Protein 8X6M (pdb70)

Secondary structure (DSSP, 8-state):
--EEEE--SEEEEETTGGGGHHHHHGGG-SEEEEEE-HHHHHHHHHHHHHHHHHTT-EEEEEE--SS-BHHHHHHHHHHHHHHT-SEEEEEESHHHHHHHHHHHHHHT--EEEEESS--SSGGGSSEEEEE-TTS-EEEEEE-SS--SEEEEEHHHHHHS-HHHHHHHHHHHHHHHHHHHHHHHHT---TTSSBPPHHHHHHHHHHHHHHHHHHHHHHHHHHTT---HHHHHHHHIIIIIHHHHHHHH---HHHHHHHHHHTSGGGTTS-HHHHHHHHHHHHHHHTT--HHHHHHHHHHHHHHT---SSGGGT--SSHHHHHHHHHHHHTSTT-GGGGSTT---HHHHHHHHHHHHHHHHHHHHHT-/--EEEE--SEEEEETTGGGGHHHHHGGG-SEEEEEE-HHHHHHHHHHHHHHHHHHT-EEEEEE--SS-BHHHHHHHHHHHHHHT-SEEEEEESHHHHHHHHHHHHHTT--EEEEES----S-TTSSEEEEE-TTS-EEEEEE-SS--SEEEEEHHHHHHS-HHHHHHHHHHHHHHHHHHHHHHHHTPPPTTSSBPPHHHHHHHHHHHHHHHHHHHHHHHHHHHT---HHHHHHHHIIIIIHHHHHHHH---HHHHHHHHHTTSGGGTTS-HHHHHHHHHHHHHHHTT--HHHHHHHHHHHHHHT---SSGGGT--SSHHHHHHHHHHHHTSTT-GGGGSTT---HHHHHHHHHHHHHHHHHHHHHH-

GO terms:
  GO:0008888 glycerol dehydrogenase (NAD+) activity (F, EXP)
  GO:0019147 (R)-aminopropanol dehydrogenase activity (F, EXP)
  GO:0005829 cytosol (C, IDA)
  GO:0008270 zinc ion binding (F, IDA)
  GO:0008888 glycerol dehydrogenase (NAD+) activity (F, IDA)
  GO:0042802 identical protein binding (F, IDA)
  GO:0032991 protein-containing complex (C, IDA)
  GO:0051289 protein homotetramerization (P, IDA)
  GO:0019147 (R)-aminopropanol dehydrogenase activity (F, IDA)
  GO:0019588 anaerobic glycerol catabolic process (P, IMP)
  GO:0051596 methylglyoxal catabolic process (P, IMP)

Structure (mmCIF, N/CA/C/O backbone):
data_8X6M
#
_entry.id   8X6M
#
_cell.length_a   131.893
_cell.length_b   131.893
_cell.length_c   265.259
_cell.angle_alpha   90.00
_cell.angle_beta   90.00
_cell.angle_gamma   90.00
#
_symmetry.space_group_name_H-M   'I 4 2 2'
#
loop_
_entity.id
_entity.type
_entity.pdbx_description
1 polymer 'Glycerol dehydrogenase'
2 non-polymer 'ZINC ION'
3 non-polymer NICOTINAMIDE-ADENINE-DINUCLEOTIDE
4 non-polymer GLYCEROL
5 water water
#
loop_
_atom_site.group_PDB
_atom_site.id
_atom_site.type_symbol
_atom_site.label_atom_id
_atom_site.label_alt_id
_atom_site.label_comp_id
_atom_site.label_asym_id
_atom_site.label_entity_id
_atom_site.label_seq_id
_atom_site.pdbx_PDB_ins_code
_atom_site.Cartn_x
_atom_site.Cartn_y
_atom_site.Cartn_z
_atom_site.occupancy
_atom_site.B_iso_or_equiv
_atom_site.auth_seq_id
_atom_site.auth_comp_id
_atom_site.auth_asym_id
_atom_site.auth_atom_id
_atom_site.pdbx_PDB_model_num
ATOM 1 N N . MET A 1 1 ? -27.556 -65.361 -28.176 1.00 59.12 1 MET A N 1
ATOM 2 C CA . MET A 1 1 ? -26.626 -64.202 -28.208 1.00 54.26 1 MET A CA 1
ATOM 3 C C . MET A 1 1 ? -27.400 -62.887 -28.225 1.00 42.65 1 MET A C 1
ATOM 4 O O . MET A 1 1 ? -28.616 -62.938 -28.095 1.00 45.31 1 MET A O 1
ATOM 9 N N . ASP A 1 2 ? -26.705 -61.777 -28.433 1.00 37.20 2 ASP A N 1
ATOM 10 C CA . ASP A 1 2 ? -27.336 -60.441 -28.315 1.00 32.33 2 ASP A CA 1
ATOM 11 C C . ASP A 1 2 ? -28.382 -60.167 -29.399 1.00 29.43 2 ASP A C 1
ATOM 12 O O . ASP A 1 2 ? -28.229 -60.667 -30.502 1.00 26.95 2 ASP A O 1
ATOM 17 N N . ARG A 1 3 ? -29.398 -59.389 -29.046 1.00 27.29 3 ARG A N 1
ATOM 18 C CA . ARG A 1 3 ? -30.457 -58.994 -30.003 1.00 27.74 3 ARG A CA 1
ATOM 19 C C . ARG A 1 3 ? -30.136 -57.562 -30.434 1.00 24.98 3 ARG A C 1
ATOM 20 O O . ARG A 1 3 ? -29.910 -56.721 -29.556 1.00 29.84 3 ARG A O 1
ATOM 28 N N . ILE A 1 4 ? -30.097 -57.321 -31.734 1.00 25.63 4 ILE A N 1
ATOM 29 C CA . ILE A 1 4 ? -29.617 -56.003 -32.227 1.00 25.01 4 ILE A CA 1
ATOM 30 C C . ILE A 1 4 ? -30.509 -55.440 -33.327 1.00 24.39 4 ILE A C 1
ATOM 31 O O . ILE A 1 4 ? -30.879 -56.187 -34.223 1.00 26.62 4 ILE A O 1
ATOM 36 N N . ILE A 1 5 ? -30.842 -54.167 -33.211 1.00 24.97 5 ILE A N 1
ATOM 37 C CA . ILE A 1 5 ? -31.533 -53.452 -34.264 1.00 25.93 5 ILE A CA 1
ATOM 38 C C . ILE A 1 5 ? -30.746 -52.180 -34.564 1.00 25.37 5 ILE A C 1
ATOM 39 O O . ILE A 1 5 ? -30.241 -51.536 -33.656 1.00 25.43 5 ILE A O 1
ATOM 44 N N . GLN A 1 6 ? -30.669 -51.856 -35.870 1.00 27.75 6 GLN A N 1
ATOM 45 C CA . GLN A 1 6 ? -29.948 -50.713 -36.431 1.00 28.33 6 GLN A CA 1
ATOM 46 C C . GLN A 1 6 ? -30.917 -49.886 -37.252 1.00 26.18 6 GLN A C 1
ATOM 47 O O . GLN A 1 6 ? -31.857 -50.412 -37.830 1.00 29.28 6 GLN A O 1
ATOM 53 N N . SER A 1 7 ? -30.664 -48.590 -37.309 1.00 30.43 7 SER A N 1
ATOM 54 C CA . SER A 1 7 ? -31.503 -47.676 -38.062 1.00 29.79 7 SER A CA 1
ATOM 55 C C . SER A 1 7 ? -30.639 -46.511 -38.511 1.00 27.03 7 SER A C 1
ATOM 56 O O . SER A 1 7 ? -29.728 -46.102 -37.784 1.00 26.23 7 SER A O 1
ATOM 59 N N . PRO A 1 8 ? -31.005 -45.837 -39.618 1.00 27.86 8 PRO A N 1
ATOM 60 C CA . PRO A 1 8 ? -30.535 -44.471 -39.824 1.00 27.93 8 PRO A CA 1
ATOM 61 C C . PRO A 1 8 ? -31.054 -43.598 -38.686 1.00 30.88 8 PRO A C 1
ATOM 62 O O . PRO A 1 8 ? -32.164 -43.788 -38.147 1.00 30.74 8 PRO A O 1
ATOM 66 N N . GLY A 1 9 ? -30.253 -42.595 -38.360 1.00 26.24 9 GLY A N 1
ATOM 67 C CA . GLY A 1 9 ? -30.548 -41.776 -37.207 1.00 26.97 9 GLY A CA 1
ATOM 68 C C . GLY A 1 9 ? -31.858 -41.038 -37.389 1.00 26.93 9 GLY A C 1
ATOM 69 O O . GLY A 1 9 ? -32.617 -40.852 -36.441 1.00 26.61 9 GLY A O 1
ATOM 70 N N . LYS A 1 10 ? -32.153 -40.678 -38.627 1.00 23.46 10 LYS A N 1
ATOM 71 C CA . LYS A 1 10 ? -33.403 -39.989 -38.900 1.00 26.61 10 LYS A CA 1
ATOM 72 C C . LYS A 1 10 ? -33.856 -40.257 -40.330 1.00 28.54 10 LYS A C 1
ATOM 73 O O . LYS A 1 10 ? -33.041 -40.264 -41.268 1.00 31.17 10 LYS A O 1
ATOM 79 N N . TYR A 1 11 ? -35.160 -40.488 -40.483 1.00 26.06 11 TYR A N 1
ATOM 80 C CA . TYR A 1 11 ? -35.760 -40.780 -41.768 1.00 25.59 11 TYR A CA 1
ATOM 81 C C . TYR A 1 11 ? -36.892 -39.785 -41.943 1.00 27.50 11 TYR A C 1
ATOM 82 O O . TYR A 1 11 ? -37.711 -39.645 -41.041 1.00 27.74 11 TYR A O 1
ATOM 91 N N . ILE A 1 12 ? -36.912 -39.107 -43.095 1.00 24.45 12 ILE A N 1
ATOM 92 C CA . ILE A 1 12 ? -37.843 -38.026 -43.386 1.00 28.45 12 ILE A CA 1
ATOM 93 C C . ILE A 1 12 ? -38.456 -38.283 -44.759 1.00 27.90 12 ILE A C 1
ATOM 94 O O . ILE A 1 12 ? -37.726 -38.523 -45.725 1.00 26.15 12 ILE A O 1
ATOM 99 N N . GLN A 1 13 ? -39.790 -38.218 -44.880 1.00 27.75 13 GLN A N 1
ATOM 100 C CA . GLN A 1 13 ? -40.397 -38.290 -46.195 1.00 27.86 13 GLN A CA 1
ATOM 101 C C . GLN A 1 13 ? -41.499 -37.248 -46.300 1.00 28.94 13 GLN A C 1
ATOM 102 O O . GLN A 1 13 ? -42.233 -37.034 -45.352 1.00 29.01 13 GLN A O 1
ATOM 108 N N . GLY A 1 14 ? -41.601 -36.598 -47.476 1.00 27.65 14 GLY A N 1
ATOM 109 C CA . GLY A 1 14 ? -42.640 -35.607 -47.718 1.00 27.45 14 GLY A CA 1
ATOM 110 C C . GLY A 1 14 ? -42.580 -35.063 -49.144 1.00 27.29 14 GLY A C 1
ATOM 111 O O . GLY A 1 14 ? -41.554 -35.155 -49.826 1.00 28.75 14 GLY A O 1
ATOM 112 N N . ALA A 1 15 ? -43.704 -34.509 -49.593 1.00 28.42 15 ALA A N 1
ATOM 113 C CA . ALA A 1 15 ? -43.802 -33.989 -50.944 1.00 31.18 15 ALA A CA 1
ATOM 114 C C . ALA A 1 15 ? -42.975 -32.706 -50.995 1.00 30.62 15 ALA A C 1
ATOM 115 O O . ALA A 1 15 ? -43.135 -31.867 -50.126 1.00 26.11 15 ALA A O 1
ATOM 117 N N . ASP A 1 16 ? -42.067 -32.570 -51.978 1.00 36.15 16 ASP A N 1
ATOM 118 C CA . ASP A 1 16 ? -41.279 -31.346 -52.155 1.00 34.56 16 ASP A CA 1
ATOM 119 C C . ASP A 1 16 ? -40.308 -31.116 -51.009 1.00 36.33 16 ASP A C 1
ATOM 120 O O . ASP A 1 16 ? -39.931 -29.974 -50.762 1.00 35.36 16 ASP A O 1
ATOM 125 N N . VAL A 1 17 ? -39.858 -32.195 -50.346 1.00 31.01 17 VAL A N 1
ATOM 126 C CA . VAL A 1 17 ? -38.928 -32.053 -49.248 1.00 30.13 17 VAL A CA 1
ATOM 127 C C . VAL A 1 17 ? -37.558 -31.627 -49.797 1.00 32.50 17 VAL A C 1
ATOM 128 O O . VAL A 1 17 ? -36.683 -31.221 -49.027 1.00 32.85 17 VAL A O 1
ATOM 132 N N . ILE A 1 18 ? -37.330 -31.769 -51.116 1.00 31.49 18 ILE A N 1
ATOM 133 C CA . ILE A 1 18 ? -36.073 -31.311 -51.703 1.00 34.23 18 ILE A CA 1
ATOM 134 C C . ILE A 1 18 ? -35.854 -29.823 -51.405 1.00 30.96 18 ILE A C 1
ATOM 135 O O . ILE A 1 18 ? -34.729 -29.395 -51.213 1.00 31.50 18 ILE A O 1
ATOM 140 N N . ASN A 1 19 ? -36.928 -29.047 -51.260 1.00 32.01 19 ASN A N 1
ATOM 141 C CA . ASN A 1 19 ? -36.800 -27.637 -50.903 1.00 36.13 19 ASN A CA 1
ATOM 142 C C . ASN A 1 19 ? -36.314 -27.435 -49.468 1.00 40.64 19 ASN A C 1
ATOM 143 O O . ASN A 1 19 ? -35.875 -26.336 -49.147 1.00 39.28 19 ASN A O 1
ATOM 148 N N . ARG A 1 20 ? -36.448 -28.451 -48.585 1.00 39.11 20 ARG A N 1
ATOM 149 C CA . ARG A 1 20 ? -36.104 -28.301 -47.167 1.00 37.91 20 ARG A CA 1
ATOM 150 C C . ARG A 1 20 ? -34.817 -29.052 -46.849 1.00 33.63 20 ARG A C 1
ATOM 151 O O . ARG A 1 20 ? -34.397 -29.121 -45.689 1.00 36.20 20 ARG A O 1
ATOM 159 N N . LEU A 1 21 ? -34.196 -29.627 -47.879 1.00 34.53 21 LEU A N 1
ATOM 160 C CA . LEU A 1 21 ? -32.974 -30.393 -47.696 1.00 36.88 21 LEU A CA 1
ATOM 161 C C . LEU A 1 21 ? -31.979 -29.629 -46.845 1.00 38.64 21 LEU A C 1
ATOM 162 O O . LEU A 1 21 ? -31.466 -30.161 -45.857 1.00 41.11 21 LEU A O 1
ATOM 167 N N . GLY A 1 22 ? -31.633 -28.417 -47.293 1.00 39.97 22 GLY A N 1
ATOM 168 C CA . GLY A 1 22 ? -30.617 -27.639 -46.596 1.00 38.44 22 GLY A CA 1
ATOM 169 C C . GLY A 1 22 ? -30.908 -27.503 -45.101 1.00 34.52 22 GLY A C 1
ATOM 170 O O . GLY A 1 22 ? -30.006 -27.649 -44.292 1.00 37.99 22 GLY A O 1
ATOM 171 N N . GLU A 1 23 ? -32.157 -27.175 -44.751 1.00 34.78 23 GLU A N 1
ATOM 172 C CA . GLU A 1 23 ? -32.544 -26.958 -43.364 1.00 40.63 23 GLU A CA 1
ATOM 173 C C . GLU A 1 23 ? -32.403 -28.265 -42.586 1.00 39.97 23 GLU A C 1
ATOM 174 O O . GLU A 1 23 ? -31.935 -28.223 -41.461 1.00 34.57 23 GLU A O 1
ATOM 180 N N . TYR A 1 24 ? -32.726 -29.427 -43.192 1.00 34.75 24 TYR A N 1
ATOM 181 C CA . TYR A 1 24 ? -32.609 -30.693 -42.461 1.00 32.90 24 TYR A CA 1
ATOM 182 C C . TYR A 1 24 ? -31.134 -31.064 -42.259 1.00 33.98 24 TYR A C 1
ATOM 183 O O . TYR A 1 24 ? -30.766 -31.717 -41.268 1.00 29.90 24 TYR A O 1
ATOM 192 N N . LEU A 1 25 ? -30.267 -30.642 -43.196 1.00 32.36 25 LEU A N 1
ATOM 193 C CA . LEU A 1 25 ? -28.914 -31.160 -43.232 1.00 30.61 25 LEU A CA 1
ATOM 194 C C . LEU A 1 25 ? -27.989 -30.314 -42.365 1.00 34.31 25 LEU A C 1
ATOM 195 O O . LEU A 1 25 ? -26.928 -30.797 -41.966 1.00 32.75 25 LEU A O 1
ATOM 200 N N . LYS A 1 26 ? -28.403 -29.061 -42.124 1.00 38.16 26 LYS A N 1
ATOM 201 C CA . LYS A 1 26 ? -27.568 -28.055 -41.491 1.00 42.38 26 LYS A CA 1
ATOM 202 C C . LYS A 1 26 ? -26.959 -28.572 -40.186 1.00 42.56 26 LYS A C 1
ATOM 203 O O . LYS A 1 26 ? -25.762 -28.382 -40.005 1.00 41.76 26 LYS A O 1
ATOM 209 N N . PRO A 1 27 ? -27.689 -29.261 -39.256 1.00 40.68 27 PRO A N 1
ATOM 210 C CA . PRO A 1 27 ? -27.075 -29.763 -38.023 1.00 38.85 27 PRO A CA 1
ATOM 211 C C . PRO A 1 27 ? -25.900 -30.701 -38.226 1.00 41.20 27 PRO A C 1
ATOM 212 O O . PRO A 1 27 ? -25.152 -30.919 -37.282 1.00 40.49 27 PRO A O 1
ATOM 216 N N . LEU A 1 28 ? -25.713 -31.244 -39.436 1.00 36.79 28 LEU A N 1
ATOM 217 C CA . LEU A 1 28 ? -24.655 -32.225 -39.603 1.00 36.50 28 LEU A CA 1
ATOM 218 C C . LEU A 1 28 ? -23.327 -31.593 -40.011 1.00 39.02 28 LEU A C 1
ATOM 219 O O . LEU A 1 28 ? -22.292 -32.185 -39.723 1.00 40.48 28 LEU A O 1
ATOM 224 N N . ALA A 1 29 ? -23.361 -30.491 -40.777 1.00 42.03 29 ALA A N 1
ATOM 225 C CA . ALA A 1 29 ? -22.166 -29.906 -41.379 1.00 40.63 29 ALA A CA 1
ATOM 226 C C . ALA A 1 29 ? -22.513 -28.664 -42.194 1.00 42.49 29 ALA A C 1
ATOM 227 O O . ALA A 1 29 ? -23.664 -28.428 -42.579 1.00 44.89 29 ALA A O 1
ATOM 229 N N . GLU A 1 30 ? -21.477 -27.853 -42.414 1.00 46.96 30 GLU A N 1
ATOM 230 C CA . GLU A 1 30 ? -21.598 -26.585 -43.116 1.00 45.77 30 GLU A CA 1
ATOM 231 C C . GLU A 1 30 ? -21.235 -26.756 -44.589 1.00 37.74 30 GLU A C 1
ATOM 232 O O . GLU A 1 30 ? -21.804 -26.073 -45.436 1.00 36.73 30 GLU A O 1
ATOM 238 N N . ARG A 1 31 ? -20.218 -27.569 -44.854 1.00 39.00 31 ARG A N 1
ATOM 239 C CA . ARG A 1 31 ? -19.719 -27.754 -46.239 1.00 41.56 31 ARG A CA 1
ATOM 240 C C . ARG A 1 31 ? -20.123 -29.139 -46.737 1.00 41.86 31 ARG A C 1
ATOM 241 O O . ARG A 1 31 ? -19.885 -30.107 -46.010 1.00 38.09 31 ARG A O 1
ATOM 249 N N . TRP A 1 32 ? -20.605 -29.226 -47.972 1.00 39.42 32 TRP A N 1
ATOM 250 C CA . TRP A 1 32 ? -21.176 -30.456 -48.497 1.00 40.22 32 TRP A CA 1
ATOM 251 C C . TRP A 1 32 ? -20.665 -30.740 -49.906 1.00 38.34 32 TRP A C 1
ATOM 252 O O . TRP A 1 32 ? -20.663 -29.861 -50.757 1.00 37.08 32 TRP A O 1
ATOM 263 N N . LEU A 1 33 ? -20.321 -32.002 -50.167 1.00 35.28 33 LEU A N 1
ATOM 264 C CA . LEU A 1 33 ? -20.292 -32.544 -51.511 1.00 35.08 33 LEU A CA 1
ATOM 265 C C . LEU A 1 33 ? -21.550 -33.385 -51.794 1.00 35.00 33 LEU A C 1
ATOM 266 O O . LEU A 1 33 ? -21.826 -34.353 -51.077 1.00 32.97 33 LEU A O 1
ATOM 271 N N . VAL A 1 34 ? -22.271 -33.031 -52.864 1.00 33.03 34 VAL A N 1
ATOM 272 C CA . VAL A 1 34 ? -23.395 -33.794 -53.391 1.00 31.63 34 VAL A CA 1
ATOM 273 C C . VAL A 1 34 ? -22.916 -34.715 -54.499 1.00 35.07 34 VAL A C 1
ATOM 274 O O . VAL A 1 34 ? -22.414 -34.236 -55.509 1.00 40.16 34 VAL A O 1
ATOM 278 N N . VAL A 1 35 ? -23.129 -36.022 -54.333 1.00 31.56 35 VAL A N 1
ATOM 279 C CA . VAL A 1 35 ? -22.968 -36.975 -55.406 1.00 29.30 35 VAL A CA 1
ATOM 280 C C . VAL A 1 35 ? -24.351 -37.242 -55.983 1.00 34.85 35 VAL A C 1
ATOM 281 O O . VAL A 1 35 ? -25.236 -37.770 -55.301 1.00 33.81 35 VAL A O 1
ATOM 285 N N . GLY A 1 36 ? -24.539 -36.874 -57.250 1.00 33.08 36 GLY A N 1
ATOM 286 C CA . GLY A 1 36 ? -25.859 -36.863 -57.862 1.00 32.25 36 GLY A CA 1
ATOM 287 C C . GLY A 1 36 ? -25.960 -37.701 -59.133 1.00 35.07 36 GLY A C 1
ATOM 288 O O . GLY A 1 36 ? -25.163 -37.560 -60.065 1.00 34.12 36 GLY A O 1
ATOM 289 N N . ASP A 1 37 ? -27.027 -38.505 -59.201 1.00 32.08 37 ASP A N 1
ATOM 290 C CA . ASP A 1 37 ? -27.401 -39.175 -60.429 1.00 34.60 37 ASP A CA 1
ATOM 291 C C . ASP A 1 37 ? -27.545 -38.101 -61.518 1.00 29.42 37 ASP A C 1
ATOM 292 O O . ASP A 1 37 ? -28.203 -37.074 -61.301 1.00 26.02 37 ASP A O 1
ATOM 297 N N . LYS A 1 38 ? -26.997 -38.382 -62.708 1.00 33.28 38 LYS A N 1
ATOM 298 C CA . LYS A 1 38 ? -26.952 -37.394 -63.788 1.00 33.68 38 LYS A CA 1
ATOM 299 C C . LYS A 1 38 ? -28.362 -37.031 -64.251 1.00 30.81 38 LYS A C 1
ATOM 300 O O . LYS A 1 38 ? -28.645 -35.852 -64.488 1.00 29.83 38 LYS A O 1
ATOM 306 N N . PHE A 1 39 ? -29.238 -38.050 -64.407 1.00 27.02 39 PHE A N 1
ATOM 307 C CA . PHE A 1 39 ? -30.619 -37.807 -64.821 1.00 28.03 39 PHE A CA 1
ATOM 308 C C . PHE A 1 39 ? -31.297 -36.820 -63.886 1.00 28.50 39 PHE A C 1
ATOM 309 O O . PHE A 1 39 ? -31.956 -35.872 -64.325 1.00 26.99 39 PHE A O 1
ATOM 317 N N . VAL A 1 40 ? -31.147 -37.076 -62.591 1.00 31.5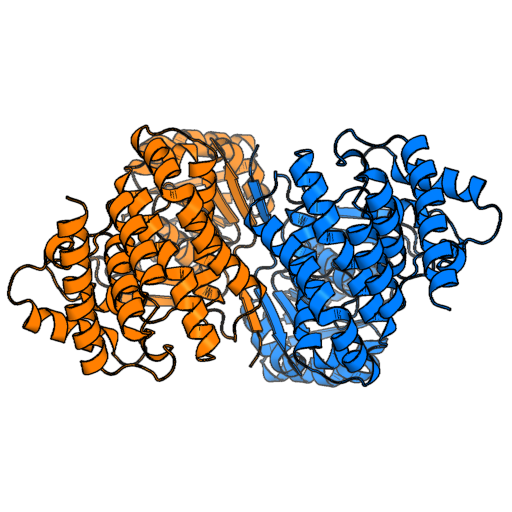3 40 VAL A N 1
ATOM 318 C CA . VAL A 1 40 ? -31.752 -36.241 -61.567 1.00 31.79 40 VAL A CA 1
ATOM 319 C C . VAL A 1 40 ? -31.190 -34.814 -61.606 1.00 29.69 40 VAL A C 1
ATOM 320 O O . VAL A 1 40 ? -31.935 -33.846 -61.448 1.00 29.39 40 VAL A O 1
ATOM 324 N N . LEU A 1 41 ? -29.857 -34.672 -61.695 1.00 32.57 41 LEU A N 1
ATOM 325 C CA . LEU A 1 41 ? -29.231 -33.352 -61.727 1.00 32.51 41 LEU A CA 1
ATOM 326 C C . LEU A 1 41 ? -29.768 -32.550 -62.924 1.00 29.34 41 LEU A C 1
ATOM 327 O O . LEU A 1 41 ? -29.968 -31.340 -62.850 1.00 27.99 41 LEU A O 1
ATOM 332 N N . GLY A 1 42 ? -30.075 -33.277 -63.995 1.00 29.78 42 GLY A N 1
ATOM 333 C CA . GLY A 1 42 ? -30.662 -32.724 -65.204 1.00 34.34 42 GLY A CA 1
ATOM 334 C C . GLY A 1 42 ? -31.950 -31.946 -64.973 1.00 34.35 42 GLY A C 1
ATOM 335 O O . GLY A 1 42 ? -32.184 -30.966 -65.669 1.00 29.69 42 GLY A O 1
ATOM 336 N N . PHE A 1 43 ? -32.803 -32.388 -64.031 1.00 33.18 43 PHE A N 1
ATOM 337 C CA . PHE A 1 43 ? -34.016 -31.635 -63.747 1.00 31.88 43 PHE A CA 1
ATOM 338 C C . PHE A 1 43 ? -33.927 -30.923 -62.400 1.00 31.13 43 PHE A C 1
ATOM 339 O O . PHE A 1 43 ? -34.699 -29.999 -62.188 1.00 35.82 43 PHE A O 1
ATOM 347 N N . ALA A 1 44 ? -33.007 -31.279 -61.491 1.00 29.62 44 ALA A N 1
ATOM 348 C CA . ALA A 1 44 ? -33.137 -30.797 -60.114 1.00 33.97 44 ALA A CA 1
ATOM 349 C C . ALA A 1 44 ? -31.906 -30.030 -59.608 1.00 32.21 44 ALA A C 1
ATOM 350 O O . ALA A 1 44 ? -31.878 -29.596 -58.460 1.00 35.37 44 ALA A O 1
ATOM 352 N N . GLN A 1 45 ? -30.864 -29.876 -60.417 1.00 33.39 45 GLN A N 1
ATOM 353 C CA . GLN A 1 45 ? -29.619 -29.358 -59.873 1.00 32.57 45 GLN A CA 1
ATOM 354 C C . GLN A 1 45 ? -29.796 -27.953 -59.296 1.00 31.52 45 GLN A C 1
ATOM 355 O O . GLN A 1 45 ? -29.247 -27.654 -58.242 1.00 32.48 45 GLN A O 1
ATOM 361 N N . SER A 1 46 ? -30.558 -27.085 -59.955 1.00 32.05 46 SER A N 1
ATOM 362 C CA . SER A 1 46 ? -30.747 -25.738 -59.422 1.00 37.96 46 SER A CA 1
ATOM 363 C C . SER A 1 46 ? -31.515 -25.772 -58.114 1.00 38.24 46 SER A C 1
ATOM 364 O O . SER A 1 46 ? -31.264 -24.950 -57.231 1.00 37.45 46 SER A O 1
ATOM 367 N N . THR A 1 47 ? -32.545 -26.628 -58.073 1.00 37.03 47 THR A N 1
ATOM 368 C CA . THR A 1 47 ? -33.353 -26.775 -56.863 1.00 34.78 47 THR A CA 1
ATOM 369 C C . THR A 1 47 ? -32.479 -27.205 -55.685 1.00 31.74 47 THR A C 1
ATOM 370 O O . THR A 1 47 ? -32.618 -26.675 -54.587 1.00 36.45 47 THR A O 1
ATOM 374 N N . VAL A 1 48 ? -31.581 -28.162 -55.919 1.00 32.37 48 VAL A N 1
ATOM 375 C CA . VAL A 1 48 ? -30.671 -28.623 -54.876 1.00 34.75 48 VAL A CA 1
ATOM 376 C C . VAL A 1 48 ? -29.805 -27.448 -54.409 1.00 37.55 48 VAL A C 1
ATOM 377 O O . VAL A 1 48 ? -29.655 -27.200 -53.213 1.00 34.25 48 VAL A O 1
ATOM 381 N N . GLU A 1 49 ? -29.209 -26.725 -55.366 1.00 37.88 49 GLU A N 1
ATOM 382 C CA . GLU A 1 49 ? -28.282 -25.647 -55.032 1.00 39.05 49 GLU A CA 1
ATOM 383 C C . GLU A 1 49 ? -28.979 -24.584 -54.196 1.00 32.88 49 GLU A C 1
ATOM 384 O O . GLU A 1 49 ? -28.442 -24.140 -53.192 1.00 35.87 49 GLU A O 1
ATOM 390 N N . LYS A 1 50 ? -30.191 -24.210 -54.616 1.00 35.09 50 LYS A N 1
ATOM 391 C CA . LYS A 1 50 ? -31.006 -23.241 -53.903 1.00 37.23 50 LYS A CA 1
ATOM 392 C C . LYS A 1 50 ? -31.323 -23.707 -52.482 1.00 43.02 50 LYS A C 1
ATOM 393 O O . LYS A 1 50 ? -31.422 -22.887 -51.574 1.00 39.74 50 LYS A O 1
ATOM 399 N N . SER A 1 51 ? -31.538 -25.017 -52.292 1.00 39.12 51 SER A N 1
ATOM 400 C CA . SER A 1 51 ? -31.932 -25.514 -50.982 1.00 39.16 51 SER A CA 1
ATOM 401 C C . SER A 1 51 ? -30.776 -25.322 -50.017 1.00 36.44 51 SER A C 1
ATOM 402 O O . SER A 1 51 ? -30.973 -24.826 -48.916 1.00 42.10 51 SER A O 1
ATOM 405 N N . PHE A 1 52 ? -29.579 -25.717 -50.440 1.00 39.37 52 PHE A N 1
ATOM 406 C CA . PHE A 1 52 ? -28.409 -25.522 -49.611 1.00 42.28 52 PHE A CA 1
ATOM 407 C C . PHE A 1 52 ? -28.132 -24.034 -49.398 1.00 47.40 52 PHE A C 1
ATOM 408 O O . PHE A 1 52 ? -27.802 -23.624 -48.291 1.00 41.50 52 PHE A O 1
ATOM 416 N N . LYS A 1 53 ? -28.237 -23.235 -50.466 1.00 48.10 53 LYS A N 1
ATOM 417 C CA . LYS A 1 53 ? -27.825 -21.848 -50.378 1.00 55.50 53 LYS A CA 1
ATOM 418 C C . LYS A 1 53 ? -28.750 -21.140 -49.403 1.00 49.91 53 LYS A C 1
ATOM 419 O O . LYS A 1 53 ? -28.289 -20.439 -48.515 1.00 49.18 53 LYS A O 1
ATOM 425 N N . ASP A 1 54 ? -30.051 -21.402 -49.515 1.00 50.96 54 ASP A N 1
ATOM 426 C CA . ASP A 1 54 ? -31.022 -20.798 -48.618 1.00 49.46 54 ASP A CA 1
ATOM 427 C C . ASP A 1 54 ? -30.771 -21.165 -47.151 1.00 54.37 54 ASP A C 1
ATOM 428 O O . ASP A 1 54 ? -31.221 -20.448 -46.260 1.00 64.33 54 ASP A O 1
ATOM 433 N N . ALA A 1 55 ? -30.129 -22.301 -46.866 1.00 50.23 55 ALA A N 1
ATOM 434 C CA . ALA A 1 55 ? -29.877 -22.685 -45.482 1.00 48.20 55 ALA A CA 1
ATOM 435 C C . ALA A 1 55 ? -28.523 -22.163 -45.003 1.00 48.94 55 ALA A C 1
ATOM 436 O O . ALA A 1 55 ? -28.115 -22.443 -43.876 1.00 50.33 55 ALA A O 1
ATOM 438 N N . GLY A 1 56 ? -27.777 -21.471 -45.875 1.00 47.07 56 GLY A N 1
ATOM 439 C CA . GLY A 1 56 ? -26.494 -20.923 -45.467 1.00 44.58 56 GLY A CA 1
ATOM 440 C C . GLY A 1 56 ? -25.366 -21.933 -45.569 1.00 43.86 56 GLY A C 1
ATOM 441 O O . GLY A 1 56 ? -24.298 -21.735 -44.998 1.00 44.12 56 GLY A O 1
ATOM 442 N N . LEU A 1 57 ? -25.567 -22.997 -46.352 1.00 46.51 57 LEU A N 1
ATOM 443 C CA . LEU A 1 57 ? -24.551 -24.036 -46.442 1.00 41.85 57 LEU A CA 1
ATOM 444 C C . LEU A 1 57 ? -23.697 -23.817 -47.685 1.00 40.15 57 LEU A C 1
ATOM 445 O O . LEU A 1 57 ? -24.149 -23.221 -48.642 1.00 42.19 57 LEU A O 1
ATOM 450 N N . VAL A 1 58 ? -22.501 -24.392 -47.704 1.00 40.54 58 VAL A N 1
ATOM 451 C CA . VAL A 1 58 ? -21.669 -24.425 -48.890 1.00 44.15 58 VAL A CA 1
ATOM 452 C C . VAL A 1 58 ? -21.787 -25.796 -49.545 1.00 43.79 58 VAL A C 1
ATOM 453 O O . VAL A 1 58 ? -21.738 -26.819 -48.874 1.00 48.62 58 VAL A O 1
ATOM 457 N N . VAL A 1 59 ? -21.962 -25.826 -50.859 1.00 39.87 59 VAL A N 1
ATOM 458 C CA . VAL A 1 59 ? -22.187 -27.092 -51.519 1.00 40.44 59 VAL A CA 1
ATOM 459 C C . VAL A 1 59 ? -21.434 -27.093 -52.832 1.00 40.22 59 VAL A C 1
ATOM 460 O O . VAL A 1 59 ? -21.469 -26.114 -53.556 1.00 47.02 59 VAL A O 1
ATOM 464 N N . GLU A 1 60 ? -20.851 -28.239 -53.158 1.00 40.53 60 GLU A N 1
ATOM 465 C CA . GLU A 1 60 ? -20.372 -28.507 -54.489 1.00 40.86 60 GLU A CA 1
ATOM 466 C C . GLU A 1 60 ? -21.026 -29.794 -54.973 1.00 42.51 60 GLU A C 1
ATOM 467 O O . GLU A 1 60 ? -21.182 -30.739 -54.196 1.00 39.09 60 GLU A O 1
ATOM 473 N N . ILE A 1 61 ? -21.362 -29.822 -56.263 1.00 37.65 61 ILE A N 1
ATOM 474 C CA . ILE A 1 61 ? -22.101 -30.908 -56.883 1.00 42.59 61 ILE A CA 1
ATOM 475 C C . ILE A 1 61 ? -21.211 -31.690 -57.841 1.00 41.79 61 ILE A C 1
ATOM 476 O O . ILE A 1 61 ? -20.721 -31.141 -58.817 1.00 44.53 61 ILE A O 1
ATOM 481 N N . ALA A 1 62 ? -21.063 -32.989 -57.594 1.00 34.90 62 ALA A N 1
ATOM 482 C CA . ALA A 1 62 ? -20.344 -33.898 -58.467 1.00 35.04 62 ALA A CA 1
ATOM 483 C C . ALA A 1 62 ? -21.312 -34.889 -59.115 1.00 40.16 62 ALA A C 1
ATOM 484 O O . ALA A 1 62 ? -21.930 -35.714 -58.447 1.00 37.83 62 ALA A O 1
ATOM 486 N N . PRO A 1 63 ? -21.495 -34.827 -60.442 1.00 38.41 63 PRO A N 1
ATOM 487 C CA . PRO A 1 63 ? -22.252 -35.832 -61.167 1.00 38.54 63 PRO A CA 1
ATOM 488 C C . PRO A 1 63 ? -21.666 -37.220 -61.005 1.00 40.29 63 PRO A C 1
ATOM 489 O O . PRO A 1 63 ? -20.461 -37.403 -61.038 1.00 42.82 63 PRO A O 1
ATOM 493 N N . PHE A 1 64 ? -22.555 -38.193 -60.862 1.00 40.24 64 PHE A N 1
ATOM 494 C CA . PHE A 1 64 ? -22.172 -39.554 -60.576 1.00 37.73 64 PHE A CA 1
ATOM 495 C C . PHE A 1 64 ? -22.000 -40.303 -61.889 1.00 35.66 64 PHE A C 1
ATOM 496 O O . PHE A 1 64 ? -22.837 -40.203 -62.779 1.00 34.14 64 PHE A O 1
ATOM 504 N N . GLY A 1 65 ? -20.895 -41.049 -61.984 1.00 36.68 65 GLY A N 1
ATOM 505 C CA . GLY A 1 65 ? -20.546 -41.795 -63.182 1.00 35.80 65 GLY A CA 1
ATOM 506 C C . GLY A 1 65 ? -21.470 -42.978 -63.470 1.00 38.33 65 GLY A C 1
ATOM 507 O O . GLY A 1 65 ? -21.418 -43.501 -64.575 1.00 38.20 65 GLY A O 1
ATOM 508 N N . GLY A 1 66 ? -22.250 -43.469 -62.481 1.00 34.44 66 GLY A N 1
ATOM 509 C CA . GLY A 1 66 ? -23.268 -44.470 -62.792 1.00 36.77 66 GLY A CA 1
ATOM 510 C C . GLY A 1 66 ? -23.062 -45.852 -62.145 1.00 37.65 66 GLY A C 1
ATOM 511 O O . GLY A 1 66 ? -24.014 -46.618 -61.969 1.00 35.53 66 GLY A O 1
ATOM 512 N N . GLU A 1 67 ? -21.824 -46.180 -61.780 1.00 37.48 67 GLU A N 1
ATOM 513 C CA . GLU A 1 67 ? -21.545 -47.440 -61.111 1.00 38.63 67 GLU A CA 1
ATOM 514 C C . GLU A 1 67 ? -20.896 -47.156 -59.762 1.00 35.98 67 GLU A C 1
ATOM 515 O O . GLU A 1 67 ? -20.122 -46.205 -59.617 1.00 35.09 67 GLU A O 1
ATOM 521 N N . CYS A 1 68 ? -21.270 -47.955 -58.747 1.00 38.51 68 CYS A N 1
ATOM 522 C CA . CYS A 1 68 ? -20.616 -47.899 -57.443 1.00 37.47 68 CYS A CA 1
ATOM 523 C C . CYS A 1 68 ? -19.355 -48.757 -57.509 1.00 39.68 68 CYS A C 1
ATOM 524 O O . CYS A 1 68 ? -19.386 -49.944 -57.179 1.00 40.15 68 CYS A O 1
ATOM 527 N N . SER A 1 69 ? -18.255 -48.161 -57.988 1.00 39.84 69 SER A N 1
ATOM 528 C CA . SER A 1 69 ? -17.008 -48.889 -58.158 1.00 40.41 69 SER A CA 1
ATOM 529 C C . SER A 1 69 ? -15.950 -48.251 -57.280 1.00 34.81 69 SER A C 1
ATOM 530 O O . SER A 1 69 ? -16.059 -47.078 -56.914 1.00 35.57 69 SER A O 1
ATOM 533 N N . GLN A 1 70 ? -14.875 -48.995 -57.044 1.00 35.04 70 GLN A N 1
ATOM 534 C CA . GLN A 1 70 ? -13.760 -48.439 -56.290 1.00 40.07 70 GLN A CA 1
ATOM 535 C C . GLN A 1 70 ? -13.194 -47.219 -57.022 1.00 39.14 70 GLN A C 1
ATOM 536 O O . GLN A 1 70 ? -12.885 -46.201 -56.391 1.00 40.18 70 GLN A O 1
ATOM 542 N N . ASN A 1 71 ? -13.114 -47.275 -58.359 1.00 39.65 71 ASN A N 1
ATOM 543 C CA . ASN A 1 71 ? -12.559 -46.149 -59.115 1.00 42.47 71 ASN A CA 1
ATOM 544 C C . ASN A 1 71 ? -13.416 -44.901 -58.953 1.00 37.31 71 ASN A C 1
ATOM 545 O O . ASN A 1 71 ? -12.892 -43.794 -58.784 1.00 42.71 71 ASN A O 1
ATOM 550 N N . GLU A 1 72 ? -14.742 -45.073 -59.033 1.00 37.17 72 GLU A N 1
ATOM 551 C CA . GLU A 1 72 ? -15.638 -43.929 -58.950 1.00 38.06 72 GLU A CA 1
ATOM 552 C C . GLU A 1 72 ? -15.499 -43.305 -57.568 1.00 37.10 72 GLU A C 1
ATOM 553 O O . GLU A 1 72 ? -15.459 -42.069 -57.426 1.00 33.51 72 GLU A O 1
ATOM 559 N N . ILE A 1 73 ? -15.438 -44.179 -56.545 1.00 38.92 73 ILE A N 1
ATOM 560 C CA . ILE A 1 73 ? -15.315 -43.711 -55.170 1.00 40.88 73 ILE A CA 1
ATOM 561 C C . ILE A 1 73 ? -14.001 -42.945 -54.992 1.00 39.62 73 ILE A C 1
ATOM 562 O O . ILE A 1 73 ? -13.949 -41.856 -54.373 1.00 35.45 73 ILE A O 1
ATOM 567 N N . ASP A 1 74 ? -12.933 -43.512 -55.565 1.00 39.95 74 ASP A N 1
ATOM 568 C CA . ASP A 1 74 ? -11.619 -42.868 -55.485 1.00 46.79 74 ASP A CA 1
ATOM 569 C C . ASP A 1 74 ? -11.630 -41.512 -56.194 1.00 41.21 74 ASP A C 1
ATOM 570 O O . ASP A 1 74 ? -11.167 -40.510 -55.642 1.00 44.79 74 ASP A O 1
ATOM 575 N N . ARG A 1 75 ? -12.210 -41.460 -57.401 1.00 41.36 75 ARG A N 1
ATOM 576 C CA . ARG A 1 75 ? -12.371 -40.191 -58.103 1.00 41.05 75 ARG A CA 1
ATOM 577 C C . ARG A 1 75 ? -13.045 -39.171 -57.178 1.00 45.88 75 ARG A C 1
ATOM 578 O O . ARG A 1 75 ? -12.593 -38.027 -57.043 1.00 39.12 75 ARG A O 1
ATOM 586 N N . LEU A 1 76 ? -14.145 -39.601 -56.523 1.00 43.33 76 LEU A N 1
ATOM 587 C CA . LEU A 1 76 ? -14.934 -38.684 -55.719 1.00 37.94 76 LEU A CA 1
ATOM 588 C C . LEU A 1 76 ? -14.189 -38.306 -54.441 1.00 32.86 76 LEU A C 1
ATOM 589 O O . LEU A 1 76 ? -14.369 -37.202 -53.947 1.00 33.32 76 LEU A O 1
ATOM 594 N N . ARG A 1 77 ? -13.340 -39.188 -53.902 1.00 39.68 77 ARG A N 1
ATOM 595 C CA . ARG A 1 77 ? -12.511 -38.821 -52.751 1.00 43.60 77 ARG A CA 1
ATOM 596 C C . ARG A 1 77 ? -11.626 -37.616 -53.085 1.00 46.23 77 ARG A C 1
ATOM 597 O O . ARG A 1 77 ? -11.534 -36.655 -52.309 1.00 40.91 77 ARG A O 1
ATOM 605 N N . GLY A 1 78 ? -10.994 -37.681 -54.263 1.00 48.35 78 GLY A N 1
ATOM 606 C CA . GLY A 1 78 ? -10.179 -36.576 -54.761 1.00 46.01 78 GLY A CA 1
ATOM 607 C C . GLY A 1 78 ? -10.963 -35.270 -54.794 1.00 40.97 78 GLY A C 1
ATOM 608 O O . GLY A 1 78 ? -10.562 -34.280 -54.207 1.00 39.66 78 GLY A O 1
ATOM 609 N N . ILE A 1 79 ? -12.144 -35.283 -55.403 1.00 40.38 79 ILE A N 1
ATOM 610 C CA . ILE A 1 79 ? -12.961 -34.085 -55.397 1.00 41.25 79 ILE A CA 1
ATOM 611 C C . ILE A 1 79 ? -13.300 -33.639 -53.966 1.00 45.90 79 ILE A C 1
ATOM 612 O O . ILE A 1 79 ? -13.371 -32.443 -53.682 1.00 44.89 79 ILE A O 1
ATOM 617 N N . ALA A 1 80 ? -13.541 -34.584 -53.051 1.00 45.30 80 ALA A N 1
ATOM 618 C CA . ALA A 1 80 ? -14.001 -34.229 -51.710 1.00 49.22 80 ALA A CA 1
ATOM 619 C C . ALA A 1 80 ? -12.894 -33.551 -50.897 1.00 45.18 80 ALA A C 1
ATOM 620 O O . ALA A 1 80 ? -13.155 -32.624 -50.136 1.00 44.55 80 ALA A O 1
ATOM 622 N N . GLU A 1 81 ? -11.676 -34.087 -50.980 1.00 50.26 81 GLU A N 1
ATOM 623 C CA . GLU A 1 81 ? -10.529 -33.537 -50.262 1.00 55.77 81 GLU A CA 1
ATOM 624 C C . GLU A 1 81 ? -10.269 -32.087 -50.687 1.00 51.19 81 GLU A C 1
ATOM 625 O O . GLU A 1 81 ? -10.129 -31.207 -49.840 1.00 51.81 81 GLU A O 1
ATOM 631 N N . THR A 1 82 ? -10.254 -31.829 -51.998 1.00 49.10 82 THR A N 1
ATOM 632 C CA . THR A 1 82 ? -10.163 -30.470 -52.517 1.00 51.39 82 THR A CA 1
ATOM 633 C C . THR A 1 82 ? -11.284 -29.591 -51.967 1.00 54.46 82 THR A C 1
ATOM 634 O O . THR A 1 82 ? -11.032 -28.457 -51.581 1.00 59.70 82 THR A O 1
ATOM 638 N N . ALA A 1 83 ? -12.526 -30.092 -51.957 1.00 57.14 83 ALA A N 1
ATOM 639 C CA . ALA A 1 83 ? -13.651 -29.287 -51.502 1.00 52.33 83 ALA A CA 1
ATOM 640 C C . ALA A 1 83 ? -13.578 -29.071 -49.994 1.00 49.00 83 ALA A C 1
ATOM 641 O O . ALA A 1 83 ? -14.237 -28.185 -49.447 1.00 50.35 83 ALA A O 1
ATOM 643 N N . GLN A 1 84 ? -12.821 -29.923 -49.301 1.00 50.43 84 GLN A N 1
ATOM 644 C CA . GLN A 1 84 ? -12.795 -29.893 -47.845 1.00 59.91 84 GLN A CA 1
ATOM 645 C C . GLN A 1 84 ? -14.217 -29.792 -47.279 1.00 52.93 84 GLN A C 1
ATOM 646 O O . GLN A 1 84 ? -14.569 -28.868 -46.534 1.00 47.12 84 GLN A O 1
ATOM 652 N N . CYS A 1 85 ? -15.045 -30.779 -47.638 1.00 50.24 85 CYS A N 1
ATOM 653 C CA . CYS A 1 85 ? -16.445 -30.784 -47.219 1.00 53.77 85 CYS A CA 1
ATOM 654 C C . CYS A 1 85 ? -16.545 -31.516 -45.872 1.00 43.38 85 CYS A C 1
ATOM 655 O O . CYS A 1 85 ? -15.691 -32.326 -45.513 1.00 42.67 85 CYS A O 1
ATOM 658 N N . GLY A 1 86 ? -17.541 -31.167 -45.071 1.00 43.72 86 GLY A N 1
ATOM 659 C CA . GLY A 1 86 ? -17.752 -31.818 -43.783 1.00 51.24 86 GLY A CA 1
ATOM 660 C C . GLY A 1 86 ? -18.749 -32.987 -43.835 1.00 48.74 86 GLY A C 1
ATOM 661 O O . GLY A 1 86 ? -18.940 -33.655 -42.817 1.00 43.88 86 GLY A O 1
ATOM 662 N N . ALA A 1 87 ? -19.357 -33.236 -45.013 1.00 43.71 87 ALA A N 1
ATOM 663 C CA . ALA A 1 87 ? -20.391 -34.255 -45.164 1.00 39.97 87 ALA A CA 1
ATOM 664 C C . ALA A 1 87 ? -20.677 -34.516 -46.641 1.00 40.79 87 ALA A C 1
ATOM 665 O O . ALA A 1 87 ? -20.491 -33.618 -47.463 1.00 37.53 87 ALA A O 1
ATOM 667 N N . ILE A 1 88 ? -21.165 -35.739 -46.937 1.00 33.25 88 ILE A N 1
ATOM 668 C CA . ILE A 1 88 ? -21.615 -36.153 -48.253 1.00 28.87 88 ILE A CA 1
ATOM 669 C C . ILE A 1 88 ? -23.148 -36.275 -48.299 1.00 35.61 88 ILE A C 1
ATOM 670 O O . ILE A 1 88 ? -23.759 -36.837 -47.386 1.00 33.17 88 ILE A O 1
ATOM 675 N N . LEU A 1 89 ? -23.784 -35.752 -49.359 1.00 34.69 89 LEU A N 1
ATOM 676 C CA . LEU A 1 89 ? -25.173 -36.078 -49.697 1.00 30.56 89 LEU A CA 1
ATOM 677 C C . LEU A 1 89 ? -25.185 -36.912 -50.981 1.00 31.35 89 LEU A C 1
ATOM 678 O O . LEU A 1 89 ? -24.611 -36.505 -52.002 1.00 31.03 89 LEU A O 1
ATOM 683 N N . GLY A 1 90 ? -25.801 -38.098 -50.914 1.00 30.77 90 GLY A N 1
ATOM 684 C CA . GLY A 1 90 ? -26.155 -38.877 -52.095 1.00 27.41 90 GLY A CA 1
ATOM 685 C C . GLY A 1 90 ? -27.571 -38.542 -52.519 1.00 29.02 90 GLY A C 1
ATOM 686 O O . GLY A 1 90 ? -28.472 -38.532 -51.680 1.00 28.16 90 GLY A O 1
ATOM 687 N N . ILE A 1 91 ? -27.765 -38.256 -53.809 1.00 26.60 91 ILE A N 1
ATOM 688 C CA . ILE A 1 91 ? -29.096 -38.031 -54.336 1.00 26.59 91 ILE A CA 1
ATOM 689 C C . ILE A 1 91 ? -29.250 -38.752 -55.666 1.00 30.01 91 ILE A C 1
ATOM 690 O O . ILE A 1 91 ? -28.617 -38.385 -56.650 1.00 31.51 91 ILE A O 1
ATOM 695 N N . GLY A 1 92 ? -30.094 -39.788 -55.682 1.00 26.76 92 GLY A N 1
ATOM 696 C CA . GLY A 1 92 ? -30.307 -40.639 -56.833 1.00 27.28 92 GLY A CA 1
ATOM 697 C C . GLY A 1 92 ? -30.949 -41.972 -56.451 1.00 31.17 92 GLY A C 1
ATOM 698 O O . GLY A 1 92 ? -31.646 -42.097 -55.432 1.00 27.66 92 GLY A O 1
ATOM 699 N N . GLY A 1 93 ? -30.705 -42.969 -57.302 1.00 28.32 93 GLY A N 1
ATOM 700 C CA . GLY A 1 93 ? -31.076 -44.353 -57.045 1.00 28.11 93 GLY A CA 1
ATOM 701 C C . GLY A 1 93 ? -30.023 -45.078 -56.214 1.00 28.47 93 GLY A C 1
ATOM 702 O O . GLY A 1 93 ? -29.072 -44.472 -55.725 1.00 28.82 93 GLY A O 1
ATOM 703 N N . GLY A 1 94 ? -30.178 -46.400 -56.097 1.00 30.33 94 GLY A N 1
ATOM 704 C CA . GLY A 1 94 ? -29.384 -47.171 -55.158 1.00 32.87 94 GLY A CA 1
ATOM 705 C C . GLY A 1 94 ? -27.883 -47.062 -55.443 1.00 33.26 94 GLY A C 1
ATOM 706 O O . GLY A 1 94 ? -27.074 -47.067 -54.509 1.00 29.16 94 GLY A O 1
ATOM 707 N N . LYS A 1 95 ? -27.495 -47.014 -56.733 1.00 30.77 95 LYS A N 1
ATOM 708 C CA . LYS A 1 95 ? -26.071 -46.991 -57.040 1.00 29.61 95 LYS A CA 1
ATOM 709 C C . LYS A 1 95 ? -25.454 -45.684 -56.574 1.00 27.39 95 LYS A C 1
ATOM 710 O O . LYS A 1 95 ? -24.354 -45.693 -56.061 1.00 27.49 95 LYS A O 1
ATOM 716 N N . THR A 1 96 ? -26.163 -44.568 -56.745 1.00 27.95 96 THR A N 1
ATOM 717 C CA . THR A 1 96 ? -25.674 -43.290 -56.271 1.00 28.27 96 THR A CA 1
ATOM 718 C C . THR A 1 96 ? -25.541 -43.338 -54.746 1.00 30.41 96 THR A C 1
ATOM 719 O O . THR A 1 96 ? -24.549 -42.902 -54.162 1.00 28.32 96 THR A O 1
ATOM 723 N N . LEU A 1 97 ? -26.589 -43.848 -54.080 1.00 30.19 97 LEU A N 1
ATOM 724 C CA . LEU A 1 97 ? -26.646 -43.858 -52.620 1.00 26.60 97 LEU A CA 1
ATOM 725 C C . LEU A 1 97 ? -25.538 -44.726 -52.033 1.00 26.21 97 LEU A C 1
ATOM 726 O O . LEU A 1 97 ? -24.873 -44.290 -51.098 1.00 27.11 97 LEU A O 1
ATOM 731 N N . ASP A 1 98 ? -25.311 -45.930 -52.568 1.00 28.37 98 ASP A N 1
ATOM 732 C CA . ASP A 1 98 ? -24.230 -46.750 -52.034 1.00 34.33 98 ASP A CA 1
ATOM 733 C C . ASP A 1 98 ? -22.866 -46.082 -52.220 1.00 33.23 98 ASP A C 1
ATOM 734 O O . ASP A 1 98 ? -21.982 -46.223 -51.380 1.00 31.42 98 ASP A O 1
ATOM 739 N N . THR A 1 99 ? -22.686 -45.370 -53.333 1.00 33.57 99 THR A N 1
ATOM 740 C CA . THR A 1 99 ? -21.442 -44.655 -53.572 1.00 32.84 99 THR A CA 1
ATOM 741 C C . THR A 1 99 ? -21.231 -43.568 -52.514 1.00 30.58 99 THR A C 1
ATOM 742 O O . THR A 1 99 ? -20.125 -43.367 -52.031 1.00 33.74 99 THR A O 1
ATOM 746 N N . ALA A 1 100 ? -22.278 -42.802 -52.203 1.00 29.63 100 ALA A N 1
ATOM 747 C CA . ALA A 1 100 ? -22.158 -41.732 -51.223 1.00 31.01 100 ALA A CA 1
ATOM 748 C C . ALA A 1 100 ? -21.804 -42.272 -49.834 1.00 35.15 100 ALA A C 1
ATOM 749 O O . ALA A 1 100 ? -20.989 -41.700 -49.098 1.00 31.06 100 ALA A O 1
ATOM 751 N N . LYS A 1 101 ? -22.421 -43.388 -49.459 1.00 34.01 101 LYS A N 1
ATOM 752 C CA . LYS A 1 101 ? -22.127 -43.964 -48.154 1.00 33.78 101 LYS A CA 1
ATOM 753 C C . LYS A 1 101 ? -20.657 -44.367 -48.062 1.00 28.95 101 LYS A C 1
ATOM 754 O O . LYS A 1 101 ? -20.050 -44.192 -47.017 1.00 32.52 101 LYS A O 1
ATOM 760 N N . ALA A 1 102 ? -20.164 -45.038 -49.098 1.00 28.79 102 ALA A N 1
ATOM 761 C CA . ALA A 1 102 ? -18.792 -45.527 -49.127 1.00 31.01 102 ALA A CA 1
ATOM 762 C C . ALA A 1 102 ? -17.813 -44.360 -49.073 1.00 34.90 102 ALA A C 1
ATOM 763 O O . ALA A 1 102 ? -16.881 -44.389 -48.285 1.00 38.08 102 ALA A O 1
ATOM 765 N N . LEU A 1 103 ? -18.052 -43.351 -49.921 1.00 35.52 103 LEU A N 1
ATOM 766 C CA . LEU A 1 103 ? -17.266 -42.135 -49.926 1.00 38.65 103 LEU A CA 1
ATOM 767 C C . LEU A 1 103 ? -17.199 -41.522 -48.531 1.00 39.82 103 LEU A C 1
ATOM 768 O O . LEU A 1 103 ? -16.139 -41.083 -48.092 1.00 38.87 103 LEU A O 1
ATOM 773 N N . ALA A 1 104 ? -18.358 -41.381 -47.885 1.00 36.46 104 ALA A N 1
ATOM 774 C CA . ALA A 1 104 ? -18.433 -40.706 -46.601 1.00 34.20 104 ALA A CA 1
ATOM 775 C C . ALA A 1 104 ? -17.644 -41.477 -45.560 1.00 34.37 104 ALA A C 1
ATOM 776 O O . ALA A 1 104 ? -16.974 -40.884 -44.733 1.00 36.09 104 ALA A O 1
ATOM 778 N N . HIS A 1 105 ? -17.755 -42.799 -45.594 1.00 34.96 105 HIS A N 1
ATOM 779 C CA . HIS A 1 105 ? -16.977 -43.655 -44.728 1.00 35.44 105 HIS A CA 1
ATOM 780 C C . HIS A 1 105 ? -15.473 -43.474 -44.959 1.00 38.61 105 HIS A C 1
ATOM 781 O O . HIS A 1 105 ? -14.736 -43.398 -43.996 1.00 36.87 105 HIS A O 1
ATOM 788 N N . PHE A 1 106 ? -15.005 -43.441 -46.215 1.00 44.10 106 PHE A N 1
ATOM 789 C CA . PHE A 1 106 ? -13.574 -43.291 -46.474 1.00 42.73 106 PHE A CA 1
ATOM 790 C C . PHE A 1 106 ? -13.085 -41.904 -46.069 1.00 38.53 106 PHE A C 1
ATOM 791 O O . PHE A 1 106 ? -11.971 -41.797 -45.625 1.00 46.52 106 PHE A O 1
ATOM 799 N N . MET A 1 107 ? -13.923 -40.880 -46.151 1.00 39.83 107 MET A N 1
ATOM 800 C CA . MET A 1 107 ? -13.545 -39.512 -45.719 1.00 38.17 107 MET A CA 1
ATOM 801 C C . MET A 1 107 ? -13.750 -39.356 -44.214 1.00 40.87 107 MET A C 1
ATOM 802 O O . MET A 1 107 ? -13.330 -38.325 -43.682 1.00 44.40 107 MET A O 1
ATOM 807 N N . GLY A 1 108 ? -14.366 -40.333 -43.553 1.00 43.06 108 GLY A N 1
ATOM 808 C CA . GLY A 1 108 ? -14.749 -40.207 -42.156 1.00 35.96 108 GLY A CA 1
ATOM 809 C C . GLY A 1 108 ? -15.685 -39.039 -41.860 1.00 36.25 108 GLY A C 1
ATOM 810 O O . GLY A 1 108 ? -15.495 -38.342 -40.899 1.00 37.96 108 GLY A O 1
ATOM 811 N N . VAL A 1 109 ? -16.734 -38.829 -42.652 1.00 38.55 109 VAL A N 1
ATOM 812 C CA . VAL A 1 109 ? -17.648 -37.729 -42.406 1.00 34.67 109 VAL A CA 1
ATOM 813 C C . VAL A 1 109 ? -19.082 -38.265 -42.419 1.00 34.73 109 VAL A C 1
ATOM 814 O O . VAL A 1 109 ? -19.319 -39.376 -42.908 1.00 31.91 109 VAL A O 1
ATOM 818 N N . PRO A 1 110 ? -20.067 -37.495 -41.893 1.00 35.53 110 PRO A N 1
ATOM 819 C CA . PRO A 1 110 ? -21.485 -37.870 -41.964 1.00 35.89 110 PRO A CA 1
ATOM 820 C C . PRO A 1 110 ? -21.968 -38.001 -43.408 1.00 38.32 110 PRO A C 1
ATOM 821 O O . PRO A 1 110 ? -21.375 -37.415 -44.322 1.00 36.71 110 PRO A O 1
ATOM 825 N N . VAL A 1 111 ? -23.016 -38.822 -43.591 1.00 31.52 111 VAL A N 1
ATOM 826 C CA . VAL A 1 111 ? -23.657 -39.018 -44.868 1.00 27.08 111 VAL A CA 1
ATOM 827 C C . VAL A 1 111 ? -25.157 -38.800 -44.719 1.00 28.31 111 VAL A C 1
ATOM 828 O O . VAL A 1 111 ? -25.768 -39.265 -43.760 1.00 29.08 111 VAL A O 1
ATOM 832 N N . ALA A 1 112 ? -25.732 -38.036 -45.651 1.00 27.25 112 ALA A N 1
ATOM 833 C CA . ALA A 1 112 ? -27.165 -37.977 -45.872 1.00 23.96 112 ALA A CA 1
ATOM 834 C C . ALA A 1 112 ? -27.491 -38.629 -47.210 1.00 29.33 112 ALA A C 1
ATOM 835 O O . ALA A 1 112 ? -26.668 -38.580 -48.124 1.00 29.04 112 ALA A O 1
ATOM 837 N N . ILE A 1 113 ? -28.706 -39.194 -47.322 1.00 27.76 113 ILE A N 1
ATOM 838 C CA . ILE A 1 113 ? -29.133 -40.059 -48.400 1.00 25.90 113 ILE A CA 1
ATOM 839 C C . ILE A 1 113 ? -30.510 -39.579 -48.830 1.00 30.18 113 ILE A C 1
ATOM 840 O O . ILE A 1 113 ? -31.396 -39.456 -47.992 1.00 26.46 113 ILE A O 1
ATOM 845 N N . ALA A 1 114 ? -30.644 -39.223 -50.121 1.00 28.31 114 ALA A N 1
ATOM 846 C CA . ALA A 1 114 ? -31.877 -38.702 -50.689 1.00 27.89 114 ALA A CA 1
ATOM 847 C C . ALA A 1 114 ? -32.261 -39.548 -51.898 1.00 31.37 114 ALA A C 1
ATOM 848 O O . ALA A 1 114 ? -31.838 -39.275 -53.038 1.00 30.70 114 ALA A O 1
ATOM 850 N N . PRO A 1 115 ? -33.035 -40.639 -51.672 1.00 28.82 115 PRO A N 1
ATOM 851 C CA . PRO A 1 115 ? -33.545 -41.462 -52.759 1.00 25.72 115 PRO A CA 1
ATOM 852 C C . PRO A 1 115 ? -34.504 -40.664 -53.624 1.00 25.47 115 PRO A C 1
ATOM 853 O O . PRO A 1 115 ? -35.346 -39.954 -53.099 1.00 25.04 115 PRO A O 1
ATOM 857 N N . THR A 1 116 ? -34.330 -40.769 -54.946 1.00 27.24 116 THR A N 1
ATOM 858 C CA . THR A 1 116 ? -35.191 -40.108 -55.916 1.00 26.91 116 THR A CA 1
ATOM 859 C C . THR A 1 116 ? -36.074 -41.160 -56.571 1.00 25.64 116 THR A C 1
ATOM 860 O O . THR A 1 116 ? -36.828 -40.855 -57.461 1.00 24.20 116 THR A O 1
ATOM 864 N N . ILE A 1 117 ? -35.873 -42.415 -56.184 1.00 23.58 117 ILE A N 1
ATOM 865 C CA . ILE A 1 117 ? -36.764 -43.515 -56.520 1.00 27.31 117 ILE A CA 1
ATOM 866 C C . ILE A 1 117 ? -36.849 -44.402 -55.275 1.00 27.51 117 ILE A C 1
ATOM 867 O O . ILE A 1 117 ? -35.907 -44.429 -54.474 1.00 30.00 117 ILE A O 1
ATOM 872 N N . ALA A 1 118 ? -37.921 -45.210 -55.189 1.00 26.74 118 ALA A N 1
ATOM 873 C CA . ALA A 1 118 ? -38.046 -46.209 -54.125 1.00 25.60 118 ALA A CA 1
ATOM 874 C C . ALA A 1 118 ? -37.928 -47.612 -54.705 1.00 28.92 118 ALA A C 1
ATOM 875 O O . ALA A 1 118 ? -38.895 -48.355 -54.687 1.00 26.91 118 ALA A O 1
ATOM 877 N N . SER A 1 119 ? -36.720 -47.973 -55.164 1.00 25.38 119 SER A N 1
ATOM 878 C CA . SER A 1 119 ? -36.523 -49.071 -56.073 1.00 25.68 119 SER A CA 1
ATOM 879 C C . SER A 1 119 ? -35.895 -50.262 -55.376 1.00 25.84 119 SER A C 1
ATOM 880 O O . SER A 1 119 ? -35.901 -51.340 -55.926 1.00 28.79 119 SER A O 1
ATOM 883 N N . THR A 1 120 ? -35.244 -50.042 -54.225 1.00 28.91 120 THR A N 1
ATOM 884 C CA . THR A 1 120 ? -34.546 -51.089 -53.511 1.00 30.98 120 THR A CA 1
ATOM 885 C C . THR A 1 120 ? -34.551 -50.699 -52.033 1.00 30.01 120 THR A C 1
ATOM 886 O O . THR A 1 120 ? -34.876 -49.556 -51.703 1.00 30.16 120 THR A O 1
ATOM 890 N N . ASP A 1 121 ? -34.082 -51.602 -51.172 1.00 28.37 121 ASP A N 1
ATOM 891 C CA . ASP A 1 121 ? -33.969 -51.284 -49.751 1.00 34.97 121 ASP A CA 1
ATOM 892 C C . ASP A 1 121 ? -32.537 -50.889 -49.340 1.00 37.12 121 ASP A C 1
ATOM 893 O O . ASP A 1 121 ? -32.260 -50.809 -48.146 1.00 40.08 121 ASP A O 1
ATOM 898 N N . ALA A 1 122 ? -31.731 -50.388 -50.289 1.00 37.24 122 ALA A N 1
ATOM 899 C CA . ALA A 1 122 ? -30.363 -49.896 -50.075 1.00 37.33 122 ALA A CA 1
ATOM 900 C C . ALA A 1 122 ? -30.260 -48.683 -49.185 1.00 32.09 122 ALA A C 1
ATOM 901 O O . ALA A 1 122 ? -29.333 -48.546 -48.402 1.00 39.62 122 ALA A O 1
ATOM 903 N N . PRO A 1 123 ? -31.113 -47.684 -49.382 1.00 32.39 123 PRO A N 1
ATOM 904 C CA . PRO A 1 123 ? -30.885 -46.397 -48.752 1.00 35.79 123 PRO A CA 1
ATOM 905 C C . PRO A 1 123 ? -30.512 -46.433 -47.260 1.00 39.12 123 PRO A C 1
ATOM 906 O O . PRO A 1 123 ? -29.608 -45.699 -46.839 1.00 36.53 123 PRO A O 1
ATOM 910 N N . CYS A 1 124 ? -31.199 -47.272 -46.465 1.00 32.16 124 CYS A N 1
ATOM 911 C CA . CYS A 1 124 ? -31.161 -47.125 -45.019 1.00 29.96 124 CYS A CA 1
ATOM 912 C C . CYS A 1 124 ? -30.045 -47.968 -44.392 1.00 28.34 124 CYS A C 1
ATOM 913 O O . CYS A 1 124 ? -29.737 -47.776 -43.215 1.00 31.19 124 CYS A O 1
ATOM 916 N N . SER A 1 125 ? -29.475 -48.910 -45.152 1.00 30.13 125 SER A N 1
ATOM 917 C CA . SER A 1 125 ? -28.607 -49.937 -44.585 1.00 31.22 125 SER A CA 1
ATOM 918 C C . SER A 1 125 ? -27.193 -49.416 -44.314 1.00 35.08 125 SER A C 1
ATOM 919 O O . SER A 1 125 ? -26.739 -48.456 -44.937 1.00 30.73 125 SER A O 1
ATOM 922 N N . ALA A 1 126 ? -26.461 -50.176 -43.486 1.00 30.74 126 ALA A N 1
ATOM 923 C CA . ALA A 1 126 ? -25.075 -49.896 -43.135 1.00 36.77 126 ALA A CA 1
ATOM 924 C C . ALA A 1 126 ? -24.140 -50.702 -44.027 1.00 34.77 126 ALA A C 1
ATOM 925 O O . ALA A 1 126 ? -23.194 -51.315 -43.542 1.00 33.72 126 ALA A O 1
ATOM 927 N N . LEU A 1 127 ? -24.433 -50.705 -45.322 1.00 36.28 127 LEU A N 1
ATOM 928 C CA . LEU A 1 127 ? -23.748 -51.539 -46.287 1.00 37.62 127 LEU A CA 1
ATOM 929 C C . LEU A 1 127 ? -23.684 -50.779 -47.624 1.00 35.84 127 LEU A C 1
ATOM 930 O O . LEU A 1 127 ? -24.634 -50.084 -47.981 1.00 30.53 127 LEU A O 1
ATOM 935 N N . SER A 1 128 ? -22.546 -50.864 -48.332 1.00 37.48 128 SER A N 1
ATOM 936 C CA . SER A 1 128 ? -22.447 -50.462 -49.739 1.00 39.17 128 SER A CA 1
ATOM 937 C C . SER A 1 128 ? -21.994 -51.666 -50.535 1.00 35.23 128 SER A C 1
ATOM 938 O O . SER A 1 128 ? -21.032 -52.307 -50.137 1.00 41.07 128 SER A O 1
ATOM 941 N N . VAL A 1 129 ? -22.677 -51.943 -51.639 1.00 34.10 129 VAL A N 1
ATOM 942 C CA . VAL A 1 129 ? -22.261 -52.988 -52.551 1.00 36.90 129 VAL A CA 1
ATOM 943 C C . VAL A 1 129 ? -21.368 -52.376 -53.650 1.00 41.86 129 VAL A C 1
ATOM 944 O O . VAL A 1 129 ? -21.842 -51.570 -54.456 1.00 35.54 129 VAL A O 1
ATOM 948 N N . ILE A 1 130 ? -20.098 -52.817 -53.694 1.00 43.01 130 ILE A N 1
ATOM 949 C CA . ILE A 1 130 ? -19.099 -52.367 -54.655 1.00 40.98 130 ILE A CA 1
ATOM 950 C C . ILE A 1 130 ? -19.092 -53.284 -55.873 1.00 43.20 130 ILE A C 1
ATOM 951 O O . ILE A 1 130 ? -19.076 -54.504 -55.735 1.00 41.05 130 ILE A O 1
ATOM 956 N N . TYR A 1 131 ? -19.075 -52.676 -57.073 1.00 37.67 131 TYR A N 1
ATOM 957 C CA . TYR A 1 131 ? -18.936 -53.395 -58.326 1.00 40.56 131 TYR A CA 1
ATOM 958 C C . TYR A 1 131 ? -17.652 -52.977 -59.078 1.00 37.66 131 TYR A C 1
ATOM 959 O O . TYR A 1 131 ? -17.053 -51.930 -58.812 1.00 34.10 131 TYR A O 1
ATOM 968 N N . THR A 1 132 ? -17.279 -53.817 -60.046 1.00 37.44 132 THR A N 1
ATOM 969 C CA . THR A 1 132 ? -16.307 -53.480 -61.088 1.00 44.73 132 THR A CA 1
ATOM 970 C C . THR A 1 132 ? -16.944 -52.447 -62.007 1.00 43.14 132 THR A C 1
ATOM 971 O O . THR A 1 132 ? -18.176 -52.384 -62.097 1.00 39.68 132 THR A O 1
ATOM 975 N N . ASP A 1 133 ? -16.116 -51.689 -62.727 1.00 43.51 133 ASP A N 1
ATOM 976 C CA . ASP A 1 133 ? -16.659 -50.758 -63.703 1.00 44.59 133 ASP A CA 1
ATOM 977 C C . ASP A 1 133 ? -17.429 -51.496 -64.791 1.00 37.51 133 ASP A C 1
ATOM 978 O O . ASP A 1 133 ? -18.271 -50.890 -65.435 1.00 43.76 133 ASP A O 1
ATOM 983 N N . GLU A 1 134 ? -17.192 -52.799 -64.970 1.00 39.27 134 GLU A N 1
ATOM 984 C CA . GLU A 1 134 ? -17.925 -53.571 -65.966 1.00 43.82 134 GLU A CA 1
ATOM 985 C C . GLU A 1 134 ? -19.292 -53.978 -65.423 1.00 48.54 134 GLU A C 1
ATOM 986 O O . GLU A 1 134 ? -20.092 -54.566 -66.141 1.00 55.36 134 GLU A O 1
ATOM 992 N N . GLY A 1 135 ? -19.541 -53.715 -64.137 1.00 52.98 135 GLY A N 1
ATOM 993 C CA . GLY A 1 135 ? -20.866 -53.905 -63.560 1.00 54.44 135 GLY A CA 1
ATOM 994 C C . GLY A 1 135 ? -21.015 -55.248 -62.848 1.00 50.81 135 GLY A C 1
ATOM 995 O O . GLY A 1 135 ? -22.137 -55.694 -62.651 1.00 54.33 135 GLY A O 1
ATOM 996 N N . GLU A 1 136 ? -19.879 -55.884 -62.507 1.00 51.85 136 GLU A N 1
ATOM 997 C CA . GLU A 1 136 ? -19.848 -57.166 -61.819 1.00 52.78 136 GLU A CA 1
ATOM 998 C C . GLU A 1 136 ? -19.600 -56.967 -60.323 1.00 46.64 136 GLU A C 1
ATOM 999 O O . GLU A 1 136 ? -18.931 -56.026 -59.895 1.00 41.72 136 GLU A O 1
ATOM 1005 N N . PHE A 1 137 ? -20.127 -57.903 -59.528 1.00 47.70 137 PHE A N 1
ATOM 1006 C CA . PHE A 1 137 ? -19.994 -57.845 -58.086 1.00 46.63 137 PHE A CA 1
ATOM 1007 C C . PHE A 1 137 ? -18.512 -57.862 -57.745 1.00 44.22 137 PHE A C 1
ATOM 1008 O O . PHE A 1 137 ? -17.775 -58.687 -58.269 1.00 48.96 137 PHE A O 1
ATOM 1016 N N . ASP A 1 138 ? -18.083 -56.911 -56.912 1.00 41.68 138 ASP A N 1
ATOM 1017 C CA . ASP A 1 138 ? -16.715 -56.880 -56.432 1.00 44.04 138 ASP A CA 1
ATOM 1018 C C . ASP A 1 138 ? -16.736 -57.319 -54.965 1.00 51.94 138 ASP A C 1
ATOM 1019 O O . ASP A 1 138 ? -16.341 -58.438 -54.652 1.00 52.44 138 ASP A O 1
ATOM 1024 N N . ARG A 1 139 ? -17.202 -56.445 -54.067 1.00 51.23 139 ARG A N 1
ATOM 1025 C CA . ARG A 1 139 ? -17.203 -56.774 -52.652 1.00 48.77 139 ARG A CA 1
ATOM 1026 C C . ARG A 1 139 ? -18.297 -56.005 -51.908 1.00 55.55 139 ARG A C 1
ATOM 1027 O O . ARG A 1 139 ? -18.793 -54.967 -52.372 1.00 43.66 139 ARG A O 1
ATOM 1035 N N . TYR A 1 140 ? -18.679 -56.570 -50.750 1.00 51.84 140 TYR A N 1
ATOM 1036 C CA . TYR A 1 140 ? -19.483 -55.886 -49.750 1.00 46.45 140 TYR A CA 1
ATOM 1037 C C . TYR A 1 140 ? -18.570 -54.992 -48.921 1.00 45.30 140 TYR A C 1
ATOM 1038 O O . TYR A 1 140 ? -17.524 -55.442 -48.492 1.00 44.02 140 TYR A O 1
ATOM 1047 N N . LEU A 1 141 ? -18.969 -53.728 -48.728 1.00 39.75 141 LEU A N 1
ATOM 1048 C CA . LEU A 1 141 ? -18.337 -52.836 -47.763 1.00 41.65 141 LEU A CA 1
ATOM 1049 C C . LEU A 1 141 ? -19.280 -52.664 -46.564 1.00 42.42 141 LEU A C 1
ATOM 1050 O O . LEU A 1 141 ? -20.331 -52.032 -46.685 1.00 37.33 141 LEU A O 1
ATOM 1055 N N . LEU A 1 142 ? -18.878 -53.209 -45.408 1.00 43.96 142 LEU A N 1
ATOM 1056 C CA . LEU A 1 142 ? -19.626 -53.125 -44.164 1.00 41.67 142 LEU A CA 1
ATOM 1057 C C . LEU A 1 142 ? -19.297 -51.810 -43.481 1.00 40.87 142 LEU A C 1
ATOM 1058 O O . LEU A 1 142 ? -18.149 -51.541 -43.172 1.00 47.12 142 LEU A O 1
ATOM 1063 N N . LEU A 1 143 ? -20.314 -50.978 -43.281 1.00 35.68 143 LEU A N 1
ATOM 1064 C CA . LEU A 1 143 ? -20.147 -49.672 -42.672 1.00 34.45 143 LEU A CA 1
ATOM 1065 C C . LEU A 1 143 ? -20.409 -49.767 -41.179 1.00 37.16 143 LEU A C 1
ATOM 1066 O O . LEU A 1 143 ? -21.249 -50.540 -40.759 1.00 34.02 143 LEU A O 1
ATOM 1071 N N . PRO A 1 144 ? -19.734 -48.968 -40.335 1.00 40.97 144 PRO A N 1
ATOM 1072 C CA . PRO A 1 144 ? -19.931 -49.052 -38.885 1.00 40.63 144 PRO A CA 1
ATOM 1073 C C . PRO A 1 144 ? -21.207 -48.379 -38.388 1.00 39.61 144 PRO A C 1
ATOM 1074 O O . PRO A 1 144 ? -21.541 -48.452 -37.214 1.00 35.65 144 PRO A O 1
ATOM 1078 N N . ASN A 1 145 ? -21.864 -47.615 -39.253 1.00 37.23 145 ASN A N 1
ATOM 1079 C CA . ASN A 1 145 ? -23.176 -47.101 -38.913 1.00 37.02 145 ASN A CA 1
ATOM 1080 C C . ASN A 1 145 ? -24.018 -46.904 -40.174 1.00 39.36 145 ASN A C 1
ATOM 1081 O O . ASN A 1 145 ? -23.509 -46.889 -41.306 1.00 33.25 145 ASN A O 1
ATOM 1086 N N . ASN A 1 146 ? -25.328 -46.748 -39.928 1.00 33.61 146 ASN A N 1
ATOM 1087 C CA . ASN A 1 146 ? -26.303 -46.488 -40.961 1.00 28.88 146 ASN A CA 1
ATOM 1088 C C . ASN A 1 146 ? -26.219 -45.021 -41.312 1.00 29.86 146 ASN A C 1
ATOM 1089 O O . ASN A 1 146 ? -25.714 -44.224 -40.531 1.00 29.52 146 ASN A O 1
ATOM 1094 N N . PRO A 1 147 ? -26.766 -44.589 -42.456 1.00 27.73 147 PRO A N 1
ATOM 1095 C CA . PRO A 1 147 ? -26.760 -43.168 -42.755 1.00 26.94 147 PRO A CA 1
ATOM 1096 C C . PRO A 1 147 ? -27.294 -42.326 -41.609 1.00 29.23 147 PRO A C 1
ATOM 1097 O O . PRO A 1 147 ? -28.317 -42.627 -40.973 1.00 30.01 147 PRO A O 1
ATOM 1101 N N . ASN A 1 148 ? -26.696 -41.149 -41.463 1.00 27.13 148 ASN A N 1
ATOM 1102 C CA . ASN A 1 148 ? -27.144 -40.210 -40.452 1.00 26.77 148 ASN A CA 1
ATOM 1103 C C . ASN A 1 148 ? -28.566 -39.744 -40.742 1.00 29.30 148 ASN A C 1
ATOM 1104 O O . ASN A 1 148 ? -29.368 -39.478 -39.845 1.00 31.45 148 ASN A O 1
ATOM 1109 N N . MET A 1 149 ? -28.865 -39.568 -42.011 1.00 27.80 149 MET A N 1
ATOM 1110 C CA . MET A 1 149 ? -30.145 -39.002 -42.377 1.00 28.35 149 MET A CA 1
ATOM 1111 C C . MET A 1 149 ? -30.570 -39.542 -43.740 1.00 29.38 149 MET A C 1
ATOM 1112 O O . MET A 1 149 ? -29.747 -39.651 -44.659 1.00 29.75 149 MET A O 1
ATOM 1117 N N . VAL A 1 150 ? -31.870 -39.850 -43.865 1.00 24.95 150 VAL A N 1
ATOM 1118 C CA . VAL A 1 150 ? -32.447 -40.331 -45.112 1.00 27.16 150 VAL A CA 1
ATOM 1119 C C . VAL A 1 150 ? -33.633 -39.429 -45.392 1.00 30.42 150 VAL A C 1
ATOM 1120 O O . VAL A 1 150 ? -34.435 -39.195 -44.503 1.00 29.24 150 VAL A O 1
ATOM 1124 N N . ILE A 1 151 ? -33.681 -38.838 -46.600 1.00 26.75 151 ILE A N 1
ATOM 1125 C CA . ILE A 1 151 ? -34.665 -37.812 -46.889 1.00 25.91 151 ILE A CA 1
ATOM 1126 C C . ILE A 1 151 ? -35.295 -38.175 -48.229 1.00 27.96 151 ILE A C 1
ATOM 1127 O O . ILE A 1 151 ? -34.603 -38.130 -49.258 1.00 26.84 151 ILE A O 1
ATOM 1132 N N . VAL A 1 152 ? -36.614 -38.459 -48.218 1.00 27.29 152 VAL A N 1
ATOM 1133 C CA . VAL A 1 152 ? -37.313 -38.978 -49.384 1.00 25.54 152 VAL A CA 1
ATOM 1134 C C . VAL A 1 152 ? -38.361 -37.988 -49.834 1.00 25.09 152 VAL A C 1
ATOM 1135 O O . VAL A 1 152 ? -39.386 -37.812 -49.163 1.00 23.99 152 VAL A O 1
ATOM 1139 N N . ASP A 1 153 ? -38.117 -37.418 -51.039 1.00 26.33 153 ASP A N 1
ATOM 1140 C CA . ASP A 1 153 ? -39.091 -36.538 -51.665 1.00 26.50 153 ASP A CA 1
ATOM 1141 C C . ASP A 1 153 ? -40.104 -37.386 -52.413 1.00 24.92 153 ASP A C 1
ATOM 1142 O O . ASP A 1 153 ? -39.759 -37.953 -53.454 1.00 25.18 153 ASP A O 1
ATOM 1147 N N . THR A 1 154 ? -41.351 -37.436 -51.919 1.00 24.39 154 THR A N 1
ATOM 1148 C CA . THR A 1 154 ? -42.331 -38.369 -52.461 1.00 26.04 154 THR A CA 1
ATOM 1149 C C . THR A 1 154 ? -42.786 -37.909 -53.844 1.00 27.00 154 THR A C 1
ATOM 1150 O O . THR A 1 154 ? -43.210 -38.714 -54.665 1.00 26.98 154 THR A O 1
ATOM 1154 N N . LYS A 1 155 ? -42.724 -36.607 -54.103 1.00 29.64 155 LYS A N 1
ATOM 1155 C CA . LYS A 1 155 ? -43.106 -36.070 -55.436 1.00 27.57 155 LYS A CA 1
ATOM 1156 C C . LYS A 1 155 ? -42.048 -36.444 -56.482 1.00 25.08 155 LYS A C 1
ATOM 1157 O O . LYS A 1 155 ? -42.437 -36.796 -57.590 1.00 25.17 155 LYS A O 1
ATOM 1163 N N . ILE A 1 156 ? -40.763 -36.386 -56.131 1.00 25.34 156 ILE A N 1
ATOM 1164 C CA . ILE A 1 156 ? -39.745 -36.837 -57.069 1.00 25.88 156 ILE A CA 1
ATOM 1165 C C . ILE A 1 156 ? -39.923 -38.322 -57.345 1.00 27.59 156 ILE A C 1
ATOM 1166 O O . ILE A 1 156 ? -39.822 -38.779 -58.498 1.00 26.21 156 ILE A O 1
ATOM 1171 N N . VAL A 1 157 ? -40.177 -39.113 -56.292 1.00 25.49 157 VAL A N 1
ATOM 1172 C CA . VAL A 1 157 ? -40.401 -40.531 -56.536 1.00 25.56 157 VAL A CA 1
ATOM 1173 C C . VAL A 1 157 ? -41.606 -40.694 -57.469 1.00 22.50 157 VAL A C 1
ATOM 1174 O O . VAL A 1 157 ? -41.599 -41.489 -58.412 1.00 24.78 157 VAL A O 1
ATOM 1178 N N . ALA A 1 158 ? -42.675 -39.928 -57.240 1.00 22.77 158 ALA A N 1
ATOM 1179 C CA . ALA A 1 158 ? -43.866 -40.124 -58.055 1.00 26.25 158 ALA A CA 1
ATOM 1180 C C . ALA A 1 158 ? -43.626 -39.791 -59.544 1.00 31.64 158 ALA A C 1
ATOM 1181 O O . ALA A 1 158 ? -44.275 -40.371 -60.424 1.00 27.32 158 ALA A O 1
ATOM 1183 N N . GLY A 1 159 ? -42.670 -38.891 -59.839 1.00 32.10 159 GLY A N 1
ATOM 1184 C CA . GLY A 1 159 ? -42.370 -38.488 -61.210 1.00 30.40 159 GLY A CA 1
ATOM 1185 C C . GLY A 1 159 ? -41.498 -39.496 -61.968 1.00 30.65 159 GLY A C 1
ATOM 1186 O O . GLY A 1 159 ? -41.419 -39.468 -63.187 1.00 33.82 159 GLY A O 1
ATOM 1187 N N . ALA A 1 160 ? -40.849 -40.412 -61.250 1.00 29.34 160 ALA A N 1
ATOM 1188 C CA . ALA A 1 160 ? -40.022 -41.427 -61.879 1.00 27.38 160 ALA A CA 1
ATOM 1189 C C . ALA A 1 160 ? -40.868 -42.484 -62.589 1.00 27.47 160 ALA A C 1
ATOM 1190 O O . ALA A 1 160 ? -42.085 -42.521 -62.461 1.00 32.59 160 ALA A O 1
ATOM 1192 N N . PRO A 1 161 ? -40.279 -43.262 -63.515 1.00 30.09 161 PRO A N 1
ATOM 1193 C CA . PRO A 1 161 ? -40.988 -44.365 -64.172 1.00 32.09 161 PRO A CA 1
ATOM 1194 C C . PRO A 1 161 ? -41.588 -45.370 -63.185 1.00 30.21 161 PRO A C 1
ATOM 1195 O O . PRO A 1 161 ? -40.914 -45.818 -62.275 1.00 29.30 161 PRO A O 1
ATOM 1199 N N . ALA A 1 162 ? -42.841 -45.750 -63.413 1.00 26.45 162 ALA A N 1
ATOM 1200 C CA . ALA A 1 162 ? -43.585 -46.578 -62.486 1.00 28.76 162 ALA A CA 1
ATOM 1201 C C . ALA A 1 162 ? -42.946 -47.956 -62.336 1.00 29.48 162 ALA A C 1
ATOM 1202 O O . ALA A 1 162 ? -43.092 -48.579 -61.297 1.00 27.04 162 ALA A O 1
ATOM 1204 N N . ARG A 1 163 ? -42.194 -48.411 -63.342 1.00 27.75 163 ARG A N 1
ATOM 1205 C CA . ARG A 1 163 ? -41.527 -49.694 -63.279 1.00 28.14 163 ARG A CA 1
ATOM 1206 C C . ARG A 1 163 ? -40.549 -49.742 -62.109 1.00 29.03 163 ARG A C 1
ATOM 1207 O O . ARG A 1 163 ? -40.289 -50.821 -61.563 1.00 26.70 163 ARG A O 1
ATOM 1215 N N . LEU A 1 164 ? -39.968 -48.591 -61.759 1.00 24.69 164 LEU A N 1
ATOM 1216 C CA . LEU A 1 164 ? -38.985 -48.560 -60.683 1.00 24.75 164 LEU A CA 1
ATOM 1217 C C . LEU A 1 164 ? -39.658 -48.619 -59.298 1.00 27.34 164 LEU A C 1
ATOM 1218 O O . LEU A 1 164 ? -39.021 -49.047 -58.334 1.00 27.81 164 LEU A O 1
ATOM 1223 N N . LEU A 1 165 ? -40.934 -48.223 -59.204 1.00 25.68 165 LEU A N 1
ATOM 1224 C CA . LEU A 1 165 ? -41.680 -48.408 -57.972 1.00 25.97 165 LEU A CA 1
ATOM 1225 C C . LEU A 1 165 ? -42.041 -49.883 -57.794 1.00 28.18 165 LEU A C 1
ATOM 1226 O O . LEU A 1 165 ? -41.844 -50.440 -56.706 1.00 27.15 165 LEU A O 1
ATOM 1231 N N . ALA A 1 166 ? -42.545 -50.511 -58.865 1.00 26.06 166 ALA A N 1
ATOM 1232 C CA . ALA A 1 166 ? -42.773 -51.951 -58.884 1.00 26.84 166 ALA A CA 1
ATOM 1233 C C . ALA A 1 166 ? -41.535 -52.720 -58.445 1.00 27.97 166 ALA A C 1
ATOM 1234 O O . ALA A 1 166 ? -41.623 -53.641 -57.637 1.00 27.49 166 ALA A O 1
ATOM 1236 N N . ALA A 1 167 ? -40.367 -52.331 -58.956 1.00 28.07 167 ALA A N 1
ATOM 1237 C CA . ALA A 1 167 ? -39.135 -53.026 -58.635 1.00 25.39 167 ALA A CA 1
ATOM 1238 C C . ALA A 1 167 ? -38.907 -52.998 -57.127 1.00 26.44 167 ALA A C 1
ATOM 1239 O O . ALA A 1 167 ? -38.401 -53.962 -56.568 1.00 25.49 167 ALA A O 1
ATOM 1241 N N . GLY A 1 168 ? -39.173 -51.844 -56.507 1.00 24.69 168 GLY A N 1
ATOM 1242 C CA . GLY A 1 168 ? -39.003 -51.675 -55.071 1.00 23.40 168 GLY A CA 1
ATOM 1243 C C . GLY A 1 168 ? -40.005 -52.527 -54.265 1.00 25.63 168 GLY A C 1
ATOM 1244 O O . GLY A 1 168 ? -39.670 -52.991 -53.173 1.00 25.11 168 GLY A O 1
ATOM 1245 N N . ILE A 1 169 ? -41.242 -52.652 -54.786 1.00 23.48 169 ILE A N 1
ATOM 1246 C CA . ILE A 1 169 ? -42.252 -53.540 -54.237 1.00 24.50 169 ILE A CA 1
ATOM 1247 C C . ILE A 1 169 ? -41.729 -54.965 -54.250 1.00 24.40 169 ILE A C 1
ATOM 1248 O O . ILE A 1 169 ? -41.825 -55.662 -53.248 1.00 25.15 169 ILE A O 1
ATOM 1253 N N . GLY A 1 170 ? -41.082 -55.361 -55.342 1.00 24.26 170 GLY A N 1
ATOM 1254 C CA . GLY A 1 170 ? -40.536 -56.701 -55.456 1.00 22.35 170 GLY A CA 1
ATOM 1255 C C . GLY A 1 170 ? -39.390 -56.940 -54.484 1.00 25.61 170 GLY A C 1
ATOM 1256 O O . GLY A 1 170 ? -39.277 -58.004 -53.868 1.00 31.49 170 GLY A O 1
ATOM 1257 N N . ASP A 1 171 ? -38.562 -55.920 -54.276 1.00 27.64 171 ASP A N 1
ATOM 1258 C CA . ASP A 1 171 ? -37.509 -55.997 -53.276 1.00 28.10 171 ASP A CA 1
ATOM 1259 C C . ASP A 1 171 ? -38.087 -56.120 -51.853 1.00 30.14 171 ASP A C 1
ATOM 1260 O O . ASP A 1 171 ? -37.626 -56.909 -51.030 1.00 31.06 171 ASP A O 1
ATOM 1265 N N . ALA A 1 172 ? -39.079 -55.285 -51.548 1.00 25.84 172 ALA A N 1
ATOM 1266 C CA . ALA A 1 172 ? -39.616 -55.163 -50.200 1.00 28.91 172 ALA A CA 1
ATOM 1267 C C . ALA A 1 172 ? -40.583 -56.315 -49.865 1.00 28.33 172 ALA A C 1
ATOM 1268 O O . ALA A 1 172 ? -40.782 -56.642 -48.705 1.00 27.44 172 ALA A O 1
ATOM 1270 N N . LEU A 1 173 ? -41.145 -56.981 -50.861 1.00 29.88 173 LEU A N 1
ATOM 1271 C CA . LEU A 1 173 ? -42.129 -58.021 -50.611 1.00 30.87 173 LEU A CA 1
ATOM 1272 C C . LEU A 1 173 ? -41.456 -59.248 -50.010 1.00 29.02 173 LEU A C 1
ATOM 1273 O O . LEU A 1 173 ? -42.088 -59.999 -49.290 1.00 26.89 173 LEU A O 1
ATOM 1278 N N . ALA A 1 174 ? -40.162 -59.411 -50.260 1.00 26.79 174 ALA A N 1
ATOM 1279 C CA . ALA A 1 174 ? -39.382 -60.495 -49.672 1.00 26.89 174 ALA A CA 1
ATOM 1280 C C . ALA A 1 174 ? -39.149 -60.359 -48.154 1.00 25.60 174 ALA A C 1
ATOM 1281 O O . ALA A 1 174 ? -38.853 -61.342 -47.472 1.00 25.45 174 ALA A O 1
ATOM 1283 N N . THR A 1 175 ? -39.174 -59.120 -47.653 1.00 22.98 175 THR A N 1
ATOM 1284 C CA . THR A 1 175 ? -38.664 -58.760 -46.338 1.00 26.73 175 THR A CA 1
ATOM 1285 C C . THR A 1 175 ? -39.258 -59.628 -45.229 1.00 26.39 175 THR A C 1
ATOM 1286 O O . THR A 1 175 ? -38.529 -60.211 -44.438 1.00 23.17 175 THR A O 1
ATOM 1290 N N . TRP A 1 176 ? -40.582 -59.685 -45.147 1.00 23.62 176 TRP A N 1
ATOM 1291 C CA . TRP A 1 176 ? -41.232 -60.471 -44.096 1.00 23.75 176 TRP A CA 1
ATOM 1292 C C . TRP A 1 176 ? -40.868 -61.947 -44.190 1.00 23.34 176 TRP A C 1
ATOM 1293 O O . TRP A 1 176 ? -40.531 -62.575 -43.187 1.00 26.17 176 TRP A O 1
ATOM 1304 N N . PHE A 1 177 ? -40.892 -62.503 -45.408 1.00 23.73 177 PHE A N 1
ATOM 130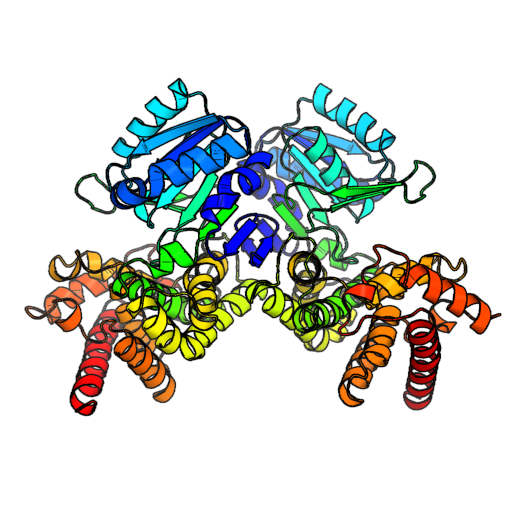5 C CA . PHE A 1 177 ? -40.604 -63.922 -45.581 1.00 23.01 177 PHE A CA 1
ATOM 1306 C C . PHE A 1 177 ? -39.200 -64.285 -45.147 1.00 25.63 177 PHE A C 1
ATOM 1307 O O . PHE A 1 177 ? -38.994 -65.338 -44.520 1.00 24.32 177 PHE A O 1
ATOM 1315 N N . GLU A 1 178 ? -38.240 -63.416 -45.458 1.00 25.64 178 GLU A N 1
ATOM 1316 C CA . GLU A 1 178 ? -36.855 -63.691 -45.108 1.00 24.65 178 GLU A CA 1
ATOM 1317 C C . GLU A 1 178 ? -36.611 -63.494 -43.619 1.00 24.92 178 GLU A C 1
ATOM 1318 O O . GLU A 1 178 ? -35.890 -64.292 -43.011 1.00 24.18 178 GLU A O 1
ATOM 1324 N N . ALA A 1 179 ? -37.149 -62.409 -43.040 1.00 24.51 179 ALA A N 1
ATOM 1325 C CA . ALA A 1 179 ? -36.956 -62.183 -41.613 1.00 23.43 179 ALA A CA 1
ATOM 1326 C C . ALA A 1 179 ? -37.652 -63.274 -40.778 1.00 25.52 179 ALA A C 1
ATOM 1327 O O . ALA A 1 179 ? -37.100 -63.753 -39.779 1.00 26.48 179 ALA A O 1
ATOM 1329 N N . ARG A 1 180 ? -38.816 -63.754 -41.229 1.00 25.66 180 ARG A N 1
ATOM 1330 C CA . ARG A 1 180 ? -39.505 -64.827 -40.525 1.00 27.05 180 ARG A CA 1
ATOM 1331 C C . ARG A 1 180 ? -38.706 -66.122 -40.604 1.00 25.98 180 ARG A C 1
ATOM 1332 O O . ARG A 1 180 ? -38.575 -66.839 -39.612 1.00 26.94 180 ARG A O 1
ATOM 1340 N N . ALA A 1 181 ? -38.127 -66.426 -41.767 1.00 25.44 181 ALA A N 1
ATOM 1341 C CA . ALA A 1 181 ? -37.323 -67.625 -41.874 1.00 25.48 181 ALA A CA 1
ATOM 1342 C C . ALA A 1 181 ? -36.164 -67.554 -40.889 1.00 24.66 181 ALA A C 1
ATOM 1343 O O . ALA A 1 181 ? -35.850 -68.527 -40.212 1.00 24.88 181 ALA A O 1
ATOM 1345 N N . CYS A 1 182 ? -35.559 -66.379 -40.777 1.00 24.75 182 CYS A N 1
ATOM 1346 C CA . CYS A 1 182 ? -34.412 -66.229 -39.903 1.00 26.75 182 CYS A CA 1
ATOM 1347 C C . CYS A 1 182 ? -34.846 -66.323 -38.438 1.00 33.45 182 CYS A C 1
ATOM 1348 O O . CYS A 1 182 ? -34.114 -66.788 -37.580 1.00 31.54 182 CYS A O 1
ATOM 1351 N N . SER A 1 183 ? -36.031 -65.813 -38.136 1.00 33.04 183 SER A N 1
ATOM 1352 C CA . SER A 1 183 ? -36.563 -65.934 -36.803 1.00 33.49 183 SER A CA 1
ATOM 1353 C C . SER A 1 183 ? -36.720 -67.421 -36.506 1.00 30.60 183 SER A C 1
ATOM 1354 O O . SER A 1 183 ? -36.258 -67.888 -35.493 1.00 31.86 183 SER A O 1
ATOM 1357 N N . ARG A 1 184 ? -37.320 -68.158 -37.431 1.00 31.56 184 ARG A N 1
ATOM 1358 C CA . ARG A 1 184 ? -37.604 -69.563 -37.226 1.00 31.26 184 ARG A CA 1
ATOM 1359 C C . ARG A 1 184 ? -36.327 -70.360 -37.064 1.00 33.39 184 ARG A C 1
ATOM 1360 O O . ARG A 1 184 ? -36.331 -71.289 -36.282 1.00 31.89 184 ARG A O 1
ATOM 1368 N N . SER A 1 185 ? -35.271 -70.002 -37.801 1.00 30.46 185 SER A N 1
ATOM 1369 C CA . SER A 1 185 ? -34.060 -70.798 -37.802 1.00 32.25 185 SER A CA 1
ATOM 1370 C C . SER A 1 185 ? -33.103 -70.318 -36.722 1.00 36.10 185 SER A C 1
ATOM 1371 O O . SER A 1 185 ? -32.119 -70.986 -36.452 1.00 33.64 185 SER A O 1
ATOM 1374 N N . GLY A 1 186 ? -33.311 -69.120 -36.179 1.00 33.96 186 GLY A N 1
ATOM 1375 C CA . GLY A 1 186 ? -32.364 -68.591 -35.215 1.00 32.42 186 GLY A CA 1
ATOM 1376 C C . GLY A 1 186 ? -31.115 -68.001 -35.863 1.00 34.61 186 GLY A C 1
ATOM 1377 O O . GLY A 1 186 ? -30.099 -67.882 -35.201 1.00 32.63 186 GLY A O 1
ATOM 1378 N N . ALA A 1 187 ? -31.203 -67.546 -37.114 1.00 32.54 187 ALA A N 1
ATOM 1379 C CA . ALA A 1 187 ? -30.036 -67.078 -37.851 1.00 33.81 187 ALA A CA 1
ATOM 1380 C C . ALA A 1 187 ? -29.600 -65.697 -37.363 1.00 32.45 187 ALA A C 1
ATOM 1381 O O . ALA A 1 187 ? -30.434 -64.909 -36.951 1.00 34.65 187 ALA A O 1
ATOM 1383 N N . THR A 1 188 ? -28.286 -65.431 -37.428 1.00 28.01 188 THR A N 1
ATOM 1384 C CA . THR A 1 188 ? -27.736 -64.104 -37.212 1.00 33.33 188 THR A CA 1
ATOM 1385 C C . THR A 1 188 ? -28.129 -63.153 -38.335 1.00 30.85 188 THR A C 1
ATOM 1386 O O . THR A 1 188 ? -28.187 -63.558 -39.481 1.00 34.30 188 THR A O 1
ATOM 1390 N N . THR A 1 189 ? -28.361 -61.883 -37.996 1.00 28.79 189 THR A N 1
ATOM 1391 C CA . THR A 1 189 ? -28.721 -60.894 -38.990 1.00 30.95 189 THR A CA 1
ATOM 1392 C C . THR A 1 189 ? -27.467 -60.127 -39.419 1.00 32.93 189 THR A C 1
ATOM 1393 O O . THR A 1 189 ? -26.419 -60.206 -38.776 1.00 32.64 189 THR A O 1
ATOM 1397 N N . MET A 1 190 ? -27.618 -59.260 -40.421 1.00 32.53 190 MET A N 1
ATOM 1398 C CA . MET A 1 190 ? -26.489 -58.445 -40.848 1.00 38.08 190 MET A CA 1
ATOM 1399 C C . MET A 1 190 ? -26.106 -57.460 -39.754 1.00 35.60 190 MET A C 1
ATOM 1400 O O . MET A 1 190 ? -24.983 -56.999 -39.725 1.00 36.15 190 MET A O 1
ATOM 1405 N N . ALA A 1 191 ? -27.038 -57.152 -38.854 1.00 33.08 191 ALA A N 1
ATOM 1406 C CA . ALA A 1 191 ? -26.733 -56.292 -37.727 1.00 32.97 191 ALA A CA 1
ATOM 1407 C C . ALA A 1 191 ? -25.821 -56.992 -36.710 1.00 29.72 191 ALA A C 1
ATOM 1408 O O . ALA A 1 191 ? -25.313 -56.345 -35.801 1.00 32.07 191 ALA A O 1
ATOM 1410 N N . GLY A 1 192 ? -25.641 -58.310 -36.833 1.00 31.16 192 GLY A N 1
ATOM 1411 C CA . GLY A 1 192 ? -24.642 -59.044 -36.054 1.00 31.89 192 GLY A CA 1
ATOM 1412 C C . GLY A 1 192 ? -25.252 -59.800 -34.873 1.00 36.83 192 GLY A C 1
ATOM 1413 O O . GLY A 1 192 ? -24.526 -60.346 -34.061 1.00 31.14 192 GLY A O 1
ATOM 1414 N N . GLY A 1 193 ? -26.587 -59.833 -34.765 1.00 32.41 193 GLY A N 1
ATOM 1415 C CA . GLY A 1 193 ? -27.224 -60.456 -33.623 1.00 34.11 193 GLY A CA 1
ATOM 1416 C C . GLY A 1 193 ? -28.459 -61.243 -34.035 1.00 32.62 193 GLY A C 1
ATOM 1417 O O . GLY A 1 193 ? -28.661 -61.525 -35.214 1.00 30.30 193 GLY A O 1
ATOM 1418 N N . LYS A 1 194 ? -29.258 -61.637 -33.037 1.00 28.95 194 LYS A N 1
ATOM 1419 C CA . LYS A 1 194 ? -30.545 -62.273 -33.304 1.00 30.97 194 LYS A CA 1
ATOM 1420 C C . LYS A 1 194 ? -31.578 -61.163 -33.513 1.00 29.17 194 LYS A C 1
ATOM 1421 O O . LYS A 1 194 ? -31.326 -60.029 -33.146 1.00 27.07 194 LYS A O 1
ATOM 1427 N N A CYS A 1 195 ? -32.761 -61.547 -34.002 0.56 31.57 195 CYS A N 1
ATOM 1428 N N B CYS A 1 195 ? -32.731 -61.487 -34.093 0.44 31.28 195 CYS A N 1
ATOM 1429 C CA A CYS A 1 195 ? -33.860 -60.637 -34.290 0.56 36.49 195 CYS A CA 1
ATOM 1430 C CA B CYS A 1 195 ? -33.731 -60.493 -34.453 0.44 35.12 195 CYS A CA 1
ATOM 1431 C C A CYS A 1 195 ? -34.370 -59.968 -33.013 0.56 34.10 195 CYS A C 1
ATOM 1432 C C B CYS A 1 195 ? -34.481 -59.992 -33.217 0.44 34.81 195 CYS A C 1
ATOM 1433 O O A CYS A 1 195 ? -34.500 -60.584 -31.951 0.56 31.66 195 CYS A O 1
ATOM 1434 O O B CYS A 1 195 ? -34.907 -60.789 -32.392 0.44 42.84 195 CYS A O 1
ATOM 1439 N N . THR A 1 196 ? -34.632 -58.670 -33.098 1.00 31.35 196 THR A N 1
ATOM 1440 C CA . THR A 1 196 ? -35.499 -58.044 -32.129 1.00 28.76 196 THR A CA 1
ATOM 1441 C C . THR A 1 196 ? -36.954 -58.245 -32.566 1.00 28.24 196 THR A C 1
ATOM 1442 O O . THR A 1 196 ? -37.281 -58.526 -33.733 1.00 27.94 196 THR A O 1
ATOM 1446 N N . GLN A 1 197 ? -37.853 -58.019 -31.610 1.00 28.82 197 GLN A N 1
ATOM 1447 C CA . GLN A 1 197 ? -39.275 -57.968 -31.925 1.00 32.22 197 GLN A CA 1
ATOM 1448 C C . GLN A 1 197 ? -39.551 -56.749 -32.811 1.00 25.90 197 GLN A C 1
ATOM 1449 O O . GLN A 1 197 ? -40.448 -56.783 -33.635 1.00 25.76 197 GLN A O 1
ATOM 1455 N N . ALA A 1 198 ? -38.882 -55.628 -32.536 1.00 23.58 198 ALA A N 1
ATOM 1456 C CA . ALA A 1 198 ? -39.126 -54.422 -33.304 1.00 24.29 198 ALA A CA 1
ATOM 1457 C C . ALA A 1 198 ? -38.958 -54.713 -34.802 1.00 23.80 198 ALA A C 1
ATOM 1458 O O . ALA A 1 198 ? -39.755 -54.291 -35.630 1.00 26.41 198 ALA A O 1
ATOM 1460 N N . ALA A 1 199 ? -37.891 -55.414 -35.151 1.00 24.35 199 ALA A N 1
ATOM 1461 C CA . ALA A 1 199 ? -37.521 -55.636 -36.538 1.00 30.11 199 ALA A CA 1
ATOM 1462 C C . ALA A 1 199 ? -38.533 -56.541 -37.246 1.00 27.23 199 ALA A C 1
ATOM 1463 O O . ALA A 1 199 ? -38.876 -56.274 -38.382 1.00 22.38 199 ALA A O 1
ATOM 1465 N N . LEU A 1 200 ? -38.994 -57.600 -36.575 1.00 24.97 200 LEU A N 1
ATOM 1466 C CA . LEU A 1 200 ? -39.996 -58.490 -37.129 1.00 24.65 200 LEU A CA 1
ATOM 1467 C C . LEU A 1 200 ? -41.308 -57.778 -37.318 1.00 21.05 200 LEU A C 1
ATOM 1468 O O . LEU A 1 200 ? -42.010 -58.050 -38.275 1.00 25.53 200 LEU A O 1
ATOM 1473 N N . ALA A 1 201 ? -41.629 -56.846 -36.426 1.00 22.75 201 ALA A N 1
ATOM 1474 C CA . ALA A 1 201 ? -42.887 -56.133 -36.538 1.00 23.25 201 ALA A CA 1
ATOM 1475 C C . ALA A 1 201 ? -42.831 -55.223 -37.759 1.00 23.75 201 ALA A C 1
ATOM 1476 O O . ALA A 1 201 ? -43.834 -55.035 -38.428 1.00 22.45 201 ALA A O 1
ATOM 1478 N N . LEU A 1 202 ? -41.694 -54.548 -37.964 1.00 24.69 202 LEU A N 1
ATOM 1479 C CA . LEU A 1 202 ? -41.558 -53.659 -39.122 1.00 25.25 202 LEU A CA 1
ATOM 1480 C C . LEU A 1 202 ? -41.552 -54.466 -40.425 1.00 24.23 202 LEU A C 1
ATOM 1481 O O . LEU A 1 202 ? -42.111 -54.025 -41.422 1.00 24.71 202 LEU A O 1
ATOM 1486 N N . ALA A 1 203 ? -40.941 -55.656 -40.391 1.00 23.83 203 ALA A N 1
ATOM 1487 C CA . ALA A 1 203 ? -40.931 -56.544 -41.531 1.00 25.87 203 ALA A CA 1
ATOM 1488 C C . ALA A 1 203 ? -42.336 -57.009 -41.894 1.00 27.70 203 ALA A C 1
ATOM 1489 O O . ALA A 1 203 ? -42.697 -57.040 -43.090 1.00 25.33 203 ALA A O 1
ATOM 1491 N N . GLU A 1 204 ? -43.141 -57.345 -40.880 1.00 23.67 204 GLU A N 1
ATOM 1492 C CA . GLU A 1 204 ? -44.501 -57.789 -41.136 1.00 22.70 204 GLU A CA 1
ATOM 1493 C C . GLU A 1 204 ? -45.360 -56.622 -41.625 1.00 22.78 204 GLU A C 1
ATOM 1494 O O . GLU A 1 204 ? -46.222 -56.793 -42.477 1.00 23.63 204 GLU A O 1
ATOM 1500 N N . LEU A 1 205 ? -45.157 -55.431 -41.060 1.00 21.92 205 LEU A N 1
ATOM 1501 C CA . LEU A 1 205 ? -45.868 -54.241 -41.496 1.00 22.86 205 LEU A CA 1
ATOM 1502 C C . LEU A 1 205 ? -45.579 -53.948 -42.966 1.00 20.61 205 LEU A C 1
ATOM 1503 O O . LEU A 1 205 ? -46.476 -53.595 -43.744 1.00 22.04 205 LEU A O 1
ATOM 1508 N N . CYS A 1 206 ? -44.311 -54.102 -43.343 1.00 22.08 206 CYS A N 1
ATOM 1509 C CA . CYS A 1 206 ? -43.912 -53.977 -44.738 1.00 22.03 206 CYS A CA 1
ATOM 1510 C C . CYS A 1 206 ? -44.768 -54.871 -45.642 1.00 22.67 206 CYS A C 1
ATOM 1511 O O . CYS A 1 206 ? -45.359 -54.405 -46.611 1.00 21.19 206 CYS A O 1
ATOM 1514 N N . TYR A 1 207 ? -44.855 -56.167 -45.328 1.00 22.66 207 TYR A N 1
ATOM 1515 C CA . TYR A 1 207 ? -45.627 -57.078 -46.148 1.00 22.89 207 TYR A CA 1
ATOM 1516 C C . TYR A 1 207 ? -47.098 -56.657 -46.239 1.00 25.51 207 TYR A C 1
ATOM 1517 O O . TYR A 1 207 ? -47.660 -56.565 -47.339 1.00 22.45 207 TYR A O 1
ATOM 1526 N N . ASN A 1 208 ? -47.733 -56.418 -45.081 1.00 23.91 208 ASN A N 1
ATOM 1527 C CA . ASN A 1 208 ? -49.139 -56.046 -45.053 1.00 26.76 208 ASN A CA 1
ATOM 1528 C C . ASN A 1 208 ? -49.400 -54.719 -45.772 1.00 27.32 208 ASN A C 1
ATOM 1529 O O . ASN A 1 208 ? -50.459 -54.559 -46.352 1.00 25.13 208 ASN A O 1
ATOM 1534 N N . THR A 1 209 ? -48.503 -53.745 -45.631 1.00 23.38 209 THR A N 1
ATOM 1535 C CA . THR A 1 209 ? -48.613 -52.497 -46.378 1.00 25.19 209 THR A CA 1
ATOM 1536 C C . THR A 1 209 ? -48.636 -52.727 -47.894 1.00 23.92 209 THR A C 1
ATOM 1537 O O . THR A 1 209 ? -49.493 -52.182 -48.591 1.00 24.70 209 THR A O 1
ATOM 1541 N N . LEU A 1 210 ? -47.712 -53.533 -48.414 1.00 24.98 210 LEU A N 1
ATOM 1542 C CA . LEU A 1 210 ? -47.689 -53.828 -49.840 1.00 25.82 210 LEU A CA 1
ATOM 1543 C C . LEU A 1 210 ? -48.972 -54.535 -50.288 1.00 26.48 210 LEU A C 1
ATOM 1544 O O . LEU A 1 210 ? -49.505 -54.249 -51.377 1.00 24.53 210 LEU A O 1
ATOM 1549 N N . LEU A 1 211 ? -49.473 -55.475 -49.481 1.00 27.90 211 LEU A N 1
ATOM 1550 C CA . LEU A 1 211 ? -50.685 -56.189 -49.859 1.00 28.38 211 LEU A CA 1
ATOM 1551 C C . LEU A 1 211 ? -51.820 -55.199 -49.964 1.00 24.92 211 LEU A C 1
ATOM 1552 O O . LEU A 1 211 ? -52.605 -55.323 -50.862 1.00 30.02 211 LEU A O 1
ATOM 1557 N N . GLU A 1 212 ? -51.941 -54.303 -49.002 1.00 26.11 212 GLU A N 1
ATOM 1558 C CA . GLU A 1 212 ? -53.109 -53.429 -48.925 1.00 30.34 212 GLU A CA 1
ATOM 1559 C C . GLU A 1 212 ? -52.964 -52.244 -49.890 1.00 30.51 212 GLU A C 1
ATOM 1560 O O . GLU A 1 212 ? -53.967 -51.708 -50.365 1.00 27.46 212 GLU A O 1
ATOM 1566 N N . GLU A 1 213 ? -51.719 -51.788 -50.117 1.00 28.14 213 GLU A N 1
ATOM 1567 C CA . GLU A 1 213 ? -51.494 -50.487 -50.755 1.00 25.58 213 GLU A CA 1
ATOM 1568 C C . GLU A 1 213 ? -50.769 -50.570 -52.110 1.00 27.76 213 GLU A C 1
ATOM 1569 O O . GLU A 1 213 ? -50.744 -49.573 -52.835 1.00 27.45 213 GLU A O 1
ATOM 1575 N N . GLY A 1 214 ? -50.123 -51.705 -52.434 1.00 27.77 214 GLY A N 1
ATOM 1576 C CA . GLY A 1 214 ? -49.279 -51.837 -53.621 1.00 27.67 214 GLY A CA 1
ATOM 1577 C C . GLY A 1 214 ? -49.972 -51.438 -54.925 1.00 28.97 214 GLY A C 1
ATOM 1578 O O . GLY A 1 214 ? -49.458 -50.594 -55.655 1.00 30.61 214 GLY A O 1
ATOM 1579 N N . GLU A 1 215 ? -51.144 -52.022 -55.216 1.00 27.99 215 GLU A N 1
ATOM 1580 C CA . GLU A 1 215 ? -51.879 -51.707 -56.433 1.00 32.37 215 GLU A CA 1
ATOM 1581 C C . GLU A 1 215 ? -52.342 -50.246 -56.455 1.00 30.17 215 GLU A C 1
ATOM 1582 O O . GLU A 1 215 ? -52.246 -49.573 -57.482 1.00 32.09 215 GLU A O 1
ATOM 1588 N N . LYS A 1 216 ? -52.881 -49.744 -55.351 1.00 26.82 216 LYS A N 1
ATOM 1589 C CA . LYS A 1 216 ? -53.264 -48.342 -55.304 1.00 27.27 216 LYS A CA 1
ATOM 1590 C C . LYS A 1 216 ? -52.070 -47.429 -55.602 1.00 27.36 216 LYS A C 1
ATOM 1591 O O . LYS A 1 216 ? -52.233 -46.438 -56.325 1.00 27.21 216 LYS A O 1
ATOM 1597 N N . ALA A 1 217 ? -50.915 -47.730 -54.981 1.00 23.73 217 ALA A N 1
ATOM 1598 C CA . ALA A 1 217 ? -49.698 -46.963 -55.143 1.00 25.88 217 ALA A CA 1
ATOM 1599 C C . ALA A 1 217 ? -49.247 -46.931 -56.614 1.00 27.90 217 ALA A C 1
ATOM 1600 O O . ALA A 1 217 ? -48.771 -45.904 -57.083 1.00 26.17 217 ALA A O 1
ATOM 1602 N N . MET A 1 218 ? -49.344 -48.059 -57.323 1.00 25.14 218 MET A N 1
ATOM 1603 C CA . MET A 1 218 ? -48.999 -48.108 -58.745 1.00 26.86 218 MET A CA 1
ATOM 1604 C C . MET A 1 218 ? -49.886 -47.200 -59.595 1.00 28.80 218 MET A C 1
ATOM 1605 O O . MET A 1 218 ? -49.374 -46.642 -60.553 1.00 28.87 218 MET A O 1
ATOM 1610 N N . LEU A 1 219 ? -51.197 -47.058 -59.295 1.00 27.61 219 LEU A N 1
ATOM 1611 C CA . LEU A 1 219 ? -52.022 -46.107 -60.012 1.00 25.78 219 LEU A CA 1
ATOM 1612 C C . LEU A 1 219 ? -51.419 -44.719 -59.870 1.00 31.82 219 LEU A C 1
ATOM 1613 O O . LEU A 1 219 ? -51.407 -43.953 -60.834 1.00 28.59 219 LEU A O 1
ATOM 1618 N N . ALA A 1 220 ? -50.970 -44.365 -58.655 1.00 29.25 220 ALA A N 1
ATOM 1619 C CA . ALA A 1 220 ? -50.455 -43.026 -58.434 1.00 29.01 220 ALA A CA 1
ATOM 1620 C C . ALA A 1 220 ? -49.124 -42.851 -59.167 1.00 31.11 220 ALA A C 1
ATOM 1621 O O . ALA A 1 220 ? -48.897 -41.798 -59.757 1.00 27.09 220 ALA A O 1
ATOM 1623 N N . ALA A 1 221 ? -48.225 -43.840 -59.084 1.00 27.16 221 ALA A N 1
ATOM 1624 C CA . ALA A 1 221 ? -46.939 -43.749 -59.760 1.00 29.36 221 ALA A CA 1
ATOM 1625 C C . ALA A 1 221 ? -47.150 -43.633 -61.283 1.00 30.70 221 ALA A C 1
ATOM 1626 O O . ALA A 1 221 ? -46.476 -42.858 -61.954 1.00 31.23 221 ALA A O 1
ATOM 1628 N N . GLU A 1 222 ? -48.139 -44.354 -61.826 1.00 30.95 222 GLU A N 1
ATOM 1629 C CA . GLU A 1 222 ? -48.421 -44.293 -63.257 1.00 32.00 222 GLU A CA 1
ATOM 1630 C C . GLU A 1 222 ? -48.906 -42.910 -63.687 1.00 34.63 222 GLU A C 1
ATOM 1631 O O . GLU A 1 222 ? -48.610 -42.516 -64.800 1.00 33.74 222 GLU A O 1
ATOM 1637 N N . GLN A 1 223 ? -49.659 -42.201 -62.840 1.00 30.39 223 GLN A N 1
ATOM 1638 C CA . GLN A 1 223 ? -50.137 -40.854 -63.122 1.00 29.68 223 GLN A CA 1
ATOM 1639 C C . GLN A 1 223 ? -49.126 -39.819 -62.655 1.00 28.10 223 GLN A C 1
ATOM 1640 O O . GLN A 1 223 ? -49.363 -38.640 -62.813 1.00 28.97 223 GLN A O 1
ATOM 1646 N N . HIS A 1 224 ? -48.028 -40.249 -62.018 1.00 30.20 224 HIS A N 1
ATOM 1647 C CA . HIS A 1 224 ? -46.998 -39.346 -61.506 1.00 29.55 224 HIS A CA 1
ATOM 1648 C C . HIS A 1 224 ? -47.561 -38.362 -60.479 1.00 29.90 224 HIS A C 1
ATOM 1649 O O . HIS A 1 224 ? -47.251 -37.172 -60.540 1.00 27.41 224 HIS A O 1
ATOM 1656 N N . VAL A 1 225 ? -48.318 -38.865 -59.484 1.00 27.06 225 VAL A N 1
ATOM 1657 C CA . VAL A 1 225 ? -48.910 -38.007 -58.461 1.00 26.63 225 VAL A CA 1
ATOM 1658 C C . VAL A 1 225 ? -48.775 -38.675 -57.089 1.00 25.46 225 VAL A C 1
ATOM 1659 O O . VAL A 1 225 ? -48.547 -39.878 -56.991 1.00 23.60 225 VAL A O 1
ATOM 1663 N N . VAL A 1 226 ? -48.943 -37.876 -56.034 1.00 26.41 226 VAL A N 1
ATOM 1664 C CA . VAL A 1 226 ? -48.751 -38.371 -54.688 1.00 30.18 226 VAL A CA 1
ATOM 1665 C C . VAL A 1 226 ? -50.102 -38.545 -53.998 1.00 29.20 226 VAL A C 1
ATOM 1666 O O . VAL A 1 226 ? -50.881 -37.597 -53.866 1.00 25.18 226 VAL A O 1
ATOM 1670 N N . THR A 1 227 ? -50.318 -39.785 -53.528 1.00 27.38 227 THR A N 1
ATOM 1671 C CA . THR A 1 227 ? -51.460 -40.135 -52.702 1.00 27.12 227 THR A CA 1
ATOM 1672 C C . THR A 1 227 ? -50.969 -40.791 -51.412 1.00 26.13 227 THR A C 1
ATOM 1673 O O . THR A 1 227 ? -49.826 -41.262 -51.313 1.00 26.24 227 THR A O 1
ATOM 1677 N N . PRO A 1 228 ? -51.838 -40.915 -50.386 1.00 26.77 228 PRO A N 1
ATOM 1678 C CA . PRO A 1 228 ? -51.461 -41.654 -49.178 1.00 27.65 228 PRO A CA 1
ATOM 1679 C C . PRO A 1 228 ? -51.020 -43.092 -49.422 1.00 23.72 228 PRO A C 1
ATOM 1680 O O . PRO A 1 228 ? -50.093 -43.556 -48.762 1.00 25.61 228 PRO A O 1
ATOM 1684 N N . ALA A 1 229 ? -51.638 -43.821 -50.357 1.00 22.34 229 ALA A N 1
ATOM 1685 C CA . ALA A 1 229 ? -51.148 -45.165 -50.621 1.00 24.04 229 ALA A CA 1
ATOM 1686 C C . ALA A 1 229 ? -49.702 -45.122 -51.109 1.00 25.27 229 ALA A C 1
ATOM 1687 O O . ALA A 1 229 ? -48.927 -46.010 -50.794 1.00 23.02 229 ALA A O 1
ATOM 1689 N N . LEU A 1 230 ? -49.360 -44.120 -51.936 1.00 26.54 230 LEU A N 1
ATOM 1690 C CA . LEU A 1 230 ? -48.004 -44.045 -52.460 1.00 27.29 230 LEU A CA 1
ATOM 1691 C C . LEU A 1 230 ? -47.012 -43.734 -51.329 1.00 23.74 230 LEU A C 1
ATOM 1692 O O . LEU A 1 230 ? -45.935 -44.315 -51.294 1.00 23.65 230 LEU A O 1
ATOM 1697 N N . GLU A 1 231 ? -47.379 -42.819 -50.418 1.00 27.60 231 GLU A N 1
ATOM 1698 C CA . GLU A 1 231 ? -46.531 -42.448 -49.301 1.00 29.56 231 GLU A CA 1
ATOM 1699 C C . GL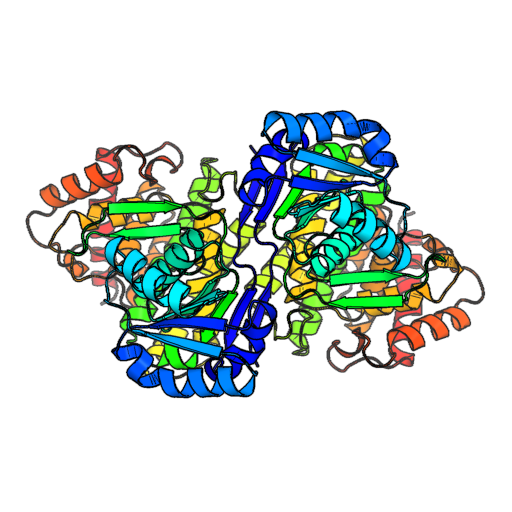U A 1 231 ? -46.245 -43.682 -48.435 1.00 29.00 231 GLU A C 1
ATOM 1700 O O . GLU A 1 231 ? -45.118 -43.917 -47.973 1.00 22.83 231 GLU A O 1
ATOM 1706 N N . ARG A 1 232 ? -47.282 -44.494 -48.232 1.00 25.49 232 ARG A N 1
ATOM 1707 C CA . ARG A 1 232 ? -47.128 -45.698 -47.415 1.00 27.83 232 ARG A CA 1
ATOM 1708 C C . ARG A 1 232 ? -46.230 -46.716 -48.089 1.00 23.51 232 ARG A C 1
ATOM 1709 O O . ARG A 1 232 ? -45.428 -47.344 -47.406 1.00 24.51 232 ARG A O 1
ATOM 1717 N N . VAL A 1 233 ? -46.378 -46.886 -49.405 1.00 23.01 233 VAL A N 1
ATOM 1718 C CA . VAL A 1 233 ? -45.550 -47.867 -50.102 1.00 22.87 233 VAL A CA 1
ATOM 1719 C C . VAL A 1 233 ? -44.094 -47.391 -50.179 1.00 22.58 233 VAL A C 1
ATOM 1720 O O . VAL A 1 233 ? -43.157 -48.196 -50.121 1.00 22.39 233 VAL A O 1
ATOM 1724 N N . ILE A 1 234 ? -43.885 -46.081 -50.331 1.00 23.55 234 ILE A N 1
ATOM 1725 C CA . ILE A 1 234 ? -42.525 -45.562 -50.302 1.00 25.74 234 ILE A CA 1
ATOM 1726 C C . ILE A 1 234 ? -41.857 -45.877 -48.958 1.00 23.58 234 ILE A C 1
ATOM 1727 O O . ILE A 1 234 ? -40.704 -46.290 -48.910 1.00 23.53 234 ILE A O 1
ATOM 1732 N N . GLU A 1 235 ? -42.551 -45.614 -47.839 1.00 25.39 235 GLU A N 1
ATOM 1733 C CA . GLU A 1 235 ? -42.034 -45.928 -46.508 1.00 26.29 235 GLU A CA 1
ATOM 1734 C C . GLU A 1 235 ? -41.723 -47.429 -46.411 1.00 25.41 235 GLU A C 1
ATOM 1735 O O . GLU A 1 235 ? -40.672 -47.820 -45.913 1.00 24.26 235 GLU A O 1
ATOM 1741 N N . ALA A 1 236 ? -42.625 -48.281 -46.911 1.00 21.85 236 ALA A N 1
ATOM 1742 C CA . ALA A 1 236 ? -42.374 -49.705 -46.884 1.00 23.04 236 ALA A CA 1
ATOM 1743 C C . ALA A 1 236 ? -41.127 -50.102 -47.680 1.00 23.48 236 ALA A C 1
ATOM 1744 O O . ALA A 1 236 ? -40.352 -50.970 -47.258 1.00 22.58 236 ALA A O 1
ATOM 1746 N N . ASN A 1 237 ? -41.003 -49.555 -48.891 1.00 23.80 237 ASN A N 1
ATOM 1747 C CA . ASN A 1 237 ? -39.910 -49.887 -49.789 1.00 22.53 237 ASN A CA 1
ATOM 1748 C C . ASN A 1 237 ? -38.574 -49.380 -49.254 1.00 22.62 237 ASN A C 1
ATOM 1749 O O . ASN A 1 237 ? -37.530 -49.798 -49.732 1.00 25.06 237 ASN A O 1
ATOM 1754 N N . THR A 1 238 ? -38.619 -48.418 -48.336 1.00 23.58 238 THR A N 1
ATOM 1755 C CA . THR A 1 238 ? -37.422 -47.711 -47.935 1.00 25.70 238 THR A CA 1
ATOM 1756 C C . THR A 1 238 ? -37.090 -48.003 -46.467 1.00 26.53 238 THR A C 1
ATOM 1757 O O . THR A 1 238 ? -36.154 -48.753 -46.186 1.00 27.18 238 THR A O 1
ATOM 1761 N N . TYR A 1 239 ? -37.861 -47.452 -45.515 1.00 25.12 239 TYR A N 1
ATOM 1762 C CA . TYR A 1 239 ? -37.549 -47.652 -44.098 1.00 27.64 239 TYR A CA 1
ATOM 1763 C C . TYR A 1 239 ? -37.891 -49.079 -43.627 1.00 26.74 239 TYR A C 1
ATOM 1764 O O . TYR A 1 239 ? -37.046 -49.775 -43.035 1.00 24.29 239 TYR A O 1
ATOM 1773 N N . LEU A 1 240 ? -39.117 -49.551 -43.885 1.00 25.30 240 LEU A N 1
ATOM 1774 C CA . LEU A 1 240 ? -39.561 -50.820 -43.299 1.00 25.82 240 LEU A CA 1
ATOM 1775 C C . LEU A 1 240 ? -38.701 -51.967 -43.803 1.00 27.56 240 LEU A C 1
ATOM 1776 O O . LEU A 1 240 ? -38.201 -52.803 -43.048 1.00 27.54 240 LEU A O 1
ATOM 1781 N N . SER A 1 241 ? -38.503 -51.964 -45.108 1.00 26.38 241 SER A N 1
ATOM 1782 C CA . SER A 1 241 ? -37.762 -52.996 -45.790 1.00 27.46 241 SER A CA 1
ATOM 1783 C C . SER A 1 241 ? -36.287 -52.903 -45.425 1.00 24.38 241 SER A C 1
ATOM 1784 O O . SER A 1 241 ? -35.611 -53.912 -45.324 1.00 24.79 241 SER A O 1
ATOM 1787 N N . GLY A 1 242 ? -35.768 -51.687 -45.275 1.00 27.37 242 GLY A N 1
ATOM 1788 C CA . GLY A 1 242 ? -34.365 -51.507 -44.904 1.00 27.83 242 GLY A CA 1
ATOM 1789 C C . GLY A 1 242 ? -34.019 -52.094 -43.531 1.00 27.09 242 GLY A C 1
ATOM 1790 O O . GLY A 1 242 ? -33.120 -52.934 -43.408 1.00 25.75 242 GLY A O 1
ATOM 1791 N N . VAL A 1 243 ? -34.784 -51.680 -42.514 1.00 27.03 243 VAL A N 1
ATOM 1792 C CA . VAL A 1 243 ? -34.607 -52.193 -41.165 1.00 26.28 243 VAL A CA 1
ATOM 1793 C C . VAL A 1 243 ? -34.930 -53.687 -41.133 1.00 26.67 243 VAL A C 1
ATOM 1794 O O . VAL A 1 243 ? -34.222 -54.464 -40.516 1.00 27.14 243 VAL A O 1
ATOM 1798 N N . GLY A 1 244 ? -35.993 -54.081 -41.837 1.00 28.59 244 GLY A N 1
ATOM 1799 C CA . GLY A 1 244 ? -36.469 -55.448 -41.867 1.00 29.32 244 GLY A CA 1
ATOM 1800 C C . GLY A 1 244 ? -35.445 -56.437 -42.391 1.00 30.38 244 GLY A C 1
ATOM 1801 O O . GLY A 1 244 ? -35.269 -57.514 -41.826 1.00 32.41 244 GLY A O 1
ATOM 1802 N N . PHE A 1 245 ? -34.763 -56.091 -43.485 1.00 29.82 245 PHE A N 1
ATOM 1803 C CA . PHE A 1 245 ? -33.810 -57.029 -44.044 1.00 30.48 245 PHE A CA 1
ATOM 1804 C C . PHE A 1 245 ? -32.525 -57.035 -43.202 1.00 29.30 245 PHE A C 1
ATOM 1805 O O . PHE A 1 245 ? -32.015 -58.081 -42.844 1.00 27.59 245 PHE A O 1
ATOM 1813 N N . GLU A 1 246 ? -32.023 -55.867 -42.826 1.00 26.81 246 GLU A N 1
ATOM 1814 C CA . GLU A 1 246 ? -30.728 -55.797 -42.166 1.00 26.87 246 GLU A CA 1
ATOM 1815 C C . GLU A 1 246 ? -30.801 -56.323 -40.731 1.00 26.39 246 GLU A C 1
ATOM 1816 O O . GLU A 1 246 ? -29.879 -56.983 -40.257 1.00 25.91 246 GLU A O 1
ATOM 1822 N N . SER A 1 247 ? -31.870 -55.961 -40.014 1.00 25.93 247 SER A N 1
ATOM 1823 C CA . SER A 1 247 ? -31.995 -56.306 -38.601 1.00 25.86 247 SER A CA 1
ATOM 1824 C C . SER A 1 247 ? -32.987 -57.451 -38.373 1.00 25.26 247 SER A C 1
ATOM 1825 O O . SER A 1 247 ? -33.159 -57.891 -37.250 1.00 25.94 247 SER A O 1
ATOM 1828 N N . GLY A 1 248 ? -33.650 -57.932 -39.424 1.00 25.81 248 GLY A N 1
ATOM 1829 C CA . GLY A 1 248 ? -34.537 -59.080 -39.317 1.00 25.88 248 GLY A CA 1
ATOM 1830 C C . GLY A 1 248 ? -33.946 -60.314 -39.989 1.00 26.33 248 GLY A C 1
ATOM 1831 O O . GLY A 1 248 ? -33.992 -61.396 -39.454 1.00 30.41 248 GLY A O 1
ATOM 1832 N N . GLY A 1 249 ? -33.390 -60.155 -41.189 1.00 30.05 249 GLY A N 1
ATOM 1833 C CA . GLY A 1 249 ? -32.608 -61.230 -41.777 1.00 29.32 249 GLY A CA 1
ATOM 1834 C C . GLY A 1 249 ? -32.872 -61.453 -43.257 1.00 29.32 249 GLY A C 1
ATOM 1835 O O . GLY A 1 249 ? -33.961 -61.175 -43.747 1.00 31.44 249 GLY A O 1
ATOM 1836 N N . LEU A 1 250 ? -31.878 -62.075 -43.913 1.00 28.01 250 LEU A N 1
ATOM 1837 C CA . LEU A 1 250 ? -31.971 -62.513 -45.296 1.00 28.23 250 LEU A CA 1
ATOM 1838 C C . LEU A 1 250 ? -31.970 -64.031 -45.332 1.00 26.94 250 LEU A C 1
ATOM 1839 O O . LEU A 1 250 ? -31.404 -64.664 -44.448 1.00 29.87 250 LEU A O 1
ATOM 1844 N N . ALA A 1 251 ? -32.589 -64.603 -46.376 1.00 28.96 251 ALA A N 1
ATOM 1845 C CA . ALA A 1 251 ? -32.670 -66.052 -46.519 1.00 29.14 251 ALA A CA 1
ATOM 1846 C C . ALA A 1 251 ? -32.656 -66.445 -47.997 1.00 26.30 251 ALA A C 1
ATOM 1847 O O . ALA A 1 251 ? -31.794 -66.012 -48.746 1.00 29.85 251 ALA A O 1
ATOM 1849 N N . ALA A 1 252 ? -33.634 -67.215 -48.449 1.00 25.14 252 ALA A N 1
ATOM 1850 C CA . ALA A 1 252 ? -33.576 -67.795 -49.779 1.00 27.59 252 ALA A CA 1
ATOM 1851 C C . ALA A 1 252 ? -33.850 -66.776 -50.874 1.00 28.87 252 ALA A C 1
ATOM 1852 O O . ALA A 1 252 ? -33.262 -66.901 -51.943 1.00 28.22 252 ALA A O 1
ATOM 1854 N N . ALA A 1 253 ? -34.798 -65.847 -50.688 1.00 29.23 253 ALA A N 1
ATOM 1855 C CA . ALA A 1 253 ? -35.149 -64.925 -51.765 1.00 27.43 253 ALA A CA 1
ATOM 1856 C C . ALA A 1 253 ? -33.911 -64.162 -52.282 1.00 29.53 253 ALA A C 1
ATOM 1857 O O . ALA A 1 253 ? -33.725 -64.061 -53.501 1.00 27.67 253 ALA A O 1
ATOM 1859 N N . HIS A 1 254 ? -33.069 -63.645 -51.376 1.00 29.83 254 HIS A N 1
ATOM 1860 C CA . HIS A 1 254 ? -31.862 -62.910 -51.756 1.00 34.45 254 HIS A CA 1
ATOM 1861 C C . HIS A 1 254 ? -30.793 -63.827 -52.345 1.00 32.02 254 HIS A C 1
ATOM 1862 O O . HIS A 1 254 ? -30.097 -63.443 -53.280 1.00 30.62 254 HIS A O 1
ATOM 1869 N N . ALA A 1 255 ? -30.710 -65.055 -51.848 1.00 31.21 255 ALA A N 1
ATOM 1870 C CA . ALA A 1 255 ? -29.731 -65.998 -52.362 1.00 31.59 255 ALA A CA 1
ATOM 1871 C C . ALA A 1 255 ? -30.069 -66.323 -53.803 1.00 34.19 255 ALA A C 1
ATOM 1872 O O . ALA A 1 255 ? -29.168 -66.425 -54.645 1.00 32.81 255 ALA A O 1
ATOM 1874 N N . VAL A 1 256 ? -31.373 -66.506 -54.065 1.00 30.06 256 VAL A N 1
ATOM 1875 C CA . VAL A 1 256 ? -31.845 -66.802 -55.398 1.00 28.29 256 VAL A CA 1
ATOM 1876 C C . VAL A 1 256 ? -31.647 -65.596 -56.322 1.00 30.40 256 VAL A C 1
ATOM 1877 O O . VAL A 1 256 ? -31.263 -65.755 -57.490 1.00 29.27 256 VAL A O 1
ATOM 1881 N N . HIS A 1 257 ? -31.900 -64.386 -55.829 1.00 29.98 257 HIS A N 1
ATOM 1882 C CA . HIS A 1 257 ? -31.539 -63.190 -56.589 1.00 30.75 257 HIS A CA 1
ATOM 1883 C C . HIS A 1 257 ? -30.070 -63.264 -57.034 1.00 32.19 257 HIS A C 1
ATOM 1884 O O . HIS A 1 257 ? -29.732 -62.970 -58.180 1.00 34.54 257 HIS A O 1
ATOM 1891 N N . ASN A 1 258 ? -29.165 -63.582 -56.108 1.00 31.18 258 ASN A N 1
ATOM 1892 C CA . ASN A 1 258 ? -27.751 -63.583 -56.426 1.00 33.63 258 ASN A CA 1
ATOM 1893 C C . ASN A 1 258 ? -27.449 -64.662 -57.468 1.00 38.57 258 ASN A C 1
ATOM 1894 O O . ASN A 1 258 ? -26.741 -64.409 -58.421 1.00 37.81 258 ASN A O 1
ATOM 1899 N N . GLY A 1 259 ? -28.048 -65.842 -57.319 1.00 36.54 259 GLY A N 1
ATOM 1900 C CA . GLY A 1 259 ? -27.954 -66.890 -58.304 1.00 36.27 259 GLY A CA 1
ATOM 1901 C C . GLY A 1 259 ? -28.341 -66.397 -59.681 1.00 40.47 259 GLY A C 1
ATOM 1902 O O . GLY A 1 259 ? -27.631 -66.645 -60.662 1.00 41.16 259 GLY A O 1
ATOM 1903 N N . LEU A 1 260 ? -29.449 -65.660 -59.749 1.00 37.03 260 LEU A N 1
ATOM 1904 C CA . LEU A 1 260 ? -29.982 -65.275 -61.040 1.00 37.54 260 LEU A CA 1
ATOM 1905 C C . LEU A 1 260 ? -29.057 -64.292 -61.759 1.00 42.89 260 LEU A C 1
ATOM 1906 O O . LEU A 1 260 ? -29.161 -64.154 -62.969 1.00 41.77 260 LEU A O 1
ATOM 1911 N N . THR A 1 261 ? -28.199 -63.571 -61.025 1.00 46.65 261 THR A N 1
ATOM 1912 C CA . THR A 1 261 ? -27.322 -62.603 -61.661 1.00 55.11 261 THR A CA 1
ATOM 1913 C C . THR A 1 261 ? -26.174 -63.337 -62.360 1.00 52.70 261 THR A C 1
ATOM 1914 O O . THR A 1 261 ? -25.575 -62.759 -63.242 1.00 62.36 261 THR A O 1
ATOM 1918 N N . ALA A 1 262 ? -25.905 -64.608 -62.018 1.00 51.39 262 ALA A N 1
ATOM 1919 C CA . ALA A 1 262 ? -24.919 -65.409 -62.729 1.00 52.62 262 ALA A CA 1
ATOM 1920 C C . ALA A 1 262 ? -25.406 -65.845 -64.112 1.00 54.30 262 ALA A C 1
ATOM 1921 O O . ALA A 1 262 ? -24.688 -66.548 -64.811 1.00 61.22 262 ALA A O 1
ATOM 1923 N N . ILE A 1 263 ? -26.638 -65.472 -64.479 1.00 61.43 263 ILE A N 1
ATOM 1924 C CA . ILE A 1 263 ? -27.246 -65.811 -65.759 1.00 59.02 263 ILE A CA 1
ATOM 1925 C C . ILE A 1 263 ? -27.273 -64.511 -66.559 1.00 60.36 263 ILE A C 1
ATOM 1926 O O . ILE A 1 263 ? -27.769 -63.496 -66.063 1.00 61.43 263 ILE A O 1
ATOM 1931 N N . PRO A 1 264 ? -26.688 -64.483 -67.778 1.00 46.77 264 PRO A N 1
ATOM 1932 C CA . PRO A 1 264 ? -26.634 -63.259 -68.571 1.00 44.17 264 PRO A CA 1
ATOM 1933 C C . PRO A 1 264 ? -28.015 -62.746 -68.966 1.00 40.87 264 PRO A C 1
ATOM 1934 O O . PRO A 1 264 ? -28.227 -61.537 -68.955 1.00 41.90 264 PRO A O 1
ATOM 1938 N N . ASP A 1 265 ? -28.942 -63.665 -69.269 1.00 43.20 265 ASP A N 1
ATOM 1939 C CA . ASP A 1 265 ? -30.309 -63.358 -69.682 1.00 48.17 265 ASP A CA 1
ATOM 1940 C C . ASP A 1 265 ? -30.993 -62.303 -68.798 1.00 50.48 265 ASP A C 1
ATOM 1941 O O . ASP A 1 265 ? -31.751 -61.487 -69.312 1.00 50.29 265 ASP A O 1
ATOM 1946 N N . ALA A 1 266 ? -30.802 -62.359 -67.467 1.00 45.90 266 ALA A N 1
ATOM 1947 C CA . ALA A 1 266 ? -31.570 -61.524 -66.543 1.00 53.02 266 ALA A CA 1
ATOM 1948 C C . ALA A 1 266 ? -30.765 -60.325 -66.042 1.00 51.66 266 ALA A C 1
ATOM 1949 O O . ALA A 1 266 ? -31.300 -59.497 -65.330 1.00 48.74 266 ALA A O 1
ATOM 1951 N N . HIS A 1 267 ? -29.492 -60.215 -66.417 1.00 56.71 267 HIS A N 1
ATOM 1952 C CA . HIS A 1 267 ? -28.569 -59.271 -65.805 1.00 68.43 267 HIS A CA 1
ATOM 1953 C C . HIS A 1 267 ? -29.066 -57.809 -65.852 1.00 67.43 267 HIS A C 1
ATOM 1954 O O . HIS A 1 267 ? -28.796 -57.060 -64.899 1.00 70.86 267 HIS A O 1
ATOM 1961 N N . HIS A 1 268 ? -29.793 -57.388 -66.914 1.00 48.05 268 HIS A N 1
ATOM 1962 C CA . HIS A 1 268 ? -30.283 -56.015 -67.001 1.00 58.79 268 HIS A CA 1
ATOM 1963 C C . HIS A 1 268 ? -31.691 -55.802 -66.392 1.00 62.59 268 HIS A C 1
ATOM 1964 O O . HIS A 1 268 ? -32.128 -54.654 -66.315 1.00 60.86 268 HIS A O 1
ATOM 1971 N N . TYR A 1 269 ? -32.380 -56.852 -65.889 1.00 46.63 269 TYR A N 1
ATOM 1972 C CA . TYR A 1 269 ? -33.553 -56.680 -65.031 1.00 38.84 269 TYR A CA 1
ATOM 1973 C C . TYR A 1 269 ? -33.150 -56.049 -63.700 1.00 33.35 269 TYR A C 1
ATOM 1974 O O . TYR A 1 269 ? -32.014 -56.170 -63.258 1.00 35.60 269 TYR A O 1
ATOM 1983 N N . TYR A 1 270 ? -34.084 -55.321 -63.080 1.00 33.78 270 TYR A N 1
ATOM 1984 C CA . TYR A 1 270 ? -33.821 -54.650 -61.821 1.00 31.15 270 TYR A CA 1
ATOM 1985 C C . TYR A 1 270 ? -33.700 -55.665 -60.691 1.00 30.50 270 TYR A C 1
ATOM 1986 O O . TYR A 1 270 ? -34.197 -56.784 -60.786 1.00 30.12 270 TYR A O 1
ATOM 1995 N N . HIS A 1 271 ? -32.957 -55.243 -59.667 1.00 31.91 271 HIS A N 1
ATOM 1996 C CA . HIS A 1 271 ? -32.683 -55.986 -58.449 1.00 30.70 271 HIS A CA 1
ATOM 1997 C C . HIS A 1 271 ? -33.989 -56.580 -57.906 1.00 29.29 271 HIS A C 1
ATOM 1998 O O . HIS A 1 271 ? -34.120 -57.803 -57.750 1.00 29.90 271 HIS A O 1
ATOM 2005 N N . GLY A 1 272 ? -35.008 -55.730 -57.785 1.00 26.96 272 GLY A N 1
ATOM 2006 C CA . GLY A 1 272 ? -36.271 -56.159 -57.192 1.00 30.61 272 GLY A CA 1
ATOM 2007 C C . GLY A 1 272 ? -37.071 -57.126 -58.049 1.00 29.79 272 GLY A C 1
ATOM 2008 O O . GLY A 1 272 ? -37.912 -57.874 -57.552 1.00 27.62 272 GLY A O 1
ATOM 2009 N N . GLU A 1 273 ? -36.883 -57.036 -59.362 1.00 28.46 273 GLU A N 1
ATOM 2010 C CA . GLU A 1 273 ? -37.554 -57.927 -60.289 1.00 27.52 273 GLU A CA 1
ATOM 2011 C C . GLU A 1 273 ? -37.022 -59.347 -60.118 1.00 25.57 273 GLU A C 1
ATOM 2012 O O . GLU A 1 273 ? -37.775 -60.311 -60.208 1.00 30.17 273 GLU A O 1
ATOM 2018 N N . LYS A 1 274 ? -35.732 -59.467 -59.851 1.00 27.17 274 LYS A N 1
ATOM 2019 C CA . LYS A 1 274 ? -35.131 -60.797 -59.598 1.00 31.93 274 LYS A CA 1
ATOM 2020 C C . LYS A 1 274 ? -35.518 -61.251 -58.186 1.00 30.07 274 LYS A C 1
ATOM 2021 O O . LYS A 1 274 ? -35.868 -62.416 -58.027 1.00 29.38 274 LYS A O 1
ATOM 2027 N N . VAL A 1 275 ? -35.450 -60.347 -57.215 1.00 27.50 275 VAL A N 1
ATOM 2028 C CA . VAL A 1 275 ? -35.917 -60.702 -55.869 1.00 30.25 275 VAL A CA 1
ATOM 2029 C C . VAL A 1 275 ? -37.346 -61.258 -55.890 1.00 28.77 275 VAL A C 1
ATOM 2030 O O . VAL A 1 275 ? -37.647 -62.217 -55.163 1.00 29.62 275 VAL A O 1
ATOM 2034 N N . ALA A 1 276 ? -38.212 -60.703 -56.750 1.00 28.50 276 ALA A N 1
ATOM 2035 C CA . ALA A 1 276 ? -39.606 -61.130 -56.806 1.00 28.23 276 ALA A CA 1
ATOM 2036 C C . ALA A 1 276 ? -39.734 -62.617 -57.131 1.00 29.64 276 ALA A C 1
ATOM 2037 O O . ALA A 1 276 ? -40.508 -63.358 -56.497 1.00 28.18 276 ALA A O 1
ATOM 2039 N N . PHE A 1 277 ? -38.941 -63.089 -58.091 1.00 25.39 277 PHE A N 1
ATOM 2040 C CA . PHE A 1 277 ? -38.989 -64.501 -58.419 1.00 27.75 277 PHE A CA 1
ATOM 2041 C C . PHE A 1 277 ? -38.360 -65.307 -57.273 1.00 26.40 277 PHE A C 1
ATOM 2042 O O . PHE A 1 277 ? -38.712 -66.464 -57.039 1.00 25.90 277 PHE A O 1
ATOM 2050 N N . GLY A 1 278 ? -37.323 -64.736 -56.645 1.00 24.70 278 GLY A N 1
ATOM 2051 C CA . GLY A 1 278 ? -36.690 -65.371 -55.506 1.00 23.93 278 GLY A CA 1
ATOM 2052 C C . GLY A 1 278 ? -37.684 -65.619 -54.358 1.00 26.61 278 GLY A C 1
ATOM 2053 O O . GLY A 1 278 ? -37.613 -66.659 -53.714 1.00 26.49 278 GLY A O 1
ATOM 2054 N N . THR A 1 279 ? -38.584 -64.659 -54.102 1.00 25.45 279 THR A N 1
ATOM 2055 C CA . THR A 1 279 ? -39.631 -64.830 -53.106 1.00 25.78 279 THR A CA 1
ATOM 2056 C C . THR A 1 279 ? -40.524 -66.018 -53.444 1.00 26.49 279 THR A C 1
ATOM 2057 O O . THR A 1 279 ? -40.818 -66.804 -52.556 1.00 26.62 279 THR A O 1
ATOM 2061 N N . LEU A 1 280 ? -41.005 -66.148 -54.693 1.00 25.93 280 LEU A N 1
ATOM 2062 C CA . LEU A 1 280 ? -41.826 -67.304 -55.065 1.00 27.54 280 LEU A CA 1
ATOM 2063 C C . LEU A 1 280 ? -41.065 -68.608 -54.875 1.00 26.29 280 LEU A C 1
ATOM 2064 O O . LEU A 1 280 ? -41.642 -69.607 -54.453 1.00 24.50 280 LEU A O 1
ATOM 2069 N N . THR A 1 281 ? -39.767 -68.599 -55.213 1.00 27.84 281 THR A N 1
ATOM 2070 C CA . THR A 1 281 ? -38.929 -69.768 -55.019 1.00 27.52 281 THR A CA 1
ATOM 2071 C C . THR A 1 281 ? -38.856 -70.141 -53.537 1.00 26.10 281 THR A C 1
ATOM 2072 O O . THR A 1 281 ? -38.960 -71.327 -53.161 1.00 24.09 281 THR A O 1
ATOM 2076 N N . GLN A 1 282 ? -38.649 -69.119 -52.696 1.00 24.94 282 GLN A N 1
ATOM 2077 C CA . GLN A 1 282 ? -38.630 -69.317 -51.261 1.00 23.65 282 GLN A CA 1
ATOM 2078 C C . GLN A 1 282 ? -39.946 -69.943 -50.789 1.00 24.48 282 GLN A C 1
ATOM 2079 O O . GLN A 1 282 ? -39.878 -70.853 -49.964 1.00 25.76 282 GLN A O 1
ATOM 2085 N N . LEU A 1 283 ? -41.115 -69.500 -51.290 1.00 23.29 283 LEU A N 1
ATOM 2086 C CA . LEU A 1 283 ? -42.375 -70.041 -50.790 1.00 25.10 283 LEU A CA 1
ATOM 2087 C C . LEU A 1 283 ? -42.523 -71.534 -51.117 1.00 28.85 283 LEU A C 1
ATOM 2088 O O . LEU A 1 283 ? -43.165 -72.255 -50.355 1.00 25.05 283 LEU A O 1
ATOM 2093 N N . VAL A 1 284 ? -41.898 -72.022 -52.213 1.00 26.58 284 VAL A N 1
ATOM 2094 C CA . VAL A 1 284 ? -41.815 -73.454 -52.454 1.00 25.15 284 VAL A CA 1
ATOM 2095 C C . VAL A 1 284 ? -40.968 -74.139 -51.393 1.00 27.38 284 VAL A C 1
ATOM 2096 O O . VAL A 1 284 ? -41.412 -75.121 -50.785 1.00 28.08 284 VAL A O 1
ATOM 2100 N N . LEU A 1 285 ? -39.772 -73.603 -51.107 1.00 30.19 285 LEU A N 1
ATOM 2101 C CA . LEU A 1 285 ? -38.885 -74.182 -50.099 1.00 29.64 285 LEU A CA 1
ATOM 2102 C C . LEU A 1 285 ? -39.498 -74.295 -48.711 1.00 32.40 285 LEU A C 1
ATOM 2103 O O . LEU A 1 285 ? -39.260 -75.267 -47.984 1.00 35.35 285 LEU A O 1
ATOM 2108 N N . GLU A 1 286 ? -40.186 -73.247 -48.281 1.00 26.61 286 GLU A N 1
ATOM 2109 C CA . GLU A 1 286 ? -40.758 -73.258 -46.936 1.00 30.22 286 GLU A CA 1
ATOM 2110 C C . GLU A 1 286 ? -42.197 -73.777 -46.974 1.00 31.05 286 GLU A C 1
ATOM 2111 O O . GLU A 1 286 ? -42.909 -73.662 -45.979 1.00 33.95 286 GLU A O 1
ATOM 2117 N N . ASN A 1 287 ? -42.614 -74.343 -48.122 1.00 29.97 287 ASN A N 1
ATOM 2118 C CA . ASN A 1 287 ? -43.899 -74.978 -48.279 1.00 30.42 287 ASN A CA 1
ATOM 2119 C C . ASN A 1 287 ? -45.053 -74.082 -47.834 1.00 33.78 287 ASN A C 1
ATOM 2120 O O . ASN A 1 287 ? -45.946 -74.516 -47.119 1.00 30.40 287 ASN A O 1
ATOM 2125 N N . ALA A 1 288 ? -45.056 -72.834 -48.283 1.00 31.57 288 ALA A N 1
ATOM 2126 C CA . ALA A 1 288 ? -46.106 -71.927 -47.913 1.00 30.42 288 ALA A CA 1
ATOM 2127 C C . ALA A 1 288 ? -47.452 -72.479 -48.374 1.00 32.87 288 ALA A C 1
ATOM 2128 O O . ALA A 1 288 ? -47.550 -73.153 -49.395 1.00 28.98 288 ALA A O 1
ATOM 2130 N N . PRO A 1 289 ? -48.538 -72.147 -47.648 1.00 33.48 289 PRO A N 1
ATOM 2131 C CA . PRO A 1 289 ? -49.871 -72.563 -48.048 1.00 35.72 289 PRO A CA 1
ATOM 2132 C C . PRO A 1 289 ? -50.299 -71.978 -49.380 1.00 37.09 289 PRO A C 1
ATOM 2133 O O . PRO A 1 289 ? -49.881 -70.881 -49.781 1.00 36.95 289 PRO A O 1
ATOM 2137 N N . VAL A 1 290 ? -51.197 -72.704 -50.033 1.00 36.65 290 VAL A N 1
ATOM 2138 C CA . VAL A 1 290 ? -51.661 -72.346 -51.360 1.00 44.38 290 VAL A CA 1
ATOM 2139 C C . VAL A 1 290 ? -52.117 -70.885 -51.424 1.00 40.80 290 VAL A C 1
ATOM 2140 O O . VAL A 1 290 ? -51.846 -70.206 -52.417 1.00 40.23 290 VAL A O 1
ATOM 2144 N N . GLU A 1 291 ? -52.848 -70.428 -50.402 1.00 40.82 291 GLU A N 1
ATOM 2145 C CA . GLU A 1 291 ? -53.442 -69.104 -50.435 1.00 45.92 291 GLU A CA 1
ATOM 2146 C C . GLU A 1 291 ? -52.343 -68.045 -50.272 1.00 35.61 291 GLU A C 1
ATOM 2147 O O . GLU A 1 291 ? -52.487 -66.964 -50.812 1.00 37.51 291 GLU A O 1
ATOM 2153 N N . GLU A 1 292 ? -51.281 -68.312 -49.499 1.00 32.04 292 GLU A N 1
ATOM 2154 C CA . GLU A 1 292 ? -50.169 -67.380 -49.380 1.00 34.25 292 GLU A CA 1
ATOM 2155 C C . GLU A 1 292 ? -49.462 -67.256 -50.734 1.00 36.76 292 GLU A C 1
ATOM 2156 O O . GLU A 1 292 ? -49.267 -66.140 -51.212 1.00 34.52 292 GLU A O 1
ATOM 2162 N N . ILE A 1 293 ? -49.150 -68.390 -51.385 1.00 37.93 293 ILE A N 1
ATOM 2163 C CA . ILE A 1 293 ? -48.514 -68.399 -52.703 1.00 37.49 293 ILE A CA 1
ATOM 2164 C C . ILE A 1 293 ? -49.328 -67.538 -53.660 1.00 33.39 293 ILE A C 1
ATOM 2165 O O . ILE A 1 293 ? -48.784 -66.704 -54.363 1.00 35.26 293 ILE A O 1
ATOM 2170 N N . GLU A 1 294 ? -50.634 -67.760 -53.688 1.00 33.21 294 GLU A N 1
ATOM 2171 C CA . GLU A 1 294 ? -51.528 -67.104 -54.622 1.00 34.45 294 GLU A CA 1
ATOM 2172 C C . GLU A 1 294 ? -51.581 -65.593 -54.327 1.00 33.19 294 GLU A C 1
ATOM 2173 O O . GLU A 1 294 ? -51.645 -64.765 -55.232 1.00 33.09 294 GLU A O 1
ATOM 2179 N N . THR A 1 295 ? -51.574 -65.214 -53.049 1.00 31.31 295 THR A N 1
ATOM 2180 C CA . THR A 1 295 ? -51.640 -63.806 -52.686 1.00 30.72 295 THR A CA 1
ATOM 2181 C C . THR A 1 295 ? -50.402 -63.068 -53.191 1.00 32.70 295 THR A C 1
ATOM 2182 O O . THR A 1 295 ? -50.511 -61.984 -53.770 1.00 27.81 295 THR A O 1
ATOM 2186 N N . VAL A 1 296 ? -49.240 -63.682 -52.973 1.00 28.68 296 VAL A N 1
ATOM 2187 C CA . VAL A 1 296 ? -47.978 -63.127 -53.435 1.00 30.58 296 VAL A CA 1
ATOM 2188 C C . VAL A 1 296 ? -47.897 -63.115 -54.963 1.00 29.82 296 VAL A C 1
ATOM 2189 O O . VAL A 1 296 ? -47.549 -62.112 -55.564 1.00 26.71 296 VAL A O 1
ATOM 2193 N N . ALA A 1 297 ? -48.208 -64.236 -55.614 1.00 29.16 297 ALA A N 1
ATOM 2194 C CA . ALA A 1 297 ? -48.216 -64.261 -57.065 1.00 30.41 297 ALA A CA 1
ATOM 2195 C C . ALA A 1 297 ? -49.167 -63.197 -57.629 1.00 30.26 297 ALA A C 1
ATOM 2196 O O . ALA A 1 297 ? -48.829 -62.537 -58.605 1.00 30.56 297 ALA A O 1
ATOM 2198 N N . ALA A 1 298 ? -50.347 -63.019 -57.032 1.00 28.47 298 ALA A N 1
ATOM 2199 C CA . ALA A 1 298 ? -51.317 -62.064 -57.553 1.00 32.52 298 ALA A CA 1
ATOM 2200 C C . ALA A 1 298 ? -50.825 -60.624 -57.398 1.00 31.20 298 ALA A C 1
ATOM 2201 O O . ALA A 1 298 ? -51.071 -59.813 -58.289 1.00 30.88 298 ALA A O 1
ATOM 2203 N N . LEU A 1 299 ? -50.188 -60.293 -56.265 1.00 27.38 299 LEU A N 1
ATOM 2204 C CA . LEU A 1 299 ? -49.710 -58.936 -56.070 1.00 27.69 299 LEU A CA 1
ATOM 2205 C C . LEU A 1 299 ? -48.558 -58.655 -57.041 1.00 29.53 299 LEU A C 1
ATOM 2206 O O . LEU A 1 299 ? -48.563 -57.611 -57.695 1.00 28.64 299 LEU A O 1
ATOM 2211 N N . SER A 1 300 ? -47.626 -59.608 -57.150 1.00 27.41 300 SER A N 1
ATOM 2212 C CA . SER A 1 300 ? -46.483 -59.474 -58.026 1.00 28.71 300 SER A CA 1
ATOM 2213 C C . SER A 1 300 ? -46.970 -59.277 -59.455 1.00 29.27 300 SER A C 1
ATOM 2214 O O . SER A 1 300 ? -46.556 -58.351 -60.140 1.00 30.02 300 SER A O 1
ATOM 2217 N N . HIS A 1 301 ? -47.909 -60.118 -59.889 1.00 30.88 301 HIS A N 1
ATOM 2218 C CA . HIS A 1 301 ? -48.464 -59.972 -61.227 1.00 31.55 301 HIS A CA 1
ATOM 2219 C C . HIS A 1 301 ? -49.142 -58.612 -61.445 1.00 31.96 301 HIS A C 1
ATOM 2220 O O . HIS A 1 301 ? -48.964 -58.009 -62.506 1.00 32.53 301 HIS A O 1
ATOM 2227 N N . ALA A 1 302 ? -49.947 -58.170 -60.478 1.00 29.78 302 ALA A N 1
ATOM 2228 C CA . ALA A 1 302 ? -50.714 -56.939 -60.577 1.00 32.26 302 ALA A CA 1
ATOM 2229 C C . ALA A 1 302 ? -49.804 -55.707 -60.709 1.00 32.52 302 ALA A C 1
ATOM 2230 O O . ALA A 1 302 ? -50.239 -54.743 -61.285 1.00 35.49 302 ALA A O 1
ATOM 2232 N N . VAL A 1 303 ? -48.592 -55.686 -60.138 1.00 31.66 303 VAL A N 1
ATOM 2233 C CA . VAL A 1 303 ? -47.735 -54.519 -60.231 1.00 27.55 303 VAL A CA 1
ATOM 2234 C C . VAL A 1 303 ? -46.714 -54.704 -61.358 1.00 29.93 303 VAL A C 1
ATOM 2235 O O . VAL A 1 303 ? -45.882 -53.834 -61.573 1.00 32.45 303 VAL A O 1
ATOM 2239 N N . GLY A 1 304 ? -46.770 -55.837 -62.082 1.00 32.08 304 GLY A N 1
ATOM 2240 C CA . GLY A 1 304 ? -45.929 -56.055 -63.252 1.00 34.53 304 GLY A CA 1
ATOM 2241 C C . GLY A 1 304 ? -44.600 -56.752 -62.934 1.00 32.42 304 GLY A C 1
ATOM 2242 O O . GLY A 1 304 ? -43.708 -56.755 -63.756 1.00 32.22 304 GLY A O 1
ATOM 2243 N N . LEU A 1 305 ? -44.449 -57.387 -61.769 1.00 29.32 305 LEU A N 1
ATOM 2244 C CA . LEU A 1 305 ? -43.211 -58.104 -61.490 1.00 27.92 305 LEU A CA 1
ATOM 2245 C C . LEU A 1 305 ? -43.258 -59.485 -62.153 1.00 29.66 305 LEU A C 1
ATOM 2246 O O . LEU A 1 305 ? -44.320 -60.052 -62.382 1.00 32.66 305 LEU A O 1
ATOM 2251 N N . PRO A 1 306 ? -42.101 -60.082 -62.473 1.00 29.43 306 PRO A N 1
ATOM 2252 C CA . PRO A 1 306 ? -42.047 -61.456 -62.969 1.00 31.38 306 PRO A CA 1
ATOM 2253 C C . PRO A 1 306 ? -42.433 -62.517 -61.945 1.00 31.97 306 PRO A C 1
ATOM 2254 O O . PRO A 1 306 ? -42.008 -62.443 -60.794 1.00 31.69 306 PRO A O 1
ATOM 2258 N N . ILE A 1 307 ? -43.241 -63.486 -62.392 1.00 29.36 307 ILE A N 1
ATOM 2259 C CA . ILE A 1 307 ? -43.573 -64.671 -61.622 1.00 31.08 307 ILE A CA 1
ATOM 2260 C C . ILE A 1 307 ? -43.195 -65.940 -62.385 1.00 30.36 307 ILE A C 1
ATOM 2261 O O . ILE A 1 307 ? -43.490 -67.053 -61.930 1.00 27.96 307 ILE A O 1
ATOM 2266 N N . THR A 1 308 ? -42.497 -65.779 -63.524 1.00 30.42 308 THR A N 1
ATOM 2267 C CA . THR A 1 308 ? -41.973 -66.880 -64.320 1.00 29.07 308 THR A CA 1
ATOM 2268 C C . THR A 1 308 ? -40.565 -66.551 -64.803 1.00 31.30 308 THR A C 1
ATOM 2269 O O . THR A 1 308 ? -40.142 -65.388 -64.837 1.00 29.54 308 THR A O 1
ATOM 2273 N N . LEU A 1 309 ? -39.832 -67.617 -65.119 1.00 29.51 309 LEU A N 1
ATOM 2274 C CA . LEU A 1 309 ? -38.470 -67.482 -65.626 1.00 33.49 309 LEU A CA 1
ATOM 2275 C C . LEU A 1 309 ? -38.439 -66.778 -66.999 1.00 34.75 309 LEU A C 1
ATOM 2276 O O . LEU A 1 309 ? -37.496 -66.017 -67.259 1.00 34.62 309 LEU A O 1
ATOM 2281 N N . ALA A 1 310 ? -39.502 -66.971 -67.807 1.00 33.42 310 ALA A N 1
ATOM 2282 C CA . ALA A 1 310 ? -39.594 -66.359 -69.131 1.00 37.63 310 ALA A CA 1
ATOM 2283 C C . ALA A 1 310 ? -39.733 -64.844 -68.986 1.00 39.18 310 ALA A C 1
ATOM 2284 O O . ALA A 1 310 ? -39.190 -64.115 -69.797 1.00 36.88 310 ALA A O 1
ATOM 2286 N N . GLN A 1 311 ? -40.308 -64.375 -67.882 1.00 33.42 311 GLN A N 1
ATOM 2287 C CA . GLN A 1 311 ? -40.463 -62.917 -67.640 1.00 31.22 311 GLN A CA 1
ATOM 2288 C C . GLN A 1 311 ? -39.114 -62.305 -67.246 1.00 29.83 311 GLN A C 1
ATOM 2289 O O . GLN A 1 311 ? -39.050 -61.084 -67.138 1.00 34.61 311 GLN A O 1
ATOM 2295 N N . LEU A 1 312 ? -38.089 -63.126 -67.043 1.00 31.78 312 LEU A N 1
ATOM 2296 C CA . LEU A 1 312 ? -36.717 -62.616 -66.787 1.00 34.16 312 LEU A CA 1
ATOM 2297 C C . LEU A 1 312 ? -35.844 -62.992 -67.993 1.00 32.44 312 LEU A C 1
ATOM 2298 O O . LEU A 1 312 ? -34.621 -63.014 -67.853 1.00 32.59 312 LEU A O 1
ATOM 2303 N N . ASP A 1 313 ? -36.479 -63.291 -69.123 1.00 38.72 313 ASP A N 1
ATOM 2304 C CA . ASP A 1 313 ? -35.782 -63.673 -70.384 1.00 44.47 313 ASP A CA 1
ATOM 2305 C C . ASP A 1 313 ? -34.994 -64.972 -70.211 1.00 43.93 313 ASP A C 1
ATOM 2306 O O . ASP A 1 313 ? -34.014 -65.134 -70.927 1.00 38.85 313 ASP A O 1
ATOM 2311 N N . ILE A 1 314 ? -35.399 -65.834 -69.282 1.00 37.77 314 ILE A N 1
ATOM 2312 C CA . ILE A 1 314 ? -34.763 -67.175 -69.178 1.00 37.33 314 ILE A CA 1
ATOM 2313 C C . ILE A 1 314 ? -35.736 -68.102 -69.893 1.00 37.19 314 ILE A C 1
ATOM 2314 O O . ILE A 1 314 ? -36.692 -68.546 -69.260 1.00 38.25 314 ILE A O 1
ATOM 2319 N N . LYS A 1 315 ? -35.494 -68.338 -71.178 1.00 37.25 315 LYS A N 1
ATOM 2320 C CA . LYS A 1 315 ? -36.402 -69.090 -72.038 1.00 41.08 315 LYS A CA 1
ATOM 2321 C C . LYS A 1 315 ? -35.756 -70.322 -72.676 1.00 41.35 315 LYS A C 1
ATOM 2322 O O . LYS A 1 315 ? -36.494 -71.185 -73.137 1.00 39.38 315 LYS A O 1
ATOM 2328 N N . GLU A 1 316 ? -34.415 -70.393 -72.738 1.00 40.72 316 GLU A N 1
ATOM 2329 C CA . GLU A 1 316 ? -33.718 -71.501 -73.379 1.00 46.20 316 GLU A CA 1
ATOM 2330 C C . GLU A 1 316 ? -32.727 -72.079 -72.385 1.00 41.00 316 GLU A C 1
ATOM 2331 O O . GLU A 1 316 ? -32.163 -71.325 -71.596 1.00 46.12 316 GLU A O 1
ATOM 2337 N N . ASP A 1 317 ? -32.482 -73.390 -72.496 1.00 39.12 317 ASP A N 1
ATOM 2338 C CA . ASP A 1 317 ? -31.530 -74.113 -71.666 1.00 45.55 317 ASP A CA 1
ATOM 2339 C C . ASP A 1 317 ? -31.836 -73.869 -70.189 1.00 39.07 317 ASP A C 1
ATOM 2340 O O . ASP A 1 317 ? -30.924 -73.598 -69.413 1.00 37.85 317 ASP A O 1
ATOM 2345 N N . VAL A 1 318 ? -33.120 -74.006 -69.841 1.00 39.63 318 VAL A N 1
ATOM 2346 C CA . VAL A 1 318 ? -33.600 -73.646 -68.516 1.00 40.63 318 VAL A CA 1
ATOM 2347 C C . VAL A 1 318 ? -33.020 -74.581 -67.458 1.00 35.68 318 VAL A C 1
ATOM 2348 O O . VAL A 1 318 ? -32.410 -74.098 -66.508 1.00 38.59 318 VAL A O 1
ATOM 2352 N N . PRO A 1 319 ? -33.119 -75.922 -67.602 1.00 38.39 319 PRO A N 1
ATOM 2353 C CA . PRO A 1 319 ? -32.506 -76.834 -66.643 1.00 39.72 319 PRO A CA 1
ATOM 2354 C C . PRO A 1 319 ? -31.062 -76.468 -66.345 1.00 45.05 319 PRO A C 1
ATOM 2355 O O . PRO A 1 319 ? -30.721 -76.253 -65.179 1.00 40.87 319 PRO A O 1
ATOM 2359 N N . ALA A 1 320 ? -30.232 -76.311 -67.388 1.00 39.88 320 ALA A N 1
ATOM 2360 C CA . ALA A 1 320 ? -28.820 -75.997 -67.168 1.00 39.93 320 ALA A CA 1
ATOM 2361 C C . ALA A 1 320 ? -28.666 -74.665 -66.432 1.00 31.99 320 ALA A C 1
ATOM 2362 O O . ALA A 1 320 ? -27.799 -74.519 -65.576 1.00 37.87 320 ALA A O 1
ATOM 2364 N N . LYS A 1 321 ? -29.447 -73.651 -66.809 1.00 35.08 321 LYS A N 1
ATOM 2365 C CA . LYS A 1 321 ? -29.273 -72.354 -66.164 1.00 38.49 321 LYS A CA 1
ATOM 2366 C C . LYS A 1 321 ? -29.718 -72.431 -64.689 1.00 36.12 321 LYS A C 1
ATOM 2367 O O . LYS A 1 321 ? -29.108 -71.812 -63.803 1.00 34.20 321 LYS A O 1
ATOM 2373 N N . MET A 1 322 ? -30.772 -73.210 -64.420 1.00 32.27 322 MET A N 1
ATOM 2374 C CA . MET A 1 322 ? -31.245 -73.311 -63.041 1.00 34.48 322 MET A CA 1
ATOM 2375 C C . MET A 1 322 ? -30.254 -74.103 -62.189 1.00 33.05 322 MET A C 1
ATOM 2376 O O . MET A 1 322 ? -30.123 -73.827 -60.998 1.00 33.45 322 MET A O 1
ATOM 2381 N N . ARG A 1 323 ? -29.461 -75.011 -62.786 1.00 38.10 323 ARG A N 1
ATOM 2382 C CA . ARG A 1 323 ? -28.376 -75.617 -62.021 1.00 36.47 323 ARG A CA 1
ATOM 2383 C C . ARG A 1 323 ? -27.374 -74.571 -61.589 1.00 33.84 323 ARG A C 1
ATOM 2384 O O . ARG A 1 323 ? -26.850 -74.603 -60.483 1.00 37.82 323 ARG A O 1
ATOM 2392 N N . ILE A 1 324 ? -27.030 -73.699 -62.524 1.00 39.23 324 ILE A N 1
ATOM 2393 C CA . ILE A 1 324 ? -26.101 -72.628 -62.228 1.00 37.38 324 ILE A CA 1
ATOM 2394 C C . ILE A 1 324 ? -26.668 -71.744 -61.105 1.00 36.78 324 ILE A C 1
ATOM 2395 O O . ILE A 1 324 ? -25.938 -71.409 -60.184 1.00 37.04 324 ILE A O 1
ATOM 2400 N N . VAL A 1 325 ? -27.939 -71.332 -61.213 1.00 34.87 325 VAL A N 1
ATOM 2401 C CA . VAL A 1 325 ? -28.581 -70.458 -60.233 1.00 33.84 325 VAL A CA 1
ATOM 2402 C C . VAL A 1 325 ? -28.570 -71.121 -58.855 1.00 30.78 325 VAL A C 1
ATOM 2403 O O . VAL A 1 325 ? -28.212 -70.501 -57.864 1.00 32.07 325 VAL A O 1
ATOM 2407 N N . ALA A 1 326 ? -28.889 -72.413 -58.827 1.00 31.28 326 ALA A N 1
ATOM 2408 C CA . ALA A 1 326 ? -29.001 -73.174 -57.598 1.00 34.28 326 ALA A CA 1
ATOM 2409 C C . ALA A 1 326 ? -27.651 -73.331 -56.896 1.00 39.31 326 ALA A C 1
ATOM 2410 O O . ALA A 1 326 ? -27.553 -73.183 -55.665 1.00 33.84 326 ALA A O 1
ATOM 2412 N N . GLU A 1 327 ? -26.596 -73.631 -57.674 1.00 35.35 327 GLU A N 1
ATOM 2413 C CA . GLU A 1 327 ? -25.263 -73.749 -57.102 1.00 34.46 327 GLU A CA 1
ATOM 2414 C C . GLU A 1 327 ? -24.820 -72.408 -56.548 1.00 30.16 327 GLU A C 1
ATOM 2415 O O . GLU A 1 327 ? -24.283 -72.342 -55.455 1.00 36.82 327 GLU A O 1
ATOM 2421 N N . ALA A 1 328 ? -25.002 -71.326 -57.306 1.00 30.25 328 ALA A N 1
ATOM 2422 C CA . ALA A 1 328 ? -24.571 -70.016 -56.811 1.00 31.07 328 ALA A CA 1
ATOM 2423 C C . ALA A 1 328 ? -25.339 -69.660 -55.542 1.00 31.34 328 ALA A C 1
ATOM 2424 O O . ALA A 1 328 ? -24.761 -69.189 -54.557 1.00 32.78 328 ALA A O 1
ATOM 2426 N N . ALA A 1 329 ? -26.657 -69.939 -55.552 1.00 34.11 329 ALA A N 1
ATOM 2427 C CA . ALA A 1 329 ? -27.504 -69.638 -54.405 1.00 33.62 329 ALA A CA 1
ATOM 2428 C C . ALA A 1 329 ? -27.001 -70.355 -53.152 1.00 35.59 329 ALA A C 1
ATOM 2429 O O . ALA A 1 329 ? -27.153 -6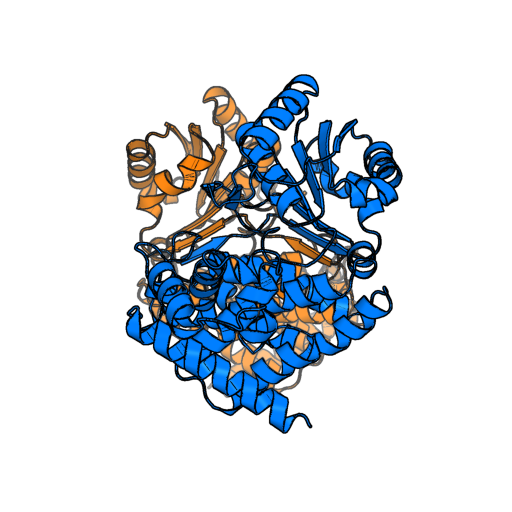9.801 -52.072 1.00 33.60 329 ALA A O 1
ATOM 2431 N N . CYS A 1 330 ? -26.420 -71.563 -53.272 1.00 34.76 330 CYS A N 1
ATOM 2432 C CA . CYS A 1 330 ? -26.019 -72.316 -52.085 1.00 36.55 330 CYS A CA 1
ATOM 2433 C C . CYS A 1 330 ? -24.525 -72.213 -51.793 1.00 35.81 330 CYS A C 1
ATOM 2434 O O . CYS A 1 330 ? -24.029 -72.900 -50.904 1.00 33.12 330 CYS A O 1
ATOM 2437 N N . ALA A 1 331 ? -23.830 -71.307 -52.473 1.00 36.74 331 ALA A N 1
ATOM 2438 C CA . ALA A 1 331 ? -22.404 -71.135 -52.232 1.00 42.14 331 ALA A CA 1
ATOM 2439 C C . ALA A 1 331 ? -22.178 -70.795 -50.768 1.00 48.44 331 ALA A C 1
ATOM 2440 O O . ALA A 1 331 ? -23.088 -70.324 -50.080 1.00 48.05 331 ALA A O 1
ATOM 2442 N N . GLU A 1 332 ? -20.957 -71.073 -50.317 1.00 43.64 332 GLU A N 1
ATOM 2443 C CA . GLU A 1 332 ? -20.561 -70.890 -48.934 1.00 52.16 332 GLU A CA 1
ATOM 2444 C C . GLU A 1 332 ? -20.839 -69.445 -48.554 1.00 45.52 332 GLU A C 1
ATOM 2445 O O . GLU A 1 332 ? -20.554 -68.552 -49.340 1.00 43.45 332 GLU A O 1
ATOM 2451 N N . GLY A 1 333 ? -21.447 -69.229 -47.387 1.00 46.67 333 GLY A N 1
ATOM 2452 C CA . GLY A 1 333 ? -21.727 -67.877 -46.931 1.00 49.82 333 GLY A CA 1
ATOM 2453 C C . GLY A 1 333 ? -22.932 -67.218 -47.614 1.00 49.99 333 GLY A C 1
ATOM 2454 O O . GLY A 1 333 ? -23.221 -66.056 -47.379 1.00 46.42 333 GLY A O 1
ATOM 2455 N N . GLU A 1 334 ? -23.658 -67.920 -48.478 1.00 44.58 334 GLU A N 1
ATOM 2456 C CA . GLU A 1 334 ? -24.926 -67.361 -48.921 1.00 41.17 334 GLU A CA 1
ATOM 2457 C C . GLU A 1 334 ? -25.964 -67.453 -47.799 1.00 36.92 334 GLU A C 1
ATOM 2458 O O . GLU A 1 334 ? -25.810 -68.180 -46.818 1.00 37.00 334 GLU A O 1
ATOM 2464 N N . THR A 1 335 ? -27.055 -66.725 -47.980 1.00 36.05 335 THR A N 1
ATOM 2465 C CA . THR A 1 335 ? -28.052 -66.596 -46.929 1.00 33.86 335 THR A CA 1
ATOM 2466 C C . THR A 1 335 ? -29.088 -67.710 -47.023 1.00 34.07 335 THR A C 1
ATOM 2467 O O . THR A 1 335 ? -29.945 -67.822 -46.150 1.00 32.36 335 THR A O 1
ATOM 2471 N N . ILE A 1 336 ? -29.037 -68.533 -48.062 1.00 32.80 336 ILE A N 1
ATOM 2472 C CA . ILE A 1 336 ? -29.981 -69.684 -48.189 1.00 33.58 336 ILE A CA 1
ATOM 2473 C C . ILE A 1 336 ? -29.842 -70.603 -46.974 1.00 33.61 336 ILE A C 1
ATOM 2474 O O . ILE A 1 336 ? -30.816 -71.248 -46.607 1.00 32.52 336 ILE A O 1
ATOM 2479 N N . HIS A 1 337 ? -28.670 -70.615 -46.360 1.00 34.56 337 HIS A N 1
ATOM 2480 C CA . HIS A 1 337 ? -28.405 -71.497 -45.239 1.00 38.02 337 HIS A CA 1
ATOM 2481 C C . HIS A 1 337 ? -29.123 -70.977 -43.993 1.00 38.37 337 HIS A C 1
ATOM 2482 O O . HIS A 1 337 ? -29.186 -71.687 -43.017 1.00 35.14 337 HIS A O 1
ATOM 2489 N N . ASN A 1 338 ? -29.694 -69.768 -44.026 1.00 31.21 338 ASN A N 1
ATOM 2490 C CA . ASN A 1 338 ? -30.536 -69.286 -42.937 1.00 30.22 338 ASN A CA 1
ATOM 2491 C C . ASN A 1 338 ? -31.953 -69.892 -42.920 1.00 31.11 338 ASN A C 1
ATOM 2492 O O . ASN A 1 338 ? -32.700 -69.626 -41.971 1.00 32.46 338 ASN A O 1
ATOM 2497 N N . MET A 1 339 ? -32.364 -70.618 -43.973 1.00 31.07 339 MET A N 1
ATOM 2498 C CA . MET A 1 339 ? -33.681 -71.246 -44.013 1.00 30.80 339 MET A CA 1
ATOM 2499 C C . MET A 1 339 ? -33.702 -72.353 -42.957 1.00 33.42 339 MET A C 1
ATOM 2500 O O . MET A 1 339 ? -32.682 -73.020 -42.760 1.00 28.72 339 MET A O 1
ATOM 2505 N N . PRO A 1 340 ? -34.837 -72.560 -42.243 1.00 28.91 340 PRO A N 1
ATOM 2506 C CA . PRO A 1 340 ? -34.994 -73.699 -41.337 1.00 34.29 340 PRO A CA 1
ATOM 2507 C C . PRO A 1 340 ? -34.656 -75.017 -42.033 1.00 32.99 340 PRO A C 1
ATOM 2508 O O . PRO A 1 340 ? -35.233 -75.327 -43.070 1.00 33.74 340 PRO A O 1
ATOM 2512 N N . GLY A 1 341 ? -33.656 -75.716 -41.498 1.00 33.94 341 GLY A N 1
ATOM 2513 C CA . GLY A 1 341 ? -33.168 -76.981 -42.037 1.00 36.24 341 GLY A CA 1
ATOM 2514 C C . GLY A 1 341 ? -32.227 -76.795 -43.233 1.00 36.80 341 GLY A C 1
ATOM 2515 O O . GLY A 1 341 ? -31.811 -77.764 -43.843 1.00 36.56 341 GLY A O 1
ATOM 2516 N N . GLY A 1 342 ? -31.932 -75.550 -43.615 1.00 36.05 342 GLY A N 1
ATOM 2517 C CA . GLY A 1 342 ? -31.014 -75.307 -44.715 1.00 38.07 342 GLY A CA 1
ATOM 2518 C C . GLY A 1 342 ? -31.647 -75.625 -46.062 1.00 31.15 342 GLY A C 1
ATOM 2519 O O . GLY A 1 342 ? -32.834 -75.891 -46.143 1.00 32.44 342 GLY A O 1
ATOM 2520 N N . ALA A 1 343 ? -30.833 -75.582 -47.116 1.00 31.74 343 ALA A N 1
ATOM 2521 C CA . ALA A 1 343 ? -31.250 -75.928 -48.465 1.00 32.62 343 ALA A CA 1
ATOM 2522 C C . ALA A 1 343 ? -30.032 -76.401 -49.263 1.00 34.03 343 ALA A C 1
ATOM 2523 O O . ALA A 1 343 ? -29.050 -75.683 -49.330 1.00 33.85 343 ALA A O 1
ATOM 2525 N N . THR A 1 344 ? -30.132 -77.591 -49.863 1.00 33.62 344 THR A N 1
ATOM 2526 C CA . THR A 1 344 ? -29.114 -78.090 -50.781 1.00 33.98 344 THR A CA 1
ATOM 2527 C C . THR A 1 344 ? -29.356 -77.553 -52.177 1.00 35.39 344 THR A C 1
ATOM 2528 O O . THR A 1 344 ? -30.466 -77.126 -52.507 1.00 30.26 344 THR A O 1
ATOM 2532 N N . PRO A 1 345 ? -28.341 -77.637 -53.060 1.00 36.69 345 PRO A N 1
ATOM 2533 C CA . PRO A 1 345 ? -28.521 -77.207 -54.440 1.00 32.18 345 PRO A CA 1
ATOM 2534 C C . PRO A 1 345 ? -29.686 -77.927 -55.111 1.00 27.99 345 PRO A C 1
ATOM 2535 O O . PRO A 1 345 ? -30.438 -77.315 -55.852 1.00 29.16 345 PRO A O 1
ATOM 2539 N N . ASP A 1 346 ? -29.858 -79.215 -54.857 1.00 28.21 346 ASP A N 1
ATOM 2540 C CA . ASP A 1 346 ? -30.991 -79.938 -55.414 1.00 28.85 346 ASP A CA 1
ATOM 2541 C C . ASP A 1 346 ? -32.340 -79.365 -54.938 1.00 30.42 346 ASP A C 1
ATOM 2542 O O . ASP A 1 346 ? -33.325 -79.374 -55.684 1.00 31.11 346 ASP A O 1
ATOM 2547 N N . GLN A 1 347 ? -32.422 -78.967 -53.663 1.00 29.65 347 GLN A N 1
ATOM 2548 C CA . GLN A 1 347 ? -33.680 -78.458 -53.131 1.00 29.65 347 GLN A CA 1
ATOM 2549 C C . GLN A 1 347 ? -33.989 -77.126 -53.812 1.00 27.49 347 GLN A C 1
ATOM 2550 O O . GLN A 1 347 ? -35.133 -76.872 -54.161 1.00 27.91 347 GLN A O 1
ATOM 2556 N N . VAL A 1 348 ? -32.962 -76.300 -54.070 1.00 26.77 348 VAL A N 1
ATOM 2557 C CA . VAL A 1 348 ? -33.185 -74.984 -54.651 1.00 28.91 348 VAL A CA 1
ATOM 2558 C C . VAL A 1 348 ? -33.556 -75.126 -56.126 1.00 29.60 348 VAL A C 1
ATOM 2559 O O . VAL A 1 348 ? -34.438 -74.442 -56.648 1.00 29.16 348 VAL A O 1
ATOM 2563 N N . TYR A 1 349 ? -32.914 -76.080 -56.797 1.00 30.44 349 TYR A N 1
ATOM 2564 C CA . TYR A 1 349 ? -33.200 -76.354 -58.198 1.00 29.67 349 TYR A CA 1
ATOM 2565 C C . TYR A 1 349 ? -34.673 -76.723 -58.325 1.00 27.52 349 TYR A C 1
ATOM 2566 O O . TYR A 1 349 ? -35.388 -76.233 -59.202 1.00 28.93 349 TYR A O 1
ATOM 2575 N N . ALA A 1 350 ? -35.086 -77.666 -57.482 1.00 27.10 350 ALA A N 1
ATOM 2576 C CA . ALA A 1 350 ? -36.462 -78.130 -57.444 1.00 27.90 350 ALA A CA 1
ATOM 2577 C C . ALA A 1 350 ? -37.400 -76.940 -57.225 1.00 26.23 350 ALA A C 1
ATOM 2578 O O . ALA A 1 350 ? -38.368 -76.785 -57.950 1.00 26.54 350 ALA A O 1
ATOM 2580 N N . ALA A 1 351 ? -37.041 -76.046 -56.297 1.00 27.44 351 ALA A N 1
ATOM 2581 C CA . ALA A 1 351 ? -37.924 -74.949 -55.951 1.00 28.78 351 ALA A CA 1
ATOM 2582 C C . ALA A 1 351 ? -38.040 -73.985 -57.135 1.00 27.99 351 ALA A C 1
ATOM 2583 O O . ALA A 1 351 ? -39.134 -73.487 -57.393 1.00 25.16 351 ALA A O 1
ATOM 2585 N N . LEU A 1 352 ? -36.928 -73.757 -57.861 1.00 27.94 352 LEU A N 1
ATOM 2586 C CA . LEU A 1 352 ? -36.925 -72.872 -59.022 1.00 26.72 352 LEU A CA 1
ATOM 2587 C C . LEU A 1 352 ? -37.903 -73.343 -60.102 1.00 25.71 352 LEU A C 1
ATOM 2588 O O . LEU A 1 352 ? -38.700 -72.554 -60.619 1.00 25.18 352 LEU A O 1
ATOM 2593 N N . LEU A 1 353 ? -37.877 -74.640 -60.425 1.00 27.67 353 LEU A N 1
ATOM 2594 C CA . LEU A 1 353 ? -38.666 -75.173 -61.522 1.00 28.54 353 LEU A CA 1
ATOM 2595 C C . LEU A 1 353 ? -40.128 -75.159 -61.118 1.00 30.07 353 LEU A C 1
ATOM 2596 O O . LEU A 1 353 ? -41.011 -74.907 -61.942 1.00 27.62 353 LEU A O 1
ATOM 2601 N N . VAL A 1 354 ? -40.377 -75.467 -59.837 1.00 28.57 354 VAL A N 1
ATOM 2602 C CA . VAL A 1 354 ? -41.755 -75.562 -59.371 1.00 28.64 354 VAL A CA 1
ATOM 2603 C C . VAL A 1 354 ? -42.351 -74.159 -59.260 1.00 26.31 354 VAL A C 1
ATOM 2604 O O . VAL A 1 354 ? -43.460 -73.954 -59.720 1.00 26.89 354 VAL A O 1
ATOM 2608 N N . ALA A 1 355 ? -41.597 -73.187 -58.719 1.00 25.03 355 ALA A N 1
ATOM 2609 C CA . ALA A 1 355 ? -42.055 -71.799 -58.703 1.00 27.86 355 ALA A CA 1
ATOM 2610 C C . ALA A 1 355 ? -42.374 -71.302 -60.111 1.00 28.23 355 ALA A C 1
ATOM 2611 O O . ALA A 1 355 ? -43.367 -70.633 -60.292 1.00 25.74 355 ALA A O 1
ATOM 2613 N N . ASP A 1 356 ? -41.550 -71.676 -61.100 1.00 28.79 356 ASP A N 1
ATOM 2614 C CA . ASP A 1 356 ? -41.784 -71.285 -62.479 1.00 30.73 356 ASP A CA 1
ATOM 2615 C C . ASP A 1 356 ? -43.109 -71.871 -62.953 1.00 30.71 356 ASP A C 1
ATOM 2616 O O . ASP A 1 356 ? -43.891 -71.191 -63.616 1.00 29.37 356 ASP A O 1
ATOM 2621 N N . GLN A 1 357 ? -43.361 -73.140 -62.610 1.00 35.74 357 GLN A N 1
ATOM 2622 C CA . GLN A 1 357 ? -44.596 -73.796 -63.005 1.00 37.12 357 GLN A CA 1
ATOM 2623 C C . GLN A 1 357 ? -45.788 -73.128 -62.347 1.00 37.18 357 GLN A C 1
ATOM 2624 O O . GLN A 1 357 ? -46.819 -72.941 -62.980 1.00 40.38 357 GLN A O 1
ATOM 2630 N N . TYR A 1 358 ? -45.666 -72.779 -61.069 1.00 36.78 358 TYR A N 1
ATOM 2631 C CA . TYR A 1 358 ? -46.766 -72.099 -60.419 1.00 35.81 358 TYR A CA 1
ATOM 2632 C C . TYR A 1 358 ? -47.020 -70.781 -61.162 1.00 35.68 358 TYR A C 1
ATOM 2633 O O . TYR A 1 358 ? -48.164 -70.378 -61.348 1.00 30.69 358 TYR A O 1
ATOM 2642 N N . GLY A 1 359 ? -45.948 -70.062 -61.523 1.00 32.35 359 GLY A N 1
ATOM 2643 C CA . GLY A 1 359 ? -46.098 -68.792 -62.222 1.00 32.72 359 GLY A CA 1
ATOM 2644 C C . GLY A 1 359 ? -46.823 -68.964 -63.561 1.00 34.82 359 GLY A C 1
ATOM 2645 O O . GLY A 1 359 ? -47.727 -68.188 -63.904 1.00 30.97 359 GLY A O 1
ATOM 2646 N N . GLN A 1 360 ? -46.422 -70.011 -64.291 1.00 35.74 360 GLN A N 1
ATOM 2647 C CA . GLN A 1 360 ? -46.954 -70.273 -65.620 1.00 40.41 360 GLN A CA 1
ATOM 2648 C C . GLN A 1 360 ? -48.425 -70.629 -65.562 1.00 37.54 360 GLN A C 1
ATOM 2649 O O . GLN A 1 360 ? -49.162 -70.166 -66.411 1.00 45.30 360 GLN A O 1
ATOM 2655 N N . ARG A 1 361 ? -48.842 -71.419 -64.572 1.00 39.33 361 ARG A N 1
ATOM 2656 C CA . ARG A 1 361 ? -50.251 -71.742 -64.405 1.00 41.00 361 ARG A CA 1
ATOM 2657 C C . ARG A 1 361 ? -51.009 -70.500 -63.957 1.00 39.68 361 ARG A C 1
ATOM 2658 O O . ARG A 1 361 ? -52.141 -70.300 -64.386 1.00 39.59 361 ARG A O 1
ATOM 2666 N N . PHE A 1 362 ? -50.416 -69.672 -63.080 1.00 41.14 362 PHE A N 1
ATOM 2667 C CA . PHE A 1 362 ? -51.111 -68.465 -62.623 1.00 37.01 362 PHE A CA 1
ATOM 2668 C C . PHE A 1 362 ? -51.461 -67.607 -63.845 1.00 39.07 362 PHE A C 1
ATOM 2669 O O . PHE A 1 362 ? -52.588 -67.161 -63.971 1.00 39.08 362 PHE A O 1
ATOM 2677 N N . LEU A 1 363 ? -50.494 -67.399 -64.749 1.00 37.20 363 LEU A N 1
ATOM 2678 C CA . LEU A 1 363 ? -50.698 -66.582 -65.936 1.00 42.80 363 LEU A CA 1
ATOM 2679 C C . LEU A 1 363 ? -51.762 -67.187 -66.869 1.00 53.60 363 LEU A C 1
ATOM 2680 O O . LEU A 1 363 ? -52.713 -66.485 -67.198 1.00 51.69 363 LEU A O 1
ATOM 2685 N N . GLN A 1 364 ? -51.632 -68.467 -67.285 1.00 57.44 364 GLN A N 1
ATOM 2686 C CA . GLN A 1 364 ? -52.664 -69.145 -68.080 1.00 58.80 364 GLN A CA 1
ATOM 2687 C C . GLN A 1 364 ? -54.067 -68.943 -67.499 1.00 53.06 364 GLN A C 1
ATOM 2688 O O . GLN A 1 364 ? -55.015 -68.637 -68.215 1.00 62.32 364 GLN A O 1
ATOM 2694 N N . GLU A 1 365 ? -54.219 -69.166 -66.200 1.00 49.20 365 GLU A N 1
ATOM 2695 C CA . GLU A 1 365 ? -55.520 -69.062 -65.567 1.00 53.91 365 GLU A CA 1
ATOM 2696 C C . GLU A 1 365 ? -55.998 -67.605 -65.608 1.00 65.64 365 GLU A C 1
ATOM 2697 O O . GLU A 1 365 ? -57.198 -67.356 -65.674 1.00 70.38 365 GLU A O 1
ATOM 2703 N N . TRP A 1 366 ? -55.075 -66.632 -65.636 1.00 66.02 366 TRP A N 1
ATOM 2704 C CA . TRP A 1 366 ? -55.460 -65.227 -65.676 1.00 72.10 366 TRP A CA 1
ATOM 2705 C C . TRP A 1 366 ? -56.084 -64.813 -67.033 1.00 74.57 366 TRP A C 1
ATOM 2706 O O . TRP A 1 366 ? -56.672 -63.740 -67.102 1.00 88.55 366 TRP A O 1
ATOM 2717 N N . GLU A 1 367 ? -56.099 -65.669 -68.083 1.00 81.74 367 GLU A N 1
ATOM 2718 C CA . GLU A 1 367 ? -57.126 -65.570 -69.130 1.00 76.30 367 GLU A CA 1
ATOM 2719 C C . GLU A 1 367 ? -58.160 -66.691 -68.992 1.00 61.45 367 GLU A C 1
ATOM 2720 O O . GLU A 1 367 ? -59.219 -66.352 -68.416 1.00 69.01 367 GLU A O 1
ATOM 2726 N N . MET B 1 1 ? -47.131 -31.597 -43.917 1.00 61.83 1 MET B N 1
ATOM 2727 C CA . MET B 1 1 ? -45.881 -31.622 -43.118 1.00 48.60 1 MET B CA 1
ATOM 2728 C C . MET B 1 1 ? -45.176 -32.935 -43.427 1.00 41.60 1 MET B C 1
ATOM 2729 O O . MET B 1 1 ? -45.819 -33.866 -43.912 1.00 40.91 1 MET B O 1
ATOM 2734 N N . ASP B 1 2 ? -43.855 -32.977 -43.212 1.00 33.63 2 ASP B N 1
ATOM 2735 C CA . ASP B 1 2 ? -43.095 -34.178 -43.468 1.00 29.49 2 ASP B CA 1
ATOM 2736 C C . ASP B 1 2 ? -43.388 -35.217 -42.368 1.00 28.69 2 ASP B C 1
ATOM 2737 O O . ASP B 1 2 ? -43.702 -34.842 -41.261 1.00 29.17 2 ASP B O 1
ATOM 2742 N N . ARG B 1 3 ? -43.201 -36.513 -42.678 1.00 27.61 3 ARG B N 1
ATOM 2743 C CA . ARG B 1 3 ? -43.299 -37.606 -41.716 1.00 27.80 3 ARG B CA 1
ATOM 2744 C C . ARG B 1 3 ? -41.881 -38.008 -41.360 1.00 27.79 3 ARG B C 1
ATOM 2745 O O . ARG B 1 3 ? -41.084 -38.239 -42.263 1.00 28.11 3 ARG B O 1
ATOM 2753 N N . ILE B 1 4 ? -41.582 -38.042 -40.060 1.00 25.50 4 ILE B N 1
ATOM 2754 C CA . ILE B 1 4 ? -40.229 -38.233 -39.557 1.00 26.45 4 ILE B CA 1
ATOM 2755 C C . ILE B 1 4 ? -40.207 -39.302 -38.466 1.00 25.37 4 ILE B C 1
ATOM 2756 O O . ILE B 1 4 ? -41.047 -39.299 -37.575 1.00 24.87 4 ILE B O 1
ATOM 2761 N N . ILE B 1 5 ? -39.222 -40.184 -38.536 1.00 26.08 5 ILE B N 1
ATOM 2762 C CA . ILE B 1 5 ? -38.904 -41.086 -37.452 1.00 25.27 5 ILE B CA 1
ATOM 2763 C C . ILE B 1 5 ? -37.415 -40.968 -37.178 1.00 25.85 5 ILE B C 1
ATOM 2764 O O . ILE B 1 5 ? -36.578 -40.904 -38.094 1.00 26.83 5 ILE B O 1
ATOM 2769 N N . GLN B 1 6 ? -37.106 -40.919 -35.896 1.00 25.54 6 GLN B N 1
ATOM 2770 C CA . GLN B 1 6 ? -35.739 -40.872 -35.397 1.00 29.82 6 GLN B CA 1
ATOM 2771 C C . GLN B 1 6 ? -35.506 -42.077 -34.518 1.00 29.36 6 GLN B C 1
ATOM 2772 O O . GLN B 1 6 ? -36.419 -42.580 -33.849 1.00 32.59 6 GLN B O 1
ATOM 2778 N N . SER B 1 7 ? -34.255 -42.474 -34.450 1.00 29.41 7 SER B N 1
ATOM 2779 C CA . SER B 1 7 ? -33.938 -43.676 -33.718 1.00 29.48 7 SER B CA 1
ATOM 2780 C C . SER B 1 7 ? -32.494 -43.573 -33.263 1.00 32.72 7 SER B C 1
ATOM 2781 O O . SER B 1 7 ? -31.699 -42.950 -33.941 1.00 30.13 7 SER B O 1
ATOM 2784 N N . PRO B 1 8 ? -32.097 -44.226 -32.152 1.00 32.53 8 PRO B N 1
ATOM 2785 C CA . PRO B 1 8 ? -30.681 -44.472 -31.915 1.00 29.95 8 PRO B CA 1
ATOM 2786 C C . PRO B 1 8 ? -30.139 -45.262 -33.091 1.00 29.23 8 PRO B C 1
ATOM 2787 O O . PRO B 1 8 ? -30.887 -45.976 -33.741 1.00 28.61 8 PRO B O 1
ATOM 2791 N N . GLY B 1 9 ? -28.839 -45.132 -33.353 1.00 27.58 9 GLY B N 1
ATOM 2792 C CA . GLY B 1 9 ? -28.278 -45.747 -34.538 1.00 26.49 9 GLY B CA 1
ATOM 2793 C C . GLY B 1 9 ? -28.193 -47.257 -34.426 1.00 27.29 9 GLY B C 1
ATOM 2794 O O . GLY B 1 9 ? -28.260 -47.967 -35.423 1.00 27.78 9 GLY B O 1
ATOM 2795 N N . LYS B 1 10 ? -27.976 -47.723 -33.197 1.00 30.81 10 LYS B N 1
ATOM 2796 C CA . LYS B 1 10 ? -27.834 -49.136 -32.918 1.00 28.23 10 LYS B CA 1
ATOM 2797 C C . LYS B 1 10 ? -28.251 -49.412 -31.475 1.00 27.96 10 LYS B C 1
ATOM 2798 O O . LYS B 1 10 ? -27.746 -48.744 -30.567 1.00 27.98 10 LYS B O 1
ATOM 2804 N N . TYR B 1 11 ? -29.173 -50.377 -31.302 1.00 28.15 11 TYR B N 1
ATOM 2805 C CA . TYR B 1 11 ? -29.668 -50.833 -30.011 1.00 24.37 11 TYR B CA 1
ATOM 2806 C C . TYR B 1 11 ? -29.309 -52.309 -29.871 1.00 24.24 11 TYR B C 1
ATOM 2807 O O . TYR B 1 11 ? -29.636 -53.121 -30.739 1.00 25.60 11 TYR B O 1
ATOM 2816 N N . ILE B 1 12 ? -28.621 -52.627 -28.760 1.00 23.44 12 ILE B N 1
ATOM 2817 C CA . ILE B 1 12 ? -28.095 -53.939 -28.446 1.00 25.76 12 ILE B CA 1
ATOM 2818 C C . ILE B 1 12 ? -28.608 -54.346 -27.050 1.00 26.63 12 ILE B C 1
ATOM 2819 O O . ILE B 1 12 ? -28.534 -53.563 -26.108 1.00 27.87 12 ILE B O 1
ATOM 2824 N N . GLN B 1 13 ? -29.068 -55.596 -26.898 1.00 24.78 13 GLN B N 1
ATOM 2825 C CA . GLN B 1 13 ? -29.594 -56.075 -25.626 1.00 26.27 13 GLN B CA 1
ATOM 2826 C C . GLN B 1 13 ? -29.204 -57.523 -25.506 1.00 25.82 13 GLN B C 1
ATOM 2827 O O . GLN B 1 13 ? -29.388 -58.286 -26.457 1.00 28.29 13 GLN B O 1
ATOM 2833 N N . GLY B 1 14 ? -28.661 -57.886 -24.336 1.00 28.60 14 GLY B N 1
ATOM 2834 C CA . GLY B 1 14 ? -28.316 -59.276 -24.090 1.00 27.61 14 GLY B CA 1
ATOM 2835 C C . GLY B 1 14 ? -27.722 -59.478 -22.700 1.00 26.98 14 GLY B C 1
ATOM 2836 O O . GLY B 1 14 ? -27.245 -58.533 -22.082 1.00 27.40 14 GLY B O 1
ATOM 2837 N N . ALA B 1 15 ? -27.788 -60.722 -22.219 1.00 26.25 15 ALA B N 1
ATOM 2838 C CA . ALA B 1 15 ? -27.243 -61.075 -20.927 1.00 31.01 15 ALA B CA 1
ATOM 2839 C C . ALA B 1 15 ? -25.715 -60.983 -20.999 1.00 29.72 15 ALA B C 1
ATOM 2840 O O . ALA B 1 15 ? -25.118 -61.564 -21.896 1.00 34.05 15 ALA B O 1
ATOM 2842 N N . ASP B 1 16 ? -25.126 -60.226 -20.067 1.00 32.04 16 ASP B N 1
ATOM 2843 C CA . ASP B 1 16 ? -23.682 -60.078 -19.867 1.00 36.39 16 ASP B CA 1
ATOM 2844 C C . ASP B 1 16 ? -23.026 -59.336 -21.027 1.00 38.21 16 ASP B C 1
ATOM 2845 O O . ASP B 1 16 ? -21.813 -59.434 -21.228 1.00 34.47 16 ASP B O 1
ATOM 2850 N N . VAL B 1 17 ? -23.830 -58.568 -21.762 1.00 33.12 17 VAL B N 1
ATOM 2851 C CA . VAL B 1 17 ? -23.293 -57.806 -22.869 1.00 35.25 17 VAL B CA 1
ATOM 2852 C C . VAL B 1 17 ? -22.265 -56.779 -22.375 1.00 34.44 17 VAL B C 1
ATOM 2853 O O . VAL B 1 17 ? -21.485 -56.261 -23.170 1.00 34.66 17 VAL B O 1
ATOM 2857 N N . ILE B 1 18 ? -22.273 -56.423 -21.086 1.00 32.96 18 ILE B N 1
ATOM 2858 C CA . ILE B 1 18 ? -21.245 -55.528 -20.580 1.00 33.75 18 ILE B CA 1
ATOM 2859 C C . ILE B 1 18 ? -19.832 -56.051 -20.899 1.00 34.76 18 ILE B C 1
ATOM 2860 O O . ILE B 1 18 ? -18.906 -55.265 -21.105 1.00 33.12 18 ILE B O 1
ATOM 2865 N N . ASN B 1 19 ? -19.672 -57.368 -21.017 1.00 32.22 19 ASN B N 1
ATOM 2866 C CA . ASN B 1 19 ? -18.393 -57.934 -21.389 1.00 35.60 19 ASN B CA 1
ATOM 2867 C C . ASN B 1 19 ? -18.017 -57.564 -22.819 1.00 41.88 19 ASN B C 1
ATOM 2868 O O . ASN B 1 19 ? -16.857 -57.674 -23.154 1.00 36.87 19 ASN B O 1
ATOM 2873 N N . ARG B 1 20 ? -18.964 -57.125 -23.654 1.00 37.16 20 ARG B N 1
ATOM 2874 C CA . ARG B 1 20 ? -18.687 -56.934 -25.063 1.00 32.81 20 ARG B CA 1
ATOM 2875 C C . ARG B 1 20 ? -18.688 -55.454 -25.406 1.00 32.06 20 ARG B C 1
ATOM 2876 O O . ARG B 1 20 ? -18.659 -55.118 -26.586 1.00 38.55 20 ARG B O 1
ATOM 2884 N N . LEU B 1 21 ? -18.718 -54.570 -24.403 1.00 31.52 21 LEU B N 1
ATOM 2885 C CA . LEU B 1 21 ? -18.822 -53.140 -24.663 1.00 34.48 21 LEU B CA 1
ATOM 2886 C C . LEU B 1 21 ? -17.710 -52.695 -25.611 1.00 39.89 21 LEU B C 1
ATOM 2887 O O . LEU B 1 21 ? -17.950 -51.901 -26.514 1.00 40.18 21 LEU B O 1
ATOM 2892 N N . GLY B 1 22 ? -16.486 -53.196 -25.372 1.00 45.03 22 GLY B N 1
ATOM 2893 C CA . GLY B 1 22 ? -15.334 -52.832 -26.179 1.00 43.66 22 GLY B CA 1
ATOM 2894 C C . GLY B 1 22 ? -15.498 -53.131 -27.668 1.00 40.17 22 GLY B C 1
ATOM 2895 O O . GLY B 1 22 ? -15.378 -52.224 -28.494 1.00 39.72 22 GLY B O 1
ATOM 2896 N N . GLU B 1 23 ? -15.706 -54.410 -28.008 1.00 41.88 23 GLU B N 1
ATOM 2897 C CA . GLU B 1 23 ? -15.886 -54.800 -29.398 1.00 42.80 23 GLU B CA 1
ATOM 2898 C C . GLU B 1 23 ? -17.006 -53.964 -30.033 1.00 43.09 23 GLU B C 1
ATOM 2899 O O . GLU B 1 23 ? -16.929 -53.690 -31.215 1.00 40.18 23 GLU B O 1
ATOM 2905 N N . TYR B 1 24 ? -18.063 -53.551 -29.291 1.00 34.55 24 TYR B N 1
ATOM 2906 C CA . TYR B 1 24 ? -19.200 -52.922 -29.952 1.00 34.50 24 TYR B CA 1
ATOM 2907 C C . TYR B 1 24 ? -18.931 -51.440 -30.141 1.00 31.37 24 TYR B C 1
ATOM 2908 O O . TYR B 1 24 ? -19.524 -50.835 -31.031 1.00 34.07 24 TYR B O 1
ATOM 2917 N N . LEU B 1 25 ? -18.128 -50.855 -29.240 1.00 30.36 25 LEU B N 1
ATOM 2918 C CA . LEU B 1 25 ? -17.941 -49.410 -29.219 1.00 35.94 25 LEU B CA 1
ATOM 2919 C C . LEU B 1 25 ? -16.731 -49.011 -30.082 1.00 41.01 25 LEU B C 1
ATOM 2920 O O . LEU B 1 25 ? -16.683 -47.878 -30.550 1.00 38.27 25 LEU B O 1
ATOM 2925 N N . LYS B 1 26 ? -15.771 -49.936 -30.234 1.00 42.03 26 LYS B N 1
ATOM 2926 C CA . LYS B 1 26 ? -14.539 -49.769 -31.006 1.00 48.96 26 LYS B CA 1
ATOM 2927 C C . LYS B 1 26 ? -14.822 -49.009 -32.293 1.00 49.06 26 LYS B C 1
ATOM 2928 O O . LYS B 1 26 ? -14.293 -47.923 -32.463 1.00 54.05 26 LYS B O 1
ATOM 2934 N N . PRO B 1 27 ? -15.729 -49.452 -33.188 1.00 48.12 27 PRO B N 1
ATOM 2935 C CA . PRO B 1 27 ? -15.971 -48.715 -34.424 1.00 47.72 27 PRO B CA 1
ATOM 2936 C C . PRO B 1 27 ? -16.277 -47.222 -34.338 1.00 44.11 27 PRO B C 1
ATOM 2937 O O . PRO B 1 27 ? -16.205 -46.572 -35.360 1.00 52.72 27 PRO B O 1
ATOM 2941 N N . LEU B 1 28 ? -16.566 -46.666 -33.156 1.00 42.10 28 LEU B N 1
ATOM 2942 C CA . LEU B 1 28 ? -16.972 -45.269 -33.016 1.00 43.95 28 LEU B CA 1
ATOM 2943 C C . LEU B 1 28 ? -15.819 -44.352 -32.569 1.00 47.76 28 LEU B C 1
ATOM 2944 O O . LEU B 1 28 ? -15.883 -43.137 -32.752 1.00 48.46 28 LEU B O 1
ATOM 2949 N N . ALA B 1 29 ? -14.844 -44.895 -31.828 1.00 46.63 29 ALA B N 1
ATOM 2950 C CA . ALA B 1 29 ? -13.764 -44.113 -31.242 1.00 48.62 29 ALA B CA 1
ATOM 2951 C C . ALA B 1 29 ? -12.817 -45.047 -30.479 1.00 54.22 29 ALA B C 1
ATOM 2952 O O . ALA B 1 29 ? -13.198 -46.157 -30.082 1.00 48.04 29 ALA B O 1
ATOM 2954 N N . GLU B 1 30 ? -11.570 -44.573 -30.307 1.00 54.72 30 GLU B N 1
ATOM 2955 C CA . GLU B 1 30 ? -10.509 -45.285 -29.610 1.00 51.08 30 GLU B CA 1
ATOM 2956 C C . GLU B 1 30 ? -10.470 -44.885 -28.135 1.00 46.03 30 GLU B C 1
ATOM 2957 O O . GLU B 1 30 ? -10.141 -45.718 -27.290 1.00 52.93 30 GLU B O 1
ATOM 2963 N N . ARG B 1 31 ? -10.776 -43.615 -27.835 1.00 43.19 31 ARG B N 1
ATOM 2964 C CA . ARG B 1 31 ? -10.560 -43.047 -26.507 1.00 49.16 31 ARG B CA 1
ATOM 2965 C C . ARG B 1 31 ? -11.884 -42.566 -25.907 1.00 46.02 31 ARG B C 1
ATOM 2966 O O . ARG B 1 31 ? -12.522 -41.678 -26.476 1.00 47.93 31 ARG B O 1
ATOM 2974 N N . TRP B 1 32 ? -12.229 -43.089 -24.713 1.00 49.20 32 TRP B N 1
ATOM 2975 C CA . TRP B 1 32 ? -13.548 -42.927 -24.102 1.00 46.92 32 TRP B CA 1
ATOM 2976 C C . TRP B 1 32 ? -13.492 -42.374 -22.681 1.00 43.89 32 TRP B C 1
ATOM 2977 O O . TRP B 1 32 ? -12.790 -42.912 -21.836 1.00 52.33 32 TRP B O 1
ATOM 2988 N N . LEU B 1 33 ? -14.304 -41.351 -22.408 1.00 39.34 33 LEU B N 1
ATOM 2989 C CA . LEU B 1 33 ? -14.712 -41.049 -21.052 1.00 41.27 33 LEU B CA 1
ATOM 2990 C C . LEU B 1 33 ? -15.883 -41.956 -20.667 1.00 46.20 33 LEU B C 1
ATOM 2991 O O . LEU B 1 33 ? -16.903 -41.958 -21.359 1.00 41.37 33 LEU B O 1
ATOM 2996 N N . VAL B 1 34 ? -15.746 -42.673 -19.547 1.00 44.42 34 VAL B N 1
ATOM 2997 C CA . VAL B 1 34 ? -16.828 -43.477 -19.015 1.00 39.97 34 VAL B CA 1
ATOM 2998 C C . VAL B 1 34 ? -17.398 -42.794 -17.792 1.00 41.99 34 VAL B C 1
ATOM 2999 O O . VAL B 1 34 ? -16.702 -42.706 -16.790 1.00 45.80 34 VAL B O 1
ATOM 3003 N N . VAL B 1 35 ? -18.647 -42.319 -17.896 1.00 34.94 35 VAL B N 1
ATOM 3004 C CA . VAL B 1 35 ? -19.316 -41.608 -16.825 1.00 36.75 35 VAL B CA 1
ATOM 3005 C C . VAL B 1 35 ? -20.335 -42.523 -16.126 1.00 45.68 35 VAL B C 1
ATOM 3006 O O . VAL B 1 35 ? -21.364 -42.880 -16.716 1.00 39.40 35 VAL B O 1
ATOM 3010 N N . GLY B 1 36 ? -20.081 -42.823 -14.844 1.00 45.31 36 GLY B N 1
ATOM 3011 C CA . GLY B 1 36 ? -20.959 -43.607 -13.984 1.00 48.62 36 GLY B CA 1
ATOM 3012 C C . GLY B 1 36 ? -20.847 -43.148 -12.530 1.00 54.96 36 GLY B C 1
ATOM 3013 O O . GLY B 1 36 ? -19.805 -42.637 -12.129 1.00 57.81 36 GLY B O 1
ATOM 3014 N N . ASP B 1 37 ? -21.910 -43.307 -11.731 1.00 52.94 37 ASP B N 1
ATOM 3015 C CA . ASP B 1 37 ? -21.799 -42.974 -10.312 1.00 53.86 37 ASP B CA 1
ATOM 3016 C C . ASP B 1 37 ? -21.076 -44.102 -9.565 1.00 54.50 37 ASP B C 1
ATOM 3017 O O . ASP B 1 37 ? -20.727 -45.152 -10.145 1.00 44.44 37 ASP B O 1
ATOM 3022 N N . LYS B 1 38 ? -20.847 -43.816 -8.271 1.00 54.45 38 LYS B N 1
ATOM 3023 C CA . LYS B 1 38 ? -20.111 -44.677 -7.362 1.00 58.39 38 LYS B CA 1
ATOM 3024 C C . LYS B 1 38 ? -20.724 -46.075 -7.358 1.00 47.75 38 LYS B C 1
ATOM 3025 O O . LYS B 1 38 ? -20.019 -47.065 -7.532 1.00 48.93 38 LYS B O 1
ATOM 3031 N N . PHE B 1 39 ? -22.052 -46.149 -7.215 1.00 47.23 39 PHE B N 1
ATOM 3032 C CA . PHE B 1 39 ? -22.717 -47.430 -7.038 1.00 43.19 39 PHE B CA 1
ATOM 3033 C C . PHE B 1 39 ? -22.492 -48.341 -8.247 1.00 46.24 39 PHE B C 1
ATOM 3034 O O . PHE B 1 39 ? -22.185 -49.535 -8.128 1.00 39.65 39 PHE B O 1
ATOM 3042 N N . VAL B 1 40 ? -22.649 -47.756 -9.438 1.00 46.23 40 VAL B N 1
ATOM 3043 C CA . VAL B 1 40 ? -22.583 -48.527 -10.667 1.00 45.39 40 VAL B CA 1
ATOM 3044 C C . VAL B 1 40 ? -21.152 -48.985 -10.947 1.00 40.75 40 VAL B C 1
ATOM 3045 O O . VAL B 1 40 ? -20.916 -50.172 -11.193 1.00 42.11 40 VAL B O 1
ATOM 3049 N N . LEU B 1 41 ? -20.213 -48.033 -10.924 1.00 45.03 41 LEU B N 1
ATOM 3050 C CA . LEU B 1 41 ? -18.785 -48.312 -11.047 1.00 45.51 41 LEU B CA 1
ATOM 3051 C C . LEU B 1 41 ? -18.354 -49.307 -9.975 1.00 42.71 41 LEU B C 1
ATOM 3052 O O . LEU B 1 41 ? -17.475 -50.146 -10.201 1.00 47.29 41 LEU B O 1
ATOM 3057 N N . GLY B 1 42 ? -19.018 -49.214 -8.819 1.00 42.30 42 GLY B N 1
ATOM 3058 C CA . GLY B 1 42 ? -18.958 -50.234 -7.787 1.00 49.79 42 GLY B CA 1
ATOM 3059 C C . GLY B 1 42 ? -18.979 -51.656 -8.343 1.00 54.44 42 GLY B C 1
ATOM 3060 O O . GLY B 1 42 ? -18.057 -52.415 -8.072 1.00 62.07 42 GLY B O 1
ATOM 3061 N N . PHE B 1 43 ? -20.027 -52.025 -9.102 1.00 51.37 43 PHE B N 1
ATOM 3062 C CA . PHE B 1 43 ? -20.129 -53.386 -9.608 1.00 49.89 43 PHE B CA 1
ATOM 3063 C C . PHE B 1 43 ? -19.586 -53.490 -11.030 1.00 45.93 43 PHE B C 1
ATOM 3064 O O . PHE B 1 43 ? -19.250 -54.585 -11.445 1.00 51.16 43 PHE B O 1
ATOM 3072 N N . ALA B 1 44 ? -19.509 -52.388 -11.783 1.00 48.89 44 ALA B N 1
ATOM 3073 C CA . ALA B 1 44 ? -19.283 -52.475 -13.229 1.00 51.34 44 ALA B CA 1
ATOM 3074 C C . ALA B 1 44 ? -17.852 -52.138 -13.681 1.00 47.26 44 ALA B C 1
ATOM 3075 O O . ALA B 1 44 ? -17.429 -52.594 -14.739 1.00 43.31 44 ALA B O 1
ATOM 3077 N N . GLN B 1 45 ? -17.117 -51.333 -12.905 1.00 50.32 45 GLN B N 1
ATOM 3078 C CA . GLN B 1 45 ? -15.893 -50.687 -13.369 1.00 52.16 45 GLN B CA 1
ATOM 3079 C C . GLN B 1 45 ? -14.841 -51.676 -13.878 1.00 44.90 45 GLN B C 1
ATOM 3080 O O . GLN B 1 45 ? -14.274 -51.483 -14.951 1.00 46.02 45 GLN B O 1
ATOM 3086 N N . SER B 1 46 ? -14.600 -52.753 -13.136 1.00 44.54 46 SER B N 1
ATOM 3087 C CA . SER B 1 46 ? -13.515 -53.641 -13.493 1.00 46.75 46 SER B CA 1
ATOM 3088 C C . SER B 1 46 ? -13.878 -54.392 -14.768 1.00 50.38 46 SER B C 1
ATOM 3089 O O . SER B 1 46 ? -13.020 -54.674 -15.608 1.00 45.11 46 SER B O 1
ATOM 3092 N N . THR B 1 47 ? -15.176 -54.653 -14.941 1.00 48.40 47 THR B N 1
ATOM 3093 C CA . THR B 1 47 ? -15.643 -55.379 -16.118 1.00 45.46 47 THR B CA 1
ATOM 3094 C C . THR B 1 47 ? -15.440 -54.524 -17.369 1.00 33.88 47 THR B C 1
ATOM 3095 O O . THR B 1 47 ? -14.979 -55.013 -18.397 1.00 37.59 47 THR B O 1
ATOM 3099 N N . VAL B 1 48 ? -15.805 -53.245 -17.251 1.00 35.06 48 VAL B N 1
ATOM 3100 C CA . VAL B 1 48 ? -15.705 -52.261 -18.322 1.00 38.14 48 VAL B CA 1
ATOM 3101 C C . VAL B 1 48 ? -14.249 -52.097 -18.744 1.00 42.09 48 VAL B C 1
ATOM 3102 O O . VAL B 1 48 ? -13.923 -52.167 -19.934 1.00 40.03 48 VAL B O 1
ATOM 3106 N N . GLU B 1 49 ? -13.374 -51.928 -17.743 1.00 46.98 49 GLU B N 1
ATOM 3107 C CA . GLU B 1 49 ? -11.957 -51.689 -17.995 1.00 49.77 49 GLU B CA 1
ATOM 3108 C C . GLU B 1 49 ? -11.341 -52.872 -18.722 1.00 40.38 49 GLU B C 1
ATOM 3109 O O . GLU B 1 49 ? -10.548 -52.677 -19.630 1.00 57.00 49 GLU B O 1
ATOM 3115 N N . LYS B 1 50 ? -11.703 -54.096 -18.338 1.00 40.23 50 LYS B N 1
ATOM 3116 C CA . LYS B 1 50 ? -11.205 -55.268 -19.043 1.00 43.23 50 LYS B CA 1
ATOM 3117 C C . LYS B 1 50 ? -11.783 -55.392 -20.457 1.00 52.67 50 LYS B C 1
ATOM 3118 O O . LYS B 1 50 ? -11.084 -55.852 -21.365 1.00 49.14 50 LYS B O 1
ATOM 3124 N N . SER B 1 51 ? -13.071 -55.047 -20.659 1.00 50.31 51 SER B N 1
ATOM 3125 C CA . SER B 1 51 ? -13.656 -55.165 -21.993 1.00 46.13 51 SER B CA 1
ATOM 3126 C C . SER B 1 51 ? -13.008 -54.174 -22.964 1.00 41.10 51 SER B C 1
ATOM 3127 O O . SER B 1 51 ? -12.703 -54.524 -24.104 1.00 42.27 51 SER B O 1
ATOM 3130 N N . PHE B 1 52 ? -12.839 -52.927 -22.515 1.00 44.47 52 PHE B N 1
ATOM 3131 C CA . PHE B 1 52 ? -12.183 -51.899 -23.309 1.00 46.45 52 PHE B CA 1
ATOM 3132 C C . PHE B 1 52 ? -10.730 -52.278 -23.586 1.00 55.56 52 PHE B C 1
ATOM 3133 O O . PHE B 1 52 ? -10.277 -52.182 -24.728 1.00 54.01 52 PHE B O 1
ATOM 3141 N N . LYS B 1 53 ? -10.014 -52.699 -22.532 1.00 57.89 53 LYS B N 1
ATOM 3142 C CA . LYS B 1 53 ? -8.598 -53.007 -22.653 1.00 62.06 53 LYS B CA 1
ATOM 3143 C C . LYS B 1 53 ? -8.431 -54.091 -23.712 1.00 61.04 53 LYS B C 1
ATOM 3144 O O . LYS B 1 53 ? -7.659 -53.913 -24.646 1.00 59.77 53 LYS B O 1
ATOM 3150 N N . ASP B 1 54 ? -9.210 -55.172 -23.611 1.00 55.52 54 ASP B N 1
ATOM 3151 C CA . ASP B 1 54 ? -9.103 -56.269 -24.560 1.00 58.45 54 ASP B CA 1
ATOM 3152 C C . ASP B 1 54 ? -9.506 -55.882 -25.980 1.00 61.96 54 ASP B C 1
ATOM 3153 O O . ASP B 1 54 ? -9.122 -56.578 -26.909 1.00 59.43 54 ASP B O 1
ATOM 3158 N N . ALA B 1 55 ? -10.288 -54.816 -26.172 1.00 58.35 55 ALA B N 1
ATOM 3159 C CA . ALA B 1 55 ? -10.641 -54.425 -27.529 1.00 57.61 55 ALA B CA 1
ATOM 3160 C C . ALA B 1 55 ? -9.582 -53.484 -28.093 1.00 57.20 55 ALA B C 1
ATOM 3161 O O . ALA B 1 55 ? -9.649 -53.124 -29.263 1.00 55.96 55 ALA B O 1
ATOM 3163 N N . GLY B 1 56 ? -8.661 -53.051 -27.225 1.00 55.46 56 GLY B N 1
ATOM 3164 C CA . GLY B 1 56 ? -7.577 -52.170 -27.605 1.00 53.39 56 GLY B CA 1
ATOM 3165 C C . GLY B 1 56 ? -7.953 -50.704 -27.453 1.00 56.07 56 GLY B C 1
ATOM 3166 O O . GLY B 1 56 ? -7.410 -49.860 -28.161 1.00 60.61 56 GLY B O 1
ATOM 3167 N N . LEU B 1 57 ? -8.878 -50.394 -26.536 1.00 51.25 57 LEU B N 1
ATOM 3168 C CA . LEU B 1 57 ? -9.364 -49.030 -26.416 1.00 50.16 57 LEU B CA 1
ATOM 3169 C C . LEU B 1 57 ? -8.772 -48.396 -25.171 1.00 49.07 57 LEU B C 1
ATOM 3170 O O . LEU B 1 57 ? -8.353 -49.096 -24.261 1.00 49.69 57 LEU B O 1
ATOM 3175 N N . VAL B 1 58 ? -8.834 -47.069 -25.115 1.00 46.94 58 VAL B N 1
ATOM 3176 C CA . VAL B 1 58 ? -8.396 -46.338 -23.947 1.00 53.01 58 VAL B CA 1
ATOM 3177 C C . VAL B 1 58 ? -9.634 -45.845 -23.232 1.00 56.46 58 VAL B C 1
ATOM 3178 O O . VAL B 1 58 ? -10.540 -45.321 -23.877 1.00 55.78 58 VAL B O 1
ATOM 3182 N N . VAL B 1 59 ? -9.603 -45.913 -21.904 1.00 52.69 59 VAL B N 1
ATOM 3183 C CA . VAL B 1 59 ? -10.710 -45.420 -21.116 1.00 55.01 59 VAL B CA 1
ATOM 3184 C C . VAL B 1 59 ? -10.193 -44.464 -20.045 1.00 53.52 59 VAL B C 1
ATOM 3185 O O . VAL B 1 59 ? -9.145 -44.686 -19.473 1.00 59.43 59 VAL B O 1
ATOM 3189 N N . GLU B 1 60 ? -11.039 -43.481 -19.733 1.00 50.03 60 GLU B N 1
ATOM 3190 C CA . GLU B 1 60 ? -10.820 -42.599 -18.569 1.00 54.05 60 GLU B CA 1
ATOM 3191 C C . GLU B 1 60 ? -12.140 -42.649 -17.792 1.00 54.89 60 GLU B C 1
ATOM 3192 O O . GLU B 1 60 ? -13.153 -42.225 -18.355 1.00 53.30 60 GLU B O 1
ATOM 3198 N N . ILE B 1 61 ? -12.147 -43.225 -16.597 1.00 51.82 61 ILE B N 1
ATOM 3199 C CA . ILE B 1 61 ? -13.312 -43.338 -15.734 1.00 49.80 61 ILE B CA 1
ATOM 3200 C C . ILE B 1 61 ? -13.516 -42.012 -15.020 1.00 54.15 61 ILE B C 1
ATOM 3201 O O . ILE B 1 61 ? -12.601 -41.548 -14.347 1.00 60.27 61 ILE B O 1
ATOM 3206 N N . ALA B 1 62 ? -14.717 -41.434 -15.134 1.00 48.63 62 ALA B N 1
ATOM 3207 C CA . ALA B 1 62 ? -15.046 -40.183 -14.466 1.00 49.47 62 ALA B CA 1
ATOM 3208 C C . ALA B 1 62 ? -16.275 -40.398 -13.599 1.00 54.32 62 ALA B C 1
ATOM 3209 O O . ALA B 1 62 ? -17.400 -40.407 -14.092 1.00 58.14 62 ALA B O 1
ATOM 3211 N N . PRO B 1 63 ? -16.104 -40.638 -12.287 1.00 54.07 63 PRO B N 1
ATOM 3212 C CA . PRO B 1 63 ? -17.249 -40.711 -11.390 1.00 47.40 63 PRO B CA 1
ATOM 3213 C C . PRO B 1 63 ? -18.176 -39.506 -11.500 1.00 49.41 63 PRO B C 1
ATOM 3214 O O . PRO B 1 63 ? -17.725 -38.372 -11.639 1.00 55.25 63 PRO B O 1
ATOM 3218 N N . PHE B 1 64 ? -19.480 -39.790 -11.428 1.00 49.59 64 PHE B N 1
ATOM 3219 C CA . PHE B 1 64 ? -20.527 -38.838 -11.751 1.00 53.98 64 PHE B CA 1
ATOM 3220 C C . PHE B 1 64 ? -21.161 -38.334 -10.459 1.00 58.22 64 PHE B C 1
ATOM 3221 O O . PHE B 1 64 ? -21.399 -39.125 -9.551 1.00 57.32 64 PHE B O 1
ATOM 3229 N N . GLY B 1 65 ? -21.507 -37.039 -10.448 1.00 60.46 65 GLY B N 1
ATOM 3230 C CA . GLY B 1 65 ? -21.962 -36.345 -9.255 1.00 62.32 65 GLY B CA 1
ATOM 3231 C C . GLY B 1 65 ? -23.386 -36.703 -8.851 1.00 65.33 65 GLY B C 1
ATOM 3232 O O . GLY B 1 65 ? -23.790 -36.407 -7.737 1.00 73.52 65 GLY B O 1
ATOM 3233 N N . GLY B 1 66 ? -24.167 -37.293 -9.757 1.00 61.01 66 GLY B N 1
ATOM 3234 C CA . GLY B 1 66 ? -25.516 -37.728 -9.424 1.00 61.18 66 G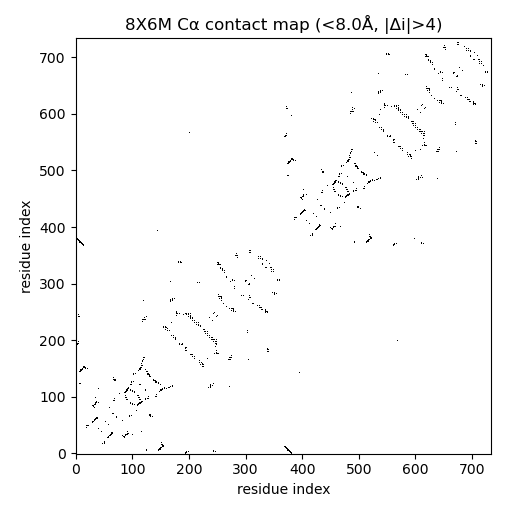LY B CA 1
ATOM 3235 C C . GLY B 1 66 ? -26.601 -36.815 -10.000 1.00 59.83 66 GLY B C 1
ATOM 3236 O O . GLY B 1 66 ? -27.750 -37.235 -10.147 1.00 55.98 66 GLY B O 1
ATOM 3237 N N . GLU B 1 67 ? -26.233 -35.576 -10.348 1.00 59.39 67 GLU B N 1
ATOM 3238 C CA . GLU B 1 67 ? -27.192 -34.629 -10.891 1.00 62.53 67 GLU B CA 1
ATOM 3239 C C . GLU B 1 67 ? -26.785 -34.196 -12.302 1.00 64.22 67 GLU B C 1
ATOM 3240 O O . GLU B 1 67 ? -25.601 -33.952 -12.566 1.00 54.38 67 GLU B O 1
ATOM 3246 N N . CYS B 1 68 ? -27.774 -34.123 -13.209 1.00 60.63 68 CYS B N 1
ATOM 3247 C CA . CYS B 1 68 ? -27.524 -33.687 -14.578 1.00 61.75 68 CYS B CA 1
ATOM 3248 C C . CYS B 1 68 ? -27.726 -32.174 -14.643 1.00 62.96 68 CYS B C 1
ATOM 3249 O O . CYS B 1 68 ? -28.847 -31.701 -14.834 1.00 70.55 68 CYS B O 1
ATOM 3252 N N . SER B 1 69 ? -26.624 -31.434 -14.484 1.00 63.48 69 SER B N 1
ATOM 3253 C CA . SER B 1 69 ? -26.640 -29.984 -14.360 1.00 61.05 69 SER B CA 1
ATOM 3254 C C . SER B 1 69 ? -25.492 -29.416 -15.177 1.00 59.24 69 SER B C 1
ATOM 3255 O O . SER B 1 69 ? -24.503 -30.113 -15.430 1.00 54.91 69 SER B O 1
ATOM 3258 N N . GLN B 1 70 ? -25.575 -28.117 -15.476 1.00 66.91 70 GLN B N 1
ATOM 3259 C CA . GLN B 1 70 ? -24.584 -27.482 -16.332 1.00 69.75 70 GLN B CA 1
ATOM 3260 C C . GLN B 1 70 ? -23.187 -27.585 -15.703 1.00 66.95 70 GLN B C 1
ATOM 3261 O O . GLN B 1 70 ? -22.199 -27.852 -16.400 1.00 60.42 70 GLN B O 1
ATOM 3267 N N . ASN B 1 71 ? -23.113 -27.412 -14.376 1.00 67.40 71 ASN B N 1
ATOM 3268 C CA . ASN B 1 71 ? -21.841 -27.467 -13.670 1.00 70.13 71 ASN B CA 1
ATOM 3269 C C . ASN B 1 71 ? -21.224 -28.850 -13.840 1.00 74.84 71 ASN B C 1
ATOM 3270 O O . ASN B 1 71 ? -20.041 -28.988 -14.181 1.00 71.60 71 ASN B O 1
ATOM 3275 N N . GLU B 1 72 ? -22.061 -29.870 -13.609 1.00 74.69 72 GLU B N 1
ATOM 3276 C CA . GLU B 1 72 ? -21.608 -31.247 -13.666 1.00 68.25 72 GLU B CA 1
ATOM 3277 C C . GLU B 1 72 ? -21.080 -31.542 -15.071 1.00 58.27 72 GLU B C 1
ATOM 3278 O O . GLU B 1 72 ? -20.035 -32.173 -15.218 1.00 60.86 72 GLU B O 1
ATOM 3284 N N . ILE B 1 73 ? -21.760 -31.014 -16.100 1.00 60.17 73 ILE B N 1
ATOM 3285 C CA . ILE B 1 73 ? -21.371 -31.236 -17.490 1.00 63.58 73 ILE B CA 1
ATOM 3286 C C . ILE B 1 73 ? -20.026 -30.550 -17.764 1.00 65.47 73 ILE B C 1
ATOM 3287 O O . ILE B 1 73 ? -19.090 -31.127 -18.344 1.00 54.55 73 ILE B O 1
ATOM 3292 N N . ASP B 1 74 ? -19.919 -29.306 -17.291 1.00 75.46 74 ASP B N 1
ATOM 3293 C CA . ASP B 1 74 ? -18.714 -28.519 -17.500 1.00 72.83 74 ASP B CA 1
ATOM 3294 C C . ASP B 1 74 ? -17.518 -29.240 -16.881 1.00 61.15 74 ASP B C 1
ATOM 3295 O O . ASP B 1 74 ? -16.511 -29.454 -17.561 1.00 58.53 74 ASP B O 1
ATOM 3300 N N . ARG B 1 75 ? -17.678 -29.681 -15.627 1.00 58.48 75 ARG B N 1
ATOM 3301 C CA . ARG B 1 75 ? -16.641 -30.411 -14.907 1.00 58.62 75 ARG B CA 1
ATOM 3302 C C . ARG B 1 75 ? -16.123 -31.591 -15.729 1.00 62.11 75 ARG B C 1
ATOM 3303 O O . ARG B 1 75 ? -14.915 -31.719 -15.990 1.00 59.93 75 ARG B O 1
ATOM 3311 N N . LEU B 1 76 ? -17.076 -32.443 -16.146 1.00 68.23 76 LEU B N 1
ATOM 3312 C CA . LEU B 1 76 ? -16.782 -33.692 -16.833 1.00 63.63 76 LEU B CA 1
ATOM 3313 C C . LEU B 1 76 ? -16.111 -33.400 -18.166 1.00 51.19 76 LEU B C 1
ATOM 3314 O O . LEU B 1 76 ? -15.207 -34.120 -18.584 1.00 56.12 76 LEU B O 1
ATOM 3319 N N . ARG B 1 77 ? -16.592 -32.350 -18.836 1.00 53.47 77 ARG B N 1
ATOM 3320 C CA . ARG B 1 77 ? -15.987 -31.901 -20.085 1.00 62.39 77 ARG B CA 1
ATOM 3321 C C . ARG B 1 77 ? -14.525 -31.504 -19.868 1.00 60.80 77 ARG B C 1
ATOM 3322 O O . ARG B 1 77 ? -13.656 -31.867 -20.673 1.00 58.78 77 ARG B O 1
ATOM 3330 N N . GLY B 1 78 ? -14.299 -30.748 -18.775 1.00 63.66 78 GLY B N 1
ATOM 3331 C CA . GLY B 1 78 ? -12.972 -30.474 -18.246 1.00 62.78 78 GLY B CA 1
ATOM 3332 C C . GLY B 1 78 ? -12.098 -31.710 -18.355 1.00 61.40 78 GLY B C 1
ATOM 3333 O O . GLY B 1 78 ? -11.111 -31.717 -19.089 1.00 61.90 78 GLY B O 1
ATOM 3334 N N . ILE B 1 79 ? -12.578 -32.784 -17.726 1.00 63.62 79 ILE B N 1
ATOM 3335 C CA . ILE B 1 79 ? -11.848 -34.041 -17.626 1.00 66.18 79 ILE B CA 1
ATOM 3336 C C . ILE B 1 79 ? -11.667 -34.685 -19.006 1.00 59.31 79 ILE B C 1
ATOM 3337 O O . ILE B 1 79 ? -10.639 -35.304 -19.272 1.00 62.37 79 ILE B O 1
ATOM 3342 N N . ALA B 1 80 ? -12.655 -34.499 -19.895 1.00 67.70 80 ALA B N 1
ATOM 3343 C CA . ALA B 1 80 ? -12.694 -35.176 -21.184 1.00 73.17 80 ALA B CA 1
ATOM 3344 C C . ALA B 1 80 ? -11.701 -34.561 -22.175 1.00 70.98 80 ALA B C 1
ATOM 3345 O O . ALA B 1 80 ? -11.076 -35.280 -22.959 1.00 65.23 80 ALA B O 1
ATOM 3347 N N . GLU B 1 81 ? -11.593 -33.226 -22.171 1.00 78.22 81 GLU B N 1
ATOM 3348 C CA . GLU B 1 81 ? -10.601 -32.533 -22.984 1.00 75.50 81 GLU B CA 1
ATOM 3349 C C . GLU B 1 81 ? -9.190 -32.893 -22.524 1.00 68.05 81 GLU B C 1
ATOM 3350 O O . GLU B 1 81 ? -8.387 -33.332 -23.340 1.00 67.80 81 GLU B O 1
ATOM 3356 N N . THR B 1 82 ? -8.912 -32.775 -21.219 1.00 73.53 82 THR B N 1
ATOM 3357 C CA . THR B 1 82 ? -7.634 -33.217 -20.667 1.00 78.31 82 THR B CA 1
ATOM 3358 C C . THR B 1 82 ? -7.264 -34.604 -21.189 1.00 74.90 82 THR B C 1
ATOM 3359 O O . THR B 1 82 ? -6.146 -34.814 -21.648 1.00 71.71 82 THR B O 1
ATOM 3363 N N . ALA B 1 83 ? -8.209 -35.551 -21.103 1.00 79.68 83 ALA B N 1
ATOM 3364 C CA . ALA B 1 83 ? -7.957 -36.938 -21.468 1.00 69.42 83 ALA B CA 1
ATOM 3365 C C . ALA B 1 83 ? -7.987 -37.137 -22.987 1.00 66.09 83 ALA B C 1
ATOM 3366 O O . ALA B 1 83 ? -7.496 -38.152 -23.487 1.00 60.74 83 ALA B O 1
ATOM 3368 N N . GLN B 1 84 ? -8.541 -36.159 -23.722 1.00 70.95 84 GLN B N 1
ATOM 3369 C CA . GLN B 1 84 ? -8.606 -36.190 -25.182 1.00 78.50 84 GLN B CA 1
ATOM 3370 C C . GLN B 1 84 ? -9.459 -37.376 -25.628 1.00 73.98 84 GLN B C 1
ATOM 3371 O O . GLN B 1 84 ? -9.040 -38.225 -26.426 1.00 61.92 84 GLN B O 1
ATOM 3377 N N . CYS B 1 85 ? -10.675 -37.407 -25.077 1.00 65.47 85 CYS B N 1
ATOM 3378 C CA . CYS B 1 85 ? -11.615 -38.477 -25.340 1.00 66.92 85 CYS B CA 1
ATOM 3379 C C . CYS B 1 85 ? -12.332 -38.171 -26.647 1.00 52.88 85 CYS B C 1
ATOM 3380 O O . CYS B 1 85 ? -12.710 -37.025 -26.854 1.00 55.18 85 CYS B O 1
ATOM 3383 N N . GLY B 1 86 ? -12.498 -39.194 -27.498 1.00 50.28 86 GLY B N 1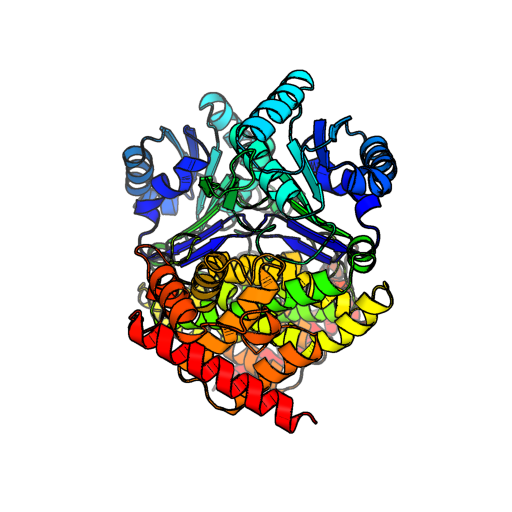
ATOM 3384 C CA . GLY B 1 86 ? -13.271 -39.083 -28.733 1.00 55.18 86 GLY B CA 1
ATOM 3385 C C . GLY B 1 86 ? -14.770 -39.421 -28.627 1.00 48.32 86 GLY B C 1
ATOM 3386 O O . GLY B 1 86 ? -15.502 -39.242 -29.594 1.00 46.53 86 GLY B O 1
ATOM 3387 N N . ALA B 1 87 ? -15.234 -39.906 -27.468 1.00 49.57 87 ALA B N 1
ATOM 3388 C CA . ALA B 1 87 ? -16.589 -40.438 -27.309 1.00 47.47 87 ALA B CA 1
ATOM 3389 C C . ALA B 1 87 ? -16.901 -40.607 -25.824 1.00 43.24 87 ALA B C 1
ATOM 3390 O O . ALA B 1 87 ? -15.995 -40.856 -25.041 1.00 45.94 87 ALA B O 1
ATOM 3392 N N . ILE B 1 88 ? -18.186 -40.461 -25.464 1.00 41.79 88 ILE B N 1
ATOM 3393 C CA . ILE B 1 88 ? -18.667 -40.629 -24.100 1.00 39.97 88 ILE B CA 1
ATOM 3394 C C . ILE B 1 88 ? -19.523 -41.898 -23.976 1.00 40.50 88 ILE B C 1
ATOM 3395 O O . ILE B 1 88 ? -20.432 -42.116 -24.775 1.00 38.72 88 ILE B O 1
ATOM 3400 N N . LEU B 1 89 ? -19.234 -42.715 -22.962 1.00 35.05 89 LEU B N 1
ATOM 3401 C CA . LEU B 1 89 ? -20.126 -43.760 -22.508 1.00 33.49 89 LEU B CA 1
ATOM 3402 C C . LEU B 1 89 ? -20.732 -43.379 -21.154 1.00 39.11 89 LEU B C 1
ATOM 3403 O O . LEU B 1 89 ? -20.017 -43.120 -20.189 1.00 35.56 89 LEU B O 1
ATOM 3408 N N . GLY B 1 90 ? -22.068 -43.299 -21.124 1.00 35.20 90 GLY B N 1
ATOM 3409 C CA . GLY B 1 90 ? -22.856 -43.204 -19.909 1.00 35.94 90 GLY B CA 1
ATOM 3410 C C . GLY B 1 90 ? -23.294 -44.598 -19.477 1.00 37.86 90 GLY B C 1
ATOM 3411 O O . GLY B 1 90 ? -23.709 -45.397 -20.319 1.00 33.50 90 GLY B O 1
ATOM 3412 N N . ILE B 1 91 ? -23.119 -44.921 -18.185 1.00 36.46 91 ILE B N 1
ATOM 3413 C CA . ILE B 1 91 ? -23.508 -46.223 -17.682 1.00 35.24 91 ILE B CA 1
ATOM 3414 C C . ILE B 1 91 ? -24.234 -46.015 -16.364 1.00 36.35 91 ILE B C 1
ATOM 3415 O O . ILE B 1 91 ? -23.702 -45.395 -15.437 1.00 39.15 91 ILE B O 1
ATOM 3420 N N . GLY B 1 92 ? -25.499 -46.455 -16.322 1.00 31.12 92 GLY B N 1
ATOM 3421 C CA . GLY B 1 92 ? -26.304 -46.239 -15.125 1.00 32.48 92 GLY B CA 1
ATOM 3422 C C . GLY B 1 92 ? -27.771 -45.977 -15.424 1.00 32.49 92 GLY B C 1
ATOM 3423 O O . GLY B 1 92 ? -28.331 -46.404 -16.431 1.00 29.13 92 GLY B O 1
ATOM 3424 N N . GLY B 1 93 ? -28.367 -45.245 -14.503 1.00 30.75 93 GLY B N 1
ATOM 3425 C CA . GLY B 1 93 ? -29.728 -44.774 -14.619 1.00 30.98 93 GLY B CA 1
ATOM 3426 C C . GLY B 1 93 ? -29.812 -43.471 -15.388 1.00 37.83 93 GLY B C 1
ATOM 3427 O O . GLY B 1 93 ? -28.812 -42.977 -15.880 1.00 43.16 93 GLY B O 1
ATOM 3428 N N . GLY B 1 94 ? -31.036 -42.937 -15.428 1.00 40.95 94 GLY B N 1
ATOM 3429 C CA . GLY B 1 94 ? -31.451 -41.912 -16.356 1.00 41.27 94 GLY B CA 1
ATOM 3430 C C . GLY B 1 94 ? -30.681 -40.618 -16.164 1.00 40.98 94 GLY B C 1
ATOM 3431 O O . GLY B 1 94 ? -30.412 -39.945 -17.136 1.00 41.83 94 GLY B O 1
ATOM 3432 N N . LYS B 1 95 ? -30.309 -40.258 -14.942 1.00 42.01 95 LYS B N 1
ATOM 3433 C CA . LYS B 1 95 ? -29.598 -38.996 -14.743 1.00 45.23 95 LYS B CA 1
ATOM 3434 C C . LYS B 1 95 ? -28.181 -39.094 -15.306 1.00 43.16 95 LYS B C 1
ATOM 3435 O O . LYS B 1 95 ? -27.690 -38.145 -15.910 1.00 44.62 95 LYS B O 1
ATOM 3441 N N . THR B 1 96 ? -27.529 -40.249 -15.142 1.00 38.23 96 THR B N 1
ATOM 3442 C CA . THR B 1 96 ? -26.219 -40.460 -15.734 1.00 38.47 96 THR B CA 1
ATOM 3443 C C . THR B 1 96 ? -26.275 -40.421 -17.267 1.00 41.60 96 THR B C 1
ATOM 3444 O O . THR B 1 96 ? -25.351 -39.931 -17.929 1.00 37.28 96 THR B O 1
ATOM 3448 N N . LEU B 1 97 ? -27.331 -41.017 -17.847 1.00 40.17 97 LEU B N 1
ATOM 3449 C CA . LEU B 1 97 ? -27.387 -41.172 -19.304 1.00 40.95 97 LEU B CA 1
ATOM 3450 C C . LEU B 1 97 ? -27.658 -39.804 -19.936 1.00 36.81 97 LEU B C 1
ATOM 3451 O O . LEU B 1 97 ? -27.106 -39.466 -20.971 1.00 33.06 97 LEU B O 1
ATOM 3456 N N . ASP B 1 98 ? -28.573 -39.070 -19.311 1.00 35.46 98 ASP B N 1
ATOM 3457 C CA . ASP B 1 98 ? -28.940 -37.717 -19.671 1.00 45.40 98 ASP B CA 1
ATOM 3458 C C . ASP B 1 98 ? -27.680 -36.856 -19.764 1.00 42.83 98 ASP B C 1
ATOM 3459 O O . ASP B 1 98 ? -27.480 -36.129 -20.723 1.00 42.22 98 ASP B O 1
ATOM 3464 N N . THR B 1 99 ? -26.824 -36.995 -18.755 1.00 40.05 99 THR B N 1
ATOM 3465 C CA . THR B 1 99 ? -25.593 -36.242 -18.621 1.00 46.04 99 THR B CA 1
ATOM 3466 C C . THR B 1 99 ? -24.630 -36.606 -19.742 1.00 41.65 99 THR B C 1
ATOM 3467 O O . THR B 1 99 ? -24.041 -35.718 -20.337 1.00 44.20 99 THR B O 1
ATOM 3471 N N . ALA B 1 100 ? -24.444 -37.906 -20.016 1.00 43.90 100 ALA B N 1
ATOM 3472 C CA . ALA B 1 100 ? -23.529 -38.341 -21.061 1.00 39.02 100 ALA B CA 1
ATOM 3473 C C . ALA B 1 100 ? -23.985 -37.827 -22.431 1.00 41.02 100 ALA B C 1
ATOM 3474 O O . ALA B 1 100 ? -23.159 -37.495 -23.296 1.00 38.50 100 ALA B O 1
ATOM 3476 N N . LYS B 1 101 ? -25.300 -37.765 -22.629 1.00 35.51 101 LYS B N 1
ATOM 3477 C CA . LYS B 1 101 ? -25.821 -37.323 -23.915 1.00 38.18 101 LYS B CA 1
ATOM 3478 C C . LYS B 1 101 ? -25.535 -35.838 -24.111 1.00 40.34 101 LYS B C 1
ATOM 3479 O O . LYS B 1 101 ? -25.122 -35.445 -25.199 1.00 36.42 101 LYS B O 1
ATOM 3485 N N . ALA B 1 102 ? -25.803 -35.048 -23.061 1.00 41.18 102 ALA B N 1
ATOM 3486 C CA . ALA B 1 102 ? -25.590 -33.605 -23.080 1.00 47.38 102 ALA B CA 1
ATOM 3487 C C . ALA B 1 102 ? -24.101 -33.281 -23.249 1.00 44.67 102 ALA B C 1
ATOM 3488 O O . ALA B 1 102 ? -23.742 -32.470 -24.092 1.00 46.09 102 ALA B O 1
ATOM 3490 N N . LEU B 1 103 ? -23.250 -33.965 -22.477 1.00 46.84 103 LEU B N 1
ATOM 3491 C CA . LEU B 1 103 ? -21.812 -33.779 -22.532 1.00 48.63 103 LEU B CA 1
ATOM 3492 C C . LEU B 1 103 ? -21.312 -34.019 -23.946 1.00 51.67 103 LEU B C 1
ATOM 3493 O O . LEU B 1 103 ? -20.619 -33.174 -24.516 1.00 49.76 103 LEU B O 1
ATOM 3498 N N . ALA B 1 104 ? -21.677 -35.181 -24.489 1.00 48.29 104 ALA B N 1
ATOM 3499 C CA . ALA B 1 104 ? -21.255 -35.583 -25.819 1.00 46.61 104 ALA B CA 1
ATOM 3500 C C . ALA B 1 104 ? -21.712 -34.563 -26.861 1.00 46.47 104 ALA B C 1
ATOM 3501 O O . ALA B 1 104 ? -20.975 -34.295 -27.805 1.00 45.54 104 ALA B O 1
ATOM 3503 N N . HIS B 1 105 ? -22.921 -34.011 -26.690 1.00 42.73 105 HIS B N 1
ATOM 3504 C CA . HIS B 1 105 ? -23.411 -32.959 -27.562 1.00 51.31 105 HIS B CA 1
ATOM 3505 C C . HIS B 1 105 ? -22.492 -31.727 -27.517 1.00 58.57 105 HIS B C 1
ATOM 3506 O O . HIS B 1 105 ? -22.068 -31.238 -28.566 1.00 48.29 105 HIS B O 1
ATOM 3513 N N . PHE B 1 106 ? -22.205 -31.230 -26.303 1.00 50.21 106 PHE B N 1
ATOM 3514 C CA . PHE B 1 106 ? -21.435 -30.006 -26.134 1.00 53.46 106 PHE B CA 1
ATOM 3515 C C . PHE B 1 106 ? -20.015 -30.166 -26.670 1.00 57.73 106 PHE B C 1
ATOM 3516 O O . PHE B 1 106 ? -19.450 -29.203 -27.170 1.00 61.51 106 PHE B O 1
ATOM 3524 N N . MET B 1 107 ? -19.472 -31.384 -26.607 1.00 58.30 107 MET B N 1
ATOM 3525 C CA . MET B 1 107 ? -18.124 -31.671 -27.056 1.00 50.59 107 MET B CA 1
ATOM 3526 C C . MET B 1 107 ? -18.091 -32.106 -28.513 1.00 53.81 107 MET B C 1
ATOM 3527 O O . MET B 1 107 ? -17.021 -32.425 -29.025 1.00 53.88 107 MET B O 1
ATOM 3532 N N . GLY B 1 108 ? -19.261 -32.204 -29.148 1.00 47.06 108 GLY B N 1
ATOM 3533 C CA . GLY B 1 108 ? -19.341 -32.646 -30.529 1.00 46.48 108 GLY B CA 1
ATOM 3534 C C . GLY B 1 108 ? -18.820 -34.064 -30.786 1.00 52.90 108 GLY B C 1
ATOM 3535 O O . GLY B 1 108 ? -18.300 -34.311 -31.873 1.00 50.24 108 GLY B O 1
ATOM 3536 N N . VAL B 1 109 ? -18.997 -35.003 -29.835 1.00 53.73 109 VAL B N 1
ATOM 3537 C CA . VAL B 1 109 ? -18.528 -36.378 -30.017 1.00 46.57 109 VAL B CA 1
ATOM 3538 C C . VAL B 1 109 ? -19.686 -37.382 -29.925 1.00 43.01 109 VAL B C 1
ATOM 3539 O O . VAL B 1 109 ? -20.753 -37.062 -29.415 1.00 39.47 109 VAL B O 1
ATOM 3543 N N . PRO B 1 110 ? -19.509 -38.619 -30.447 1.00 39.96 110 PRO B N 1
ATOM 3544 C CA . PRO B 1 110 ? -20.502 -39.681 -30.290 1.00 43.89 110 PRO B CA 1
ATOM 3545 C C . PRO B 1 110 ? -20.749 -40.093 -28.834 1.00 39.79 110 PRO B C 1
ATOM 3546 O O . PRO B 1 110 ? -19.878 -39.942 -27.970 1.00 36.79 110 PRO B O 1
ATOM 3550 N N . VAL B 1 111 ? -21.953 -40.633 -28.578 1.00 36.51 111 VAL B N 1
ATOM 3551 C CA . VAL B 1 111 ? -22.325 -41.100 -27.244 1.00 33.23 111 VAL B CA 1
ATOM 3552 C C . VAL B 1 111 ? -22.866 -42.516 -27.350 1.00 33.58 111 VAL B C 1
ATOM 3553 O O . VAL B 1 111 ? -23.581 -42.847 -28.292 1.00 33.21 111 VAL B O 1
ATOM 3557 N N . ALA B 1 112 ? -22.402 -43.364 -26.434 1.00 32.88 112 ALA B N 1
ATOM 3558 C CA . ALA B 1 112 ? -23.005 -44.651 -26.172 1.00 32.03 112 ALA B CA 1
ATOM 3559 C C . ALA B 1 112 ? -23.631 -44.598 -24.779 1.00 36.45 112 ALA B C 1
ATOM 3560 O O . ALA B 1 112 ? -23.072 -43.972 -23.874 1.00 36.05 112 ALA B O 1
ATOM 3562 N N . ILE B 1 113 ? -24.813 -45.216 -24.620 1.00 32.81 113 ILE B N 1
ATOM 3563 C CA . ILE B 1 113 ? -25.450 -45.315 -23.315 1.00 31.87 113 ILE B CA 1
ATOM 3564 C C . ILE B 1 113 ? -25.741 -46.781 -22.958 1.00 31.91 113 ILE B C 1
ATOM 3565 O O . ILE B 1 113 ? -26.171 -47.595 -23.787 1.00 29.77 113 ILE B O 1
ATOM 3570 N N . ALA B 1 114 ? -25.419 -47.138 -21.706 1.00 32.13 114 ALA B N 1
ATOM 3571 C CA . ALA B 1 114 ? -25.601 -48.489 -21.182 1.00 30.84 114 ALA B CA 1
ATOM 3572 C C . ALA B 1 114 ? -26.480 -48.398 -19.930 1.00 31.25 114 ALA B C 1
ATOM 3573 O O . ALA B 1 114 ? -26.002 -48.178 -18.817 1.00 28.84 114 ALA B O 1
ATOM 3575 N N . PRO B 1 115 ? -27.815 -48.414 -20.106 1.00 26.41 115 PRO B N 1
ATOM 3576 C CA . PRO B 1 115 ? -28.741 -48.363 -18.978 1.00 29.19 115 PRO B CA 1
ATOM 3577 C C . PRO B 1 115 ? -28.535 -49.587 -18.105 1.00 26.52 115 PRO B C 1
ATOM 3578 O O . PRO B 1 115 ? -28.447 -50.699 -18.630 1.00 27.28 115 PRO B O 1
ATOM 3582 N N . THR B 1 116 ? -28.504 -49.389 -16.798 1.00 28.11 116 THR B N 1
ATOM 3583 C CA . THR B 1 116 ? -28.464 -50.488 -15.852 1.00 28.33 116 THR B CA 1
ATOM 3584 C C . THR B 1 116 ? -29.843 -50.762 -15.244 1.00 29.56 116 THR B C 1
ATOM 3585 O O . THR B 1 116 ? -29.982 -51.684 -14.444 1.00 26.02 116 THR B O 1
ATOM 3589 N N . ILE B 1 117 ? -30.838 -49.969 -15.638 1.00 28.70 117 ILE B N 1
ATOM 3590 C CA . ILE B 1 117 ? -32.231 -50.184 -15.294 1.00 28.22 117 ILE B CA 1
ATOM 3591 C C . ILE B 1 117 ? -33.054 -49.910 -16.548 1.00 29.47 117 ILE B C 1
ATOM 3592 O O . ILE B 1 117 ? -32.567 -49.315 -17.509 1.00 29.14 117 ILE B O 1
ATOM 3597 N N . ALA B 1 118 ? -34.337 -50.274 -16.489 1.00 28.25 118 ALA B N 1
ATOM 3598 C CA . ALA B 1 118 ? -35.266 -50.068 -17.587 1.00 24.50 118 ALA B CA 1
ATOM 3599 C C . ALA B 1 118 ? -36.550 -49.443 -17.059 1.00 25.85 118 ALA B C 1
ATOM 3600 O O . ALA B 1 118 ? -37.602 -50.052 -17.159 1.00 25.13 118 ALA B O 1
ATOM 3602 N N . SER B 1 119 ? -36.455 -48.215 -16.548 1.00 26.28 119 SER B N 1
ATOM 3603 C CA . SER B 1 119 ? -37.478 -47.603 -15.718 1.00 26.56 119 SER B CA 1
ATOM 3604 C C . SER B 1 119 ? -38.139 -46.411 -16.390 1.00 27.95 119 SER B C 1
ATOM 3605 O O . SER B 1 119 ? -39.165 -45.932 -15.897 1.00 26.53 119 SER B O 1
ATOM 3608 N N . THR B 1 120 ? -37.533 -45.924 -17.487 1.00 26.33 120 THR B N 1
ATOM 3609 C CA . THR B 1 120 ? -38.110 -44.859 -18.285 1.00 29.55 120 THR B CA 1
ATOM 3610 C C . THR B 1 120 ? -37.778 -45.074 -19.757 1.00 29.33 120 THR B C 1
ATOM 3611 O O . THR B 1 120 ? -36.841 -45.788 -20.112 1.00 30.46 120 THR B O 1
ATOM 3615 N N . ASP B 1 121 ? -38.488 -44.337 -20.603 1.00 31.48 121 ASP B N 1
ATOM 3616 C CA . ASP B 1 121 ? -38.295 -44.433 -22.070 1.00 38.42 121 ASP B CA 1
ATOM 3617 C C . ASP B 1 121 ? -37.413 -43.285 -22.572 1.00 39.65 121 ASP B C 1
ATOM 3618 O O . ASP B 1 121 ? -37.240 -43.190 -23.780 1.00 39.81 121 ASP B O 1
ATOM 3623 N N . ALA B 1 122 ? -36.886 -42.461 -21.669 1.00 39.92 122 ALA B N 1
ATOM 3624 C CA . ALA B 1 122 ? -36.047 -41.321 -22.002 1.00 45.18 122 ALA B CA 1
ATOM 3625 C C . ALA B 1 122 ? -34.693 -41.707 -22.618 1.00 42.65 122 ALA B C 1
ATOM 3626 O O . ALA B 1 122 ? -34.245 -41.006 -23.518 1.00 39.80 122 ALA B O 1
ATOM 3628 N N . PRO B 1 123 ? -33.976 -42.756 -22.156 1.00 39.30 123 PRO B N 1
ATOM 3629 C CA . PRO B 1 123 ? -32.627 -43.063 -22.637 1.00 37.83 123 PRO B CA 1
ATOM 3630 C C . PRO B 1 123 ? -32.368 -42.995 -24.150 1.00 41.42 123 PRO B C 1
ATOM 3631 O O . PRO B 1 123 ? -31.419 -42.339 -24.561 1.00 36.82 123 PRO B O 1
ATOM 3635 N N . CYS B 1 124 ? -33.216 -43.629 -24.981 1.00 37.28 124 CYS B N 1
ATOM 3636 C CA . CYS B 1 124 ? -33.001 -43.672 -26.423 1.00 33.55 124 CYS B CA 1
ATOM 3637 C C . CYS B 1 124 ? -33.292 -42.340 -27.123 1.00 31.09 124 CYS B C 1
ATOM 3638 O O . CYS B 1 124 ? -32.948 -42.187 -28.282 1.00 33.88 124 CYS B O 1
ATOM 3641 N N . SER B 1 125 ? -33.909 -41.374 -26.443 1.00 33.03 125 SER B N 1
ATOM 3642 C CA . SER B 1 125 ? -34.425 -40.183 -27.102 1.00 33.83 125 SER B CA 1
ATOM 3643 C C . SER B 1 125 ? -33.336 -39.122 -27.311 1.00 34.31 125 SER B C 1
ATOM 3644 O O . SER B 1 125 ? -32.297 -39.135 -26.651 1.00 35.75 125 SER B O 1
ATOM 3647 N N . ALA B 1 126 ? -33.637 -38.163 -28.186 1.00 34.54 126 ALA B N 1
ATOM 3648 C CA . ALA B 1 126 ? -32.761 -37.049 -28.521 1.00 39.37 126 ALA B CA 1
ATOM 3649 C C . ALA B 1 126 ? -33.072 -35.854 -27.627 1.00 39.09 126 ALA B C 1
ATOM 3650 O O . ALA B 1 126 ? -33.181 -34.718 -28.079 1.00 34.98 126 ALA B O 1
ATOM 3652 N N . LEU B 1 127 ? -33.240 -36.124 -26.345 1.00 43.47 127 LEU B N 1
ATOM 3653 C CA . LEU B 1 127 ? -33.551 -35.037 -25.390 1.00 49.21 127 LEU B CA 1
ATOM 3654 C C . LEU B 1 127 ? -32.753 -35.234 -24.104 1.00 48.61 127 LEU B C 1
ATOM 3655 O O . LEU B 1 127 ? -32.605 -36.384 -23.672 1.00 45.47 127 LEU B O 1
ATOM 3660 N N . SER B 1 128 ? -32.230 -34.151 -23.555 1.00 43.43 128 SER B N 1
ATOM 3661 C CA . SER B 1 128 ? -31.564 -34.223 -22.241 1.00 43.18 128 SER B CA 1
ATOM 3662 C C . SER B 1 128 ? -32.276 -33.213 -21.346 1.00 48.12 128 SER B C 1
ATOM 3663 O O . SER B 1 128 ? -32.552 -32.120 -21.818 1.00 51.76 128 SER B O 1
ATOM 3666 N N . VAL B 1 129 ? -32.638 -33.606 -20.131 1.00 57.32 129 VAL B N 1
ATOM 3667 C CA . VAL B 1 129 ? -33.244 -32.643 -19.169 1.00 56.99 129 VAL B CA 1
ATOM 3668 C C . VAL B 1 129 ? -32.133 -32.095 -18.271 1.00 59.58 129 VAL B C 1
ATOM 3669 O O . VAL B 1 129 ? -31.443 -32.895 -17.625 1.00 54.45 129 VAL B O 1
ATOM 3673 N N . ILE B 1 130 ? -31.969 -30.773 -18.254 1.00 59.81 130 ILE B N 1
ATOM 3674 C CA . ILE B 1 130 ? -30.914 -30.130 -17.419 1.00 63.10 130 ILE B CA 1
ATOM 3675 C C . ILE B 1 130 ? -31.539 -29.698 -16.092 1.00 63.37 130 ILE B C 1
ATOM 3676 O O . ILE B 1 130 ? -32.687 -29.235 -16.102 1.00 59.78 130 ILE B O 1
ATOM 3681 N N . TYR B 1 131 ? -30.799 -29.855 -15.000 1.00 62.40 131 TYR B N 1
ATOM 3682 C CA . TYR B 1 131 ? -31.375 -29.556 -13.669 1.00 74.69 131 TYR B CA 1
ATOM 3683 C C . TYR B 1 131 ? -30.498 -28.593 -12.916 1.00 76.56 131 TYR B C 1
ATOM 3684 O O . TYR B 1 131 ? -29.353 -28.343 -13.326 1.00 68.00 131 TYR B O 1
ATOM 3693 N N . THR B 1 132 ? -31.033 -28.031 -11.835 1.00 83.38 132 THR B N 1
ATOM 3694 C CA . THR B 1 132 ? -30.176 -27.181 -10.977 1.00 90.35 132 THR B CA 1
ATOM 3695 C C . THR B 1 132 ? -29.258 -28.118 -10.200 1.00 92.00 132 THR B C 1
ATOM 3696 O O . THR B 1 132 ? -29.641 -29.280 -10.009 1.00 96.09 132 THR B O 1
ATOM 3700 N N . ASP B 1 133 ? -28.118 -27.628 -9.727 1.00 90.62 133 ASP B N 1
ATOM 3701 C CA . ASP B 1 133 ? -27.269 -28.493 -8.866 1.00 87.18 133 ASP B CA 1
ATOM 3702 C C . ASP B 1 133 ? -28.112 -28.922 -7.662 1.00 88.01 133 ASP B C 1
ATOM 3703 O O . ASP B 1 133 ? -27.759 -29.920 -7.019 1.00 78.15 133 ASP B O 1
ATOM 3708 N N . GLU B 1 134 ? -29.211 -28.215 -7.409 1.00 92.81 134 GLU B N 1
ATOM 3709 C CA . GLU B 1 134 ? -30.077 -28.504 -6.243 1.00 95.61 134 GLU B CA 1
ATOM 3710 C C . GLU B 1 134 ? -31.137 -29.534 -6.631 1.00 88.94 134 GLU B C 1
ATOM 3711 O O . GLU B 1 134 ? -31.802 -30.038 -5.716 1.00 85.69 134 GLU B O 1
ATOM 3717 N N . GLY B 1 135 ? -31.310 -29.807 -7.928 1.00 85.55 135 GLY B N 1
ATOM 3718 C CA . GLY B 1 135 ? -32.241 -30.876 -8.342 1.00 77.45 135 GLY B CA 1
ATOM 3719 C C . GLY B 1 135 ? -33.544 -30.358 -8.911 1.00 79.98 135 GLY B C 1
ATOM 3720 O O . GLY B 1 135 ? -34.482 -31.152 -9.040 1.00 76.27 135 GLY B O 1
ATOM 3721 N N . GLU B 1 136 ? -33.587 -29.076 -9.266 1.00 94.27 136 GLU B N 1
ATOM 3722 C CA . GLU B 1 136 ? -34.819 -28.472 -9.837 1.00 95.26 136 GLU B CA 1
ATOM 3723 C C . GLU B 1 136 ? -34.718 -28.396 -11.363 1.00 83.11 136 GLU B C 1
ATOM 3724 O O . GLU B 1 136 ? -33.612 -28.168 -11.862 1.00 65.61 136 GLU B O 1
ATOM 3730 N N . PHE B 1 137 ? -35.845 -28.568 -12.055 1.00 74.01 137 PHE B N 1
ATOM 3731 C CA . PHE B 1 137 ? -35.872 -28.460 -13.534 1.00 78.72 137 PHE B CA 1
ATOM 3732 C C . PHE B 1 137 ? -35.281 -27.131 -13.977 1.00 75.11 137 PHE B C 1
ATOM 3733 O O . PHE B 1 137 ? -35.755 -26.100 -13.492 1.00 88.26 137 PHE B O 1
ATOM 3741 N N . ASP B 1 138 ? -34.300 -27.160 -14.872 1.00 71.31 138 ASP B N 1
ATOM 3742 C CA . ASP B 1 138 ? -33.756 -25.897 -15.424 1.00 67.68 138 ASP B CA 1
ATOM 3743 C C . ASP B 1 138 ? -34.323 -25.748 -16.836 1.00 72.17 138 ASP B C 1
ATOM 3744 O O . ASP B 1 138 ? -35.118 -24.828 -17.056 1.00 79.20 138 ASP B O 1
ATOM 3749 N N . ARG B 1 139 ? -33.948 -26.650 -17.739 1.00 64.30 139 ARG B N 1
ATOM 3750 C CA . ARG B 1 139 ? -34.402 -26.529 -19.141 1.00 60.25 139 ARG B CA 1
ATOM 3751 C C . ARG B 1 139 ? -34.277 -27.855 -19.881 1.00 57.56 139 ARG B C 1
ATOM 3752 O O . ARG B 1 139 ? -33.502 -28.711 -19.445 1.00 53.37 139 ARG B O 1
ATOM 3760 N N . TYR B 1 140 ? -35.027 -27.994 -20.966 1.00 52.04 140 TYR B N 1
ATOM 3761 C CA . TYR B 1 140 ? -34.846 -29.183 -21.826 1.00 54.68 140 TYR B CA 1
ATOM 3762 C C . TYR B 1 140 ? -33.700 -28.879 -22.789 1.00 53.20 140 TYR B C 1
ATOM 3763 O O . TYR B 1 140 ? -33.638 -27.739 -23.279 1.00 53.18 140 TYR B O 1
ATOM 3772 N N . LEU B 1 141 ? -32.800 -29.828 -23.017 1.00 42.05 141 LEU B N 1
ATOM 3773 C CA . LEU B 1 141 ? -31.723 -29.651 -24.023 1.00 44.48 141 LEU B CA 1
ATOM 3774 C C . LEU B 1 141 ? -32.044 -30.568 -25.205 1.00 56.38 141 LEU B C 1
ATOM 3775 O O . LEU B 1 141 ? -31.861 -31.784 -25.088 1.00 45.58 141 LEU B O 1
ATOM 3780 N N . LEU B 1 142 ? -32.564 -29.984 -26.278 1.00 58.62 142 LEU B N 1
ATOM 3781 C CA . LEU B 1 142 ? -32.905 -30.778 -27.480 1.00 56.26 142 LEU B CA 1
ATOM 3782 C C . LEU B 1 142 ? -31.609 -31.150 -28.191 1.00 50.03 142 LEU B C 1
ATOM 3783 O O . LEU B 1 142 ? -30.770 -30.274 -28.382 1.00 60.47 142 LEU B O 1
ATOM 3788 N N . LEU B 1 143 ? -31.468 -32.412 -28.550 1.00 43.69 143 LEU B N 1
ATOM 3789 C CA . LEU B 1 143 ? -30.247 -32.903 -29.156 1.00 39.93 143 LEU B CA 1
ATOM 3790 C C . LEU B 1 143 ? -30.515 -33.102 -30.639 1.00 40.55 143 LEU B C 1
ATOM 3791 O O . LEU B 1 143 ? -31.648 -33.392 -31.034 1.00 39.83 143 LEU B O 1
ATOM 3796 N N . PRO B 1 144 ? -29.489 -32.892 -31.494 1.00 43.80 144 PRO B N 1
ATOM 3797 C CA . PRO B 1 144 ? -29.669 -33.025 -32.941 1.00 45.54 144 PRO B CA 1
ATOM 3798 C C . PRO B 1 144 ? -29.812 -34.494 -33.347 1.00 45.50 144 PRO B C 1
ATOM 3799 O O . PRO B 1 144 ? -30.233 -34.786 -34.452 1.00 47.28 144 PRO B O 1
ATOM 3803 N N . ASN B 1 145 ? -29.448 -35.427 -32.468 1.00 39.36 145 ASN B N 1
ATOM 3804 C CA . ASN B 1 145 ? -29.611 -36.826 -32.803 1.00 39.83 145 ASN B CA 1
ATOM 3805 C C . ASN B 1 145 ? -29.733 -37.654 -31.524 1.00 40.80 145 ASN B C 1
ATOM 3806 O O . ASN B 1 145 ? -29.362 -37.215 -30.434 1.00 33.91 145 ASN B O 1
ATOM 3811 N N . ASN B 1 146 ? -30.276 -38.858 -31.719 1.00 33.38 146 ASN B N 1
ATOM 3812 C CA . ASN B 1 146 ? -30.403 -39.871 -30.702 1.00 35.30 146 ASN B CA 1
ATOM 3813 C C . ASN B 1 146 ? -29.023 -40.464 -30.460 1.00 33.73 146 ASN B C 1
ATOM 3814 O O . ASN B 1 146 ? -28.142 -40.377 -31.304 1.00 31.85 146 ASN B O 1
ATOM 3819 N N . PRO B 1 147 ? -28.801 -41.112 -29.310 1.00 30.73 147 PRO B N 1
ATOM 3820 C CA . PRO B 1 147 ? -27.531 -41.758 -29.033 1.00 30.35 147 PRO B CA 1
ATOM 3821 C C . PRO B 1 147 ? -27.142 -42.679 -30.169 1.00 29.53 147 PRO B C 1
ATOM 3822 O O . PRO B 1 147 ? -27.968 -43.371 -30.747 1.00 35.60 147 PRO B O 1
ATOM 3826 N N . ASN B 1 148 ? -25.851 -42.678 -30.444 1.00 28.61 148 ASN B N 1
ATOM 3827 C CA . ASN B 1 148 ? -25.260 -43.448 -31.505 1.00 28.08 148 ASN B CA 1
ATOM 3828 C C . ASN B 1 148 ? -25.467 -44.920 -31.178 1.00 25.70 148 ASN B C 1
ATOM 3829 O O . ASN B 1 148 ? -25.667 -45.716 -32.072 1.00 29.07 148 ASN B O 1
ATOM 3834 N N . MET B 1 149 ? -25.316 -45.284 -29.907 1.00 26.58 149 MET B N 1
ATOM 3835 C CA . MET B 1 149 ? -25.380 -46.678 -29.537 1.00 29.95 149 MET B CA 1
ATOM 3836 C C . MET B 1 149 ? -26.005 -46.799 -28.145 1.00 30.37 149 MET B C 1
ATOM 3837 O O . MET B 1 149 ? -25.716 -45.977 -27.273 1.00 28.71 149 MET B O 1
ATOM 3842 N N . VAL B 1 150 ? -26.943 -47.757 -27.993 1.00 29.10 150 VAL B N 1
ATOM 3843 C CA . VAL B 1 150 ? -27.594 -48.088 -26.733 1.00 28.40 150 VAL B CA 1
ATOM 3844 C C . VAL B 1 150 ? -27.358 -49.559 -26.443 1.00 26.68 150 VAL B C 1
ATOM 3845 O O . VAL B 1 150 ? -27.632 -50.383 -27.299 1.00 28.67 150 VAL B O 1
ATOM 3849 N N . ILE B 1 151 ? -26.818 -49.874 -25.260 1.00 23.00 151 ILE B N 1
ATOM 3850 C CA . ILE B 1 151 ? -26.408 -51.222 -24.958 1.00 26.85 151 ILE B CA 1
ATOM 3851 C C . ILE B 1 151 ? -26.980 -51.630 -23.590 1.00 27.17 151 ILE B C 1
ATOM 3852 O O . ILE B 1 151 ? -26.558 -51.095 -22.563 1.00 28.26 151 ILE B O 1
ATOM 3857 N N . VAL B 1 152 ? -27.868 -52.639 -23.580 1.00 28.39 152 VAL B N 1
ATOM 3858 C CA . VAL B 1 152 ? -28.633 -52.999 -22.388 1.00 26.42 152 VAL B CA 1
ATOM 3859 C C . VAL B 1 152 ? -28.256 -54.400 -21.949 1.00 23.52 152 VAL B C 1
ATOM 3860 O O . VAL B 1 152 ? -28.550 -55.369 -22.638 1.00 23.83 152 VAL B O 1
ATOM 3864 N N . ASP B 1 153 ? -27.614 -54.505 -20.776 1.00 24.77 153 ASP B N 1
ATOM 3865 C CA . ASP B 1 153 ? -27.271 -55.810 -20.215 1.00 27.39 153 ASP B CA 1
ATOM 3866 C C . ASP B 1 153 ? -28.466 -56.308 -19.406 1.00 27.74 153 ASP B C 1
ATOM 3867 O O . ASP B 1 153 ? -28.749 -55.766 -18.341 1.00 25.84 153 ASP B O 1
ATOM 3872 N N . THR B 1 154 ? -29.171 -57.314 -19.925 1.00 27.03 154 THR B N 1
ATOM 3873 C CA . THR B 1 154 ? -30.409 -57.751 -19.310 1.00 25.76 154 THR B CA 1
ATOM 3874 C C . THR B 1 154 ? -30.140 -58.391 -17.950 1.00 28.16 154 THR B C 1
ATOM 3875 O O . THR B 1 154 ? -31.013 -58.371 -17.087 1.00 27.46 154 THR B O 1
ATOM 3879 N N . LYS B 1 155 ? -28.929 -58.919 -17.740 1.00 29.56 155 LYS B N 1
ATOM 3880 C CA . LYS B 1 155 ? -28.581 -59.482 -16.450 1.00 30.37 155 LYS B CA 1
ATOM 3881 C C . LYS B 1 155 ? -28.348 -58.391 -15.413 1.00 28.20 155 LYS B C 1
ATOM 3882 O O . LYS B 1 155 ? -28.733 -58.556 -14.258 1.00 27.74 155 LYS B O 1
ATOM 3888 N N . ILE B 1 156 ? -27.807 -57.238 -15.791 1.00 24.39 156 ILE B N 1
ATOM 3889 C CA . ILE B 1 156 ? -27.676 -56.161 -14.840 1.00 26.13 156 ILE B CA 1
ATOM 3890 C C . ILE B 1 156 ? -29.060 -55.618 -14.499 1.00 28.00 156 ILE B C 1
ATOM 3891 O O . ILE B 1 156 ? -29.385 -55.376 -13.345 1.00 25.45 156 ILE B O 1
ATOM 3896 N N . VAL B 1 157 ? -29.909 -55.449 -15.509 1.00 26.42 157 VAL B N 1
ATOM 3897 C CA . VAL B 1 157 ? -31.246 -54.921 -15.272 1.00 25.39 157 VAL B CA 1
ATOM 3898 C C . VAL B 1 157 ? -32.036 -55.857 -14.346 1.00 25.35 157 VAL B C 1
ATOM 3899 O O . VAL B 1 157 ? -32.734 -55.387 -13.453 1.00 23.65 157 VAL B O 1
ATOM 3903 N N . ALA B 1 158 ? -31.881 -57.181 -14.524 1.00 25.96 158 ALA B N 1
ATOM 3904 C CA . ALA B 1 158 ? -32.617 -58.140 -13.720 1.00 25.53 158 ALA B CA 1
ATOM 3905 C C . ALA B 1 158 ? -32.243 -58.053 -12.229 1.00 28.13 158 ALA B C 1
ATOM 3906 O O . ALA B 1 158 ? -33.041 -58.430 -11.377 1.00 28.15 158 ALA B O 1
ATOM 3908 N N . GLY B 1 159 ? -31.027 -57.575 -11.929 1.00 26.72 159 GLY B N 1
ATOM 3909 C CA . GLY B 1 159 ? -30.526 -57.403 -10.579 1.00 26.40 159 GLY B CA 1
ATOM 3910 C C . GLY B 1 159 ? -31.046 -56.133 -9.923 1.00 25.41 159 GLY B C 1
ATOM 3911 O O . GLY B 1 159 ? -30.978 -56.003 -8.711 1.00 27.13 159 GLY B O 1
ATOM 3912 N N . ALA B 1 160 ? -31.619 -55.217 -10.709 1.00 23.10 160 ALA B N 1
ATOM 3913 C CA . ALA B 1 160 ? -32.144 -54.000 -10.138 1.00 26.31 160 ALA B CA 1
ATOM 3914 C C . ALA B 1 160 ? -33.441 -54.295 -9.373 1.00 26.40 160 ALA B C 1
ATOM 3915 O O . ALA B 1 160 ? -34.048 -55.351 -9.531 1.00 25.90 160 ALA B O 1
ATOM 3917 N N . PRO B 1 161 ? -33.863 -53.389 -8.471 1.00 27.63 161 PRO B N 1
ATOM 3918 C CA . PRO B 1 161 ? -35.145 -53.548 -7.792 1.00 28.50 161 PRO B CA 1
ATOM 3919 C C . PRO B 1 161 ? -36.305 -53.779 -8.765 1.00 27.39 161 PRO B C 1
ATOM 3920 O O . PRO B 1 161 ? -36.497 -53.044 -9.742 1.00 27.23 161 PRO B O 1
ATOM 3924 N N . ALA B 1 162 ? -37.148 -54.754 -8.442 1.00 25.10 162 ALA B N 1
ATOM 3925 C CA . ALA B 1 162 ? -38.316 -55.056 -9.273 1.00 26.82 162 ALA B CA 1
ATOM 3926 C C . ALA B 1 162 ? -39.227 -53.837 -9.431 1.00 24.54 162 ALA B C 1
ATOM 3927 O O . ALA B 1 162 ? -39.846 -53.659 -10.483 1.00 23.13 162 ALA B O 1
ATOM 3929 N N . ARG B 1 163 ? -39.317 -52.992 -8.398 1.00 23.19 163 ARG B N 1
ATOM 3930 C CA . ARG B 1 163 ? -40.114 -51.773 -8.499 1.00 25.35 163 ARG B CA 1
ATOM 3931 C C . ARG B 1 163 ? -39.752 -50.928 -9.726 1.00 23.73 163 ARG B C 1
ATOM 3932 O O . ARG B 1 163 ? -40.633 -50.294 -10.307 1.00 23.31 163 ARG B O 1
ATOM 3940 N N . LEU B 1 164 ? -38.467 -50.873 -10.093 1.00 25.05 164 LEU B N 1
ATOM 3941 C CA . LEU B 1 164 ? -38.002 -50.035 -11.194 1.00 24.60 164 LEU B CA 1
ATOM 3942 C C . LEU B 1 164 ? -38.443 -50.628 -12.531 1.00 25.80 164 LEU B C 1
ATOM 3943 O O . LEU B 1 164 ? -38.720 -49.860 -13.462 1.00 25.16 164 LEU B O 1
ATOM 3948 N N . LEU B 1 165 ? -38.590 -51.969 -12.612 1.00 23.07 165 LEU B N 1
ATOM 3949 C CA . LEU B 1 165 ? -39.086 -52.572 -13.845 1.00 24.15 165 LEU B CA 1
ATOM 3950 C C . LEU B 1 165 ? -40.571 -52.264 -14.043 1.00 26.38 165 LEU B C 1
ATOM 3951 O O . LEU B 1 165 ? -41.002 -51.863 -15.135 1.00 26.33 165 LEU B O 1
ATOM 3956 N N . ALA B 1 166 ? -41.339 -52.398 -12.962 1.00 21.97 166 ALA B N 1
ATOM 3957 C CA . ALA B 1 166 ? -42.725 -52.007 -13.010 1.00 22.12 166 ALA B CA 1
ATOM 3958 C C . ALA B 1 166 ? -42.847 -50.534 -13.396 1.00 21.52 166 ALA B C 1
ATOM 3959 O O . ALA B 1 166 ? -43.806 -50.177 -14.078 1.00 20.56 166 ALA B O 1
ATOM 3961 N N . ALA B 1 167 ? -41.973 -49.666 -12.880 1.00 20.23 167 ALA B N 1
ATOM 3962 C CA . ALA B 1 167 ? -42.102 -48.242 -13.168 1.00 21.09 167 ALA B CA 1
ATOM 3963 C C . ALA B 1 167 ? -41.919 -47.997 -14.663 1.00 23.60 167 ALA B C 1
ATOM 3964 O O . ALA B 1 167 ? -42.564 -47.132 -15.270 1.00 22.60 167 ALA B O 1
ATOM 3966 N N . GLY B 1 168 ? -40.991 -48.773 -15.220 1.00 22.32 168 GLY B N 1
ATOM 3967 C CA . GLY B 1 168 ? -40.715 -48.770 -16.648 1.00 22.94 168 GLY B CA 1
ATOM 3968 C C . GLY B 1 168 ? -41.920 -49.206 -17.466 1.00 21.54 168 GLY B C 1
ATOM 3969 O O . GLY B 1 168 ? -42.216 -48.588 -18.512 1.00 19.46 168 GLY B O 1
ATOM 3970 N N . ILE B 1 169 ? -42.606 -50.240 -16.974 1.00 22.83 169 ILE B N 1
ATOM 3971 C CA . ILE B 1 169 ? -43.861 -50.681 -17.582 1.00 24.33 169 ILE B CA 1
ATOM 3972 C C . ILE B 1 169 ? -44.890 -49.564 -17.555 1.00 22.31 169 ILE B C 1
ATOM 3973 O O . ILE B 1 169 ? -45.550 -49.332 -18.561 1.00 24.12 169 ILE B O 1
ATOM 3978 N N . GLY B 1 170 ? -44.975 -48.834 -16.434 1.00 24.72 170 GLY B N 1
ATOM 3979 C CA . GLY B 1 170 ? -45.871 -47.698 -16.308 1.00 23.10 170 GLY B CA 1
ATOM 3980 C C . GLY B 1 170 ? -45.582 -46.597 -17.326 1.00 25.40 170 GLY B C 1
ATOM 3981 O O . GLY B 1 170 ? -46.489 -46.050 -17.968 1.00 25.12 170 GLY B O 1
ATOM 3982 N N . ASP B 1 171 ? -44.303 -46.321 -17.514 1.00 26.47 171 ASP B N 1
ATOM 3983 C CA . ASP B 1 171 ? -43.888 -45.314 -18.514 1.00 28.98 171 ASP B CA 1
ATOM 3984 C C . ASP B 1 171 ? -44.197 -45.812 -19.927 1.00 25.37 171 ASP B C 1
ATOM 3985 O O . ASP B 1 171 ? -44.734 -45.034 -20.704 1.00 26.07 171 ASP B O 1
ATOM 3990 N N . ALA B 1 172 ? -43.880 -47.069 -20.227 1.00 23.13 172 ALA B N 1
ATOM 3991 C CA . ALA B 1 172 ? -44.044 -47.566 -21.586 1.00 23.23 172 ALA B CA 1
ATOM 3992 C C . ALA B 1 172 ? -45.506 -47.831 -21.979 1.00 24.61 172 ALA B C 1
ATOM 3993 O O . ALA B 1 172 ? -45.841 -47.770 -23.168 1.00 26.10 172 ALA B O 1
ATOM 3995 N N . LEU B 1 173 ? -46.386 -48.078 -20.997 1.00 23.44 173 LEU B N 1
ATOM 3996 C CA . LEU B 1 173 ? -47.764 -48.444 -21.278 1.00 23.43 173 LEU B CA 1
ATOM 3997 C C . LEU B 1 173 ? -48.518 -47.253 -21.866 1.00 23.66 173 LEU B C 1
ATOM 3998 O O . LEU B 1 173 ? -49.493 -47.438 -22.563 1.00 25.37 173 LEU B O 1
ATOM 4003 N N . ALA B 1 174 ? -48.141 -46.029 -21.484 1.00 22.34 174 ALA B N 1
ATOM 4004 C CA . ALA B 1 174 ? -48.695 -44.827 -22.077 1.00 24.84 174 ALA B CA 1
ATOM 4005 C C . ALA B 1 174 ? -48.416 -44.695 -23.588 1.00 25.75 174 ALA B C 1
ATOM 4006 O O . ALA B 1 174 ? -49.152 -44.004 -24.272 1.00 25.67 174 ALA B O 1
ATOM 4008 N N . THR B 1 175 ? -47.336 -45.294 -24.095 1.00 24.08 175 THR B N 1
ATOM 4009 C CA . THR B 1 175 ? -46.778 -44.958 -25.401 1.00 26.85 175 THR B CA 1
ATOM 4010 C C . THR B 1 175 ? -47.844 -45.063 -26.496 1.00 26.31 175 THR B C 1
ATOM 4011 O O . THR B 1 175 ? -48.045 -44.160 -27.317 1.00 23.36 175 THR B O 1
ATOM 4015 N N . TRP B 1 176 ? -48.508 -46.207 -26.527 1.00 22.30 176 TRP B N 1
ATOM 4016 C CA . TRP B 1 176 ? -49.471 -46.454 -27.579 1.00 24.29 176 TRP B CA 1
ATOM 4017 C C . TRP B 1 176 ? -50.606 -45.449 -27.514 1.00 24.18 176 TRP B C 1
ATOM 4018 O O . TRP B 1 176 ? -51.020 -44.943 -28.560 1.00 23.69 176 TRP B O 1
ATOM 4029 N N . PHE B 1 177 ? -51.119 -45.174 -26.300 1.00 22.09 177 PHE B N 1
ATOM 4030 C CA . PHE B 1 177 ? -52.283 -44.309 -26.170 1.00 22.60 177 PHE B CA 1
ATOM 4031 C C . PHE B 1 177 ? -51.934 -42.874 -26.570 1.00 22.67 177 PHE B C 1
ATOM 4032 O O . PHE B 1 177 ? -52.771 -42.149 -27.116 1.00 22.22 177 PHE B O 1
ATOM 4040 N N . GLU B 1 178 ? -50.734 -42.431 -26.227 1.00 21.84 178 GLU B N 1
ATOM 4041 C CA . GLU B 1 178 ? -50.342 -41.066 -26.552 1.00 23.01 178 GLU B CA 1
ATOM 4042 C C . GLU B 1 178 ? -50.052 -40.919 -28.055 1.00 23.65 178 GLU B C 1
ATOM 4043 O O . GLU B 1 178 ? -50.414 -39.913 -28.643 1.00 23.41 178 GLU B O 1
ATOM 4049 N N . ALA B 1 179 ? -49.371 -41.891 -28.665 1.00 23.53 179 ALA B N 1
ATOM 4050 C CA . ALA B 1 179 ? -49.128 -41.877 -30.108 1.00 24.04 179 ALA B CA 1
ATOM 4051 C C . ALA B 1 179 ? -50.431 -41.982 -30.909 1.00 26.45 179 ALA B C 1
ATOM 4052 O O . ALA B 1 179 ? -50.608 -41.287 -31.915 1.00 23.16 179 ALA B O 1
ATOM 4054 N N . ARG B 1 180 ? -51.370 -42.802 -30.431 1.00 23.54 180 ARG B N 1
ATOM 4055 C CA . ARG B 1 180 ? -52.632 -42.957 -31.107 1.00 23.08 180 ARG B CA 1
ATOM 4056 C C . ARG B 1 180 ? -53.403 -41.647 -31.047 1.00 21.39 180 ARG B C 1
ATOM 4057 O O . ARG B 1 180 ? -54.010 -41.221 -32.027 1.00 23.27 180 ARG B O 1
ATOM 4065 N N . ALA B 1 181 ? -53.398 -40.992 -29.898 1.00 23.69 181 ALA B N 1
ATOM 4066 C CA . ALA B 1 181 ? -54.096 -39.724 -29.782 1.00 22.51 181 ALA B CA 1
ATOM 4067 C C . ALA B 1 181 ? -53.500 -38.693 -30.743 1.00 25.21 181 ALA B C 1
ATOM 4068 O O . ALA B 1 181 ? -54.226 -37.970 -31.390 1.00 27.83 181 ALA B O 1
ATOM 4070 N N . CYS B 1 182 ? -52.177 -38.590 -30.804 1.00 25.72 182 CYS B N 1
ATOM 4071 C CA . CYS B 1 182 ? -51.524 -37.657 -31.699 1.00 25.79 182 CYS B CA 1
ATOM 4072 C C . CYS B 1 182 ? -51.783 -38.004 -33.170 1.00 30.05 182 CYS B C 1
ATOM 4073 O O . CYS B 1 182 ? -51.914 -37.134 -34.020 1.00 31.91 182 CYS B O 1
ATOM 4076 N N . SER B 1 183 ? -51.893 -39.284 -33.482 1.00 28.92 183 SER B N 1
ATOM 4077 C CA . SER B 1 183 ? -52.245 -39.681 -34.820 1.00 30.93 183 SER B CA 1
ATOM 4078 C C . SER B 1 183 ? -53.671 -39.227 -35.123 1.00 30.30 183 SER B C 1
ATOM 4079 O O . SER B 1 183 ? -53.949 -38.785 -36.230 1.00 30.31 183 SER B O 1
ATOM 4082 N N . ARG B 1 184 ? -54.587 -39.304 -34.161 1.00 30.09 184 ARG B N 1
ATOM 4083 C CA . ARG B 1 184 ? -55.966 -38.899 -34.415 1.00 29.58 184 ARG B CA 1
ATOM 4084 C C . ARG B 1 184 ? -56.068 -37.386 -34.517 1.00 32.27 184 ARG B C 1
ATOM 4085 O O . ARG B 1 184 ? -56.954 -36.926 -35.208 1.00 35.33 184 ARG B O 1
ATOM 4093 N N . SER B 1 185 ? -55.218 -36.630 -33.808 1.00 27.78 185 SER B N 1
ATOM 4094 C CA . SER B 1 185 ? -55.343 -35.186 -33.786 1.00 30.44 185 SER B CA 1
ATOM 4095 C C . SER B 1 185 ? -54.482 -34.530 -34.876 1.00 32.27 185 SER B C 1
ATOM 4096 O O . SER B 1 185 ? -54.631 -33.343 -35.140 1.00 30.41 185 SER B O 1
ATOM 4099 N N . GLY B 1 186 ? -53.587 -35.300 -35.489 1.00 33.26 186 GLY B N 1
ATOM 4100 C CA . GLY B 1 186 ? -52.618 -34.795 -36.446 1.00 34.98 186 GLY B CA 1
ATOM 4101 C C . GLY B 1 186 ? -51.526 -33.953 -35.792 1.00 40.08 186 GLY B C 1
ATOM 4102 O O . GLY B 1 186 ? -50.936 -33.099 -36.446 1.00 40.64 186 GLY B O 1
ATOM 4103 N N . ALA B 1 187 ? -51.237 -34.156 -34.505 1.00 35.09 187 ALA B N 1
ATOM 4104 C CA . ALA B 1 187 ? -50.246 -33.311 -33.851 1.00 31.44 187 ALA B CA 1
ATOM 4105 C C . ALA B 1 187 ? -48.835 -33.653 -34.322 1.00 31.63 187 ALA B C 1
ATOM 4106 O O . ALA B 1 187 ? -48.524 -34.775 -34.726 1.00 34.93 187 ALA B O 1
ATOM 4108 N N . THR B 1 188 ? -47.951 -32.670 -34.177 1.00 31.00 188 THR B N 1
ATOM 4109 C CA . THR B 1 188 ? -46.546 -32.807 -34.503 1.00 32.18 188 THR B CA 1
ATOM 4110 C C . THR B 1 188 ? -45.808 -33.542 -33.392 1.00 30.01 188 THR B C 1
ATOM 4111 O O . THR B 1 188 ? -46.029 -33.310 -32.227 1.00 32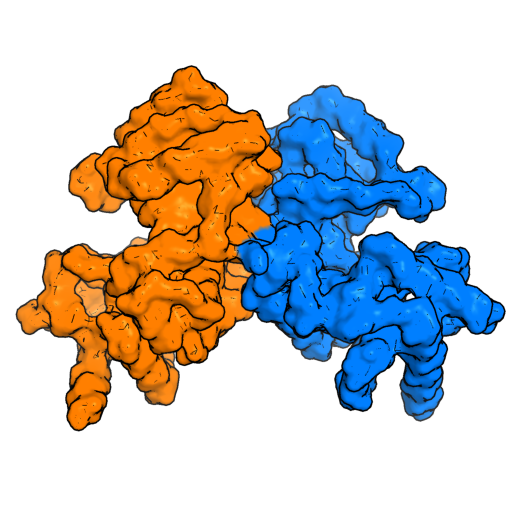.52 188 THR B O 1
ATOM 4115 N N . THR B 1 189 ? -44.850 -34.364 -33.747 1.00 29.39 189 THR B N 1
ATOM 4116 C CA . THR B 1 189 ? -44.132 -35.140 -32.762 1.00 30.65 189 THR B CA 1
ATOM 4117 C C . THR B 1 189 ? -42.850 -34.397 -32.399 1.00 32.59 189 THR B C 1
ATOM 4118 O O . THR B 1 189 ? -42.460 -33.465 -33.091 1.00 32.26 189 THR B O 1
ATOM 4122 N N . MET B 1 190 ? -42.177 -34.855 -31.344 1.00 29.68 190 MET B N 1
ATOM 4123 C CA . MET B 1 190 ? -40.899 -34.296 -30.972 1.00 33.87 190 MET B CA 1
ATOM 4124 C C . MET B 1 190 ? -39.863 -34.486 -32.076 1.00 38.74 190 MET B C 1
ATOM 4125 O O . MET B 1 190 ? -38.883 -33.758 -32.075 1.00 35.85 190 MET B O 1
ATOM 4130 N N . ALA B 1 191 ? -40.011 -35.491 -32.949 1.00 34.85 191 ALA B N 1
ATOM 4131 C CA . ALA B 1 191 ? -39.064 -35.652 -34.036 1.00 33.85 191 ALA B CA 1
ATOM 4132 C C . ALA B 1 191 ? -39.245 -34.546 -35.084 1.00 35.68 191 ALA B C 1
ATOM 4133 O O . ALA B 1 191 ? -38.411 -34.428 -35.978 1.00 33.21 191 ALA B O 1
ATOM 4135 N N . GLY B 1 192 ? -40.328 -33.757 -34.992 1.00 38.64 192 GLY B N 1
ATOM 4136 C CA . GLY B 1 192 ? -40.489 -32.568 -35.823 1.00 41.80 192 GLY B CA 1
ATOM 4137 C C . GLY B 1 192 ? -41.506 -32.690 -36.969 1.00 41.51 192 GLY B C 1
ATOM 4138 O O . GLY B 1 192 ? -41.652 -31.741 -37.730 1.00 33.80 192 GLY B O 1
ATOM 4139 N N . GLY B 1 193 ? -42.202 -33.836 -37.115 1.00 29.31 193 GLY B N 1
ATOM 4140 C CA . GLY B 1 193 ? -43.148 -34.022 -38.192 1.00 29.82 193 GLY B CA 1
ATOM 4141 C C . GLY B 1 193 ? -44.397 -34.765 -37.741 1.00 30.19 193 GLY B C 1
ATOM 4142 O O . GLY B 1 193 ? -44.692 -34.845 -36.549 1.00 29.89 193 GLY B O 1
ATOM 4143 N N . LYS B 1 194 ? -45.133 -35.269 -38.729 1.00 27.24 194 LYS B N 1
ATOM 4144 C CA . LYS B 1 194 ? -46.252 -36.166 -38.508 1.00 29.64 194 LYS B CA 1
ATOM 4145 C C . LYS B 1 194 ? -45.710 -37.595 -38.347 1.00 29.84 194 LYS B C 1
ATOM 4146 O O . LYS B 1 194 ? -44.552 -37.868 -38.664 1.00 27.64 194 LYS B O 1
ATOM 4152 N N . CYS B 1 195 ? -46.573 -38.455 -37.791 1.00 31.47 195 CYS B N 1
ATOM 4153 C CA . CYS B 1 195 ? -46.335 -39.856 -37.447 1.00 38.15 195 CYS B CA 1
ATOM 4154 C C . CYS B 1 195 ? -45.966 -40.651 -38.683 1.00 31.29 195 CYS B C 1
ATOM 4155 O O . CYS B 1 195 ? -46.619 -40.525 -39.711 1.00 38.02 195 CYS B O 1
ATOM 4158 N N . THR B 1 196 ? -44.929 -41.474 -38.606 1.00 29.58 196 THR B N 1
ATOM 4159 C CA . THR B 1 196 ? -44.772 -42.527 -39.592 1.00 27.87 196 THR B CA 1
ATOM 4160 C C . THR B 1 196 ? -45.615 -43.730 -39.187 1.00 29.00 196 THR B C 1
ATOM 4161 O O . THR B 1 196 ? -45.958 -43.914 -38.014 1.00 26.76 196 THR B O 1
ATOM 4165 N N . GLN B 1 197 ? -45.823 -44.616 -40.151 1.00 27.91 197 GLN B N 1
ATOM 4166 C CA . GLN B 1 197 ? -46.430 -45.908 -39.885 1.00 30.40 197 GLN B CA 1
ATOM 4167 C C . GLN B 1 197 ? -45.517 -46.716 -38.976 1.00 28.31 197 GLN B C 1
ATOM 4168 O O . GLN B 1 197 ? -46.006 -47.403 -38.090 1.00 24.74 197 GLN B O 1
ATOM 4174 N N . ALA B 1 198 ? -44.206 -46.649 -39.230 1.00 23.09 198 ALA B N 1
ATOM 4175 C CA . ALA B 1 198 ? -43.243 -47.378 -38.447 1.00 26.11 198 ALA B CA 1
ATOM 4176 C C . ALA B 1 198 ? -43.398 -47.048 -36.962 1.00 24.65 198 ALA B C 1
ATOM 4177 O O . ALA B 1 198 ? -43.412 -47.959 -36.141 1.00 24.58 198 ALA B O 1
ATOM 4179 N N . ALA B 1 199 ? -43.445 -45.751 -36.621 1.00 23.23 199 ALA B N 1
ATOM 4180 C CA . ALA B 1 199 ? -43.505 -45.343 -35.229 1.00 23.96 199 ALA B CA 1
ATOM 4181 C C . ALA B 1 199 ? -44.803 -45.836 -34.581 1.00 25.77 199 ALA B C 1
ATOM 4182 O O . ALA B 1 199 ? -44.769 -46.324 -33.465 1.00 24.21 199 ALA B O 1
ATOM 4184 N N . LEU B 1 200 ? -45.937 -45.748 -35.281 1.00 26.10 200 LEU B N 1
ATOM 4185 C CA . LEU B 1 200 ? -47.200 -46.218 -34.715 1.00 26.88 200 LEU B CA 1
ATOM 4186 C C . LEU B 1 200 ? -47.188 -47.717 -34.479 1.00 28.37 200 LEU B C 1
ATOM 4187 O O . LEU B 1 200 ? -47.863 -48.168 -33.556 1.00 26.57 200 LEU B O 1
ATOM 4192 N N . ALA B 1 201 ? -46.534 -48.471 -35.377 1.00 24.47 201 ALA B N 1
ATOM 4193 C CA . ALA B 1 201 ? -46.463 -49.912 -35.250 1.00 24.26 201 ALA B CA 1
ATOM 4194 C C . ALA B 1 201 ? -45.592 -50.287 -34.059 1.00 26.34 201 ALA B C 1
ATOM 4195 O O . ALA B 1 201 ? -45.877 -51.274 -33.389 1.00 24.73 201 ALA B O 1
ATOM 4197 N N . LEU B 1 202 ? -44.501 -49.546 -33.830 1.00 24.52 202 LEU B N 1
ATOM 4198 C CA . LEU B 1 202 ? -43.673 -49.857 -32.685 1.00 25.56 202 LEU B CA 1
ATOM 4199 C C . LEU B 1 202 ? -44.399 -49.466 -31.393 1.00 23.31 202 LEU B C 1
ATOM 4200 O O . LEU B 1 202 ? -44.252 -50.168 -30.421 1.00 23.10 202 LEU B O 1
ATOM 4205 N N . ALA B 1 203 ? -45.156 -48.362 -31.379 1.00 20.97 203 ALA B N 1
ATOM 4206 C CA . ALA B 1 203 ? -45.906 -47.987 -30.199 1.00 21.27 203 ALA B CA 1
ATOM 4207 C C . ALA B 1 203 ? -46.957 -49.053 -29.867 1.00 22.31 203 ALA B C 1
ATOM 4208 O O . ALA B 1 203 ? -47.167 -49.387 -28.709 1.00 24.19 203 ALA B O 1
ATOM 4210 N N . GLU B 1 204 ? -47.626 -49.602 -30.866 1.00 22.83 204 GLU B N 1
ATOM 4211 C CA . GLU B 1 204 ? -48.661 -50.580 -30.620 1.00 25.45 204 GLU B CA 1
ATOM 4212 C C . GLU B 1 204 ? -48.044 -51.906 -30.188 1.00 24.79 204 GLU B C 1
ATOM 4213 O O . GLU B 1 204 ? -48.617 -52.617 -29.378 1.00 22.92 204 GLU B O 1
ATOM 4219 N N . LEU B 1 205 ? -46.903 -52.264 -30.775 1.00 24.15 205 LEU B N 1
ATOM 4220 C CA . LEU B 1 205 ? -46.148 -53.420 -30.324 1.00 24.72 205 LEU B CA 1
ATOM 4221 C C . LEU B 1 205 ? -45.726 -53.301 -28.861 1.00 23.97 205 LEU B C 1
ATOM 4222 O O . LEU B 1 205 ? -45.700 -54.309 -28.156 1.00 22.88 205 LEU B O 1
ATOM 4227 N N . CYS B 1 206 ? -45.327 -52.102 -28.434 1.00 22.57 206 CYS B N 1
ATOM 4228 C CA . CYS B 1 206 ? -44.989 -51.853 -27.045 1.00 22.17 206 CYS B CA 1
ATOM 4229 C C . CYS B 1 206 ? -46.174 -52.230 -26.143 1.00 22.39 206 CYS B C 1
ATOM 4230 O O . CYS B 1 206 ? -46.050 -53.053 -25.220 1.00 21.12 206 CYS B O 1
ATOM 4233 N N . TYR B 1 207 ? -47.349 -51.707 -26.490 1.00 23.76 207 TYR B N 1
ATOM 4234 C CA . TYR B 1 207 ? -48.555 -51.980 -25.720 1.00 25.14 207 TYR B CA 1
ATOM 4235 C C . TYR B 1 207 ? -48.822 -53.486 -25.677 1.00 24.50 207 TYR B C 1
ATOM 4236 O O . TYR B 1 207 ? -49.057 -54.037 -24.609 1.00 20.26 207 TYR B O 1
ATOM 4245 N N . ASN B 1 208 ? -48.774 -54.160 -26.817 1.00 23.41 208 ASN B N 1
ATOM 4246 C CA . ASN B 1 208 ? -49.166 -55.554 -26.844 1.00 22.75 208 ASN B CA 1
ATOM 4247 C C . ASN B 1 208 ? -48.137 -56.410 -26.113 1.00 24.57 208 ASN B C 1
ATOM 4248 O O . ASN B 1 208 ? -48.525 -57.400 -25.498 1.00 24.38 208 ASN B O 1
ATOM 4253 N N . THR B 1 209 ? -46.842 -56.066 -26.229 1.00 21.66 209 THR B N 1
ATOM 4254 C CA . THR B 1 209 ? -45.795 -56.738 -25.484 1.00 22.58 209 THR B CA 1
ATOM 4255 C C . THR B 1 209 ? -46.049 -56.670 -23.966 1.00 20.34 209 THR B C 1
ATOM 4256 O O . THR B 1 209 ? -45.901 -57.655 -23.249 1.00 21.02 209 THR B O 1
ATOM 4260 N N . LEU B 1 210 ? -46.431 -55.498 -23.468 1.00 20.45 210 LEU B N 1
ATOM 4261 C CA . LEU B 1 210 ? -46.611 -55.332 -22.038 1.00 22.57 210 LEU B CA 1
ATOM 4262 C C . LEU B 1 210 ? -47.822 -56.156 -21.578 1.00 21.42 210 LEU B C 1
ATOM 4263 O O . LEU B 1 210 ? -47.769 -56.793 -20.518 1.00 22.99 210 LEU B O 1
ATOM 4268 N N . LEU B 1 211 ? -48.893 -56.177 -22.390 1.00 21.44 211 LEU B N 1
ATOM 4269 C CA . LEU B 1 211 ? -50.071 -56.955 -22.071 1.00 24.11 211 LEU B CA 1
ATOM 4270 C C . LEU B 1 211 ? -49.698 -58.416 -22.012 1.00 22.37 211 LEU B C 1
ATOM 4271 O O . LEU B 1 211 ? -50.145 -59.089 -21.119 1.00 23.90 211 LEU B O 1
ATOM 4276 N N . GLU B 1 212 ? -48.939 -58.891 -22.995 1.00 20.33 212 GLU B N 1
ATOM 4277 C CA . GLU B 1 212 ? -48.659 -60.309 -23.113 1.00 24.52 212 GLU B CA 1
ATOM 4278 C C . GLU B 1 212 ? -47.589 -60.733 -22.101 1.00 24.35 212 GLU B C 1
ATOM 4279 O O . GLU B 1 212 ? -47.601 -61.867 -21.632 1.00 23.72 212 GLU B O 1
ATOM 4285 N N . GLU B 1 213 ? -46.623 -59.859 -21.814 1.00 22.71 213 GLU B N 1
ATOM 4286 C CA . GLU B 1 213 ? -45.430 -60.306 -21.130 1.00 22.11 213 GLU B CA 1
ATOM 4287 C C . GLU B 1 213 ? -45.240 -59.666 -19.774 1.00 21.20 213 GLU B C 1
ATOM 4288 O O . GLU B 1 213 ? -44.309 -60.044 -19.081 1.00 21.41 213 GLU B O 1
ATOM 4294 N N . GLY B 1 214 ? -46.004 -58.633 -19.435 1.00 24.65 214 GLY B N 1
ATOM 4295 C CA . GLY B 1 214 ? -45.775 -57.848 -18.206 1.00 26.10 214 GLY B CA 1
ATOM 4296 C C . GLY B 1 214 ? -45.691 -58.645 -16.921 1.00 24.97 214 GLY B C 1
ATOM 4297 O O . GLY B 1 214 ? -44.703 -58.494 -16.213 1.00 25.05 214 GLY B O 1
ATOM 4298 N N . GLU B 1 215 ? -46.702 -59.453 -16.649 1.00 25.22 215 GLU B N 1
ATOM 4299 C CA . GLU B 1 215 ? -46.762 -60.244 -15.397 1.00 26.92 215 GLU B CA 1
ATOM 4300 C C . GLU B 1 215 ? -45.649 -61.294 -15.384 1.00 27.28 215 GLU B C 1
ATOM 4301 O O . GLU B 1 215 ? -45.010 -61.438 -14.354 1.00 27.31 215 GLU B O 1
ATOM 4307 N N . LYS B 1 216 ? -45.441 -61.974 -16.504 1.00 23.27 216 LYS B N 1
ATOM 4308 C CA . LYS B 1 216 ? -44.343 -62.959 -16.599 1.00 24.25 216 LYS B CA 1
ATOM 4309 C C . LYS B 1 216 ? -43.017 -62.261 -16.290 1.00 25.37 216 LYS B C 1
ATOM 4310 O O . LYS B 1 216 ? -42.233 -62.806 -15.526 1.00 23.47 216 LYS B O 1
ATOM 4316 N N . ALA B 1 217 ? -42.832 -61.059 -16.827 1.00 24.53 217 ALA B N 1
ATOM 4317 C CA . ALA B 1 217 ? -41.546 -60.419 -16.657 1.00 22.41 217 ALA B CA 1
ATOM 4318 C C . ALA B 1 217 ? -41.352 -60.034 -15.188 1.00 22.17 217 ALA B C 1
ATOM 4319 O O . ALA B 1 217 ? -40.241 -60.088 -14.679 1.00 21.14 217 ALA B O 1
ATOM 4321 N N . MET B 1 218 ? -42.422 -59.568 -14.527 1.00 23.35 218 MET B N 1
ATOM 4322 C CA . MET B 1 218 ? -42.339 -59.199 -13.122 1.00 25.04 218 MET B CA 1
ATOM 4323 C C . MET B 1 218 ? -41.962 -60.414 -12.257 1.00 21.83 218 MET B C 1
ATOM 4324 O O . MET B 1 218 ? -41.280 -60.229 -11.276 1.00 23.41 218 MET B O 1
ATOM 4329 N N . LEU B 1 219 ? -42.388 -61.640 -12.581 1.00 22.81 219 LEU B N 1
ATOM 4330 C CA . LEU B 1 219 ? -41.913 -62.803 -11.829 1.00 24.05 219 LEU B CA 1
ATOM 4331 C C . LEU B 1 219 ? -40.391 -62.931 -11.955 1.00 23.32 219 LEU B C 1
ATOM 4332 O O . LEU B 1 219 ? -39.692 -63.187 -10.960 1.00 22.46 219 LEU B O 1
ATOM 4337 N N . ALA B 1 220 ? -39.857 -62.757 -13.184 1.00 22.86 220 ALA B N 1
ATOM 4338 C CA . ALA B 1 220 ? -38.412 -62.830 -13.385 1.00 21.45 220 ALA B CA 1
ATOM 4339 C C . ALA B 1 220 ? -37.697 -61.704 -12.632 1.00 22.18 220 ALA B C 1
ATOM 4340 O O . ALA B 1 220 ? -36.664 -61.923 -11.983 1.00 20.21 220 ALA B O 1
ATOM 4342 N N . ALA B 1 221 ? -38.260 -60.486 -12.690 1.00 23.36 221 ALA B N 1
ATOM 4343 C CA . ALA B 1 221 ? -37.656 -59.341 -12.019 1.00 24.44 221 ALA B CA 1
ATOM 4344 C C . ALA B 1 221 ? -37.584 -59.568 -10.503 1.00 26.00 221 ALA B C 1
ATOM 4345 O O . ALA B 1 221 ? -36.592 -59.219 -9.864 1.00 25.15 221 ALA B O 1
ATOM 4347 N N . GLU B 1 222 ? -38.641 -60.147 -9.931 1.00 25.02 222 GLU B N 1
ATOM 4348 C CA . GLU B 1 222 ? -38.680 -60.388 -8.498 1.00 25.69 222 GLU B CA 1
ATOM 4349 C C . GLU B 1 222 ? -37.717 -61.498 -8.090 1.00 26.17 222 GLU B C 1
ATOM 4350 O O . GLU B 1 222 ? -37.203 -61.442 -6.994 1.00 23.45 222 GLU B O 1
ATOM 4356 N N . GLN B 1 223 ? -37.483 -62.505 -8.933 1.00 22.83 223 GLN B N 1
ATOM 4357 C CA . GLN B 1 223 ? -36.465 -63.507 -8.672 1.00 23.77 223 GLN B CA 1
ATOM 4358 C C . GLN B 1 223 ? -35.080 -63.041 -9.120 1.00 23.28 223 GLN B C 1
ATOM 4359 O O . GLN B 1 223 ? -34.118 -63.758 -8.913 1.00 24.92 223 GLN B O 1
ATOM 4365 N N . HIS B 1 224 ? -34.961 -61.858 -9.737 1.00 23.76 224 HIS B N 1
ATOM 4366 C CA . HIS B 1 224 ? -33.685 -61.343 -10.244 1.00 25.63 224 HIS B CA 1
ATOM 4367 C C . HIS B 1 224 ? -33.035 -62.309 -11.248 1.00 25.59 224 HIS B C 1
ATOM 4368 O O . HIS B 1 224 ? -31.853 -62.599 -11.133 1.00 25.52 224 HIS B O 1
ATOM 4375 N N . VAL B 1 225 ? -33.798 -62.815 -12.223 1.00 24.18 225 VAL B N 1
ATOM 4376 C CA . VAL B 1 225 ? -33.263 -63.692 -13.251 1.00 22.85 225 VAL B CA 1
ATOM 4377 C C . VAL B 1 225 ? -33.760 -63.234 -14.616 1.00 21.97 225 VAL B C 1
ATOM 4378 O O . VAL B 1 225 ? -34.682 -62.410 -14.707 1.00 23.75 225 VAL B O 1
ATOM 4382 N N . VAL B 1 226 ? -33.120 -63.771 -15.666 1.00 22.35 226 VAL B N 1
ATOM 4383 C CA . VAL B 1 226 ? -33.457 -63.428 -17.044 1.00 22.78 226 VAL B CA 1
ATOM 4384 C C . VAL B 1 226 ? -34.232 -64.561 -17.701 1.00 22.52 226 VAL B C 1
ATOM 4385 O O . VAL B 1 226 ? -33.788 -65.716 -17.764 1.00 24.33 226 VAL B O 1
ATOM 4389 N N . THR B 1 227 ? -35.431 -64.203 -18.178 1.00 22.13 227 THR B N 1
ATOM 4390 C CA . THR B 1 227 ? -36.241 -65.025 -19.043 1.00 21.63 227 THR B CA 1
ATOM 4391 C C . THR B 1 227 ? -36.532 -64.272 -20.344 1.00 22.91 227 THR B C 1
ATOM 4392 O O . THR B 1 227 ? -36.353 -63.060 -20.439 1.00 24.56 227 THR B O 1
ATOM 4396 N N . PRO B 1 228 ? -37.060 -64.932 -21.382 1.00 23.48 228 PRO B N 1
ATOM 4397 C CA . PRO B 1 228 ? -37.451 -64.214 -22.586 1.00 24.36 228 PRO B CA 1
ATOM 4398 C C . PRO B 1 228 ? -38.544 -63.170 -22.355 1.00 26.29 228 PRO B C 1
ATOM 4399 O O . PRO B 1 228 ? -38.585 -62.168 -23.058 1.00 25.44 228 PRO B O 1
ATOM 4403 N N . ALA B 1 229 ? -39.441 -63.386 -21.387 1.00 22.93 229 ALA B N 1
ATOM 4404 C CA . ALA B 1 229 ? -40.439 -62.376 -21.109 1.00 23.20 229 ALA B CA 1
ATOM 4405 C C . ALA B 1 229 ? -39.742 -61.115 -20.622 1.00 21.79 229 ALA B C 1
ATOM 4406 O O . ALA B 1 229 ? -40.121 -60.029 -21.021 1.00 23.63 229 ALA B O 1
ATOM 4408 N N . LEU B 1 230 ? -38.769 -61.253 -19.709 1.00 22.42 230 LEU B N 1
ATOM 4409 C CA . LEU B 1 230 ? -38.078 -60.080 -19.202 1.00 21.97 230 LEU B CA 1
ATOM 4410 C C . LEU B 1 230 ? -37.368 -59.351 -20.353 1.00 22.13 230 LEU B C 1
ATOM 4411 O O . LEU B 1 230 ? -37.420 -58.113 -20.431 1.00 23.40 230 LEU B O 1
ATOM 4416 N N . GLU B 1 231 ? -36.742 -60.122 -21.250 1.00 20.76 231 GLU B N 1
ATOM 4417 C CA . GLU B 1 231 ? -36.002 -59.550 -22.371 1.00 26.85 231 GLU B CA 1
ATOM 4418 C C . GLU B 1 231 ? -36.915 -58.686 -23.244 1.00 24.76 231 GLU B C 1
ATOM 4419 O O . GLU B 1 231 ? -36.567 -57.574 -23.643 1.00 22.81 231 GLU B O 1
ATOM 4425 N N . ARG B 1 232 ? -38.101 -59.219 -23.525 1.00 22.39 232 ARG B N 1
ATOM 4426 C CA . ARG B 1 232 ? -39.084 -58.515 -24.326 1.00 23.08 232 ARG B CA 1
ATOM 4427 C C . ARG B 1 232 ? -39.589 -57.261 -23.649 1.00 21.10 232 ARG B C 1
ATOM 4428 O O . ARG B 1 232 ? -39.775 -56.277 -24.340 1.00 23.28 232 ARG B O 1
ATOM 4436 N N . VAL B 1 233 ? -39.790 -57.295 -22.326 1.00 20.43 233 VAL B N 1
ATOM 4437 C CA . VAL B 1 233 ? -40.303 -56.143 -21.613 1.00 22.18 233 VAL B CA 1
ATOM 4438 C C . VAL B 1 233 ? -39.223 -55.069 -21.543 1.00 21.38 233 VAL B C 1
ATOM 4439 O O . VAL B 1 233 ? -39.528 -53.885 -21.657 1.00 21.52 233 VAL B O 1
ATOM 4443 N N . ILE B 1 234 ? -37.974 -55.479 -21.380 1.00 22.90 234 ILE B N 1
ATOM 4444 C CA . ILE B 1 234 ? -36.859 -54.528 -21.400 1.00 22.89 234 ILE B CA 1
ATOM 4445 C C . ILE B 1 234 ? -36.799 -53.801 -22.749 1.00 22.16 234 ILE B C 1
ATOM 4446 O O . ILE B 1 234 ? -36.703 -52.579 -22.784 1.00 23.27 234 ILE B O 1
ATOM 4451 N N . GLU B 1 235 ? -36.900 -54.538 -23.858 1.00 25.20 235 GLU B N 1
ATOM 4452 C CA . GLU B 1 235 ? -36.981 -53.917 -25.193 1.00 26.11 235 GLU B CA 1
ATOM 4453 C C . GLU B 1 235 ? -38.161 -52.947 -25.289 1.00 23.63 235 GLU B C 1
ATOM 4454 O O . GLU B 1 235 ? -38.016 -51.839 -25.856 1.00 24.25 235 GLU B O 1
ATOM 4460 N N . ALA B 1 236 ? -39.331 -53.338 -24.744 1.00 22.27 236 ALA B N 1
ATOM 4461 C CA . ALA B 1 236 ? -40.514 -52.485 -24.809 1.00 22.86 236 ALA B CA 1
ATOM 4462 C C . ALA B 1 236 ? -40.304 -51.206 -24.005 1.00 21.43 236 ALA B C 1
ATOM 4463 O O . ALA B 1 236 ? -40.649 -50.101 -24.456 1.00 22.51 236 ALA B O 1
ATOM 4465 N N . ASN B 1 237 ? -39.711 -51.384 -22.824 1.00 20.89 237 ASN B N 1
ATOM 4466 C CA . ASN B 1 237 ? -39.526 -50.294 -21.888 1.00 22.38 237 ASN B CA 1
ATOM 4467 C C . ASN B 1 237 ? -38.463 -49.317 -22.376 1.00 24.93 237 ASN B C 1
ATOM 4468 O O . ASN B 1 237 ? -38.414 -48.189 -21.861 1.00 25.24 237 ASN B O 1
ATOM 4473 N N . THR B 1 238 ? -37.616 -49.756 -23.320 1.00 25.09 238 THR B N 1
ATOM 4474 C CA . THR B 1 238 ? -36.433 -48.966 -23.676 1.00 25.80 238 THR B CA 1
ATOM 4475 C C . THR B 1 238 ? -36.476 -48.517 -25.152 1.00 24.57 238 THR B C 1
ATOM 4476 O O . THR B 1 238 ? -36.582 -47.331 -25.437 1.00 28.20 238 THR B O 1
ATOM 4480 N N . TYR B 1 239 ? -36.363 -49.448 -26.102 1.00 24.18 239 TYR B N 1
ATOM 4481 C CA . TYR B 1 239 ? -36.397 -49.113 -27.525 1.00 22.82 239 TYR B CA 1
ATOM 4482 C C . TYR B 1 239 ? -37.815 -48.761 -28.000 1.00 23.60 239 TYR B C 1
ATOM 4483 O O . TYR B 1 239 ? -38.033 -47.719 -28.597 1.00 23.34 239 TYR B O 1
ATOM 4492 N N . LEU B 1 240 ? -38.819 -49.593 -27.745 1.00 24.47 240 LEU B N 1
ATOM 4493 C CA . LEU B 1 240 ? -40.119 -49.378 -28.386 1.00 24.04 240 LEU B CA 1
ATOM 4494 C C . LEU B 1 240 ? -40.800 -48.129 -27.861 1.00 24.50 240 LEU B C 1
ATOM 4495 O O . LEU B 1 240 ? -41.382 -47.393 -28.643 1.00 25.48 240 LEU B O 1
ATOM 4500 N N . SER B 1 241 ? -40.779 -47.921 -26.546 1.00 23.94 241 SER B N 1
ATOM 4501 C CA . SER B 1 241 ? -41.401 -46.744 -25.975 1.00 26.86 241 SER B CA 1
ATOM 4502 C C . SER B 1 241 ? -40.585 -45.506 -26.312 1.00 26.88 241 SER B C 1
ATOM 4503 O O . SER B 1 241 ? -41.182 -44.454 -26.430 1.00 24.76 241 SER B O 1
ATOM 4506 N N . GLY B 1 242 ? -39.250 -45.620 -26.376 1.00 28.57 242 GLY B N 1
ATOM 4507 C CA . GLY B 1 242 ? -38.426 -44.464 -26.731 1.00 30.56 242 GLY B CA 1
ATOM 4508 C C . GLY B 1 242 ? -38.767 -43.943 -28.133 1.00 26.82 242 GLY B C 1
ATOM 4509 O O . GLY B 1 242 ? -39.105 -42.781 -28.299 1.00 26.27 242 GLY B O 1
ATOM 4510 N N . VAL B 1 243 ? -38.819 -44.847 -29.122 1.00 28.22 243 VAL B N 1
ATOM 4511 C CA . VAL B 1 243 ? -39.179 -44.439 -30.472 1.00 28.36 243 VAL B CA 1
ATOM 4512 C C . VAL B 1 243 ? -40.644 -44.028 -30.527 1.00 33.23 243 VAL B C 1
ATOM 4513 O O . VAL B 1 243 ? -41.012 -43.061 -31.215 1.00 30.14 243 VAL B O 1
ATOM 4517 N N . GLY B 1 244 ? -41.495 -44.769 -29.805 1.00 30.31 244 GLY B N 1
ATOM 4518 C CA . GLY B 1 244 ? -42.919 -44.489 -29.818 1.00 27.29 244 GLY B CA 1
ATOM 4519 C C . GLY B 1 244 ? -43.267 -43.102 -29.285 1.00 29.54 244 GLY B C 1
ATOM 4520 O O . GLY B 1 244 ? -44.110 -42.408 -29.855 1.00 37.50 244 GLY B O 1
ATOM 4521 N N . PHE B 1 245 ? -42.625 -42.670 -28.201 1.00 28.21 245 PHE B N 1
ATOM 4522 C CA . PHE B 1 245 ? -42.989 -41.391 -27.640 1.00 31.90 245 PHE B CA 1
ATOM 4523 C C . PHE B 1 245 ? -42.420 -40.272 -28.521 1.00 34.91 245 PHE B C 1
ATOM 4524 O O . PHE B 1 245 ? -43.128 -39.314 -28.830 1.00 36.21 245 PHE B O 1
ATOM 4532 N N . GLU B 1 246 ? -41.140 -40.379 -28.885 1.00 32.14 246 GLU B N 1
ATOM 4533 C CA . GLU B 1 246 ? -40.472 -39.289 -29.572 1.00 33.95 246 GLU B CA 1
ATOM 4534 C C . GLU B 1 246 ? -40.978 -39.131 -31.013 1.00 29.70 246 GLU B C 1
ATOM 4535 O O . GLU B 1 246 ? -41.149 -38.001 -31.459 1.00 28.39 246 GLU B O 1
ATOM 4541 N N . SER B 1 247 ? -41.227 -40.247 -31.730 1.00 25.30 247 SER B N 1
ATOM 4542 C CA . SER B 1 247 ? -41.648 -40.181 -33.118 1.00 25.01 247 SER B CA 1
ATOM 4543 C C . SER B 1 247 ? -43.132 -40.498 -33.270 1.00 25.71 247 SER B C 1
ATOM 4544 O O . SER B 1 247 ? -43.624 -40.509 -34.383 1.00 25.56 247 SER B O 1
ATOM 4547 N N . GLY B 1 248 ? -43.839 -40.796 -32.169 1.00 27.22 248 GLY B N 1
ATOM 4548 C CA . GLY B 1 248 ? -45.260 -41.137 -32.245 1.00 25.79 248 GLY B CA 1
ATOM 4549 C C . GLY B 1 248 ? -46.102 -40.042 -31.597 1.00 25.32 248 GLY B C 1
ATOM 4550 O O . GLY B 1 248 ? -47.100 -39.600 -32.136 1.00 33.15 248 GLY B O 1
ATOM 4551 N N . GLY B 1 249 ? -45.691 -39.596 -30.421 1.00 26.17 249 GLY B N 1
ATOM 4552 C CA . GLY B 1 249 ? -46.222 -38.369 -29.855 1.00 28.76 249 GLY B CA 1
ATOM 4553 C C . GLY B 1 249 ? -46.604 -38.509 -28.399 1.00 28.17 249 GLY B C 1
ATOM 4554 O O . GLY B 1 249 ? -46.829 -39.623 -27.963 1.00 28.98 249 GLY B O 1
ATOM 4555 N N . LEU B 1 250 ? -46.553 -37.386 -27.705 1.00 28.08 250 LEU B N 1
ATOM 4556 C CA . LEU B 1 250 ? -46.923 -37.357 -26.286 1.00 27.91 250 LEU B CA 1
ATOM 4557 C C . LEU B 1 250 ? -48.276 -36.668 -26.221 1.00 27.99 250 LEU B C 1
ATOM 4558 O O . LEU B 1 250 ? -48.611 -35.885 -27.111 1.00 24.95 250 LEU B O 1
ATOM 4563 N N . ALA B 1 251 ? -48.996 -36.978 -25.167 1.00 24.45 251 ALA B N 1
ATOM 4564 C CA . ALA B 1 251 ? -50.309 -36.362 -25.056 1.00 24.90 251 ALA B CA 1
ATOM 4565 C C . ALA B 1 251 ? -50.746 -36.099 -23.593 1.00 25.17 251 ALA B C 1
ATOM 4566 O O . ALA B 1 251 ? -49.998 -35.476 -22.863 1.00 26.66 251 ALA B O 1
ATOM 4568 N N . ALA B 1 252 ? -51.914 -36.580 -23.175 1.00 23.84 252 ALA B N 1
ATOM 4569 C CA . ALA B 1 252 ? -52.447 -36.292 -21.819 1.00 23.35 252 ALA B CA 1
ATOM 4570 C C . ALA B 1 252 ? -51.683 -37.030 -20.716 1.00 23.73 252 ALA B C 1
ATOM 4571 O O . ALA B 1 252 ? -51.434 -36.423 -19.693 1.00 26.58 252 ALA B O 1
ATOM 4573 N N . ALA B 1 253 ? -51.352 -38.293 -20.928 1.00 23.58 253 ALA B N 1
ATOM 4574 C CA . ALA B 1 253 ? -50.719 -39.051 -19.857 1.00 23.10 253 ALA B CA 1
ATOM 4575 C C . ALA B 1 253 ? -49.442 -38.350 -19.371 1.00 24.95 253 ALA B C 1
ATOM 4576 O O . ALA B 1 253 ? -49.247 -38.174 -18.162 1.00 24.13 253 ALA B O 1
ATOM 4578 N N . HIS B 1 254 ? -48.593 -37.860 -20.295 1.00 26.87 254 HIS B N 1
ATOM 4579 C CA . HIS B 1 254 ? -47.382 -37.156 -19.867 1.00 28.64 254 HIS B CA 1
ATOM 4580 C C . HIS B 1 254 ? -47.702 -35.808 -19.239 1.00 26.04 254 HIS B C 1
ATOM 4581 O O . HIS B 1 254 ? -47.036 -35.422 -18.278 1.00 24.54 254 HIS B O 1
ATOM 4588 N N . ALA B 1 255 ? -48.766 -35.150 -19.715 1.00 25.04 255 ALA B N 1
ATOM 4589 C CA . ALA B 1 255 ? -49.095 -33.845 -19.185 1.00 25.53 255 ALA B CA 1
ATOM 4590 C C . ALA B 1 255 ? -49.582 -34.020 -17.746 1.00 27.77 255 ALA B C 1
ATOM 4591 O O . ALA B 1 255 ? -49.248 -33.234 -16.844 1.00 28.15 255 ALA B O 1
ATOM 4593 N N . VAL B 1 256 ? -50.338 -35.093 -17.510 1.00 29.03 256 VAL B N 1
ATOM 4594 C CA . VAL B 1 256 ? -50.839 -35.386 -16.174 1.00 24.82 256 VAL B CA 1
ATOM 4595 C C . VAL B 1 256 ? -49.686 -35.724 -15.254 1.00 23.45 256 VAL B C 1
ATOM 4596 O O . VAL B 1 256 ? -49.661 -35.267 -14.108 1.00 23.02 256 VAL B O 1
ATOM 4600 N N . HIS B 1 257 ? -48.743 -36.541 -15.736 1.00 24.66 257 HIS B N 1
ATOM 4601 C CA . HIS B 1 257 ? -47.519 -36.766 -14.997 1.00 24.40 257 HIS B CA 1
ATOM 4602 C C . HIS B 1 257 ? -46.955 -35.429 -14.512 1.00 26.48 257 HIS B C 1
ATOM 4603 O O . HIS B 1 257 ? -46.570 -35.283 -13.351 1.00 27.60 257 HIS B O 1
ATOM 4610 N N . ASN B 1 258 ? -46.838 -34.461 -15.423 1.00 27.87 258 ASN B N 1
ATOM 4611 C CA . ASN B 1 258 ? -46.201 -33.206 -15.058 1.00 27.96 258 ASN B CA 1
ATOM 4612 C C . ASN B 1 258 ? -47.017 -32.518 -13.969 1.00 28.27 258 ASN B C 1
ATOM 4613 O O . ASN B 1 258 ? -46.458 -32.029 -13.008 1.00 29.01 258 ASN B O 1
ATOM 4618 N N . GLY B 1 259 ? -48.342 -32.499 -14.122 1.00 27.44 259 GLY B N 1
ATOM 4619 C CA . GLY B 1 259 ? -49.246 -31.943 -13.123 1.00 30.33 259 GLY B CA 1
ATOM 4620 C C . GLY B 1 259 ? -49.065 -32.569 -11.741 1.00 27.57 259 GLY B C 1
ATOM 4621 O O . GLY B 1 259 ? -49.043 -31.867 -10.728 1.00 28.59 259 GLY B O 1
ATOM 4622 N N . LEU B 1 260 ? -48.885 -33.893 -11.705 1.00 27.27 260 LEU B N 1
ATOM 4623 C CA . LEU B 1 260 ? -48.764 -34.628 -10.462 1.00 27.21 260 LEU B CA 1
ATOM 4624 C C . LEU B 1 260 ? -47.464 -34.249 -9.775 1.00 29.76 260 LEU B C 1
ATOM 4625 O O . LEU B 1 260 ? -47.373 -34.376 -8.558 1.00 29.27 260 LEU B O 1
ATOM 4630 N N . THR B 1 261 ? -46.447 -33.814 -10.529 1.00 32.59 261 THR B N 1
ATOM 4631 C CA . THR B 1 261 ? -45.190 -33.477 -9.864 1.00 36.04 261 THR B CA 1
ATOM 4632 C C . THR B 1 261 ? -45.293 -32.127 -9.148 1.00 40.40 261 THR B C 1
ATOM 4633 O O . THR B 1 261 ? -44.417 -31.825 -8.355 1.00 52.55 261 THR B O 1
ATOM 4637 N N . ALA B 1 262 ? -46.335 -31.314 -9.403 1.00 37.44 262 ALA B N 1
ATOM 4638 C CA . ALA B 1 262 ? -46.567 -30.092 -8.638 1.00 40.23 262 ALA B CA 1
ATOM 4639 C C . ALA B 1 262 ? -47.191 -30.383 -7.259 1.00 41.73 262 ALA B C 1
ATOM 4640 O O . ALA B 1 262 ? -47.513 -29.472 -6.527 1.00 49.83 262 ALA B O 1
ATOM 4642 N N . ILE B 1 263 ? -47.349 -31.655 -6.882 1.00 43.34 263 ILE B N 1
ATOM 4643 C CA . ILE B 1 263 ? -48.039 -32.059 -5.664 1.00 44.38 263 ILE B CA 1
ATOM 4644 C C . ILE B 1 263 ? -46.977 -32.773 -4.838 1.00 46.23 263 ILE B C 1
ATOM 4645 O O . ILE B 1 263 ? -46.516 -33.854 -5.222 1.00 49.08 263 ILE B O 1
ATOM 4650 N N . PRO B 1 264 ? -46.530 -32.171 -3.711 1.00 44.43 264 PRO B N 1
ATOM 4651 C CA . PRO B 1 264 ? -45.506 -32.783 -2.859 1.00 37.80 264 PRO B CA 1
ATOM 4652 C C . PRO B 1 264 ? -45.784 -34.229 -2.476 1.00 35.16 264 PRO B C 1
ATOM 4653 O O . PRO B 1 264 ? -44.840 -34.995 -2.341 1.00 29.55 264 PRO B O 1
ATOM 4657 N N . ASP B 1 265 ? -47.078 -34.580 -2.286 1.00 34.26 265 ASP B N 1
ATOM 4658 C CA . ASP B 1 265 ? -47.478 -35.910 -1.839 1.00 34.45 265 ASP B CA 1
ATOM 4659 C C . ASP B 1 265 ? -46.886 -37.001 -2.725 1.00 31.58 265 ASP B C 1
ATOM 4660 O O . ASP B 1 265 ? -46.523 -38.059 -2.222 1.00 33.13 265 ASP B O 1
ATOM 4665 N N . ALA B 1 266 ? -46.828 -36.733 -4.039 1.00 28.22 266 ALA B N 1
ATOM 4666 C CA . ALA B 1 266 ? -46.445 -37.747 -5.010 1.00 32.01 266 ALA B CA 1
ATOM 4667 C C . ALA B 1 266 ? -44.943 -37.737 -5.318 1.00 35.86 266 ALA B C 1
ATOM 4668 O O . ALA B 1 266 ? -44.515 -38.466 -6.216 1.00 29.37 266 ALA B O 1
ATOM 4670 N N . HIS B 1 267 ? -44.148 -36.990 -4.526 1.00 37.15 267 HIS B N 1
ATOM 4671 C CA . HIS B 1 267 ? -42.718 -36.798 -4.781 1.00 42.56 267 HIS B CA 1
ATOM 4672 C C . HIS B 1 267 ? -41.919 -38.103 -4.659 1.00 35.66 267 HIS B C 1
ATOM 4673 O O . HIS B 1 267 ? -40.929 -38.335 -5.338 1.00 40.60 267 HIS B O 1
ATOM 4680 N N . HIS B 1 268 ? -42.321 -39.001 -3.771 1.00 39.53 268 HIS B N 1
ATOM 4681 C CA . HIS B 1 268 ? -41.547 -40.208 -3.587 1.00 42.85 268 HIS B CA 1
ATOM 4682 C C . HIS B 1 268 ? -41.871 -41.269 -4.659 1.00 39.72 268 HIS B C 1
ATOM 4683 O O . HIS B 1 268 ? -41.430 -42.406 -4.511 1.00 45.59 268 HIS B O 1
ATOM 4690 N N . TYR B 1 269 ? -42.633 -40.938 -5.719 1.00 34.70 269 TYR B N 1
ATOM 4691 C CA . TYR B 1 269 ? -42.993 -41.937 -6.717 1.00 26.56 269 TYR B CA 1
ATOM 4692 C C . TYR B 1 269 ? -42.136 -41.672 -7.947 1.00 26.01 269 TYR B C 1
ATOM 4693 O O . TYR B 1 269 ? -41.853 -40.529 -8.302 1.00 26.87 269 TYR B O 1
ATOM 4702 N N . TYR B 1 270 ? -41.808 -42.767 -8.638 1.00 25.88 270 TYR B N 1
ATOM 4703 C CA . TYR B 1 270 ? -41.132 -42.720 -9.911 1.00 27.45 270 TYR B CA 1
ATOM 4704 C C . TYR B 1 270 ? -42.021 -42.176 -11.026 1.00 27.58 270 TYR B C 1
ATOM 4705 O O . TYR B 1 270 ? -43.254 -42.135 -10.972 1.00 25.61 270 TYR B O 1
ATOM 4714 N N . HIS B 1 271 ? -41.307 -41.704 -12.036 1.00 25.53 271 HIS B N 1
ATOM 4715 C CA . HIS B 1 271 ? -41.844 -41.131 -13.255 1.00 29.53 271 HIS B CA 1
ATOM 4716 C C . HIS B 1 271 ? -42.953 -42.013 -13.821 1.00 24.48 271 HIS B C 1
ATOM 4717 O O . HIS B 1 271 ? -44.062 -41.550 -14.031 1.00 25.68 271 HIS B O 1
ATOM 4724 N N . GLY B 1 272 ? -42.633 -43.290 -14.024 1.00 25.85 272 GLY B N 1
ATOM 4725 C CA . GLY B 1 272 ? -43.560 -44.238 -14.631 1.00 26.90 272 GLY B CA 1
ATOM 4726 C C . GLY B 1 272 ? -44.755 -44.562 -13.736 1.00 25.72 272 GLY B C 1
ATOM 4727 O O . GLY B 1 272 ? -45.833 -44.919 -14.237 1.00 25.35 272 GLY B O 1
ATOM 4728 N N . GLU B 1 273 ? -44.568 -44.388 -12.414 1.00 25.43 273 GLU B N 1
ATOM 4729 C CA . GLU B 1 273 ? -45.639 -44.599 -11.452 1.00 22.21 273 GLU B CA 1
ATOM 4730 C C . GLU B 1 273 ? -46.666 -43.485 -11.589 1.00 25.29 273 GLU B C 1
ATOM 4731 O O . GLU B 1 273 ? -47.870 -43.728 -11.542 1.00 24.66 273 GLU B O 1
ATOM 4737 N N . LYS B 1 274 ? -46.211 -42.246 -11.783 1.00 24.88 274 LYS B N 1
ATOM 4738 C CA . LYS B 1 274 ? -47.156 -41.162 -11.988 1.00 23.74 274 LYS B CA 1
ATOM 4739 C C . LYS B 1 274 ? -47.792 -41.254 -13.379 1.00 22.46 274 LYS B C 1
ATOM 4740 O O . LYS B 1 274 ? -48.987 -40.980 -13.526 1.00 23.10 274 LYS B O 1
ATOM 4746 N N . VAL B 1 275 ? -47.005 -41.636 -14.385 1.00 24.21 275 VAL B N 1
ATOM 4747 C CA . VAL B 1 275 ? -47.511 -41.769 -15.748 1.00 25.83 275 VAL B CA 1
ATOM 4748 C C . VAL B 1 275 ? -48.621 -42.824 -15.781 1.00 25.15 275 VAL B C 1
ATOM 4749 O O . VAL B 1 275 ? -49.583 -42.639 -16.528 1.00 24.61 275 VAL B O 1
ATOM 4753 N N . ALA B 1 276 ? -48.506 -43.894 -14.972 1.00 23.83 276 ALA B N 1
ATOM 4754 C CA . ALA B 1 276 ? -49.521 -44.935 -14.975 1.00 24.01 276 ALA B CA 1
ATOM 4755 C C . ALA B 1 276 ? -50.899 -44.368 -14.622 1.00 23.89 276 ALA B C 1
ATOM 4756 O O . ALA B 1 276 ? -51.882 -44.697 -15.293 1.00 25.16 276 ALA B O 1
ATOM 4758 N N . PHE B 1 277 ? -50.973 -43.485 -13.627 1.00 22.10 277 PHE B N 1
ATOM 4759 C CA . PHE B 1 277 ? -52.228 -42.805 -13.341 1.00 23.19 277 PHE B CA 1
ATOM 4760 C C . PHE B 1 277 ? -52.632 -41.841 -14.474 1.00 22.82 277 PHE B C 1
ATOM 4761 O O . PHE B 1 277 ? -53.816 -41.631 -14.795 1.00 20.73 277 PHE B O 1
ATOM 4769 N N . GLY B 1 278 ? -51.644 -41.193 -15.077 1.00 22.98 278 GLY B N 1
ATOM 4770 C CA . GLY B 1 278 ? -51.915 -40.307 -16.200 1.00 24.15 278 GLY B CA 1
ATOM 4771 C C . GLY B 1 278 ? -52.565 -41.029 -17.375 1.00 21.46 278 GLY B C 1
ATOM 4772 O O . GLY B 1 278 ? -53.474 -40.496 -17.991 1.00 20.93 278 GLY B O 1
ATOM 4773 N N . THR B 1 279 ? -52.193 -42.284 -17.607 1.00 21.24 279 THR B N 1
ATOM 4774 C CA . THR B 1 279 ? -52.778 -43.057 -18.692 1.00 23.07 279 THR B CA 1
ATOM 4775 C C . THR B 1 279 ? -54.265 -43.325 -18.458 1.00 22.77 279 THR B C 1
ATOM 4776 O O . THR B 1 279 ? -55.090 -43.165 -19.367 1.00 21.79 279 THR B O 1
ATOM 4780 N N . LEU B 1 280 ? -54.620 -43.694 -17.221 1.00 23.97 280 LEU B N 1
ATOM 4781 C CA . LEU B 1 280 ? -56.009 -43.933 -16.850 1.00 24.18 280 LEU B CA 1
ATOM 4782 C C . LEU B 1 280 ? -56.798 -42.641 -16.939 1.00 20.88 280 LEU B C 1
ATOM 4783 O O . LEU B 1 280 ? -57.933 -42.654 -17.409 1.00 20.34 280 LEU B O 1
ATOM 4788 N N . THR B 1 281 ? -56.159 -41.532 -16.548 1.00 21.95 281 THR B N 1
ATOM 4789 C CA . THR B 1 281 ? -56.769 -40.218 -16.715 1.00 21.63 281 THR B CA 1
ATOM 4790 C C . THR B 1 281 ? -57.065 -39.930 -18.180 1.00 20.40 281 THR B C 1
ATOM 4791 O O . THR B 1 281 ? -58.174 -39.499 -18.547 1.00 19.75 281 THR B O 1
ATOM 4795 N N . GLN B 1 282 ? -56.087 -40.228 -19.033 1.00 20.82 282 GLN B N 1
ATOM 4796 C CA . GLN B 1 282 ? -56.264 -40.000 -20.454 1.00 21.73 282 GLN B CA 1
ATOM 4797 C C . GLN B 1 282 ? -57.417 -40.847 -20.985 1.00 23.15 282 GLN B C 1
ATOM 4798 O O . GLN B 1 282 ? -58.185 -40.370 -21.810 1.00 22.30 282 GLN B O 1
ATOM 4804 N N . LEU B 1 283 ? -57.532 -42.119 -20.563 1.00 22.91 283 LEU B N 1
ATOM 4805 C CA . LEU B 1 283 ? -58.589 -42.974 -21.081 1.00 23.72 283 LEU B CA 1
ATOM 4806 C C . LEU B 1 283 ? -59.991 -42.468 -20.717 1.00 24.32 283 LEU B C 1
ATOM 4807 O O . LEU B 1 283 ? -60.964 -42.731 -21.449 1.00 24.54 283 LEU B O 1
ATOM 4812 N N . VAL B 1 284 ? -60.119 -41.792 -19.575 1.00 26.60 284 VAL B N 1
ATOM 4813 C CA . VAL B 1 284 ? -61.359 -41.107 -19.238 1.00 26.90 284 VAL B CA 1
ATOM 4814 C C . VAL B 1 284 ? -61.614 -39.938 -20.198 1.00 28.84 284 VAL B C 1
ATOM 4815 O O . VAL B 1 284 ? -62.707 -39.830 -20.774 1.00 25.36 284 VAL B O 1
ATOM 4819 N N . LEU B 1 285 ? -60.585 -39.101 -20.421 1.00 29.09 285 LEU B N 1
ATOM 4820 C CA . LEU B 1 285 ? -60.673 -37.961 -21.333 1.00 32.09 285 LEU B CA 1
ATOM 4821 C C . LEU B 1 285 ? -61.112 -38.381 -22.717 1.00 32.27 285 LEU B C 1
ATOM 4822 O O . LEU B 1 285 ? -61.969 -37.755 -23.306 1.00 36.98 285 LEU B O 1
ATOM 4827 N N . GLU B 1 286 ? -60.470 -39.400 -23.274 1.00 30.48 286 GLU B N 1
ATOM 4828 C CA . GLU B 1 286 ? -60.825 -39.798 -24.619 1.00 31.61 286 GLU B CA 1
ATOM 4829 C C . GLU B 1 286 ? -62.000 -40.774 -24.597 1.00 30.49 286 GLU B C 1
ATOM 4830 O O . GLU B 1 286 ? -62.366 -41.266 -25.638 1.00 33.42 286 GLU B O 1
ATOM 4836 N N . ASN B 1 287 ? -62.582 -41.071 -23.425 1.00 30.74 287 ASN B N 1
ATOM 4837 C CA . ASN B 1 287 ? -63.751 -41.927 -23.346 1.00 29.31 287 ASN B CA 1
ATOM 4838 C C . ASN B 1 287 ? -63.530 -43.274 -24.011 1.00 28.53 287 ASN B C 1
ATOM 4839 O O . ASN B 1 287 ? -64.403 -43.793 -24.716 1.00 27.20 287 ASN B O 1
ATOM 4844 N N . ALA B 1 288 ? -62.381 -43.862 -23.711 1.00 29.07 288 ALA B N 1
ATOM 4845 C CA . ALA B 1 288 ? -62.083 -45.220 -24.097 1.00 28.49 288 ALA B CA 1
ATOM 4846 C C . ALA B 1 288 ? -63.172 -46.187 -23.633 1.00 27.62 288 ALA B C 1
ATOM 4847 O O . ALA B 1 288 ? -63.788 -46.044 -22.564 1.00 25.79 288 ALA B O 1
ATOM 4849 N N . PRO B 1 289 ? -63.390 -47.255 -24.424 1.00 29.13 289 PRO B N 1
ATOM 4850 C CA . PRO B 1 289 ? -64.388 -48.255 -24.090 1.00 33.82 289 PRO B CA 1
ATOM 4851 C C . PRO B 1 289 ? -64.040 -48.925 -22.778 1.00 34.94 289 PRO B C 1
ATOM 4852 O O . PRO B 1 289 ? -62.866 -49.024 -22.403 1.00 34.23 289 PRO B O 1
ATOM 4856 N N . VAL B 1 290 ? -65.081 -49.398 -22.104 1.00 33.49 290 VAL B N 1
ATOM 4857 C CA . VAL B 1 290 ? -64.933 -49.969 -20.786 1.00 35.63 290 VAL B CA 1
ATOM 4858 C C . VAL B 1 290 ? -63.886 -51.089 -20.840 1.00 33.69 290 VAL B C 1
ATOM 4859 O O . VAL B 1 290 ? -63.125 -51.268 -19.892 1.00 30.57 290 VAL B O 1
ATOM 4863 N N . GLU B 1 291 ? -63.861 -51.887 -21.909 1.00 36.56 291 GLU B N 1
ATOM 4864 C CA . GLU B 1 291 ? -62.986 -53.062 -21.903 1.00 39.61 291 GLU B CA 1
ATOM 4865 C C . GLU B 1 291 ? -61.505 -52.642 -21.961 1.00 33.21 291 GLU B C 1
ATOM 4866 O O . GLU B 1 291 ? -60.657 -53.277 -21.343 1.00 34.59 291 GLU B O 1
ATOM 4872 N N . GLU B 1 292 ? -61.199 -51.560 -22.688 1.00 30.87 292 GLU B N 1
ATOM 4873 C CA . GLU B 1 292 ? -59.858 -51.021 -22.792 1.00 31.77 292 GLU B CA 1
ATOM 4874 C C . GLU B 1 292 ? -59.394 -50.494 -21.433 1.00 34.22 292 GLU B C 1
ATOM 4875 O O . GLU B 1 292 ? -58.311 -50.867 -20.973 1.00 28.77 292 GLU B O 1
ATOM 4881 N N . ILE B 1 293 ? -60.204 -49.654 -20.792 1.00 33.42 293 ILE B N 1
ATOM 4882 C CA . ILE B 1 293 ? -59.811 -49.097 -19.464 1.00 38.44 293 ILE B CA 1
ATOM 4883 C C . ILE B 1 293 ? -59.612 -50.261 -18.480 1.00 34.20 293 ILE B C 1
ATOM 4884 O O . ILE B 1 293 ? -58.678 -50.206 -17.683 1.00 27.91 293 ILE B O 1
ATOM 4889 N N . GLU B 1 294 ? -60.441 -51.292 -18.580 1.00 28.97 294 GLU B N 1
ATOM 4890 C CA . GLU B 1 294 ? -60.332 -52.388 -17.621 1.00 30.70 294 GLU B CA 1
ATOM 4891 C C . GLU B 1 294 ? -59.031 -53.172 -17.841 1.00 28.03 294 GLU B C 1
ATOM 4892 O O . GLU B 1 294 ? -58.376 -53.615 -16.892 1.00 29.48 294 GLU B O 1
ATOM 4898 N N . THR B 1 295 ? -58.683 -53.381 -19.109 1.00 26.09 295 THR B N 1
ATOM 4899 C CA . THR B 1 295 ? -57.460 -54.069 -19.462 1.00 28.33 295 THR B CA 1
ATOM 4900 C C . THR B 1 295 ? -56.243 -53.326 -18.920 1.00 26.41 295 THR B C 1
ATOM 4901 O O . THR B 1 295 ? -55.323 -53.933 -18.380 1.00 23.20 295 THR B O 1
ATOM 4905 N N . VAL B 1 296 ? -56.249 -51.999 -19.060 1.00 24.85 296 VAL B N 1
ATOM 4906 C CA . VAL B 1 296 ? -55.114 -51.192 -18.629 1.00 26.30 296 VAL B CA 1
ATOM 4907 C C . VAL B 1 296 ? -55.049 -51.138 -17.102 1.00 25.44 296 VAL B C 1
ATOM 4908 O O . VAL B 1 296 ? -53.970 -51.268 -16.521 1.00 24.81 296 VAL B O 1
ATOM 4912 N N . ALA B 1 297 ? -56.201 -50.951 -16.436 1.00 23.17 297 ALA B N 1
ATOM 4913 C CA . ALA B 1 297 ? -56.225 -50.968 -14.996 1.00 22.92 297 ALA B CA 1
ATOM 4914 C C . ALA B 1 297 ? -55.776 -52.331 -14.483 1.00 21.50 297 ALA B C 1
ATOM 4915 O O . ALA B 1 297 ? -55.051 -52.409 -13.508 1.00 22.85 297 ALA B O 1
ATOM 4917 N N . ALA B 1 298 ? -56.167 -53.413 -15.147 1.00 22.19 298 ALA B N 1
ATOM 4918 C CA . ALA B 1 298 ? -55.789 -54.722 -14.641 1.00 23.81 298 ALA B CA 1
ATOM 4919 C C . ALA B 1 298 ? -54.284 -54.914 -14.778 1.00 24.53 298 ALA B C 1
ATOM 4920 O O . ALA B 1 298 ? -53.652 -55.446 -13.891 1.00 25.04 298 ALA B O 1
ATOM 4922 N N . LEU B 1 299 ? -53.693 -54.539 -15.921 1.00 28.21 299 LEU B N 1
ATOM 4923 C CA . LEU B 1 299 ? -52.257 -54.745 -16.088 1.00 26.39 299 LEU B CA 1
ATOM 4924 C C . LEU B 1 299 ? -51.483 -53.899 -15.071 1.00 25.69 299 LEU B C 1
ATOM 4925 O O . LEU B 1 299 ? -50.521 -54.379 -14.456 1.00 23.70 299 LEU B O 1
ATOM 4930 N N . SER B 1 300 ? -51.928 -52.639 -14.897 1.00 23.51 300 SER B N 1
ATOM 4931 C CA . SER B 1 300 ? -51.270 -51.711 -14.003 1.00 22.43 300 SER B CA 1
ATOM 4932 C C . SER B 1 300 ? -51.290 -52.273 -12.585 1.00 25.13 300 SER B C 1
ATOM 4933 O O . SER B 1 300 ? -50.257 -52.416 -11.924 1.00 23.75 300 SER B O 1
ATOM 4936 N N . HIS B 1 301 ? -52.486 -52.679 -12.150 1.00 26.22 301 HIS B N 1
ATOM 4937 C CA . HIS B 1 301 ? -52.635 -53.309 -10.845 1.00 25.64 301 HIS B CA 1
ATOM 4938 C C . HIS B 1 301 ? -51.788 -54.580 -10.708 1.00 24.74 301 HIS B C 1
ATOM 4939 O O . HIS B 1 301 ? -51.176 -54.806 -9.662 1.00 26.57 301 HIS B O 1
ATOM 4946 N N . ALA B 1 302 ? -51.756 -55.423 -11.729 1.00 24.96 302 ALA B N 1
ATOM 4947 C CA . ALA B 1 302 ? -51.054 -56.699 -11.606 1.00 27.57 302 ALA B CA 1
ATOM 4948 C C . ALA B 1 302 ? -49.551 -56.509 -11.412 1.00 26.29 302 ALA B C 1
ATOM 4949 O O . ALA B 1 302 ? -48.949 -57.350 -10.781 1.00 25.50 302 ALA B O 1
ATOM 4951 N N . VAL B 1 303 ? -48.958 -55.417 -11.919 1.00 26.98 303 VAL B N 1
ATOM 4952 C CA . VAL B 1 303 ? -47.522 -55.213 -11.771 1.00 26.53 303 VAL B CA 1
ATOM 4953 C C . VAL B 1 303 ? -47.221 -54.186 -10.666 1.00 25.02 303 VAL B C 1
ATOM 4954 O O . VAL B 1 303 ? -46.065 -53.869 -10.409 1.00 29.17 303 VAL B O 1
ATOM 4958 N N . GLY B 1 304 ? -48.232 -53.761 -9.915 1.00 25.26 304 GLY B N 1
ATOM 4959 C CA . GLY B 1 304 ? -48.009 -52.965 -8.721 1.00 26.68 304 GLY B CA 1
ATOM 4960 C C . GLY B 1 304 ? -48.014 -51.451 -8.969 1.00 27.63 304 GLY B C 1
ATOM 4961 O O . GLY B 1 304 ? -47.662 -50.687 -8.085 1.00 29.23 304 GLY B O 1
ATOM 4962 N N . LEU B 1 305 ? -48.485 -50.987 -10.125 1.00 25.12 305 LEU B N 1
ATOM 4963 C CA . LEU B 1 305 ? -48.536 -49.560 -10.390 1.00 25.36 305 LEU B CA 1
ATOM 4964 C C . LEU B 1 305 ? -49.764 -48.956 -9.733 1.00 26.04 305 LEU B C 1
ATOM 4965 O O . LEU B 1 305 ? -50.780 -49.638 -9.611 1.00 24.04 305 LEU B O 1
ATOM 4970 N N . PRO B 1 306 ? -49.761 -47.642 -9.437 1.00 26.98 306 PRO B N 1
ATOM 4971 C CA . PRO B 1 306 ? -50.949 -46.975 -8.917 1.00 26.35 306 PRO B CA 1
ATOM 4972 C C . PRO B 1 306 ? -52.091 -46.793 -9.905 1.00 25.96 306 PRO B C 1
ATOM 4973 O O . PRO B 1 306 ? -51.893 -46.406 -11.061 1.00 27.19 306 PRO B O 1
ATOM 4977 N N . ILE B 1 307 ? -53.310 -47.095 -9.446 1.00 24.24 307 ILE B N 1
ATOM 4978 C CA . ILE B 1 307 ? -54.490 -46.812 -10.246 1.00 25.53 307 ILE B CA 1
ATOM 4979 C C . ILE B 1 307 ? -55.451 -45.902 -9.502 1.00 21.75 307 ILE B C 1
ATOM 4980 O O . ILE B 1 307 ? -56.573 -45.716 -9.952 1.00 21.26 307 ILE B O 1
ATOM 4985 N N . THR B 1 308 ? -55.015 -45.392 -8.356 1.00 24.02 308 THR B N 1
ATOM 4986 C CA . THR B 1 308 ? -55.724 -44.390 -7.576 1.00 22.19 308 THR B CA 1
ATOM 4987 C C . THR B 1 308 ? -54.755 -43.313 -7.078 1.00 23.33 308 THR B C 1
ATOM 4988 O O . THR B 1 308 ? -53.546 -43.565 -6.937 1.00 24.21 308 THR B O 1
ATOM 4992 N N . LEU B 1 309 ? -55.326 -42.142 -6.740 1.00 22.77 309 LEU B N 1
ATOM 4993 C CA . LEU B 1 309 ? -54.606 -41.049 -6.118 1.00 24.50 309 LEU B CA 1
ATOM 4994 C C . LEU B 1 309 ? -54.055 -41.465 -4.752 1.00 27.01 309 LEU B C 1
ATOM 4995 O O . LEU B 1 309 ? -52.939 -41.069 -4.413 1.00 25.89 309 LEU B O 1
ATOM 5000 N N . ALA B 1 310 ? -54.794 -42.271 -3.977 1.00 24.93 310 ALA B N 1
ATOM 5001 C CA . ALA B 1 310 ? -54.276 -42.729 -2.689 1.00 26.98 310 ALA B CA 1
ATOM 5002 C C . ALA B 1 310 ? -52.982 -43.535 -2.839 1.00 27.16 310 ALA B C 1
ATOM 5003 O O . ALA B 1 310 ? -52.103 -43.434 -1.982 1.00 24.68 310 ALA B O 1
ATOM 5005 N N . GLN B 1 311 ? -52.823 -44.299 -3.917 1.00 26.78 311 GLN B N 1
ATOM 5006 C CA . GLN B 1 311 ? -51.581 -45.041 -4.124 1.00 26.84 311 GLN B CA 1
ATOM 5007 C C . GLN B 1 311 ? -50.429 -44.156 -4.601 1.00 26.23 311 GLN B C 1
ATOM 5008 O O . GLN B 1 311 ? -49.324 -44.654 -4.760 1.00 26.78 311 GLN B O 1
ATOM 5014 N N . LEU B 1 312 ? -50.671 -42.845 -4.784 1.00 28.81 312 LEU B N 1
ATOM 5015 C CA . LEU B 1 312 ? -49.605 -41.852 -4.955 1.00 26.27 312 LEU B CA 1
ATOM 5016 C C . LEU B 1 312 ? -49.528 -40.954 -3.720 1.00 26.07 312 LEU B C 1
ATOM 5017 O O . LEU B 1 312 ? -48.956 -39.876 -3.808 1.00 25.65 312 LEU B O 1
ATOM 5022 N N . ASP B 1 313 ? -50.169 -41.389 -2.616 1.00 25.71 313 ASP B N 1
ATOM 5023 C CA . ASP B 1 313 ? -50.179 -40.731 -1.320 1.00 28.92 313 ASP B CA 1
ATOM 5024 C C . ASP B 1 313 ? -51.016 -39.456 -1.339 1.00 30.89 313 ASP B C 1
ATOM 5025 O O . ASP B 1 313 ? -50.884 -38.645 -0.433 1.00 28.12 313 ASP B O 1
ATOM 5030 N N . ILE B 1 314 ? -51.900 -39.298 -2.330 1.00 27.40 314 ILE B N 1
ATOM 5031 C CA . ILE B 1 314 ? -52.742 -38.119 -2.377 1.00 25.71 314 ILE B CA 1
ATOM 5032 C C . ILE B 1 314 ? -54.049 -38.505 -1.724 1.00 26.53 314 ILE B C 1
ATOM 5033 O O . ILE B 1 314 ? -54.898 -39.126 -2.370 1.00 25.13 314 ILE B O 1
ATOM 5038 N N . LYS B 1 315 ? -54.181 -38.108 -0.439 1.00 28.12 315 LYS B N 1
ATOM 5039 C CA . LYS B 1 315 ? -55.274 -38.564 0.415 1.00 28.45 315 LYS B CA 1
ATOM 5040 C C . LYS B 1 315 ? -56.057 -37.417 1.008 1.00 24.67 315 LYS B C 1
ATOM 5041 O O . LYS B 1 315 ? -57.197 -37.588 1.320 1.00 29.20 315 LYS B O 1
ATOM 5047 N N . GLU B 1 316 ? -55.465 -36.238 1.151 1.00 26.77 316 GLU B N 1
ATOM 5048 C CA . GLU B 1 316 ? -56.159 -35.124 1.764 1.00 26.98 316 GLU B CA 1
ATOM 5049 C C . GLU B 1 316 ? -56.303 -34.011 0.731 1.00 29.00 316 GLU B C 1
ATOM 5050 O O . GLU B 1 316 ? -55.403 -33.836 -0.096 1.00 27.42 316 GLU B O 1
ATOM 5056 N N . ASP B 1 317 ? -57.364 -33.211 0.887 1.00 27.66 317 ASP B N 1
ATOM 5057 C CA . ASP B 1 317 ? -57.594 -32.027 0.078 1.00 30.83 317 ASP B CA 1
ATOM 5058 C C . ASP B 1 317 ? -57.520 -32.394 -1.403 1.00 31.02 317 ASP B C 1
ATOM 5059 O O . ASP B 1 317 ? -56.900 -31.697 -2.211 1.00 29.06 317 ASP B O 1
ATOM 5064 N N . VAL B 1 318 ? -58.162 -33.495 -1.766 1.00 28.46 318 VAL B N 1
ATOM 5065 C CA . VAL B 1 318 ? -57.962 -34.031 -3.101 1.00 27.52 318 VAL B CA 1
ATOM 5066 C C . VAL B 1 318 ? -58.546 -33.095 -4.172 1.00 26.94 318 VAL B C 1
ATOM 5067 O O . VAL B 1 318 ? -57.859 -32.822 -5.148 1.00 26.66 318 VAL B O 1
ATOM 5071 N N . PRO B 1 319 ? -59.773 -32.550 -4.058 1.00 28.99 319 PRO B N 1
ATOM 5072 C CA . PRO B 1 319 ? -60.249 -31.565 -5.030 1.00 32.09 319 PRO B CA 1
ATOM 5073 C C . PRO B 1 319 ? -59.253 -30.432 -5.257 1.00 34.61 319 PRO B C 1
ATOM 5074 O O . PRO B 1 319 ? -58.894 -30.136 -6.399 1.00 29.96 319 PRO B O 1
ATOM 5078 N N . ALA B 1 320 ? -58.753 -29.844 -4.163 1.00 31.74 320 ALA B N 1
ATOM 5079 C CA . ALA B 1 320 ? -57.854 -28.710 -4.278 1.00 31.66 320 ALA B CA 1
ATOM 5080 C C . ALA B 1 320 ? -56.592 -29.138 -5.011 1.00 30.12 320 ALA B C 1
ATOM 5081 O O . ALA B 1 320 ? -56.089 -28.403 -5.860 1.00 32.93 320 ALA B O 1
ATOM 5083 N N . LYS B 1 321 ? -56.061 -30.332 -4.711 1.00 27.05 321 LYS B N 1
ATOM 5084 C CA . LYS B 1 321 ? -54.833 -30.758 -5.372 1.00 24.64 321 LYS B CA 1
ATOM 5085 C C . LYS B 1 321 ? -55.052 -31.063 -6.860 1.00 27.01 321 LYS B C 1
ATOM 5086 O O . LYS B 1 321 ? -54.156 -30.865 -7.682 1.00 27.10 321 LYS B O 1
ATOM 5092 N N . MET B 1 322 ? -56.234 -31.569 -7.210 1.00 27.28 322 MET B N 1
ATOM 5093 C CA . MET B 1 322 ? -56.494 -31.947 -8.587 1.00 25.38 322 MET B CA 1
ATOM 5094 C C . MET B 1 322 ? -56.697 -30.678 -9.432 1.00 27.90 322 MET B C 1
ATOM 5095 O O . MET B 1 322 ? -56.328 -30.683 -10.603 1.00 27.11 322 MET B O 1
ATOM 5100 N N . ARG B 1 323 ? -57.171 -29.566 -8.838 1.00 26.21 323 ARG B N 1
ATOM 5101 C CA . ARG B 1 323 ? -57.207 -28.305 -9.576 1.00 27.65 323 ARG B CA 1
ATOM 5102 C C . ARG B 1 323 ? -55.809 -27.889 -9.947 1.00 26.84 323 ARG B C 1
ATOM 5103 O O . ARG B 1 323 ? -55.584 -27.447 -11.061 1.00 26.81 323 ARG B O 1
ATOM 5111 N N . ILE B 1 324 ? -54.879 -28.055 -9.007 1.00 26.65 324 ILE B N 1
ATOM 5112 C CA . ILE B 1 324 ? -53.494 -27.734 -9.279 1.00 29.09 324 ILE B CA 1
ATOM 5113 C C . ILE B 1 324 ? -52.943 -28.626 -10.382 1.00 30.73 324 ILE B C 1
ATOM 5114 O O . ILE B 1 324 ? -52.268 -28.142 -11.294 1.00 28.36 324 ILE B O 1
ATOM 5119 N N . VAL B 1 325 ? -53.176 -29.937 -10.288 1.00 26.57 325 VAL B N 1
ATOM 5120 C CA . VAL B 1 325 ? -52.703 -30.845 -11.325 1.00 25.31 325 VAL B CA 1
ATOM 5121 C C . VAL B 1 325 ? -53.288 -30.474 -12.701 1.00 22.86 325 VAL B C 1
ATOM 5122 O O . VAL B 1 325 ? -52.581 -30.445 -13.718 1.00 25.28 325 VAL B O 1
ATOM 5126 N N . ALA B 1 326 ? -54.608 -30.263 -12.756 1.00 23.20 326 ALA B N 1
ATOM 5127 C CA . ALA B 1 326 ? -55.277 -29.979 -14.013 1.00 27.15 326 ALA B CA 1
ATOM 5128 C C . ALA B 1 326 ? -54.721 -28.695 -14.650 1.00 30.87 326 ALA B C 1
ATOM 5129 O O . ALA B 1 326 ? -54.499 -28.660 -15.857 1.00 28.41 326 ALA B O 1
ATOM 5131 N N . GLU B 1 327 ? -54.502 -27.644 -13.840 1.00 28.64 327 GLU B N 1
ATOM 5132 C CA . GLU B 1 327 ? -54.036 -26.351 -14.346 1.00 31.91 327 GLU B CA 1
ATOM 5133 C C . GLU B 1 327 ? -52.626 -26.494 -14.917 1.00 28.38 327 GLU B C 1
ATOM 5134 O O . GLU B 1 327 ? -52.349 -26.014 -16.013 1.00 29.02 327 GLU B O 1
ATOM 5140 N N . ALA B 1 328 ? -51.779 -27.276 -14.239 1.00 27.99 328 ALA B N 1
ATOM 5141 C CA . ALA B 1 328 ? -50.413 -27.458 -14.671 1.00 28.07 328 ALA B CA 1
ATOM 5142 C C . ALA B 1 328 ? -50.372 -28.316 -15.927 1.00 32.57 328 ALA B C 1
ATOM 5143 O O . ALA B 1 328 ? -49.529 -28.078 -16.802 1.00 30.64 328 ALA B O 1
ATOM 5145 N N . ALA B 1 329 ? -51.287 -29.301 -16.013 1.00 28.18 329 ALA B N 1
ATOM 5146 C CA . ALA B 1 329 ? -51.248 -30.223 -17.142 1.00 28.55 329 ALA B CA 1
ATOM 5147 C C . ALA B 1 329 ? -51.659 -29.477 -18.405 1.00 28.06 329 ALA B C 1
ATOM 5148 O O . ALA B 1 329 ? -51.368 -29.928 -19.502 1.00 29.01 329 ALA B O 1
ATOM 5150 N N . CYS B 1 330 ? -52.457 -28.426 -18.226 1.00 29.03 330 CYS B N 1
ATOM 5151 C CA . CYS B 1 330 ? -52.998 -27.670 -19.334 1.00 30.18 330 CYS B CA 1
ATOM 5152 C C . CYS B 1 330 ? -52.218 -26.383 -19.617 1.00 34.23 330 CYS B C 1
ATOM 5153 O O . CYS B 1 330 ? -52.740 -25.562 -20.371 1.00 35.58 330 CYS B O 1
ATOM 5156 N N . ALA B 1 331 ? -51.021 -26.215 -19.019 1.00 33.80 331 ALA B N 1
ATOM 5157 C CA . ALA B 1 331 ? -50.203 -25.012 -19.147 1.00 37.35 331 ALA B CA 1
ATOM 5158 C C . ALA B 1 331 ? -49.794 -24.875 -20.608 1.00 41.71 331 ALA B C 1
ATOM 5159 O O . ALA B 1 331 ? -49.741 -25.866 -21.336 1.00 37.80 331 ALA B O 1
ATOM 5161 N N . GLU B 1 332 ? -49.546 -23.648 -21.055 1.00 37.32 332 GLU B N 1
ATOM 5162 C CA . GLU B 1 332 ? -49.231 -23.414 -22.458 1.00 42.15 332 GLU B CA 1
ATOM 5163 C C . GLU B 1 332 ? -47.984 -24.226 -22.792 1.00 32.04 332 GLU B C 1
ATOM 5164 O O . GLU B 1 332 ? -47.069 -24.296 -21.977 1.00 37.54 332 GLU B O 1
ATOM 5170 N N . GLY B 1 333 ? -47.967 -24.908 -23.943 1.00 32.43 333 GLY B N 1
ATOM 5171 C CA . GLY B 1 333 ? -46.818 -25.735 -24.289 1.00 35.17 333 GLY B CA 1
ATOM 5172 C C . GLY B 1 333 ? -46.936 -27.205 -23.858 1.00 39.76 333 GLY B C 1
ATOM 5173 O O . GLY B 1 333 ? -46.134 -28.030 -24.273 1.00 38.50 333 GLY B O 1
ATOM 5174 N N . GLU B 1 334 ? -47.902 -27.551 -22.993 1.00 37.12 334 GLU B N 1
ATOM 5175 C CA . GLU B 1 334 ? -47.993 -28.917 -22.497 1.00 31.06 334 GLU B CA 1
ATOM 5176 C C . GLU B 1 334 ? -48.592 -29.801 -23.594 1.00 30.11 334 GLU B C 1
ATOM 5177 O O . GLU B 1 334 ? -49.340 -29.352 -24.458 1.00 30.78 334 GLU B O 1
ATOM 5183 N N . THR B 1 335 ? -48.373 -31.099 -23.482 1.00 28.65 335 THR B N 1
ATOM 5184 C CA . THR B 1 335 ? -48.776 -32.022 -24.528 1.00 26.80 335 THR B CA 1
ATOM 5185 C C . THR B 1 335 ? -50.262 -32.398 -24.445 1.00 28.61 335 THR B C 1
ATOM 5186 O O . THR B 1 335 ? -50.750 -33.075 -25.335 1.00 29.47 335 THR B O 1
ATOM 5190 N N . ILE B 1 336 ? -51.035 -31.901 -23.467 1.00 28.83 336 ILE B N 1
ATOM 5191 C CA . ILE B 1 336 ? -52.447 -32.261 -23.400 1.00 28.09 336 ILE B CA 1
ATOM 5192 C C . ILE B 1 336 ? -53.209 -31.712 -24.604 1.00 31.39 336 ILE B C 1
ATOM 5193 O O . ILE B 1 336 ? -54.224 -32.269 -25.022 1.00 31.60 336 ILE B O 1
ATOM 5198 N N . HIS B 1 337 ? -52.680 -30.616 -25.145 1.00 30.74 337 HIS B N 1
ATOM 5199 C CA . HIS B 1 337 ? -53.221 -29.945 -26.309 1.00 35.43 337 HIS B CA 1
ATOM 5200 C C . HIS B 1 337 ? -53.120 -30.814 -27.565 1.00 29.96 337 HIS B C 1
ATOM 5201 O O . HIS B 1 337 ? -53.789 -30.502 -28.521 1.00 32.01 337 HIS B O 1
ATOM 5208 N N . ASN B 1 338 ? -52.333 -31.901 -27.575 1.00 28.12 338 ASN B N 1
ATOM 5209 C CA . ASN B 1 338 ? -52.321 -32.869 -28.678 1.00 26.91 338 ASN B CA 1
ATOM 5210 C C . ASN B 1 338 ? -53.513 -33.825 -28.709 1.00 26.54 338 ASN B C 1
ATOM 5211 O O . ASN B 1 338 ? -53.670 -34.546 -29.685 1.00 25.05 338 ASN B O 1
ATOM 5216 N N . MET B 1 339 ? -54.337 -33.856 -27.654 1.00 29.83 339 MET B N 1
ATOM 5217 C CA . MET B 1 339 ? -55.518 -34.703 -27.609 1.00 29.40 339 MET B CA 1
ATOM 5218 C C . MET B 1 339 ? -56.485 -34.207 -28.678 1.00 30.53 339 MET B C 1
ATOM 5219 O O . MET B 1 339 ? -56.621 -32.995 -28.839 1.00 29.49 339 MET B O 1
ATOM 5224 N N . PRO B 1 340 ? -57.222 -35.095 -29.387 1.00 30.59 340 PRO B N 1
ATOM 5225 C CA . PRO B 1 340 ? -58.269 -34.663 -30.324 1.00 33.35 340 PRO B CA 1
ATOM 5226 C C . PRO B 1 340 ? -59.299 -33.768 -29.650 1.00 34.73 340 PRO B C 1
ATOM 5227 O O . PRO B 1 340 ? -59.875 -34.159 -28.646 1.00 32.61 340 PRO B O 1
ATOM 5231 N N . GLY B 1 341 ? -59.462 -32.544 -30.150 1.00 32.24 341 GLY B N 1
ATOM 5232 C CA . GLY B 1 341 ? -60.383 -31.581 -29.562 1.00 31.39 341 GLY B CA 1
ATOM 5233 C C . GLY B 1 341 ? -59.768 -30.785 -28.408 1.00 32.29 341 GLY B C 1
ATOM 5234 O O . GLY B 1 341 ? -60.446 -29.998 -27.777 1.00 33.30 341 GLY B O 1
ATOM 5235 N N . GLY B 1 342 ? -58.498 -31.009 -28.080 1.00 32.92 342 GLY B N 1
ATOM 5236 C CA . GLY B 1 342 ? -57.896 -30.405 -26.901 1.00 35.47 342 GLY B CA 1
ATOM 5237 C C . GLY B 1 342 ? -58.547 -30.846 -25.579 1.00 31.72 342 GLY B C 1
ATOM 5238 O O . GLY B 1 342 ? -59.420 -31.710 -25.559 1.00 31.31 342 GLY B O 1
ATOM 5239 N N . ALA B 1 343 ? -58.146 -30.165 -24.502 1.00 28.46 343 ALA B N 1
ATOM 5240 C CA . ALA B 1 343 ? -58.677 -30.362 -23.160 1.00 34.79 343 ALA B CA 1
ATOM 5241 C C . ALA B 1 343 ? -58.524 -29.086 -22.340 1.00 30.79 343 ALA B C 1
ATOM 5242 O O . ALA B 1 343 ? -57.442 -28.517 -22.257 1.00 35.53 343 ALA B O 1
ATOM 5244 N N . THR B 1 344 ? -59.609 -28.676 -21.691 1.00 29.40 344 THR B N 1
ATOM 5245 C CA . THR B 1 344 ? -59.570 -27.571 -20.747 1.00 28.13 344 THR B CA 1
ATOM 5246 C C . THR B 1 344 ? -59.191 -28.072 -19.360 1.00 29.33 344 THR B C 1
ATOM 5247 O O . THR B 1 344 ? -59.311 -29.256 -19.080 1.00 25.35 344 THR B O 1
ATOM 5251 N N . PRO B 1 345 ? -58.751 -27.171 -18.449 1.00 29.33 345 PRO B N 1
ATOM 5252 C CA . PRO B 1 345 ? -58.543 -27.531 -17.054 1.00 28.39 345 PRO B CA 1
ATOM 5253 C C . PRO B 1 345 ? -59.752 -28.255 -16.446 1.00 28.34 345 PRO B C 1
ATOM 5254 O O . PRO B 1 345 ? -59.626 -29.214 -15.676 1.00 26.21 345 PRO B O 1
ATOM 5258 N N . ASP B 1 346 ? -60.952 -27.788 -16.760 1.00 25.74 346 ASP B N 1
ATOM 5259 C CA . ASP B 1 346 ? -62.135 -28.406 -16.192 1.00 28.01 346 ASP B CA 1
ATOM 5260 C C . ASP B 1 346 ? -62.307 -29.850 -16.679 1.00 29.22 346 ASP B C 1
ATOM 5261 O O . ASP B 1 346 ? -62.768 -30.701 -15.916 1.00 26.48 346 ASP B O 1
ATOM 5266 N N . GLN B 1 347 ? -61.982 -30.110 -17.942 1.00 28.50 347 GLN B N 1
ATOM 5267 C CA . GLN B 1 347 ? -62.114 -31.457 -18.493 1.00 28.11 347 GLN B CA 1
ATOM 5268 C C . GLN B 1 347 ? -61.110 -32.394 -17.824 1.00 25.04 347 GLN B C 1
ATOM 5269 O O . GLN B 1 347 ? -61.432 -33.544 -17.571 1.00 24.58 347 GLN B O 1
ATOM 5275 N N . VAL B 1 348 ? -59.900 -31.894 -17.576 1.00 23.94 348 VAL B N 1
ATOM 5276 C CA . VAL B 1 348 ? -58.828 -32.693 -17.013 1.00 23.66 348 VAL B CA 1
ATOM 5277 C C . VAL B 1 348 ? -59.090 -32.949 -15.535 1.00 23.77 348 VAL B C 1
ATOM 5278 O O . VAL B 1 348 ? -58.988 -34.084 -15.071 1.00 25.44 348 VAL B O 1
ATOM 5282 N N . TYR B 1 349 ? -59.538 -31.915 -14.834 1.00 22.05 349 TYR B N 1
ATOM 5283 C CA . TYR B 1 349 ? -60.034 -32.044 -13.477 1.00 24.06 349 TYR B CA 1
ATOM 5284 C C . TYR B 1 349 ? -61.055 -33.182 -13.366 1.00 25.12 349 TYR B C 1
ATOM 5285 O O . TYR B 1 349 ? -60.925 -34.036 -12.497 1.00 22.81 349 TYR B O 1
ATOM 5294 N N . ALA B 1 350 ? -62.082 -33.157 -14.218 1.00 25.52 350 ALA B N 1
ATOM 5295 C CA . ALA B 1 350 ? -63.127 -34.157 -14.238 1.00 24.53 350 ALA B CA 1
ATOM 5296 C C . ALA B 1 350 ? -62.540 -35.549 -14.472 1.00 24.91 350 ALA B C 1
ATOM 5297 O O . ALA B 1 350 ? -62.902 -36.478 -13.756 1.00 24.54 350 ALA B O 1
ATOM 5299 N N . ALA B 1 351 ? -61.606 -35.663 -15.419 1.00 22.61 351 ALA B N 1
ATOM 5300 C CA . ALA B 1 351 ? -61.030 -36.952 -15.747 1.00 23.55 351 ALA B CA 1
ATOM 5301 C C . ALA B 1 351 ? -60.206 -37.516 -14.588 1.00 23.63 351 ALA B C 1
ATOM 5302 O O . ALA B 1 351 ? -60.173 -38.738 -14.400 1.00 22.01 351 ALA B O 1
ATOM 5304 N N . LEU B 1 352 ? -59.514 -36.647 -13.845 1.00 22.96 352 LEU B N 1
ATOM 5305 C CA . LEU B 1 352 ? -58.707 -37.045 -12.701 1.00 21.12 352 LEU B CA 1
ATOM 5306 C C . LEU B 1 352 ? -59.605 -37.646 -11.613 1.00 23.54 352 LEU B C 1
ATOM 5307 O O . LEU B 1 352 ? -59.304 -38.737 -11.107 1.00 23.18 352 LEU B O 1
ATOM 5312 N N . LEU B 1 353 ? -60.729 -36.978 -11.306 1.00 22.02 353 LEU B N 1
ATOM 5313 C CA . LEU B 1 353 ? -61.602 -37.453 -10.243 1.00 23.72 353 LEU B CA 1
ATOM 5314 C C . LEU B 1 353 ? -62.262 -38.776 -10.639 1.00 23.98 353 LEU B C 1
ATOM 5315 O O . LEU B 1 353 ? -62.450 -39.651 -9.786 1.00 23.71 353 LEU B O 1
ATOM 5320 N N . VAL B 1 354 ? -62.651 -38.901 -11.910 1.00 23.58 354 VAL B N 1
ATOM 5321 C CA . VAL B 1 354 ? -63.368 -40.069 -12.377 1.00 21.89 354 VAL B CA 1
ATOM 5322 C C . VAL B 1 354 ? 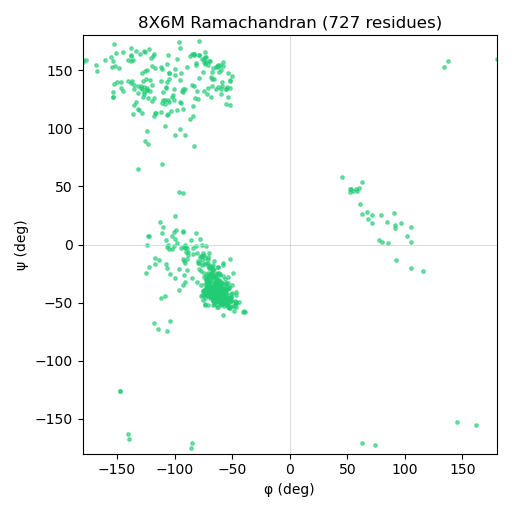-62.396 -41.249 -12.514 1.00 22.28 354 VAL B C 1
ATOM 5323 O O . VAL B 1 354 ? -62.748 -42.373 -12.152 1.00 22.06 354 VAL B O 1
ATOM 5327 N N . ALA B 1 355 ? -61.169 -41.008 -13.013 1.00 20.84 355 ALA B N 1
ATOM 5328 C CA . ALA B 1 355 ? -60.160 -42.053 -13.076 1.00 21.68 355 ALA B CA 1
ATOM 5329 C C . ALA B 1 355 ? -59.860 -42.598 -11.678 1.00 21.36 355 ALA B C 1
ATOM 5330 O O . ALA B 1 355 ? -59.731 -43.799 -11.482 1.00 23.23 355 ALA B O 1
ATOM 5332 N N . ASP B 1 356 ? -59.780 -41.721 -10.690 1.00 22.88 356 ASP B N 1
ATOM 5333 C CA . ASP B 1 356 ? -59.599 -42.144 -9.316 1.00 23.00 356 ASP B CA 1
ATOM 5334 C C . ASP B 1 356 ? -60.773 -43.020 -8.854 1.00 23.39 356 ASP B C 1
ATOM 5335 O O . ASP B 1 356 ? -60.563 -44.074 -8.226 1.00 20.65 356 ASP B O 1
ATOM 5340 N N . GLN B 1 357 ? -62.008 -42.596 -9.143 1.00 22.97 357 GLN B N 1
ATOM 5341 C CA . GLN B 1 357 ? -63.173 -43.375 -8.718 1.00 25.53 357 GLN B CA 1
ATOM 5342 C C . GLN B 1 357 ? -63.182 -44.739 -9.395 1.00 26.14 357 GLN B C 1
ATOM 5343 O O . GLN B 1 357 ? -63.443 -45.752 -8.761 1.00 28.56 357 GLN B O 1
ATOM 5349 N N . TYR B 1 358 ? -62.787 -44.756 -10.659 1.00 27.66 358 TYR B N 1
ATOM 5350 C CA . TYR B 1 358 ? -62.701 -45.984 -11.420 1.00 28.52 358 TYR B CA 1
ATOM 5351 C C . TYR B 1 358 ? -61.682 -46.934 -10.778 1.00 32.20 358 TYR B C 1
ATOM 5352 O O . TYR B 1 358 ? -61.972 -48.115 -10.584 1.00 30.20 358 TYR B O 1
ATOM 5361 N N . GLY B 1 359 ? -60.482 -46.428 -10.475 1.00 24.90 359 GLY B N 1
ATOM 5362 C CA . GLY B 1 359 ? -59.471 -47.229 -9.802 1.00 25.14 359 GLY B CA 1
ATOM 5363 C C . GLY B 1 359 ? -59.978 -47.804 -8.469 1.00 27.40 359 GLY B C 1
ATOM 5364 O O . GLY B 1 359 ? -59.718 -48.954 -8.127 1.00 27.03 359 GLY B O 1
ATOM 5365 N N . GLN B 1 360 ? -60.634 -46.972 -7.664 1.00 25.77 360 GLN B N 1
ATOM 5366 C CA . GLN B 1 360 ? -61.150 -47.404 -6.379 1.00 29.80 360 GLN B CA 1
ATOM 5367 C C . GLN B 1 360 ? -62.154 -48.539 -6.541 1.00 31.25 360 GLN B C 1
ATOM 5368 O O . GLN B 1 360 ? -62.145 -49.450 -5.718 1.00 33.10 360 GLN B O 1
ATOM 5374 N N . ARG B 1 361 ? -63.051 -48.440 -7.529 1.00 34.01 361 ARG B N 1
ATOM 5375 C CA . ARG B 1 361 ? -64.024 -49.491 -7.779 1.00 32.45 361 ARG B CA 1
ATOM 5376 C C . ARG B 1 361 ? -63.282 -50.738 -8.237 1.00 33.68 361 ARG B C 1
ATOM 5377 O O . ARG B 1 361 ? -63.625 -51.861 -7.880 1.00 33.55 361 ARG B O 1
ATOM 5385 N N . PHE B 1 362 ? -62.272 -50.554 -9.079 1.00 30.44 362 PHE B N 1
ATOM 5386 C CA . PHE B 1 362 ? -61.539 -51.702 -9.579 1.00 29.84 362 PHE B CA 1
ATOM 5387 C C . PHE B 1 362 ? -60.864 -52.435 -8.416 1.00 31.73 362 PHE B C 1
ATOM 5388 O O . PHE B 1 362 ? -60.922 -53.655 -8.396 1.00 35.44 362 PHE B O 1
ATOM 5396 N N . LEU B 1 363 ? -60.250 -51.730 -7.465 1.00 29.59 363 LEU B N 1
ATOM 5397 C CA . LEU B 1 363 ? -59.590 -52.396 -6.347 1.00 35.36 363 LEU B CA 1
ATOM 5398 C C . LEU B 1 363 ? -60.605 -53.106 -5.454 1.00 40.29 363 LEU B C 1
ATOM 5399 O O . LEU B 1 363 ? -60.333 -54.211 -5.013 1.00 40.94 363 LEU B O 1
ATOM 5404 N N . GLN B 1 364 ? -61.764 -52.499 -5.209 1.00 41.87 364 GLN B N 1
ATOM 5405 C CA . GLN B 1 364 ? -62.791 -53.103 -4.364 1.00 50.05 364 GLN B CA 1
ATOM 5406 C C . GLN B 1 364 ? -63.221 -54.455 -4.931 1.00 49.82 364 GLN B C 1
ATOM 5407 O O . GLN B 1 364 ? -63.347 -55.409 -4.179 1.00 57.32 364 GLN B O 1
ATOM 5413 N N . GLU B 1 365 ? -63.446 -54.530 -6.249 1.00 54.18 365 GLU B N 1
ATOM 5414 C CA . GLU B 1 365 ? -63.902 -55.750 -6.905 1.00 57.75 365 GLU B CA 1
ATOM 5415 C C . GLU B 1 365 ? -62.823 -56.826 -6.823 1.00 62.52 365 GLU B C 1
ATOM 5416 O O . GLU B 1 365 ? -63.108 -57.955 -6.436 1.00 69.94 365 GLU B O 1
ATOM 5422 N N . TRP B 1 366 ? -61.589 -56.458 -7.168 1.00 63.64 366 TRP B N 1
ATOM 5423 C CA . TRP B 1 366 ? -60.459 -57.376 -7.162 1.00 71.89 366 TRP B CA 1
ATOM 5424 C C . TRP B 1 366 ? -60.371 -58.163 -5.845 1.00 76.55 366 TRP B C 1
ATOM 5425 O O . TRP B 1 366 ? -59.843 -59.273 -5.844 1.00 94.00 366 TRP B O 1
ATOM 5436 N N . GLU B 1 367 ? -60.922 -57.641 -4.735 1.00 82.00 367 GLU B N 1
ATOM 5437 C CA . GLU B 1 367 ? -61.192 -58.477 -3.566 1.00 84.99 367 GLU B CA 1
ATOM 5438 C C . GLU B 1 367 ? -62.691 -58.516 -3.243 1.00 76.65 367 GLU B C 1
ATOM 5439 O O . GLU B 1 367 ? -63.288 -59.582 -3.513 1.00 71.71 367 GLU B O 1
#

InterPro domains:
  IPR001670 Alcohol dehydrogenase, iron-type/glycerol dehydrogenase GldA [PF00465] (8-154)
  IPR016205 Glycerol dehydrogenase [PIRSF000112] (3-352)
  IPR016205 Glycerol dehydrogenase [PTHR43616] (2-360)
  IPR018211 Alcohol dehydrogenase, iron-type, conserved site [PS00060] (241-261)
  IPR018211 Alcohol dehydrogenase, iron-type, conserved site [PS00913] (150-178)

Solvent-accessible surface area: 27131 Å² total; per-residue (Å²): 128,6,87,0,2,17,2,1,19,38,0,0,3,8,51,47,2,15,90,85,2,0,98,42,0,95,85,47,19,88,102,3,0,0,0,0,42,135,160,10,13,70,118,4,64,84,49,0,68,134,6,0,156,89,5,52,11,70,35,77,27,4,65,6,57,41,30,1,3,50,100,16,0,62,106,0,72,36,51,1,104,121,9,139,18,30,0,0,0,0,3,0,13,18,86,1,1,13,0,0,2,0,0,2,71,65,44,66,37,39,11,0,0,6,3,7,32,2,12,26,10,19,5,2,3,7,19,0,31,0,56,48,80,148,16,99,108,66,86,117,21,127,20,56,69,8,1,49,10,0,2,0,7,1,115,26,8,0,48,18,83,19,118,27,7,5,1,0,0,0,1,0,2,0,3,34,0,1,0,42,0,0,50,136,47,38,14,64,8,71,5,44,0,48,10,2,46,0,0,31,25,2,0,76,34,0,20,53,8,0,56,117,18,0,97,115,0,15,118,5,3,93,128,90,74,49,52,95,9,0,42,93,0,0,4,0,0,1,4,1,0,1,3,0,16,3,0,0,1,21,0,0,0,21,0,0,15,44,0,0,54,55,2,113,53,0,65,166,62,86,64,0,11,8,0,2,0,0,0,5,0,0,0,45,47,35,129,8,81,118,119,27,28,76,42,0,0,33,6,1,40,54,9,62,3,7,0,4,3,52,66,0,65,2,128,122,104,32,79,59,37,0,102,88,0,0,98,34,0,16,50,177,70,32,31,0,88,33,8,64,91,28,12,72,42,97,89,0,34,50,1,0,55,81,2,14,75,61,0,75,150,30,43,125,144,162,166,152,5,84,2,2,16,1,1,19,38,0,0,4,5,50,53,1,18,82,70,1,0,105,25,0,108,76,36,20,84,95,1,0,0,0,0,44,174,158,9,11,64,94,1,57,85,40,0,63,138,11,0,161,102,19,47,13,63,40,67,34,3,73,15,61,36,37,0,1,65,94,18,0,61,106,0,80,38,50,0,95,120,14,136,11,30,0,0,0,0,1,0,20,35,73,5,3,16,0,0,6,0,0,2,69,58,36,69,32,40,10,0,0,7,4,10,38,4,12,32,7,42,10,1,1,6,27,0,28,0,55,44,74,140,36,100,110,77,94,117,14,128,21,66,72,8,2,53,6,0,2,0,6,0,122,34,7,2,52,16,84,21,103,26,8,6,0,0,0,0,1,0,2,0,4,37,0,2,0,34,1,0,50,138,47,39,16,60,6,80,5,36,0,53,12,0,46,0,0,30,21,2,0,73,32,0,23,53,6,0,56,117,14,0,99,115,0,14,121,5,4,93,131,91,77,52,48,96,9,0,35,91,0,0,5,0,1,2,5,1,0,2,3,0,16,3,0,0,2,27,0,0,0,23,0,0,14,50,0,0,74,53,4,116,47,0,153,106,39,88,66,0,11,16,0,1,0,0,0,1,0,0,2,38,44,40,127,15,90,119,139,38,13,75,41,0,0,35,6,0,39,52,10,64,1,7,0,4,2,47,65,0,49,2,134,122,100,31,80,59,42,0,109,89,0,1,104,34,0,16,48,179,75,30,33,0,89,32,9,62,88,28,12,72,43,95,87,0,32,50,2,0,57,82,1,13,84,55,0,72,143,26,45,122,142,169,172

Foldseek 3Di:
DDADFAWAQEEAEEAPCLLQVLVVCVVFFQFEEEEEAPVCCVVCVVSNVNSNVVNNGHYDYDYQPPALAPVSLVVVLVVCVVSVTQEYEFEEALRSQLSRLVNCQVVVHAYEYEYLALQAQRQIAQWHFHDDPVGHGDDIDGHPHTHNYYYYNLLSRLQDQLVSLLNLLLRLLCLLVFLVQLQVLVHAFLSGHGADPVLNVLSVLLNVLCLVQVLVLSVSSNVSHDDVSVVSNSCSSYRSSNRRPRSRHGAQLLLLLQLCCVPVLQVPPGSSLSSLCSSLLSCVLVVPDPVVSLSSLVSSVSSPRDQAPVSSVCDPPNLVSLLSSLCSSQPPPHRNQSGRVGAHSVSSSVSSVVSNVVNVVSVVVVD/DDADFAWAQEEAEEAPCLLQCQVVCVVFFQEEEEEDAPVQCVVRVVSNVVSNVVSNGHYDYDHFPQAQAPVRLVVSLVVCVVRVGQEYEFEEDDRSLLSRLVSCQVVVHAYEYEYLELQAQANQAQKHFHAHPVGHTDDIDGHPHGHNYYYYNLLSHLQDQLLSLLNLLLRLLLLQVFLVQLQVQVDAFLSGHGADPVLNVLSVVLNVLCLVQVLVLSVSSVVSHDDVSVRSSSCSSYRSSNRSPRSRHGAQLLLLLQLVCVPVLLVVDDSSLSSLCSSLLVCLLVVPDPVVSLSSLVSSVSSPHDQAPVSSVCDPPNLVSLLSSLCSSLPPPHRNCSGRVGDHSVSSSVSNVVSNVVSVVSVVVVD

Radius of gyration: 26.23 Å; Cα contacts (8 Å, |Δi|>4): 1698; chains: 2; bounding box: 57×59×75 Å

Nearest PDB structures (foldseek):
  8goa-assembly1_A  TM=9.845E-01  e=5.834E-60  Escherichia coli K-12
  8k1g-assembly1_A  TM=9.917E-01  e=4.153E-57  Klebsiella pneumoniae
  5xn8-assembly1_A  TM=9.889E-01  e=1.257E-46  unidentified
  4mca-assembly1_A  TM=9.812E-01  e=5.028E-47  Serratia plymuthica A30
  6csj-assembly2_B  TM=9.776E-01  e=4.971E-46  Heyndrickxia coagulans

B-factor: mean 39.11, std 16.19, range [19.46, 236.32]

Organism: Escherichia coli (strain K12) (NCBI:txid83333)

Sequence (734 aa):
MDRIIQSPGKYIQGADVINRLGEYLKPLAERWLVVGDKFVLGFAQSTVEKSFKDAGLVVEIAPFGGECSQNEIDRLRGIAETAQCGAILGIGGGKTLDTAKALAHFMGVPVAIAPTIASTDAPCSALSVIYTDEGEFDRYLLLPNNPNMVIVDTKIVAGAPARLLAAGIGDALATWFEARACSRSGATTMAGGKCCTQAALALAELCYNTLLEEGEKAMLAAEQHVVTPALERVIEANTYLSGVGFESGGLAAAHAVHNGLTAIPDAHHYYHGEKVAFGTLTQLVLENAPVEEIETVAALSHAVGLPITLAQLDIKEDVPAKMRIVAEAACAEGETIHNMPGGATPDQVYAALLVADQYGQRFLQEWEMDRIIQSPGKYIQGADVINRLGEYLKPLAERWLVVGDKFVLGFAQSTVEKSFKDAGLVVEIAPFGGECSQNEIDRLRGIAETAQCGAILGIGGGKTLDTAKALAHFMGVPVAIAPTIASTDAPCSALSVIYTDEGEFDRYLLLPNNPNMVIVDTKIVAGAPARLLAAGIGDALATWFEARACSRSGATTMAGGKCTQAALALAELCYNTLLEEGEKAMLAAEQHVVTPALERVIEANTYLSGVGFESGGLAAAHAVHNGLTAIPDAHHYYHGEKVAFGTLTQLVLENAPVEEIETVAALSHAVGLPITLAQLDIKEDVPAKMRIVAEAACAEGETIHNMPGGATPDQVYAALLVADQYGQRFLQEWE